Protein 9M55 (pdb70)

InterPro domains:
  IPR000367 G-protein alpha subunit, group S [PR00443] (72-86)
  IPR000367 G-protein alpha subunit, group S [PR00443] (87-102)
  IPR000367 G-protein alpha subunit, group S [PR00443] (103-117)
  IPR000367 G-protein alpha subunit, group S [PR00443] (256-271)
  IPR000367 G-protein alpha subunit, group S [PR00443] (320-334)
  IPR000367 G-protein alpha subunit, group S [PR00443] (335-348)
  IPR001019 Guanine nucleotide binding protein, alpha subunit [PF00503] (22-369)
  IPR001019 Guanine nucleotide binding protein, alpha subunit [PR00318] (43-58)
  IPR001019 Guanine nucleotide binding protein, alpha subunit [PR00318] (176-198)
  IPR001019 Guanine nucleotide binding protein, alpha subunit [PR00318] (205-222)
  IPR001019 Guanine nucleotide binding protein, alpha subunit [PR00318] (227-255)
  IPR001019 Guanine nucleotide binding protein, alpha subunit [PR00318] (273-282)
  IPR001019 Guanine nucleotide binding protein, alpha subunit [PS51882] (40-380)
  IPR001019 Guanine nucleotide binding protein, alpha subunit [PTHR10218] (15-377)
  IPR001019 Guanine nucleotide binding protein, alpha subunit [SM00275] (21-379)
  IPR001019 Guanine nucleotide binding protein, alpha subunit [cd00066] (42-374)
  IPR011025 G protein alpha subunit, helical insertion [G3DSA:1.10.400.10] (75-189)
  IPR011025 G protein alpha subunit, helical insertion [SSF47895] (69-190)
  IPR027417 P-loop containing nucleoside triphosphate hydrolase [G3DSA:3.40.50.300] (43-368)
  IPR027417 P-loop containing nucleoside triphosphate hydrolase [SSF52540] (39-378)

Radius of gyration: 36.37 Å; Cα contacts (8 Å, |Δi|>4): 2095; chains: 5; bounding box: 76×105×104 Å

Secondary structure (DSSP, 8-state):
-HHHHHHHHHHHHHHHHHHHHHHHHHTEEEEEE---HHHHHHHHH---SEEEEEEETTEEEEEEE---HHHHHHT-TT-SEEEEEEES---HHHHHHHHHHHHHS-SS-TT-EEEEEEE-HHHHHHH--GGGS-TT---HHHHHHHHHHHHHHHH-----B--EE--HHHHHHHHHHHHHHHHHHHHTT--/-HHHHHHHHHHHHH--S-SHHHHTTSPP-------EEEEEE---S-EEEEEE-TTSSEEEEEESSSEEEEEETTT--EEEEEE-SSS---EEEE-TTSSEEEEESTT-SEEEEESS-SSSS--EEEEE---SS-EEE--B-SSSEEEEEESSS-EEEEETTT-SEEEEE---SS-EEEEEE-TTSSEEEEEESSS-EEEEETTT-----EE---SS---EEEE-TTSSEEEEE-TTS--EEEESSS----B----TT--S---EE---SSS--EEEE-SSS---EE-TTT-SB-------SS-EEEEEE-SSSS-EEEEESSSEEEEE-/-HHHHHHHTTS----HHHHHHHHHHHHHHHTTTSSSSS---TTTSSS--/-HHHHHHHHHHHHHHHHHHHHHHHHHHHHH-GGG--HHHHHHHHHHHHHHHIIIIIIHHHHHHHHHSS--S-HHHHHHHHHHHHHHHHHHHHHHHHHHHHHHHHHHS-TTHHHHS-HHHHHHHHHHHHHHHHHHHHHHHHHTTTS-HHHHHHHHH--S-------HHHHHHHHIIIIIHHHHHHHHHHHHHHHHHHHHHHHH--HHHHHHHHHHHHHHHHHHHHHIIIIIT--HHHHHHHHHHHHHHHHHHHHHHSSHHHHHHHHHHHHH-/-EEEEE---B--SS--EEEEEEEESS-GGGSEEEEEEE-SSS-EEEEEEE-TTS--EEE-SS-STTEEEEEETTTTEEEEEE-S--TT---EEEEEEE--STT--TT--B---EE-B-----B-----B----TT--EEEEEEBSS----SSS---EEE-PBPSSS-B---EETTTEE-SSS-TTEEEEESSSEEEEEES---STT-SBB-EEE-SSS---B---BB---

Sequence (1070 aa):
SAEDKAAVERSKMIEKQIQKDKQIYRATHRLLLLGGKNTIVKQMRISGIFETKFQVDKVNFHMFDVDERRKWIQCFNDVTAIIFVTACSSNRLRASLKLFDSIWNNKWLRDTSVILFLNKQDLLAEKIRLEEYFPEFAEVIRAKYFIRDEFLRISTAKHYCYPHFTENIRRVFNDCRDIIQRMHLRQYELLEQLKNQIRDARKACADATLSQITNNIDPVGRIQMRTRRTLRGHLAKIYAMHWGTDSRLLVSASQDGKLIIWDSYTTNKVHAIPLRSSWVMTCAYAPSGNYVACGGLDNICSIYNLKTREGNVRVSRELAGHTGYLSCCRFLDDNQIVTSSGDTTCALWDIETGQQTTTFTGHTGDVMSLSLAPDTRLFVSGACDASAKLWDVREGMCRQTFTGHESDINAICFFPNGNAFATGSDDATCRLFDLRADQELMTYSHDNIICGITSVSFSKSGRLLLAGYDDFNCNVWDALKADRAGVLAGHDNRVSCLGVTDDGMAVATGSWDSFLKIWNLVEQLKMEANIDRIKVSKAAADLMAYCEAHAKEDPLLTPVPASENPFRELKLVLKTLALVTIISSAVFGNLLVVTSVIRHHKLRITTNYFIVSLALADTLVALFAMTFNASVTISGRWLFNQTVCDFWNSCDVLFSTASIMHLCCISVDRYYAIIKPLEYPTKITGRTVAIMLTCAWVSSGLISFIPIFLGWYTTNEHLVYKVEHPDECIFVVNKPYAIISSSVSFWIPCCIMLFTYWRIYVEATRQEKMLCKAAKTLGIIMGAFILCWLPFFLWYVSITMLVVDLLFWIGYLNSSLNPVIYAYFNREFRQAFKETLQAIVQLVESGGGLVQPGGSRKLSCSASGFAFSSFGMHWVRQAPEKGLEWVAYISSGSGTIYYADTVKGRFTISRDDPKNTLFLQMTSLRSEDTAMYYCVRSIYYYGSSPFDFWGQGTTLTVSDIVMTQATSSVPVTPGESVSISCRSSKSLLHSNGNTYLYWFLQRPGQSPQLLIYRMSNLASGVPDRFSGSGSGTAFTLTISRLEAEDVGVYYCMQHLEYPLTFGAGTKLEL

B-factor: mean 124.71, std 42.45, range [46.49, 257.15]

Nearest PDB structures (foldseek):
  8g59-assembly1_B  TM=9.919E-01  e=1.069E-57  Homo sapiens
  7vh0-assembly1_C  TM=9.937E-01  e=9.521E-57  Rattus norvegicus
  8kh4-assembly1_C  TM=9.869E-01  e=2.028E-57  Homo sapiens
  8iod-assembly1_B  TM=9.860E-01  e=4.018E-56  Homo sapiens
  8dzq-assembly1_C  TM=9.878E-01  e=2.598E-55  Homo sapiens

Organism: Ixodes scapularis (NCBI:txid6945)

Foldseek 3Di:
DVCVVVVVVVVVVVVVVVVVVVVVVVQEAEEEEEDVPVCVVVVQVLPQKDWDWDADPNGIYIYIYHVPCPVVLQVCQPHAEYEYEQEPLDVRNVVSLVVLLVSLDDPRNPLHAYEYEYDPLV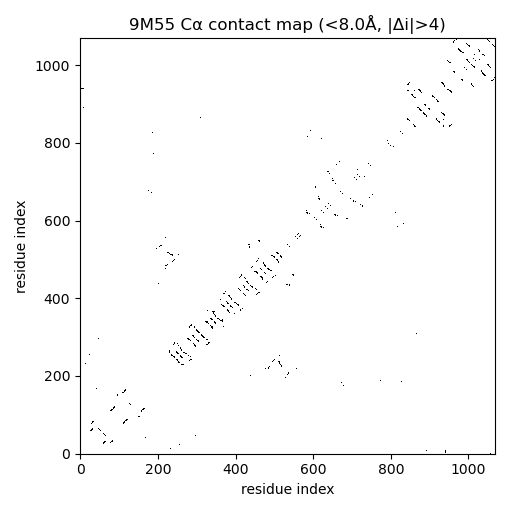NNVVVVDPCVVPVPLCVSVSVVVVVVVVVVVSNPPNYDYHYDYDVVVVVVVVVSVVSVVVVVCVVVPND/DCVVVVVVVVLVVVCPDACLVVLVPDDDPAADEFDFDDKQFDFDFAWQEKAAEQVLQKIWTDHQQAKIWIARNVVNDTPGIGGHPDRDWHYKEAANVRQWIWIWFPVQKIFIKGCDDPDNDIDGPAIAHDGPFTWADWYQLHPFWIKTFGQPQKIFIDGRVVRYTDAIANPGPGRWRDKEAAPVSAKIWIWGQQQKIWIAGPVPRDIDDMARPDHGTFQEWYAANVRQKIWTWFQQRWIWIAGNPSNDTHATADDDPQRGGWQYWEAANVRQWIWIFGQPQWTFIAGPRNNDTHYTRRDGPGGWHYKYAYNNRPWIWTGGGPSMITITD/DVVVVVVVVVVPDDDPVVVVVVVVVVVVVPLPPDPPNDDDDCVPDPDND/DVLVVVLVVLVVLLVLLLVLLVLLLVLCVVPPVNPDLLSVLLNQLSVLLNQLSVQQSVVVSVCVNVVWDPDFPVVVLVSQLSNQLSLLLNLLSVLVSLVLVLCCQVPVPCSPVVDDPVNSVVSSVVSNVVSNVLRVPCSVVPVFADDVLVVVCVVDGTHHDPAGAQVSLVVSLCSRDVVSVVSNVVSLVVNCVVCVVVVVVVVNSVVLSVVVNCLPCVLQPVQSCCSHVPNCVVNSVSVVSSSSSSSCVSVSVQCVDDVNVVSVVVSVVVD/DAKDKDWADAEAAQAKTKIKIADDDDQCLQWKKFKWWQAPPFGIATAWIAHSPRPDTDGAPVDDVQKDWADDRVVRMIMIMGGRHGQRRQTWMKMFIAHDDVPGDGRQDIHFTGGHGNVDKAKEFPAAEDEDDFQAKDKGKIFIPDFQADPVGFGAKWKFWADVPGGTHTADGSQQDGHDDDDPQWHWDDDGGMIMIIGRGDDPRNFTWMKMFGDPDPNGGIYTTYHYDD

Solvent-accessible surface area: 48077 Å² total; per-residue (Å²): 41,10,15,46,133,13,27,59,28,40,6,105,85,25,65,142,113,13,116,139,50,88,77,95,46,100,9,7,18,33,0,4,1,25,86,56,34,78,68,28,45,61,42,14,76,121,143,48,27,129,57,36,116,30,73,37,78,175,4,51,2,30,6,5,31,55,100,89,112,74,24,50,18,50,21,2,53,60,15,21,0,1,3,6,13,11,58,51,73,57,108,69,46,62,62,26,47,62,65,2,43,69,21,32,109,42,84,77,10,163,55,6,10,8,0,7,3,33,19,38,67,85,52,36,52,88,64,96,96,74,65,102,106,54,96,102,78,140,125,51,84,69,55,50,61,50,75,26,63,71,39,50,71,49,5,72,129,147,43,96,19,28,75,41,129,82,168,25,38,127,73,14,11,66,8,2,105,47,12,13,8,20,93,29,0,72,72,20,52,8,65,140,78,56,70,66,64,30,64,66,64,44,70,83,33,50,102,78,89,31,75,84,106,21,90,99,53,80,104,25,45,90,32,146,14,180,56,80,56,39,0,104,16,14,31,15,17,0,19,10,6,43,19,4,81,70,16,46,18,0,0,0,0,1,20,29,10,16,1,1,1,2,5,6,75,61,50,31,8,15,16,34,14,92,22,215,50,30,13,4,27,6,1,0,17,1,66,65,17,43,57,1,0,2,6,0,2,26,26,66,3,25,0,7,36,9,109,34,124,44,12,78,23,134,47,40,75,68,5,65,55,19,120,10,20,1,16,17,0,59,20,23,35,57,77,63,0,0,0,0,0,13,33,46,29,4,4,2,8,34,17,74,73,24,113,48,77,29,74,3,90,37,10,113,15,15,0,46,4,2,13,30,10,82,83,71,48,67,0,0,0,0,0,48,58,12,21,2,27,14,13,34,25,100,72,20,60,40,60,24,69,8,112,32,8,74,46,22,3,48,4,24,23,22,9,40,64,23,83,16,6,0,0,0,0,65,58,5,10,3,51,16,5,8,60,44,8,52,29,54,36,14,76,4,96,58,94,76,8,111,41,13,0,22,12,7,7,10,8,96,0,0,31,1,0,1,0,0,3,25,57,93,34,3,7,2,9,2,8,34,48,45,65,124,15,4,87,7,73,32,16,99,52,41,0,11,25,7,15,34,7,89,35,3,58,7,0,0,0,0,0,25,31,15,26,0,25,1,10,21,128,87,79,53,30,66,65,40,73,83,66,98,58,44,53,23,75,63,24,3,58,64,33,44,61,47,6,81,73,92,36,90,102,11,9,13,31,85,135,58,88,81,105,67,18,43,12,100,77,124,85,80,67,68,63,57,63,54,14,60,61,38,33,54,64,2,41,64,38,2,60,50,19,35,61,16,20,136,76,71,42,51,34,74,87,26,13,6,139,1,5,35,11,0,0,92,0,2,25,48,3,0,101,63,1,0,48,52,15,24,54,28,69,86,61,64,54,23,125,107,95,75,67,30,6,24,83,26,13,1,4,22,31,17,17,20,2,0,3,2,37,0,3,14,12,1,1,29,3,15,37,61,2,0,37,60,2,6,47,22,13,62,91,14,40,42,184,42,7,58,87,50,27,63,80,4,71,69,36,0,19,134,18,1,70,50,25,10,117,101,38,189,48,27,58,89,80,37,56,64,60,52,84,90,55,102,71,68,49,87,60,93,21,45,50,102,24,3,63,57,11,1,41,39,15,1,112,105,3,11,85,68,11,94,101,4,16,162,69,4,82,60,6,2,68,136,6,46,74,137,78,146,200,11,48,69,14,18,44,52,9,36,25,38,12,52,144,18,16,54,47,38,12,87,111,30,39,79,73,62,103,129,66,49,42,50,30,42,56,67,3,13,69,4,4,10,85,6,11,92,37,5,16,115,37,8,64,38,4,148,71,6,57,64,43,42,80,92,84,127,44,107,10,86,19,64,40,20,36,86,62,77,88,52,26,72,51,55,5,23,3,33,4,60,52,15,45,5,51,43,2,4,3,1,1,1,27,29,33,118,108,58,21,7,76,8,2,0,4,7,4,19,31,62,51,47,86,65,41,6,87,84,13,139,81,19,21,76,16,66,32,31,62,137,62,62,24,4,97,4,74,14,51,69,22,129,59,86,12,37,5,22,7,21,2,0,5,1,15,12,40,86,41,2,27,0,0,33,49,8,1,127,7,15,99,18,59,61,152,70,12,91,19,80,31,108,52,73,86,61,96,34,65,79,69,37,92,24,107,20,79,7,51,11,94,118,60,2,97,57,116,81,52,52,14,1,0,0,7,0,8,26,65,107,81,106,24,6,84,6,13,11,28,24,27,98,57,82,17,96,58,36,95,103,40,30,58,27,67,39,96,4,81,60,3,46,0,54,8,67,64,29,65,96,62,26,35,7,45,10,22,8,2,0,0,31,36,44,40,2,30,22,24,61,15,18,42,48,64,137

Structure (mmCIF, N/CA/C/O backbone):
data_9M55
#
_entry.id   9M55
#
_cell.length_a   1.00
_cell.length_b   1.00
_cell.length_c   1.00
_cell.angle_alpha   90.00
_cell.angle_beta   90.00
_cell.angle_gamma   90.00
#
_symmetry.space_group_name_H-M   'P 1'
#
loop_
_entity.id
_entity.type
_entity.pdbx_description
1 polymer 'G-protein subunit alpha'
2 polymer 'Guanine nucleotide-binding protein G(I)/G(S)/G(T) subunit beta-1'
3 polymer 'G-protein gamma subunit'
4 polymer 'octopamine b2 receptor'
5 polymer 'single chain Fv 16'
6 non-polymer "~{N}'-(2,4-dimethylphenyl)-~{N}-methyl-methanimidamide"
#
loop_
_atom_site.group_PDB
_atom_site.id
_atom_site.type_symbol
_atom_site.label_atom_id
_atom_site.label_alt_id
_atom_site.label_comp_id
_atom_site.label_asym_id
_atom_site.label_entity_id
_atom_site.label_seq_id
_atom_site.pdbx_PDB_ins_code
_atom_site.Cartn_x
_atom_site.Cartn_y
_atom_site.Cartn_z
_atom_site.occupancy
_atom_site.B_iso_or_equiv
_atom_site.auth_seq_id
_atom_site.auth_comp_id
_atom_site.auth_asym_id
_atom_site.auth_atom_id
_atom_site.pdbx_PDB_model_num
ATOM 1 N N . SER A 1 36 ? 94.295 131.550 123.747 1.00 79.01 13 SER A N 1
ATOM 2 C CA . SER A 1 36 ? 95.101 130.396 123.368 1.00 78.27 13 SER A CA 1
ATOM 3 C C . SER A 1 36 ? 96.465 130.829 122.842 1.00 79.32 13 SER A C 1
ATOM 4 O O . SER A 1 36 ? 97.007 130.216 121.923 1.00 80.09 13 SER A O 1
ATOM 7 N N . ALA A 1 37 ? 97.011 131.897 123.428 1.00 89.04 14 ALA A N 1
ATOM 8 C CA . ALA A 1 37 ? 98.319 132.383 123.002 1.00 88.92 14 ALA A CA 1
ATOM 9 C C . ALA A 1 37 ? 99.413 131.364 123.297 1.00 89.58 14 ALA A C 1
ATOM 10 O O . ALA A 1 37 ? 100.296 131.132 122.463 1.00 89.72 14 ALA A O 1
ATOM 12 N N . GLU A 1 38 ? 99.373 130.744 124.477 1.00 91.10 15 GLU A N 1
ATOM 13 C CA . GLU A 1 38 ? 100.368 129.737 124.821 1.00 90.78 15 GLU A CA 1
ATOM 14 C C . GLU A 1 38 ? 100.109 128.401 124.139 1.00 91.22 15 GLU A C 1
ATOM 15 O O . GLU A 1 38 ? 101.008 127.554 124.103 1.00 92.82 15 GLU A O 1
ATOM 21 N N . ASP A 1 39 ? 98.908 128.194 123.595 1.00 92.92 16 ASP A N 1
ATOM 22 C CA . ASP A 1 39 ? 98.650 126.982 122.825 1.00 93.72 16 ASP A CA 1
ATOM 23 C C . ASP A 1 39 ? 99.522 126.932 121.577 1.00 93.32 16 ASP A C 1
ATOM 24 O O . ASP A 1 39 ? 100.018 125.865 121.199 1.00 93.74 16 ASP A O 1
ATOM 29 N N . LYS A 1 40 ? 99.720 128.079 120.923 1.00 77.87 17 LYS A N 1
ATOM 30 C CA . LYS A 1 40 ? 100.605 128.127 119.764 1.00 78.39 17 LYS A CA 1
ATOM 31 C C . LYS A 1 40 ? 102.041 127.789 120.151 1.00 79.63 17 LYS A C 1
ATOM 32 O O . LYS A 1 40 ? 102.739 127.079 119.419 1.00 79.70 17 LYS A O 1
ATOM 38 N N . ALA A 1 41 ? 102.501 128.295 121.298 1.00 86.57 18 ALA A N 1
ATOM 39 C CA . ALA A 1 41 ? 103.844 127.965 121.764 1.00 86.28 18 ALA A CA 1
ATOM 40 C C . ALA A 1 41 ? 103.967 126.482 122.095 1.00 86.26 18 ALA A C 1
ATOM 41 O O . ALA A 1 41 ? 105.001 125.862 121.822 1.00 87.49 18 ALA A O 1
ATOM 43 N N . ALA A 1 42 ? 102.925 125.900 122.692 1.00 77.56 19 ALA A N 1
ATOM 44 C CA . ALA A 1 42 ? 102.931 124.464 122.958 1.00 77.95 19 ALA A CA 1
ATOM 45 C C . ALA A 1 42 ? 102.987 123.667 121.661 1.00 78.99 19 ALA A C 1
ATOM 46 O O . ALA A 1 42 ? 103.688 122.651 121.575 1.00 79.60 19 ALA A O 1
ATOM 48 N N . VAL A 1 43 ? 102.252 124.112 120.640 1.00 81.39 20 VAL A N 1
ATOM 49 C CA . VAL A 1 43 ? 102.293 123.445 119.341 1.00 81.24 20 VAL A CA 1
ATOM 50 C C . VAL A 1 43 ? 103.683 123.557 118.727 1.00 81.53 20 VAL A C 1
ATOM 51 O O . VAL A 1 43 ? 104.188 122.606 118.120 1.00 81.26 20 VAL A O 1
ATOM 55 N N . GLU A 1 44 ? 104.324 124.719 118.874 1.00 95.30 21 GLU A N 1
ATOM 56 C CA . GLU A 1 44 ? 105.687 124.884 118.372 1.00 95.41 21 GLU A CA 1
ATOM 57 C C . GLU A 1 44 ? 106.659 123.957 119.093 1.00 95.25 21 GLU A C 1
ATOM 58 O O . GLU A 1 44 ? 107.553 123.369 118.470 1.00 96.89 21 GLU A O 1
ATOM 64 N N . ARG A 1 45 ? 106.508 123.824 120.413 1.00 73.55 22 ARG A N 1
ATOM 65 C CA . ARG A 1 45 ? 107.353 122.904 121.168 1.00 73.63 22 ARG A CA 1
ATOM 66 C C . ARG A 1 45 ? 107.131 121.465 120.719 1.00 74.56 22 ARG A C 1
ATOM 67 O O . ARG A 1 45 ? 108.087 120.690 120.587 1.00 75.47 22 ARG A O 1
ATOM 75 N N . SER A 1 46 ? 105.873 121.093 120.476 1.00 82.24 23 SER A N 1
ATOM 76 C CA . SER A 1 46 ? 105.579 119.758 119.967 1.00 82.18 23 SER A CA 1
ATOM 77 C C . SER A 1 46 ? 106.193 119.547 118.588 1.00 83.96 23 SER A C 1
ATOM 78 O O . SER A 1 46 ? 106.669 118.452 118.275 1.00 84.76 23 SER A O 1
ATOM 81 N N . LYS A 1 47 ? 106.184 120.583 117.748 1.00 90.46 24 LYS A N 1
ATOM 82 C CA . LYS A 1 47 ? 106.804 120.481 116.429 1.00 89.84 24 LYS A CA 1
ATOM 83 C C . LYS A 1 47 ? 108.313 120.295 116.539 1.00 90.17 24 LYS A C 1
ATOM 84 O O . LYS A 1 47 ? 108.907 119.522 115.779 1.00 91.13 24 LYS A O 1
ATOM 90 N N . MET A 1 48 ? 108.952 121.008 117.469 1.00 92.78 25 MET A N 1
ATOM 91 C CA . MET A 1 48 ? 110.382 120.810 117.695 1.00 92.48 25 MET A CA 1
ATOM 92 C C . MET A 1 48 ? 110.668 119.394 118.182 1.00 93.34 25 MET A C 1
ATOM 93 O O . MET A 1 48 ? 111.644 118.761 117.754 1.00 94.43 25 MET A O 1
ATOM 98 N N . ILE A 1 49 ? 109.823 118.882 119.080 1.00 86.55 26 ILE A N 1
ATOM 99 C CA . ILE A 1 49 ? 109.974 117.508 119.550 1.00 86.00 26 ILE A CA 1
ATOM 100 C C . ILE A 1 49 ? 109.810 116.532 118.391 1.00 86.80 26 ILE A C 1
ATOM 101 O O . ILE A 1 49 ? 110.531 115.533 118.294 1.00 88.03 26 ILE A O 1
ATOM 106 N N . GLU A 1 50 ? 108.868 116.812 117.488 1.00 113.64 27 GLU A N 1
ATOM 107 C CA . GLU A 1 50 ? 108.669 115.961 116.318 1.00 114.75 27 GLU A CA 1
ATOM 108 C C . GLU A 1 50 ? 109.883 115.987 115.398 1.00 115.50 27 GLU A C 1
ATOM 109 O O . GLU A 1 50 ? 110.261 114.956 114.833 1.00 115.83 27 GLU A O 1
ATOM 115 N N . LYS A 1 51 ? 110.491 117.160 115.214 1.00 113.88 28 LYS A N 1
ATOM 116 C CA . LYS A 1 51 ? 111.699 117.246 114.396 1.00 113.75 28 LYS A CA 1
ATOM 117 C C . LYS A 1 51 ? 112.840 116.445 115.014 1.00 113.73 28 LYS A C 1
ATOM 118 O O . LYS A 1 51 ? 113.564 115.725 114.310 1.00 114.60 28 LYS A O 1
ATOM 124 N N . GLN A 1 52 ? 113.012 116.554 116.334 1.00 103.04 29 GLN A N 1
ATOM 125 C CA . GLN A 1 52 ? 114.032 115.756 117.009 1.00 102.32 29 GLN A CA 1
ATOM 126 C C . GLN A 1 52 ? 113.733 114.267 116.882 1.00 103.02 29 GLN A C 1
ATOM 127 O O . GLN A 1 52 ? 114.647 113.452 116.710 1.00 104.09 29 GLN A O 1
ATOM 133 N N . ILE A 1 53 ? 112.454 113.896 116.961 1.00 104.99 30 ILE A N 1
ATOM 134 C CA . ILE A 1 53 ? 112.059 112.498 116.815 1.00 104.72 30 ILE A CA 1
ATOM 135 C C . ILE A 1 53 ? 112.366 112.001 115.409 1.00 105.83 30 ILE A C 1
ATOM 136 O O . ILE A 1 53 ? 112.795 110.859 115.219 1.00 106.14 30 ILE A O 1
ATOM 141 N N . GLN A 1 54 ? 112.147 112.847 114.400 1.00 115.56 31 GLN A N 1
ATOM 142 C CA . GLN A 1 54 ? 112.471 112.467 113.028 1.00 115.35 31 GLN A CA 1
ATOM 143 C C . GLN A 1 54 ? 113.972 112.275 112.845 1.00 114.95 31 GLN A C 1
ATOM 144 O O . GLN A 1 54 ? 114.408 111.329 112.176 1.00 115.57 31 GLN A O 1
ATOM 150 N N . LYS A 1 55 ? 114.779 113.163 113.430 1.00 90.96 32 LYS A N 1
ATOM 151 C CA . LYS A 1 55 ? 116.228 112.978 113.370 1.00 89.50 32 LYS A CA 1
ATOM 152 C C . LYS A 1 55 ? 116.643 111.681 114.057 1.00 90.30 32 LYS A C 1
ATOM 153 O O . LYS A 1 55 ? 117.481 110.927 113.539 1.00 91.65 32 LYS A O 1
ATOM 159 N N . ASP A 1 56 ? 116.052 111.398 115.220 1.00 105.46 33 ASP A N 1
ATOM 160 C CA . ASP A 1 56 ? 116.354 110.159 115.926 1.00 105.50 33 ASP A CA 1
ATOM 161 C C . ASP A 1 56 ? 115.917 108.939 115.128 1.00 105.60 33 ASP A C 1
ATOM 162 O O . ASP A 1 56 ? 116.593 107.908 115.160 1.00 106.10 33 ASP A O 1
ATOM 167 N N . LYS A 1 57 ? 114.795 109.032 114.410 1.00 104.25 34 LYS A N 1
ATOM 168 C CA . LYS A 1 57 ? 114.340 107.907 113.600 1.00 104.21 34 LYS A CA 1
ATOM 169 C C . LYS A 1 57 ? 115.263 107.682 112.411 1.00 104.26 34 LYS A C 1
ATOM 170 O O . LYS A 1 57 ? 115.518 106.536 112.027 1.00 103.85 34 LYS A O 1
ATOM 176 N N . GLN A 1 58 ? 115.786 108.762 111.823 1.00 107.42 35 GLN A N 1
ATOM 177 C CA . GLN A 1 58 ? 116.774 108.604 110.761 1.00 106.99 35 GLN A CA 1
ATOM 178 C C . GLN A 1 58 ? 118.030 107.923 111.290 1.00 106.97 35 GLN A C 1
ATOM 179 O O . GLN A 1 58 ? 118.569 107.008 110.653 1.00 107.37 35 GLN A O 1
ATOM 185 N N . ILE A 1 59 ? 118.494 108.341 112.471 1.00 96.22 36 ILE A N 1
ATOM 186 C CA . ILE A 1 59 ? 119.671 107.713 113.070 1.00 95.54 36 ILE A CA 1
ATOM 187 C C . ILE A 1 59 ? 119.403 106.240 113.362 1.00 95.13 36 ILE A C 1
ATOM 188 O O . ILE A 1 59 ? 120.240 105.372 113.083 1.00 95.03 36 ILE A O 1
ATOM 193 N N . TYR A 1 60 ? 118.229 105.936 113.920 1.00 95.56 37 TYR A N 1
ATOM 194 C CA . TYR A 1 60 ? 117.885 104.563 114.277 1.00 95.54 37 TYR A CA 1
ATOM 195 C C . TYR A 1 60 ? 117.781 103.674 113.043 1.00 95.78 37 TYR A C 1
ATOM 196 O O . TYR A 1 60 ? 118.246 102.528 113.057 1.00 95.81 37 TYR A O 1
ATOM 205 N N . ARG A 1 61 ? 117.172 104.181 111.968 1.00 87.40 38 ARG A N 1
ATOM 206 C CA . ARG A 1 61 ? 117.082 103.407 110.736 1.00 85.81 38 ARG A CA 1
ATOM 207 C C . ARG A 1 61 ? 118.443 103.260 110.069 1.00 85.03 38 ARG A C 1
ATOM 208 O O . ARG A 1 61 ? 118.663 102.300 109.322 1.00 84.72 38 ARG A O 1
ATOM 216 N N . ALA A 1 62 ? 119.364 104.192 110.324 1.00 92.39 39 ALA A N 1
ATOM 217 C CA . ALA A 1 62 ? 120.713 104.067 109.787 1.00 92.25 39 ALA A CA 1
ATOM 218 C C . ALA A 1 62 ? 121.523 102.966 110.462 1.00 92.11 39 ALA A C 1
ATOM 219 O O . ALA A 1 62 ? 122.613 102.642 109.979 1.00 92.31 39 ALA A O 1
ATOM 221 N N . THR A 1 63 ? 121.026 102.389 111.554 1.00 88.60 40 THR A N 1
ATOM 222 C CA . THR A 1 63 ? 121.739 101.365 112.302 1.00 88.54 40 THR A CA 1
ATOM 223 C C . THR A 1 63 ? 120.978 100.047 112.246 1.00 88.38 40 THR A C 1
ATOM 224 O O . THR A 1 63 ? 119.754 100.025 112.081 1.00 89.34 40 THR A O 1
ATOM 228 N N . HIS A 1 64 ? 121.713 98.945 112.385 1.00 73.10 41 HIS A N 1
ATOM 229 C CA . HIS A 1 64 ? 121.127 97.611 112.427 1.00 72.35 41 HIS A CA 1
ATOM 230 C C . HIS A 1 64 ? 121.462 96.949 113.757 1.00 72.91 41 HIS A C 1
ATOM 231 O O . HIS A 1 64 ? 122.559 97.130 114.289 1.00 73.96 41 HIS A O 1
ATOM 238 N N . ARG A 1 65 ? 120.518 96.177 114.287 1.00 69.75 42 ARG A N 1
ATOM 239 C CA . ARG A 1 65 ? 120.607 95.637 115.637 1.00 69.14 42 ARG A CA 1
ATOM 240 C C . ARG A 1 65 ? 120.914 94.145 115.607 1.00 68.47 42 ARG A C 1
ATOM 241 O O . ARG A 1 65 ? 120.334 93.398 114.813 1.00 69.97 42 ARG A O 1
ATOM 249 N N . LEU A 1 66 ? 121.824 93.718 116.482 1.00 58.95 43 LEU A N 1
ATOM 250 C CA . LEU A 1 66 ? 122.209 92.321 116.612 1.00 58.95 43 LEU A CA 1
ATOM 251 C C . LEU A 1 66 ? 122.121 91.899 118.072 1.00 60.80 43 LEU A C 1
ATOM 252 O O . LEU A 1 66 ? 122.376 92.695 118.984 1.00 64.13 43 LEU A O 1
ATOM 257 N N . LEU A 1 67 ? 121.758 90.636 118.284 1.00 70.81 44 LEU A N 1
ATOM 258 C CA . LEU A 1 67 ? 121.643 90.057 119.618 1.00 71.37 44 LEU A CA 1
ATOM 259 C C . LEU A 1 67 ? 122.688 88.961 119.769 1.00 71.16 44 LEU A C 1
ATOM 260 O O . LEU A 1 67 ? 122.673 87.983 119.018 1.00 72.91 44 LEU A O 1
ATOM 265 N N . LEU A 1 68 ? 123.573 89.109 120.750 1.00 64.19 45 LEU A N 1
ATOM 266 C CA . LEU A 1 68 ? 124.645 88.152 120.989 1.00 63.68 45 LEU A CA 1
ATOM 267 C C . LEU A 1 68 ? 124.264 87.231 122.140 1.00 65.08 45 LEU A C 1
ATOM 268 O O . LEU A 1 68 ? 123.899 87.699 123.223 1.00 67.03 45 LEU A O 1
ATOM 273 N N . LEU A 1 69 ? 124.350 85.925 121.901 1.00 79.70 46 LEU A N 1
ATOM 274 C CA . LEU A 1 69 ? 124.032 84.920 122.900 1.00 80.18 46 LEU A CA 1
ATOM 275 C C . LEU A 1 69 ? 125.317 84.335 123.482 1.00 80.97 46 LEU A C 1
ATOM 276 O O . LEU A 1 69 ? 126.430 84.752 123.152 1.00 81.83 46 LEU A O 1
ATOM 281 N N . GLY A 1 70 ? 125.156 83.353 124.362 1.00 96.25 47 GLY A N 1
ATOM 282 C CA . GLY A 1 70 ? 126.289 82.702 124.992 1.00 96.53 47 GLY A CA 1
ATOM 283 C C . GLY A 1 70 ? 126.236 82.734 126.507 1.00 97.29 47 GLY A C 1
ATOM 284 O O . GLY A 1 70 ? 126.661 81.790 127.172 1.00 97.19 47 GLY A O 1
ATOM 285 N N . GLY A 1 75 ? 133.944 82.250 124.999 1.00 194.66 52 GLY A N 1
ATOM 286 C CA . GLY A 1 75 ? 134.541 83.055 123.950 1.00 194.75 52 GLY A CA 1
ATOM 287 C C . GLY A 1 75 ? 133.783 84.338 123.673 1.00 194.93 52 GLY A C 1
ATOM 288 O O . GLY A 1 75 ? 134.111 85.074 122.742 1.00 194.97 52 GLY A O 1
ATOM 289 N N . LYS A 1 76 ? 132.758 84.602 124.487 1.00 176.13 53 LYS A N 1
ATOM 290 C CA . LYS A 1 76 ? 131.967 85.817 124.313 1.00 175.67 53 LYS A CA 1
ATOM 291 C C . LYS A 1 76 ? 132.807 87.064 124.560 1.00 176.25 53 LYS A C 1
ATOM 292 O O . LYS A 1 76 ? 132.678 88.061 123.840 1.00 176.04 53 LYS A O 1
ATOM 294 N N . ASN A 1 77 ? 133.666 87.030 125.582 1.00 208.35 54 ASN A N 1
ATOM 295 C CA . ASN A 1 77 ? 134.529 88.175 125.861 1.00 208.53 54 ASN A CA 1
ATOM 296 C C . ASN A 1 77 ? 135.489 88.435 124.708 1.00 208.60 54 ASN A C 1
ATOM 297 O O . ASN A 1 77 ? 135.690 89.587 124.305 1.00 208.65 54 ASN A O 1
ATOM 299 N N . THR A 1 78 ? 136.087 87.377 124.157 1.00 208.32 55 THR A N 1
ATOM 300 C CA . THR A 1 78 ? 136.974 87.545 123.010 1.00 208.32 55 THR A CA 1
ATOM 301 C C . THR A 1 78 ? 136.215 88.082 121.803 1.00 208.32 55 THR A C 1
ATOM 302 O O . THR A 1 78 ? 136.723 88.940 121.071 1.00 208.48 55 THR A O 1
ATOM 304 N N . ILE A 1 79 ? 134.994 87.588 121.582 1.00 203.14 56 ILE A N 1
ATOM 305 C CA . ILE A 1 79 ? 134.198 88.043 120.445 1.00 203.10 56 ILE A CA 1
ATOM 306 C C . ILE A 1 79 ? 133.876 89.527 120.579 1.00 203.32 56 ILE A C 1
ATOM 307 O O . ILE A 1 79 ? 134.016 90.298 119.623 1.00 203.46 56 ILE A O 1
ATOM 312 N N . VAL A 1 80 ? 133.447 89.952 121.771 1.00 209.39 57 VAL A N 1
ATOM 313 C CA . VAL A 1 80 ? 133.098 91.358 121.954 1.00 209.42 57 VAL A CA 1
ATOM 314 C C . VAL A 1 80 ? 134.343 92.239 121.899 1.00 209.59 57 VAL A C 1
ATOM 315 O O . VAL A 1 80 ? 134.279 93.381 121.427 1.00 209.55 57 VAL A O 1
ATOM 319 N N . LYS A 1 81 ? 135.492 91.735 122.363 1.00 212.42 58 LYS A N 1
ATOM 320 C CA . LYS A 1 81 ? 136.731 92.495 122.238 1.00 212.43 58 LYS A CA 1
ATOM 321 C C . LYS A 1 81 ? 137.119 92.675 120.776 1.00 212.57 58 LYS A C 1
ATOM 322 O O . LYS A 1 81 ? 137.557 93.757 120.370 1.00 212.52 58 LYS A O 1
ATOM 324 N N . GLN A 1 82 ? 136.966 91.621 119.971 1.00 221.12 59 GLN A N 1
ATOM 325 C CA . GLN A 1 82 ? 137.246 91.734 118.543 1.00 221.17 59 GLN A CA 1
ATOM 326 C C . GLN A 1 82 ? 136.279 92.698 117.868 1.00 221.14 59 GLN A C 1
ATOM 327 O O . GLN A 1 82 ? 136.673 93.469 116.985 1.00 221.18 59 GLN A O 1
ATOM 329 N N . MET A 1 83 ? 135.004 92.663 118.265 1.00 220.07 60 MET A N 1
ATOM 330 C CA . MET A 1 83 ? 134.028 93.594 117.705 1.00 220.03 60 MET A CA 1
ATOM 331 C C . MET A 1 83 ? 134.375 95.035 118.058 1.00 220.07 60 MET A C 1
ATOM 332 O O . MET A 1 83 ? 134.216 95.940 117.231 1.00 219.83 60 MET A O 1
ATOM 334 N N . ARG A 1 84 ? 134.842 95.268 119.288 1.00 215.78 61 ARG A N 1
ATOM 335 C CA . ARG A 1 84 ? 135.227 96.617 119.691 1.00 215.75 61 ARG A CA 1
ATOM 336 C C . ARG A 1 84 ? 136.392 97.133 118.854 1.00 215.80 61 ARG A C 1
ATOM 337 O O . ARG A 1 84 ? 136.395 98.294 118.428 1.00 215.64 61 ARG A O 1
ATOM 339 N N . ILE A 1 85 ? 137.387 96.287 118.604 1.00 213.64 62 ILE A N 1
ATOM 340 C CA . ILE A 1 85 ? 138.543 96.683 117.810 1.00 213.47 62 ILE A CA 1
ATOM 341 C C . ILE A 1 85 ? 138.310 96.353 116.341 1.00 213.55 62 ILE A C 1
ATOM 342 O O . ILE A 1 85 ? 137.827 97.189 115.576 1.00 213.53 62 ILE A O 1
ATOM 344 N N . SER A 1 213 ? 125.535 96.683 133.982 1.00 147.10 205 SER A N 1
ATOM 345 C CA . SER A 1 213 ? 126.330 95.515 134.341 1.00 146.93 205 SER A CA 1
ATOM 346 C C . SER A 1 213 ? 125.631 94.226 133.923 1.00 146.79 205 SER A C 1
ATOM 347 O O . SER A 1 213 ? 126.279 93.261 133.515 1.00 147.00 205 SER A O 1
ATOM 350 N N . GLY A 1 214 ? 124.301 94.216 134.032 1.00 129.03 206 GLY A N 1
ATOM 351 C CA . GLY A 1 214 ? 123.546 93.035 133.646 1.00 128.63 206 GLY A CA 1
ATOM 352 C C . GLY A 1 214 ? 123.636 92.738 132.161 1.00 128.41 206 GLY A C 1
ATOM 353 O O . GLY A 1 214 ? 123.793 91.582 131.758 1.00 128.46 206 GLY A O 1
ATOM 354 N N . ILE A 1 215 ? 123.538 93.775 131.327 1.00 117.87 207 ILE A N 1
ATOM 355 C CA . ILE A 1 215 ? 123.612 93.631 129.880 1.00 117.91 207 ILE A CA 1
ATOM 356 C C . ILE A 1 215 ? 124.679 94.578 129.348 1.00 117.85 207 ILE A C 1
ATOM 357 O O . ILE A 1 215 ? 125.083 95.537 130.009 1.00 118.08 207 ILE A O 1
ATOM 362 N N . PHE A 1 216 ? 125.140 94.288 128.134 1.00 125.50 208 PHE A N 1
ATOM 363 C CA . PHE A 1 216 ? 126.154 95.088 127.459 1.00 125.35 208 PHE A CA 1
ATOM 364 C C . PHE A 1 216 ? 125.586 95.590 126.140 1.00 125.11 208 PHE A C 1
ATOM 365 O O . PHE A 1 216 ? 125.148 94.793 125.304 1.00 125.76 208 PHE A O 1
ATOM 373 N N . GLU A 1 217 ? 125.593 96.906 125.956 1.00 107.35 209 GLU A N 1
ATOM 374 C CA . GLU A 1 217 ? 125.161 97.534 124.716 1.00 106.78 209 GLU A CA 1
ATOM 375 C C . GLU A 1 217 ? 126.361 98.197 124.057 1.00 107.50 209 GLU A C 1
ATOM 376 O O . GLU A 1 217 ? 127.047 99.010 124.685 1.00 108.00 209 GLU A O 1
ATOM 382 N N . THR A 1 218 ? 126.613 97.850 122.796 1.00 110.96 210 THR A N 1
ATOM 383 C CA . THR A 1 218 ? 127.792 98.329 122.090 1.00 110.88 210 THR A CA 1
ATOM 384 C C . THR A 1 218 ? 127.402 98.932 120.749 1.00 111.03 210 THR A C 1
ATOM 385 O O . THR A 1 218 ? 126.503 98.431 120.069 1.00 111.34 210 THR A O 1
ATOM 389 N N . LYS A 1 219 ? 128.080 100.014 120.378 1.00 106.55 211 LYS A N 1
ATOM 390 C CA . LYS A 1 219 ? 127.954 100.626 119.063 1.00 105.94 211 LYS A CA 1
ATOM 391 C C . LYS A 1 219 ? 129.238 100.373 118.288 1.00 106.34 211 LYS A C 1
ATOM 392 O O . LYS A 1 219 ? 130.333 100.573 118.824 1.00 106.87 211 LYS A O 1
ATOM 398 N N . PHE A 1 220 ? 129.115 99.937 117.035 1.00 120.17 212 PHE A N 1
ATOM 399 C CA . PHE A 1 220 ? 130.305 99.837 116.197 1.00 120.64 212 PHE A CA 1
ATOM 400 C C . PHE A 1 220 ? 129.939 100.085 114.743 1.00 120.83 212 PHE A C 1
ATOM 401 O O . PHE A 1 220 ? 128.958 99.533 114.241 1.00 120.72 212 PHE A O 1
ATOM 409 N N . GLN A 1 221 ? 130.729 100.921 114.076 1.00 130.59 213 GLN A N 1
ATOM 410 C CA . GLN A 1 221 ? 130.494 101.296 112.690 1.00 130.74 213 GLN A CA 1
ATOM 411 C C . GLN A 1 221 ? 131.615 100.748 111.818 1.00 130.69 213 GLN A C 1
ATOM 412 O O . GLN A 1 221 ? 132.796 100.985 112.094 1.00 130.73 213 GLN A O 1
ATOM 414 N N . VAL A 1 222 ? 131.240 100.014 110.775 1.00 122.84 214 VAL A N 1
ATOM 415 C CA . VAL A 1 222 ? 132.192 99.478 109.809 1.00 123.18 214 VAL A CA 1
ATOM 416 C C . VAL A 1 222 ? 131.599 99.633 108.413 1.00 123.40 214 VAL A C 1
ATOM 417 O O . VAL A 1 222 ? 130.392 99.454 108.214 1.00 123.22 214 VAL A O 1
ATOM 421 N N . ASP A 1 223 ? 132.451 100.006 107.454 1.00 133.48 215 ASP A N 1
ATOM 422 C CA . ASP A 1 223 ? 132.030 100.302 106.081 1.00 133.04 215 ASP A CA 1
ATOM 423 C C . ASP A 1 223 ? 130.912 101.343 106.056 1.00 132.93 215 ASP A C 1
ATOM 424 O O . ASP A 1 223 ? 129.993 101.279 105.237 1.00 133.27 215 ASP A O 1
ATOM 429 N N . LYS A 1 224 ? 131.000 102.315 106.966 1.00 106.08 216 LYS A N 1
ATOM 430 C CA . LYS A 1 224 ? 130.011 103.388 107.099 1.00 105.67 216 LYS A CA 1
ATOM 431 C C . LYS A 1 224 ? 128.615 102.849 107.403 1.00 105.76 216 LYS A C 1
ATOM 432 O O . LYS A 1 224 ? 127.608 103.483 107.077 1.00 105.69 216 LYS A O 1
ATOM 438 N N . VAL A 1 225 ? 128.541 101.677 108.030 1.00 97.71 217 VAL A N 1
ATOM 439 C CA . VAL A 1 225 ? 127.288 101.097 108.500 1.00 97.08 217 VAL A CA 1
ATOM 440 C C . VAL A 1 225 ? 127.400 100.900 110.003 1.00 97.52 217 VAL A C 1
ATOM 441 O O . VAL A 1 225 ? 128.374 100.309 110.483 1.00 97.83 217 VAL A O 1
ATOM 445 N N . ASN A 1 226 ? 126.409 101.393 110.741 1.00 104.21 218 ASN A N 1
ATOM 446 C CA . ASN A 1 226 ? 126.428 101.372 112.197 1.00 104.90 218 ASN A CA 1
ATOM 447 C C . ASN A 1 226 ? 125.587 100.213 112.715 1.00 104.98 218 ASN A C 1
ATOM 448 O O . ASN A 1 226 ? 124.449 100.014 112.273 1.00 104.61 218 ASN A O 1
ATOM 453 N N . PHE A 1 227 ? 126.146 99.460 113.661 1.00 111.18 219 PHE A N 1
ATOM 454 C CA . PHE A 1 227 ? 125.487 98.300 114.238 1.00 111.06 219 PHE A CA 1
ATOM 455 C C . PHE A 1 227 ? 125.453 98.435 115.752 1.00 111.43 219 PHE A C 1
ATOM 456 O O . PHE A 1 227 ? 126.474 98.743 116.382 1.00 112.19 219 PHE A O 1
ATOM 464 N N . HIS A 1 228 ? 124.271 98.216 116.320 1.00 112.80 220 HIS A N 1
ATOM 465 C CA . HIS A 1 228 ? 124.096 98.049 117.753 1.00 112.76 220 HIS A CA 1
ATOM 466 C C . HIS A 1 228 ? 124.196 96.568 118.089 1.00 112.22 220 HIS A C 1
ATOM 467 O O . HIS A 1 228 ? 123.723 95.717 117.332 1.00 112.20 220 HIS A O 1
ATOM 474 N N . MET A 1 229 ? 124.818 96.264 119.224 1.00 105.32 221 MET A N 1
ATOM 475 C CA . MET A 1 229 ? 124.977 94.891 119.686 1.00 105.19 221 MET A CA 1
ATOM 476 C C . MET A 1 229 ? 124.499 94.807 121.126 1.00 105.82 221 MET A C 1
ATOM 477 O O . MET A 1 229 ? 124.971 95.565 121.982 1.00 107.76 221 MET A O 1
ATOM 482 N N . PHE A 1 230 ? 123.568 93.893 121.391 1.00 86.28 222 PHE A N 1
ATOM 483 C CA . PHE A 1 230 ? 123.044 93.665 122.733 1.00 86.20 222 PHE A CA 1
ATOM 484 C C . PHE A 1 230 ? 123.476 92.284 123.202 1.00 85.81 222 PHE A C 1
ATOM 485 O O . PHE A 1 230 ? 123.111 91.277 122.588 1.00 87.14 222 PHE A O 1
ATOM 493 N N . ASP A 1 231 ? 124.240 92.237 124.292 1.00 94.67 223 ASP A N 1
ATOM 494 C CA . ASP A 1 231 ? 124.701 90.986 124.881 1.00 94.94 223 ASP A CA 1
ATOM 495 C C . ASP A 1 231 ? 124.084 90.845 126.264 1.00 96.10 223 ASP A C 1
ATOM 496 O O . ASP A 1 231 ? 124.232 91.738 127.106 1.00 96.90 223 ASP A O 1
ATOM 501 N N . VAL A 1 232 ? 123.400 89.731 126.497 1.00 91.26 224 VAL A N 1
ATOM 502 C CA . VAL A 1 232 ? 122.763 89.486 127.785 1.00 91.11 224 VAL A CA 1
ATOM 503 C C . VAL A 1 232 ? 123.332 88.225 128.422 1.00 90.71 224 VAL A C 1
ATOM 504 O O . VAL A 1 232 ? 122.897 87.114 128.120 1.00 90.50 224 VAL A O 1
ATOM 508 N N . ASP A 1 237 ? 112.488 80.631 132.682 1.00 196.63 229 ASP A N 1
ATOM 509 C CA . ASP A 1 237 ? 113.545 80.995 133.617 1.00 196.76 229 ASP A CA 1
ATOM 510 C C . ASP A 1 237 ? 113.865 82.485 133.536 1.00 196.61 229 ASP A C 1
ATOM 511 O O . ASP A 1 237 ? 113.290 83.291 134.267 1.00 196.70 229 ASP A O 1
ATOM 513 N N . GLU A 1 238 ? 114.784 82.844 132.646 1.00 185.35 230 GLU A N 1
ATOM 514 C CA . GLU A 1 238 ? 115.216 84.228 132.491 1.00 185.38 230 GLU A CA 1
ATOM 515 C C . GLU A 1 238 ? 115.073 84.757 131.073 1.00 185.12 230 GLU A C 1
ATOM 516 O O . GLU A 1 238 ? 114.703 85.919 130.892 1.00 185.21 230 GLU A O 1
ATOM 522 N N . ARG A 1 239 ? 115.349 83.938 130.061 1.00 164.90 231 ARG A N 1
ATOM 523 C CA . ARG A 1 239 ? 115.369 84.399 128.679 1.00 164.42 231 ARG A CA 1
ATOM 524 C C . ARG A 1 239 ? 114.032 84.230 127.965 1.00 164.26 231 ARG A C 1
ATOM 525 O O . ARG A 1 239 ? 113.961 84.483 126.758 1.00 163.65 231 ARG A O 1
ATOM 533 N N . ARG A 1 240 ? 112.983 83.795 128.669 1.00 166.95 232 ARG A N 1
ATOM 534 C CA . ARG A 1 240 ? 111.656 83.734 128.060 1.00 166.73 232 ARG A CA 1
ATOM 535 C C . ARG A 1 240 ? 111.217 85.101 127.548 1.00 166.28 232 ARG A C 1
ATOM 536 O O . ARG A 1 240 ? 110.833 85.246 126.382 1.00 166.15 232 ARG A O 1
ATOM 538 N N . LYS A 1 241 ? 111.270 86.120 128.408 1.00 157.30 233 LYS A N 1
ATOM 539 C CA . LYS A 1 241 ? 110.851 87.457 128.001 1.00 157.28 233 LYS A CA 1
ATOM 540 C C . LYS A 1 241 ? 111.903 88.156 127.150 1.00 157.24 233 LYS A C 1
ATOM 541 O O . LYS A 1 241 ? 111.552 88.971 126.287 1.00 157.13 233 LYS A O 1
ATOM 543 N N . TRP A 1 242 ? 113.184 87.858 127.379 1.00 164.41 234 TRP A N 1
ATOM 544 C CA . TRP A 1 242 ? 114.246 88.482 126.597 1.00 164.50 234 TRP A CA 1
ATOM 545 C C . TRP A 1 242 ? 114.102 88.143 125.119 1.00 163.55 234 TRP A C 1
ATOM 546 O O . TRP A 1 242 ? 114.232 89.014 124.251 1.00 163.39 234 TRP A O 1
ATOM 557 N N . ILE A 1 243 ? 113.833 86.873 124.817 1.00 125.64 235 ILE A N 1
ATOM 558 C CA . ILE A 1 243 ? 113.568 86.469 123.441 1.00 124.88 235 ILE A CA 1
ATOM 559 C C . ILE A 1 243 ? 112.220 87.006 122.978 1.00 124.89 235 ILE A C 1
ATOM 560 O O . ILE A 1 243 ? 112.065 87.424 121.823 1.00 124.43 235 ILE A O 1
ATOM 565 N N . GLN A 1 244 ? 111.229 87.015 123.874 1.00 132.35 236 GLN A N 1
ATOM 566 C CA . GLN A 1 244 ? 109.878 87.425 123.502 1.00 132.37 236 GLN A CA 1
ATOM 567 C C . GLN A 1 244 ? 109.848 88.860 122.994 1.00 132.42 236 GLN A C 1
ATOM 568 O O . GLN A 1 244 ? 109.169 89.162 122.005 1.00 131.79 236 GLN A O 1
ATOM 574 N N . CYS A 1 245 ? 110.577 89.760 123.652 1.00 143.18 237 CYS A N 1
ATOM 575 C CA . CYS A 1 245 ? 110.564 91.172 123.298 1.00 142.78 237 CYS A CA 1
ATOM 576 C C . CYS A 1 245 ? 111.703 91.560 122.359 1.00 142.04 237 CYS A C 1
ATOM 577 O O . CYS A 1 245 ? 111.995 92.753 122.215 1.00 142.11 237 CYS A O 1
ATOM 580 N N . PHE A 1 246 ? 112.345 90.587 121.719 1.00 101.58 238 PHE A N 1
ATOM 581 C CA . PHE A 1 246 ? 113.413 90.826 120.755 1.00 99.99 238 PHE A CA 1
ATOM 582 C C . PHE A 1 246 ? 113.001 90.346 119.368 1.00 99.93 238 PHE A C 1
ATOM 583 O O . PHE A 1 246 ? 113.777 89.711 118.651 1.00 99.35 238 PHE A O 1
ATOM 591 N N . ASN A 1 247 ? 111.758 90.639 118.982 1.00 117.66 239 ASN A N 1
ATOM 592 C CA . ASN A 1 247 ? 111.228 90.137 117.719 1.00 117.77 239 ASN A CA 1
ATOM 593 C C . ASN A 1 247 ? 111.899 90.837 116.540 1.00 117.51 239 ASN A C 1
ATOM 594 O O . ASN A 1 247 ? 112.344 90.183 115.589 1.00 117.61 239 ASN A O 1
ATOM 599 N N . ASP A 1 248 ? 112.011 92.165 116.599 1.00 124.82 240 ASP A N 1
ATOM 600 C CA . ASP A 1 248 ? 112.414 92.969 115.451 1.00 125.29 240 ASP A CA 1
ATOM 601 C C . ASP A 1 248 ? 113.927 93.089 115.301 1.00 124.64 240 ASP A C 1
ATOM 602 O O . ASP A 1 248 ? 114.407 94.037 114.664 1.00 124.61 240 ASP A O 1
ATOM 604 N N . VAL A 1 249 ? 114.695 92.160 115.867 1.00 85.54 241 VAL A N 1
ATOM 605 C CA . VAL A 1 249 ? 116.136 92.157 115.646 1.00 84.11 241 VAL A CA 1
ATOM 606 C C . VAL A 1 249 ? 116.440 91.633 114.246 1.00 83.17 241 VAL A C 1
ATOM 607 O O . VAL A 1 249 ? 115.605 91.010 113.586 1.00 83.84 241 VAL A O 1
ATOM 611 N N . THR A 1 250 ? 117.662 91.899 113.785 1.00 68.46 242 THR A N 1
ATOM 612 C CA . THR A 1 250 ? 118.075 91.505 112.444 1.00 68.66 242 THR A CA 1
ATOM 613 C C . THR A 1 250 ? 118.928 90.245 112.417 1.00 68.47 242 THR A C 1
ATOM 614 O O . THR A 1 250 ? 118.898 89.516 111.421 1.00 68.99 242 THR A O 1
ATOM 618 N N . ALA A 1 251 ? 119.685 89.969 113.477 1.00 69.40 243 ALA A N 1
ATOM 619 C CA . ALA A 1 251 ? 120.537 88.790 113.503 1.00 69.04 243 ALA A CA 1
ATOM 620 C C . ALA A 1 251 ? 120.804 88.391 114.947 1.00 70.22 243 ALA A C 1
ATOM 621 O O . ALA A 1 251 ? 120.943 89.253 115.822 1.00 72.36 243 ALA A O 1
ATOM 623 N N . ILE A 1 252 ? 120.870 87.083 115.182 1.00 65.02 244 ILE A N 1
ATOM 624 C CA . ILE A 1 252 ? 121.177 86.527 116.495 1.00 64.43 244 ILE A CA 1
ATOM 625 C C . ILE A 1 252 ? 122.466 85.728 116.366 1.00 64.31 244 ILE A C 1
ATOM 626 O O . ILE A 1 252 ? 122.477 84.646 115.768 1.00 67.42 244 ILE A O 1
ATOM 631 N N . ILE A 1 253 ? 123.550 86.257 116.919 1.00 60.10 245 ILE A N 1
ATOM 632 C CA . ILE A 1 253 ? 124.832 85.563 116.911 1.00 62.03 245 ILE A CA 1
ATOM 633 C C . ILE A 1 253 ? 124.866 84.578 118.071 1.00 63.75 245 ILE A C 1
ATOM 634 O O . ILE A 1 253 ? 124.636 84.952 119.227 1.00 66.57 245 ILE A O 1
ATOM 639 N N . PHE A 1 254 ? 125.152 83.315 117.767 1.00 84.75 246 PHE A N 1
ATOM 640 C CA . PHE A 1 254 ? 125.216 82.257 118.764 1.00 85.61 246 PHE A CA 1
ATOM 641 C C . PHE A 1 254 ? 126.644 81.741 118.857 1.00 86.27 246 PHE A C 1
ATOM 642 O O . PHE A 1 254 ? 127.242 81.370 117.842 1.00 86.64 246 PHE A O 1
ATOM 650 N N . VAL A 1 255 ? 127.186 81.721 120.072 1.00 95.71 247 VAL A N 1
ATOM 651 C CA . VAL A 1 255 ? 128.542 81.255 120.332 1.00 96.58 247 VAL A CA 1
ATOM 652 C C . VAL A 1 255 ? 128.464 80.064 121.277 1.00 96.99 247 VAL A C 1
ATOM 653 O O . VAL A 1 255 ? 127.851 80.154 122.347 1.00 97.16 247 VAL A O 1
ATOM 657 N N . THR A 1 256 ? 129.081 78.954 120.880 1.00 114.76 248 THR A N 1
ATOM 658 C CA . THR A 1 256 ? 129.097 77.736 121.678 1.00 115.79 248 THR A CA 1
ATOM 659 C C . THR A 1 256 ? 130.534 77.259 121.824 1.00 116.60 248 THR A C 1
ATOM 660 O O . THR A 1 256 ? 131.243 77.101 120.825 1.00 116.86 248 THR A O 1
ATOM 662 N N . ALA A 1 257 ? 130.959 77.037 123.065 1.00 161.27 249 ALA A N 1
ATOM 663 C CA . ALA A 1 257 ? 132.309 76.553 123.319 1.00 162.17 249 ALA A CA 1
ATOM 664 C C . ALA A 1 257 ? 132.425 75.085 122.928 1.00 162.47 249 ALA A C 1
ATOM 665 O O . ALA A 1 257 ? 131.552 74.273 123.252 1.00 162.38 249 ALA A O 1
ATOM 667 N N . CYS A 1 258 ? 133.505 74.745 122.230 1.00 188.57 250 CYS A N 1
ATOM 668 C CA . CYS A 1 258 ? 133.759 73.376 121.804 1.00 189.03 250 CYS A CA 1
ATOM 669 C C . CYS A 1 258 ? 134.644 72.607 122.776 1.00 189.39 250 CYS A C 1
ATOM 670 O O . CYS A 1 258 ? 134.980 71.450 122.502 1.00 189.37 250 CYS A O 1
ATOM 672 N N . SER A 1 259 ? 135.028 73.216 123.896 1.00 213.31 251 SER A N 1
ATOM 673 C CA . SER A 1 259 ? 135.870 72.555 124.885 1.00 213.71 251 SER A CA 1
ATOM 674 C C . SER A 1 259 ? 135.078 71.697 125.863 1.00 213.94 251 SER A C 1
ATOM 675 O O . SER A 1 259 ? 135.687 71.011 126.691 1.00 214.08 251 SER A O 1
ATOM 677 N N . SER A 1 260 ? 133.752 71.717 125.791 1.00 206.99 252 SER A N 1
ATOM 678 C CA . SER A 1 260 ? 132.923 70.924 126.692 1.00 206.93 252 SER A CA 1
ATOM 679 C C . SER A 1 260 ? 132.826 69.479 126.216 1.00 206.82 252 SER A C 1
ATOM 680 O O . SER A 1 260 ? 131.768 69.030 125.775 1.00 206.56 252 SER A O 1
ATOM 682 N N . ASN A 1 272 ? 126.106 67.406 129.658 1.00 188.35 264 ASN A N 1
ATOM 683 C CA . ASN A 1 272 ? 127.221 68.343 129.752 1.00 188.45 264 ASN A CA 1
ATOM 684 C C . ASN A 1 272 ? 126.864 69.720 129.192 1.00 188.49 264 ASN A C 1
ATOM 685 O O . ASN A 1 272 ? 125.725 69.959 128.790 1.00 188.45 264 ASN A O 1
ATOM 687 N N . ARG A 1 273 ? 127.848 70.623 129.178 1.00 182.07 265 ARG A N 1
ATOM 688 C CA . ARG A 1 273 ? 127.610 71.974 128.680 1.00 181.79 265 ARG A CA 1
ATOM 689 C C . ARG A 1 273 ? 127.253 71.968 127.198 1.00 181.51 265 ARG A C 1
ATOM 690 O O . ARG A 1 273 ? 126.412 72.759 126.754 1.00 181.31 265 ARG A O 1
ATOM 692 N N . LEU A 1 274 ? 127.888 71.092 126.416 1.00 164.32 266 LEU A N 1
ATOM 693 C CA . LEU A 1 274 ? 127.580 71.012 124.991 1.00 163.64 266 LEU A CA 1
ATOM 694 C C . LEU A 1 274 ? 126.142 70.557 124.769 1.00 163.44 266 LEU A C 1
ATOM 695 O O . LEU A 1 274 ? 125.438 71.092 123.902 1.00 163.18 266 LEU A O 1
ATOM 697 N N . ARG A 1 275 ? 125.684 69.574 125.548 1.00 169.24 267 ARG A N 1
ATOM 698 C CA . ARG A 1 275 ? 124.299 69.128 125.442 1.00 169.32 267 ARG A CA 1
ATOM 699 C C . ARG A 1 275 ? 123.332 70.234 125.845 1.00 169.09 267 ARG A C 1
ATOM 700 O O . ARG A 1 275 ? 122.270 70.397 125.232 1.00 168.97 267 ARG A O 1
ATOM 702 N N . ALA A 1 276 ? 123.679 71.001 126.882 1.00 166.94 268 ALA A N 1
ATOM 703 C CA . ALA A 1 276 ? 122.839 72.124 127.284 1.00 166.92 268 ALA A CA 1
ATOM 704 C C . ALA A 1 276 ? 122.759 73.173 126.182 1.00 166.70 268 ALA A C 1
ATOM 705 O O . ALA A 1 276 ? 121.687 73.731 125.922 1.00 166.65 268 ALA A O 1
ATOM 707 N N . SER A 1 277 ? 123.886 73.455 125.524 1.00 154.26 269 SER A N 1
ATOM 708 C CA . SER A 1 277 ? 123.879 74.406 124.417 1.00 153.83 269 SER A CA 1
ATOM 709 C C . SER A 1 277 ? 123.033 73.895 123.257 1.00 153.53 269 SER A C 1
ATOM 710 O O . SER A 1 277 ? 122.301 74.666 122.626 1.00 152.82 269 SER A O 1
ATOM 713 N N . LEU A 1 278 ? 123.126 72.596 122.958 1.00 150.82 270 LEU A N 1
ATOM 714 C CA . LEU A 1 278 ? 122.299 72.023 121.900 1.00 150.53 270 LEU A CA 1
ATOM 715 C C . LEU A 1 278 ? 120.817 72.131 122.238 1.00 150.56 270 LEU A C 1
ATOM 716 O O . LEU A 1 278 ? 119.998 72.468 121.375 1.00 150.27 270 LEU A O 1
ATOM 718 N N . LYS A 1 279 ? 120.455 71.845 123.491 1.00 155.53 271 LYS A N 1
ATOM 719 C CA . LYS A 1 279 ? 119.062 71.967 123.908 1.00 155.55 271 LYS A CA 1
ATOM 720 C C . LYS A 1 279 ? 118.585 73.411 123.817 1.00 155.16 271 LYS A C 1
ATOM 721 O O . LYS A 1 279 ? 117.457 73.675 123.384 1.00 155.12 271 LYS A O 1
ATOM 723 N N . LEU A 1 280 ? 119.432 74.360 124.224 1.00 134.90 272 LEU A N 1
ATOM 724 C CA . LEU A 1 280 ? 119.068 75.769 124.129 1.00 134.38 272 LEU A CA 1
ATOM 725 C C . LEU A 1 280 ? 118.863 76.189 122.679 1.00 134.05 272 LEU A C 1
ATOM 726 O O . LEU A 1 280 ? 117.915 76.917 122.365 1.00 134.03 272 LEU A O 1
ATOM 731 N N . PHE A 1 281 ? 119.743 75.738 121.781 1.00 127.23 273 PHE A N 1
ATOM 732 C CA . PHE A 1 281 ? 119.586 76.068 120.368 1.00 126.98 273 PHE A CA 1
ATOM 733 C C . PHE A 1 281 ? 118.312 75.460 119.796 1.00 127.43 273 PHE A C 1
ATOM 734 O O . PHE A 1 281 ? 117.601 76.106 119.017 1.00 126.94 273 PHE A O 1
ATOM 742 N N . ASP A 1 282 ? 118.010 74.213 120.166 1.00 150.56 274 ASP A N 1
ATOM 743 C CA . ASP A 1 282 ? 116.784 73.581 119.691 1.00 151.02 274 ASP A CA 1
ATOM 744 C C . ASP A 1 282 ? 115.553 74.322 120.197 1.00 150.95 274 ASP A C 1
ATOM 745 O O . ASP A 1 282 ? 114.572 74.487 119.463 1.00 150.76 274 ASP A O 1
ATOM 747 N N . SER A 1 283 ? 115.586 74.772 121.453 1.00 150.97 275 SER A N 1
ATOM 748 C CA . SER A 1 283 ? 114.454 75.510 122.004 1.00 151.04 275 SER A CA 1
ATOM 749 C C . SER A 1 283 ? 114.297 76.872 121.340 1.00 150.61 275 SER A C 1
ATOM 750 O O . SER A 1 283 ? 113.172 77.316 121.082 1.00 150.74 275 SER A O 1
ATOM 752 N N . ILE A 1 284 ? 115.409 77.552 121.054 1.00 131.01 276 ILE A N 1
ATOM 753 C CA . ILE A 1 284 ? 115.312 78.908 120.524 1.00 130.92 276 ILE A CA 1
ATOM 754 C C . ILE A 1 284 ? 114.976 78.897 119.034 1.00 130.81 276 ILE A C 1
ATOM 755 O O . ILE A 1 284 ? 114.321 79.822 118.538 1.00 130.90 276 ILE A O 1
ATOM 760 N N . TRP A 1 285 ? 115.404 77.867 118.300 1.00 125.99 277 TRP A N 1
ATOM 761 C CA . TRP A 1 285 ? 115.126 77.816 116.868 1.00 125.58 277 TRP A CA 1
ATOM 762 C C . TRP A 1 285 ? 113.632 77.690 116.596 1.00 125.93 277 TRP A C 1
ATOM 763 O O . TRP A 1 285 ? 113.103 78.330 115.680 1.00 125.60 277 TRP A O 1
ATOM 774 N N . ASN A 1 286 ? 112.935 76.871 117.382 1.00 137.73 278 ASN A N 1
ATOM 775 C CA . ASN A 1 286 ? 111.502 76.640 117.208 1.00 137.75 278 ASN A CA 1
ATOM 776 C C . ASN A 1 286 ? 110.754 77.549 118.179 1.00 137.67 278 ASN A C 1
ATOM 777 O O . ASN A 1 286 ? 110.417 77.156 119.296 1.00 137.89 278 ASN A O 1
ATOM 782 N N . ASN A 1 287 ? 110.495 78.780 117.742 1.00 126.70 279 ASN A N 1
ATOM 783 C CA . ASN A 1 287 ? 109.749 79.752 118.526 1.00 126.56 279 ASN A CA 1
ATOM 784 C C . ASN A 1 287 ? 108.627 80.325 117.674 1.00 126.97 279 ASN A C 1
ATOM 785 O O . ASN A 1 287 ? 108.823 80.620 116.492 1.00 126.59 279 ASN A O 1
ATOM 790 N N . LYS A 1 288 ? 107.451 80.483 118.283 1.00 154.07 280 LYS A N 1
ATOM 791 C CA . LYS A 1 288 ? 106.290 80.982 117.558 1.00 154.49 280 LYS A CA 1
ATOM 792 C C . LYS A 1 288 ? 106.349 82.483 117.304 1.00 154.04 280 LYS A C 1
ATOM 793 O O . LYS A 1 288 ? 105.611 82.980 116.446 1.00 154.16 280 LYS A O 1
ATOM 795 N N . TRP A 1 289 ? 107.203 83.213 118.022 1.00 128.97 281 TRP A N 1
ATOM 796 C CA . TRP A 1 289 ? 107.299 84.656 117.873 1.00 128.47 281 TRP A CA 1
ATOM 797 C C . TRP A 1 289 ? 108.640 85.138 117.341 1.00 128.10 281 TRP A C 1
ATOM 798 O O . TRP A 1 289 ? 108.770 86.331 117.045 1.00 128.05 281 TRP A O 1
ATOM 809 N N . LEU A 1 290 ? 109.634 84.261 117.209 1.00 102.55 282 LEU A N 1
ATOM 810 C CA . LEU A 1 290 ? 110.947 84.643 116.709 1.00 101.14 282 LEU A CA 1
ATOM 811 C C . LEU A 1 290 ? 111.154 84.232 115.255 1.00 101.50 282 LEU A C 1
ATOM 812 O O . LEU A 1 290 ? 112.297 84.037 114.826 1.00 101.09 282 LEU A O 1
ATOM 817 N N . ARG A 1 291 ? 110.075 84.088 114.492 1.00 128.77 283 ARG A N 1
ATOM 818 C CA . ARG A 1 291 ? 110.200 83.788 113.077 1.00 129.01 283 ARG A CA 1
ATOM 819 C C . ARG A 1 291 ? 110.736 85.002 112.323 1.00 129.55 283 ARG A C 1
ATOM 820 O O . ARG A 1 291 ? 110.623 86.147 112.772 1.00 129.58 283 ARG A O 1
ATOM 828 N N . ASP A 1 292 ? 111.341 84.732 111.166 1.00 147.06 284 ASP A N 1
ATOM 829 C CA . ASP A 1 292 ? 111.946 85.722 110.278 1.00 147.51 284 ASP A CA 1
ATOM 830 C C . ASP A 1 292 ? 113.159 86.408 110.892 1.00 146.77 284 ASP A C 1
ATOM 831 O O . ASP A 1 292 ? 113.599 87.445 110.379 1.00 147.56 284 ASP A O 1
ATOM 833 N N . THR A 1 293 ? 113.715 85.866 111.974 1.00 97.35 285 THR A N 1
ATOM 834 C CA . THR A 1 293 ? 114.931 86.387 112.591 1.00 96.20 285 THR A CA 1
ATOM 835 C C . THR A 1 293 ? 116.034 85.353 112.400 1.00 95.17 285 THR A C 1
ATOM 836 O O . THR A 1 293 ? 115.975 84.260 112.973 1.00 96.03 285 THR A O 1
ATOM 840 N N . SER A 1 294 ? 117.038 85.702 111.602 1.00 73.06 286 SER A N 1
ATOM 841 C CA . SER A 1 294 ? 118.096 84.765 111.267 1.00 72.93 286 SER A CA 1
ATOM 842 C C . SER A 1 294 ? 119.138 84.690 112.380 1.00 72.25 286 SER A C 1
ATOM 843 O O . SER A 1 294 ? 119.323 85.623 113.168 1.00 74.15 286 SER A O 1
ATOM 846 N N . VAL A 1 295 ? 119.828 83.555 112.430 1.00 64.73 287 VAL A N 1
ATOM 847 C CA . VAL A 1 295 ? 120.877 83.317 113.411 1.00 64.91 287 VAL A CA 1
ATOM 848 C C . VAL A 1 295 ? 122.179 83.030 112.678 1.00 65.68 287 VAL A C 1
ATOM 849 O O . VAL A 1 295 ? 122.188 82.559 111.536 1.00 68.81 287 VAL A O 1
ATOM 853 N N . ILE A 1 296 ? 123.286 83.336 113.347 1.00 57.35 288 ILE A N 1
ATOM 854 C CA . ILE A 1 296 ? 124.630 83.117 112.824 1.00 57.86 288 ILE A CA 1
ATOM 855 C C . ILE A 1 296 ? 125.375 82.276 113.850 1.00 59.82 288 ILE A C 1
ATOM 856 O O . ILE A 1 296 ? 125.628 82.737 114.969 1.00 61.27 288 ILE A O 1
ATOM 861 N N . LEU A 1 297 ? 125.736 81.054 113.471 1.00 93.95 289 LEU A N 1
ATOM 862 C CA . LEU A 1 297 ? 126.387 80.124 114.382 1.00 94.73 289 LEU A CA 1
ATOM 863 C C . LEU A 1 297 ? 127.898 80.307 114.346 1.00 95.37 289 LEU A C 1
ATOM 864 O O . LEU A 1 297 ? 128.494 80.454 113.275 1.00 96.26 289 LEU A O 1
ATOM 869 N N . PHE A 1 298 ? 128.512 80.297 115.527 1.00 103.13 290 PHE A N 1
ATOM 870 C CA . PHE A 1 298 ? 129.952 80.448 115.669 1.00 104.04 290 PHE A CA 1
ATOM 871 C C . PHE A 1 298 ? 130.508 79.289 116.483 1.00 105.59 290 PHE A C 1
ATOM 872 O O . PHE A 1 298 ? 129.937 78.911 117.511 1.00 105.38 290 PHE A O 1
ATOM 880 N N . LEU A 1 299 ? 131.622 78.730 116.019 1.00 151.14 291 LEU A N 1
ATOM 881 C CA . LEU A 1 299 ? 132.337 77.678 116.729 1.00 151.93 291 LEU A CA 1
ATOM 882 C C . LEU A 1 299 ? 133.701 78.212 117.138 1.00 152.31 291 LEU A C 1
ATOM 883 O O . LEU A 1 299 ? 134.458 78.703 116.294 1.00 152.16 291 LEU A O 1
ATOM 888 N N . ASN A 1 300 ? 134.012 78.116 118.428 1.00 173.35 292 ASN A N 1
ATOM 889 C CA . ASN A 1 300 ? 135.229 78.688 118.986 1.00 173.74 292 ASN A CA 1
ATOM 890 C C . ASN A 1 300 ? 135.971 77.627 119.790 1.00 174.37 292 ASN A C 1
ATOM 891 O O . ASN A 1 300 ? 135.505 76.494 119.949 1.00 174.38 292 ASN A O 1
ATOM 896 N N . LYS A 1 301 ? 137.142 78.014 120.304 1.00 201.28 293 LYS A N 1
ATOM 897 C CA . LYS A 1 301 ? 138.022 77.119 121.060 1.00 201.89 293 LYS A CA 1
ATOM 898 C C . LYS A 1 301 ? 138.385 75.877 120.249 1.00 202.23 293 LYS A C 1
ATOM 899 O O . LYS A 1 301 ? 138.397 74.757 120.764 1.00 202.07 293 LYS A O 1
ATOM 901 N N . GLN A 1 302 ? 138.679 76.078 118.962 1.00 218.21 294 GLN A N 1
ATOM 902 C CA . GLN A 1 302 ? 139.110 74.968 118.118 1.00 218.33 294 GLN A CA 1
ATOM 903 C C . GLN A 1 302 ? 140.456 74.416 118.573 1.00 218.40 294 GLN A C 1
ATOM 904 O O . GLN A 1 302 ? 140.675 73.199 118.547 1.00 218.36 294 GLN A O 1
ATOM 906 N N . ASP A 1 303 ? 141.372 75.298 118.983 1.00 223.29 295 ASP A N 1
ATOM 907 C CA . ASP A 1 303 ? 142.690 74.850 119.425 1.00 223.32 295 ASP A CA 1
ATOM 908 C C . ASP A 1 303 ? 142.593 73.975 120.669 1.00 223.40 295 ASP A C 1
ATOM 909 O O . ASP A 1 303 ? 143.275 72.949 120.769 1.00 223.52 295 ASP A O 1
ATOM 911 N N . LEU A 1 304 ? 141.754 74.367 121.631 1.00 220.83 296 LEU A N 1
ATOM 912 C CA . LEU A 1 304 ? 141.586 73.560 122.836 1.00 220.78 296 LEU A CA 1
ATOM 913 C C . LEU A 1 304 ? 140.975 72.202 122.511 1.00 220.76 296 LEU A C 1
ATOM 914 O O . LEU A 1 304 ? 141.384 71.179 123.073 1.00 220.80 296 LEU A O 1
ATOM 916 N N . LEU A 1 305 ? 139.991 72.175 121.609 1.00 218.69 297 LEU A N 1
ATOM 917 C CA . LEU A 1 305 ? 139.391 70.907 121.206 1.00 218.69 297 LEU A CA 1
ATOM 918 C C . LEU A 1 305 ? 140.413 70.007 120.523 1.00 218.85 297 LEU A C 1
ATOM 919 O O . LEU A 1 305 ? 140.443 68.794 120.763 1.00 218.68 297 LEU A O 1
ATOM 921 N N . ALA A 1 306 ? 141.257 70.583 119.664 1.00 226.88 298 ALA A N 1
ATOM 922 C CA . ALA A 1 306 ? 142.305 69.800 119.017 1.00 226.87 298 ALA A CA 1
ATOM 923 C C . ALA A 1 306 ? 143.305 69.272 120.037 1.00 226.94 298 ALA A C 1
ATOM 924 O O . ALA A 1 306 ? 143.774 68.132 119.927 1.00 226.92 298 ALA A O 1
ATOM 926 N N . GLU A 1 307 ? 143.648 70.089 121.035 1.00 226.15 299 GLU A N 1
ATOM 927 C CA . GLU A 1 307 ? 144.567 69.645 122.078 1.00 226.07 299 GLU A CA 1
ATOM 928 C C . GLU A 1 307 ? 143.967 68.509 122.896 1.00 225.95 299 GLU A C 1
ATOM 929 O O . GLU A 1 307 ? 144.679 67.582 123.301 1.00 225.98 299 GLU A O 1
ATOM 931 N N . LYS A 1 308 ? 142.658 68.568 123.158 1.00 213.99 300 LYS A N 1
ATOM 932 C CA . LYS A 1 308 ? 142.005 67.499 123.907 1.00 213.82 300 LYS A CA 1
ATOM 933 C C . LYS A 1 308 ? 142.073 66.175 123.156 1.00 213.74 300 LYS A C 1
ATOM 934 O O . LYS A 1 308 ? 142.314 65.122 123.758 1.00 213.64 300 LYS A O 1
ATOM 936 N N . ILE A 1 309 ? 141.862 66.206 121.844 1.00 209.73 301 ILE A N 1
ATOM 937 C CA . ILE A 1 309 ? 141.905 64.997 121.032 1.00 209.65 301 ILE A CA 1
ATOM 938 C C . ILE A 1 309 ? 143.340 64.506 120.890 1.00 209.59 301 ILE A C 1
ATOM 939 O O . ILE A 1 309 ? 143.709 63.468 121.439 1.00 209.49 301 ILE A O 1
ATOM 941 N N . ARG A 1 315 ? 138.663 64.827 123.876 1.00 216.04 307 ARG A N 1
ATOM 942 C CA . ARG A 1 315 ? 138.164 63.496 123.552 1.00 216.06 307 ARG A CA 1
ATOM 943 C C . ARG A 1 315 ? 136.698 63.349 123.943 1.00 216.02 307 ARG A C 1
ATOM 944 O O . ARG A 1 315 ? 136.370 62.679 124.922 1.00 216.05 307 ARG A O 1
ATOM 946 N N . LEU A 1 316 ? 135.818 63.980 123.169 1.00 204.93 308 LEU A N 1
ATOM 947 C CA . LEU A 1 316 ? 134.384 63.929 123.418 1.00 204.78 308 LEU A CA 1
ATOM 948 C C . LEU A 1 316 ? 133.705 62.740 122.750 1.00 204.93 308 LEU A C 1
ATOM 949 O O . LEU A 1 316 ? 132.497 62.556 122.929 1.00 204.80 308 LEU A O 1
ATOM 951 N N . GLU A 1 317 ? 134.445 61.934 121.986 1.00 217.67 309 GLU A N 1
ATOM 952 C CA . GLU A 1 317 ? 133.856 60.783 121.312 1.00 217.63 309 GLU A CA 1
ATOM 953 C C . GLU A 1 317 ? 133.484 59.661 122.271 1.00 217.72 309 GLU A C 1
ATOM 954 O O . GLU A 1 317 ? 132.741 58.756 121.874 1.00 217.65 309 GLU A O 1
ATOM 956 N N . GLU A 1 318 ? 133.982 59.692 123.509 1.00 219.75 310 GLU A N 1
ATOM 957 C CA . GLU A 1 318 ? 133.637 58.652 124.473 1.00 219.72 310 GLU A CA 1
ATOM 958 C C . GLU A 1 318 ? 132.146 58.662 124.787 1.00 219.73 310 GLU A C 1
ATOM 959 O O . GLU A 1 318 ? 131.512 57.603 124.864 1.00 219.73 310 GLU A O 1
ATOM 961 N N . TYR A 1 319 ? 131.569 59.847 124.969 1.00 217.33 311 TYR A N 1
ATOM 962 C CA . TYR A 1 319 ? 130.144 59.988 125.236 1.00 217.20 311 TYR A CA 1
ATOM 963 C C . TYR A 1 319 ? 129.324 60.208 123.972 1.00 217.09 311 TYR A C 1
ATOM 964 O O . TYR A 1 319 ? 128.098 60.331 124.060 1.00 217.12 311 TYR A O 1
ATOM 966 N N . PHE A 1 320 ? 129.965 60.261 122.805 1.00 204.90 312 PHE A N 1
ATOM 967 C CA . PHE A 1 320 ? 129.284 60.480 121.530 1.00 204.90 312 PHE A CA 1
ATOM 968 C C . PHE A 1 320 ? 129.708 59.385 120.561 1.00 204.96 312 PHE A C 1
ATOM 969 O O . PHE A 1 320 ? 130.669 59.551 119.797 1.00 204.59 312 PHE A O 1
ATOM 971 N N . PRO A 1 321 ? 129.011 58.247 120.563 1.00 221.67 313 PRO A N 1
ATOM 972 C CA . PRO A 1 321 ? 129.391 57.128 119.695 1.00 221.79 313 PRO A CA 1
ATOM 973 C C . PRO A 1 321 ? 128.883 57.223 118.265 1.00 221.86 313 PRO A C 1
ATOM 974 O O . PRO A 1 321 ? 128.935 56.220 117.547 1.00 222.04 313 PRO A O 1
ATOM 976 N N . GLU A 1 322 ? 128.396 58.381 117.823 1.00 205.83 314 GLU A N 1
ATOM 977 C CA . GLU A 1 322 ? 127.930 58.543 116.452 1.00 205.46 314 GLU A CA 1
ATOM 978 C C . GLU A 1 322 ? 129.052 58.901 115.486 1.00 205.29 314 GLU A C 1
ATOM 979 O O . GLU A 1 322 ? 128.784 59.101 114.297 1.00 205.08 314 GLU A O 1
ATOM 981 N N . PHE A 1 323 ? 130.294 58.998 115.968 1.00 199.83 315 PHE A N 1
ATOM 982 C CA . PHE A 1 323 ? 131.413 59.297 115.081 1.00 199.76 315 PHE A CA 1
ATOM 983 C C . PHE A 1 323 ? 131.598 58.199 114.041 1.00 199.87 315 PHE A C 1
ATOM 984 O O . PHE A 1 323 ? 131.825 58.483 112.859 1.00 199.68 315 PHE A O 1
ATOM 986 N N . ALA A 1 324 ? 131.501 56.941 114.458 1.00 212.02 316 ALA A N 1
ATOM 987 C CA . ALA A 1 324 ? 131.661 55.816 113.545 1.00 212.05 316 ALA A CA 1
ATOM 988 C C . ALA A 1 324 ? 130.329 55.441 112.903 1.00 212.08 316 ALA A C 1
ATOM 989 O O . ALA A 1 324 ? 130.258 55.188 111.700 1.00 212.04 316 ALA A O 1
ATOM 991 N N . GLU A 1 341 ? 142.484 64.113 111.637 1.00 206.05 333 GLU A N 1
ATOM 992 C CA . GLU A 1 341 ? 141.563 63.586 112.637 1.00 206.26 333 GLU A CA 1
ATOM 993 C C . GLU A 1 341 ? 140.755 64.706 113.282 1.00 206.30 333 GLU A C 1
ATOM 994 O O . GLU A 1 341 ? 139.565 64.549 113.554 1.00 206.24 333 GLU A O 1
ATOM 996 N N . VAL A 1 342 ? 141.415 65.839 113.530 1.00 207.15 334 VAL A N 1
ATOM 997 C CA . VAL A 1 342 ? 140.731 66.982 114.127 1.00 207.20 334 VAL A CA 1
ATOM 998 C C . VAL A 1 342 ? 139.702 67.555 113.161 1.00 207.12 334 VAL A C 1
ATOM 999 O O . VAL A 1 342 ? 138.619 67.991 113.572 1.00 206.88 334 VAL A O 1
ATOM 1001 N N . ILE A 1 343 ? 140.023 67.572 111.865 1.00 208.77 335 ILE A N 1
ATOM 1002 C CA . ILE A 1 343 ? 139.071 68.053 110.867 1.00 208.67 335 ILE A CA 1
ATOM 1003 C C . ILE A 1 343 ? 137.838 67.161 110.838 1.00 208.57 335 ILE A C 1
ATOM 1004 O O . ILE A 1 343 ? 136.701 67.648 110.795 1.00 208.50 335 ILE A O 1
ATOM 1006 N N . ARG A 1 344 ? 138.039 65.842 110.862 1.00 206.73 336 ARG A N 1
ATOM 1007 C CA . ARG A 1 344 ? 136.905 64.926 110.900 1.00 206.64 336 ARG A CA 1
ATOM 1008 C C . ARG A 1 344 ? 136.097 65.107 112.178 1.00 206.38 336 ARG A C 1
ATOM 1009 O O . ARG A 1 344 ? 134.861 65.052 112.154 1.00 206.36 336 ARG A O 1
ATOM 1011 N N . ALA A 1 345 ? 136.777 65.330 113.305 1.00 187.55 337 ALA A N 1
ATOM 1012 C CA . ALA A 1 345 ? 136.076 65.527 114.570 1.00 187.20 337 ALA A CA 1
ATOM 1013 C C . ALA A 1 345 ? 135.202 66.775 114.530 1.00 187.01 337 ALA A C 1
ATOM 1014 O O . ALA A 1 345 ? 134.033 66.741 114.931 1.00 186.70 337 ALA A O 1
ATOM 1016 N N . LYS A 1 346 ? 135.750 67.891 114.039 1.00 184.96 338 LYS A N 1
ATOM 1017 C CA . LYS A 1 346 ? 134.957 69.114 113.979 1.00 184.84 338 LYS A CA 1
ATOM 1018 C C . LYS A 1 346 ? 133.832 68.999 112.957 1.00 184.91 338 LYS A C 1
ATOM 1019 O O . LYS A 1 346 ? 132.738 69.532 113.183 1.00 184.65 338 LYS A O 1
ATOM 1021 N N . TYR A 1 347 ? 134.065 68.293 111.847 1.00 196.11 339 TYR A N 1
ATOM 1022 C CA . TYR A 1 347 ? 132.991 68.055 110.889 1.00 196.08 339 TYR A CA 1
ATOM 1023 C C . TYR A 1 347 ? 131.863 67.257 111.531 1.00 196.02 339 TYR A C 1
ATOM 1024 O O . TYR A 1 347 ? 130.679 67.573 111.349 1.00 195.96 339 TYR A O 1
ATOM 1026 N N . PHE A 1 348 ? 132.216 66.226 112.302 1.00 193.99 340 PHE A N 1
ATOM 1027 C CA . PHE A 1 348 ? 131.206 65.434 112.994 1.00 193.98 340 PHE A CA 1
ATOM 1028 C C . PHE A 1 348 ? 130.442 66.274 114.008 1.00 193.36 340 PHE A C 1
ATOM 1029 O O . PHE A 1 348 ? 129.219 66.147 114.130 1.00 193.29 340 PHE A O 1
ATOM 1031 N N . ILE A 1 349 ? 131.142 67.140 114.746 1.00 169.74 341 ILE A N 1
ATOM 1032 C CA . ILE A 1 349 ? 130.454 67.930 115.763 1.00 169.50 341 ILE A CA 1
ATOM 1033 C C . ILE A 1 349 ? 129.641 69.073 115.167 1.00 169.29 341 ILE A C 1
ATOM 1034 O O . ILE A 1 349 ? 128.773 69.621 115.858 1.00 169.11 341 ILE A O 1
ATOM 1036 N N . ARG A 1 350 ? 129.889 69.468 113.914 1.00 162.19 342 ARG A N 1
ATOM 1037 C CA . ARG A 1 350 ? 128.960 70.409 113.295 1.00 161.83 342 ARG A CA 1
ATOM 1038 C C . ARG A 1 350 ? 127.839 69.713 112.538 1.00 162.29 342 ARG A C 1
ATOM 1039 O O . ARG A 1 350 ? 126.823 70.353 112.244 1.00 161.40 342 ARG A O 1
ATOM 1041 N N . ASP A 1 351 ? 128.001 68.429 112.204 1.00 196.56 343 ASP A N 1
ATOM 1042 C CA . ASP A 1 351 ? 126.967 67.729 111.447 1.00 197.09 343 ASP A CA 1
ATOM 1043 C C . ASP A 1 351 ? 125.649 67.680 112.213 1.00 196.78 343 ASP A C 1
ATOM 1044 O O . ASP A 1 351 ? 124.598 68.075 111.692 1.00 196.71 343 ASP A O 1
ATOM 1046 N N . GLU A 1 352 ? 125.682 67.210 113.464 1.00 178.11 344 GLU A N 1
ATOM 1047 C CA . GLU A 1 352 ? 124.448 67.148 114.240 1.00 177.77 344 GLU A CA 1
ATOM 1048 C C . GLU A 1 352 ? 123.965 68.540 114.629 1.00 177.23 344 GLU A C 1
ATOM 1049 O O . GLU A 1 352 ? 122.760 68.750 114.799 1.00 177.08 344 GLU A O 1
ATOM 1051 N N . PHE A 1 353 ? 124.882 69.502 114.754 1.00 149.29 345 PHE A N 1
ATOM 1052 C CA . PHE A 1 353 ? 124.478 70.880 115.015 1.00 148.76 345 PHE A CA 1
ATOM 1053 C C . PHE A 1 353 ? 123.633 71.417 113.866 1.00 148.60 345 PHE A C 1
ATOM 1054 O O . PHE A 1 353 ? 122.581 72.031 114.081 1.00 148.10 345 PHE A O 1
ATOM 1062 N N . LEU A 1 354 ? 124.075 71.172 112.630 1.00 145.66 346 LEU A N 1
ATOM 1063 C CA . LEU A 1 354 ? 123.293 71.568 111.464 1.00 145.41 346 LEU A CA 1
ATOM 1064 C C . LEU A 1 354 ? 121.999 70.768 111.369 1.00 145.73 346 LEU A C 1
ATOM 1065 O O . LEU A 1 354 ? 120.962 71.302 110.958 1.00 145.60 346 LEU A O 1
ATOM 1067 N N . ARG A 1 355 ? 122.044 69.484 111.736 1.00 163.96 347 ARG A N 1
ATOM 1068 C CA . ARG A 1 355 ? 120.839 68.660 111.701 1.00 164.00 347 ARG A CA 1
ATOM 1069 C C . ARG A 1 355 ? 119.767 69.209 112.636 1.00 163.62 347 ARG A C 1
ATOM 1070 O O . ARG A 1 355 ? 118.587 69.271 112.273 1.00 163.90 347 ARG A O 1
ATOM 1072 N N . ILE A 1 356 ? 120.158 69.603 113.849 1.00 143.83 348 ILE A N 1
ATOM 1073 C CA . ILE A 1 356 ? 119.215 70.247 114.758 1.00 143.53 348 ILE A CA 1
ATOM 1074 C C . ILE A 1 356 ? 118.802 71.611 114.218 1.00 143.43 348 ILE A C 1
ATOM 1075 O O . ILE A 1 356 ? 117.652 72.037 114.383 1.00 142.91 348 ILE A O 1
ATOM 1077 N N . SER A 1 357 ? 119.730 72.318 113.566 1.00 153.74 349 SER A N 1
ATOM 1078 C CA . SER A 1 357 ? 119.415 73.636 113.023 1.00 154.04 349 SER A CA 1
ATOM 1079 C C . SER A 1 357 ? 118.329 73.551 111.956 1.00 153.82 349 SER A C 1
ATOM 1080 O O . SER A 1 357 ? 117.375 74.338 111.960 1.00 153.37 349 SER A O 1
ATOM 1082 N N . THR A 1 358 ? 118.454 72.601 111.034 1.00 152.81 350 THR A N 1
ATOM 1083 C CA . THR A 1 358 ? 117.468 72.461 109.975 1.00 152.61 350 THR A CA 1
ATOM 1084 C C . THR A 1 358 ? 116.209 71.774 110.498 1.00 152.50 350 THR A C 1
ATOM 1085 O O . THR A 1 358 ? 116.233 71.033 111.485 1.00 152.74 350 THR A O 1
ATOM 1087 N N . ALA A 1 359 ? 115.095 72.038 109.822 1.00 138.19 351 ALA A N 1
ATOM 1088 C CA . ALA A 1 359 ? 113.812 71.458 110.200 1.00 138.02 351 ALA A CA 1
ATOM 1089 C C . ALA A 1 359 ? 112.896 71.325 108.989 1.00 137.81 351 ALA A C 1
ATOM 1090 O O . ALA A 1 359 ? 112.150 72.248 108.659 1.00 137.44 351 ALA A O 1
ATOM 1092 N N . LYS A 1 364 ? 111.832 80.449 107.029 1.00 114.05 356 LYS A N 1
ATOM 1093 C CA . LYS A 1 364 ? 112.202 81.843 106.817 1.00 113.59 356 LYS A CA 1
ATOM 1094 C C . LYS A 1 364 ? 113.611 82.119 107.332 1.00 113.94 356 LYS A C 1
ATOM 1095 O O . LYS A 1 364 ? 114.492 82.519 106.572 1.00 114.04 356 LYS A O 1
ATOM 1101 N N . HIS A 1 365 ? 113.812 81.904 108.629 1.00 128.16 357 HIS A N 1
ATOM 1102 C CA . HIS A 1 365 ? 115.119 82.128 109.231 1.00 128.04 357 HIS A CA 1
ATOM 1103 C C . HIS A 1 365 ? 116.124 81.096 108.734 1.00 127.94 357 HIS A C 1
ATOM 1104 O O . HIS A 1 365 ? 115.793 79.923 108.540 1.00 128.42 357 HIS A O 1
ATOM 1111 N N . TYR A 1 366 ? 117.360 81.543 108.526 1.00 118.63 358 TYR A N 1
ATOM 1112 C CA . TYR A 1 366 ? 118.434 80.693 108.034 1.00 118.46 358 TYR A CA 1
ATOM 1113 C C . TYR A 1 366 ? 119.661 80.865 108.916 1.00 118.30 358 TYR A C 1
ATOM 1114 O O . TYR A 1 366 ? 120.014 81.987 109.291 1.00 118.68 358 TYR A O 1
ATOM 1123 N N . CYS A 1 367 ? 120.307 79.750 109.245 1.00 100.19 359 CYS A N 1
ATOM 1124 C CA . CYS A 1 367 ? 121.518 79.768 110.050 1.00 99.10 359 CYS A CA 1
ATOM 1125 C C . CYS A 1 367 ? 122.747 79.905 109.159 1.00 99.89 359 CYS A C 1
ATOM 1126 O O . CYS A 1 367 ? 122.755 79.469 108.005 1.00 100.93 359 CYS A O 1
ATOM 1129 N N . TYR A 1 368 ? 123.789 80.528 109.708 1.00 93.72 360 TYR A N 1
ATOM 1130 C CA . TYR A 1 368 ? 125.031 80.799 108.984 1.00 94.11 360 TYR A CA 1
ATOM 1131 C C . TYR A 1 368 ? 126.207 80.298 109.811 1.00 94.13 360 TYR A C 1
ATOM 1132 O O . TYR A 1 368 ? 126.840 81.070 110.544 1.00 94.90 360 TYR A O 1
ATOM 1141 N N . PRO A 1 369 ? 126.524 79.008 109.726 1.00 97.40 361 PRO A N 1
ATOM 1142 C CA . PRO A 1 369 ? 127.671 78.481 110.472 1.00 97.72 361 PRO A CA 1
ATOM 1143 C C . PRO A 1 369 ? 128.980 79.077 109.979 1.00 98.70 361 PRO A C 1
ATOM 1144 O O . PRO A 1 369 ? 129.138 79.408 108.801 1.00 99.05 361 PRO A O 1
ATOM 1148 N N . HIS A 1 370 ? 129.928 79.211 110.904 1.00 108.99 362 HIS A N 1
ATOM 1149 C CA . HIS A 1 370 ? 131.234 79.767 110.586 1.00 109.24 362 HIS A CA 1
ATOM 1150 C C . HIS A 1 370 ? 132.285 79.108 111.467 1.00 110.40 362 HIS A C 1
ATOM 1151 O O . HIS A 1 370 ? 131.978 78.553 112.525 1.00 110.67 362 HIS A O 1
ATOM 1158 N N . PHE A 1 371 ? 133.533 79.177 111.014 1.00 148.87 363 PHE A N 1
ATOM 1159 C CA . PHE A 1 371 ? 134.668 78.607 111.727 1.00 149.51 363 PHE A CA 1
ATOM 1160 C C . PHE A 1 371 ? 135.610 79.722 112.156 1.00 149.87 363 PHE A C 1
ATOM 1161 O O . PHE A 1 371 ? 135.984 80.573 111.341 1.00 150.23 363 PHE A O 1
ATOM 1169 N N . THR A 1 372 ? 135.991 79.715 113.430 1.00 150.99 364 THR A N 1
ATOM 1170 C CA . THR A 1 372 ? 136.912 80.714 113.960 1.00 151.19 364 THR A CA 1
ATOM 1171 C C . THR A 1 372 ? 138.206 80.064 114.437 1.00 151.35 364 THR A C 1
ATOM 1172 O O . THR A 1 372 ? 139.019 80.697 115.110 1.00 151.42 364 THR A O 1
ATOM 1176 N N . GLU A 1 378 ? 138.446 89.904 110.791 1.00 144.28 370 GLU A N 1
ATOM 1177 C CA . GLU A 1 378 ? 138.175 88.472 110.735 1.00 144.44 370 GLU A CA 1
ATOM 1178 C C . GLU A 1 378 ? 136.677 88.197 110.811 1.00 144.06 370 GLU A C 1
ATOM 1179 O O . GLU A 1 378 ? 135.993 88.152 109.789 1.00 144.06 370 GLU A O 1
ATOM 1185 N N . ASN A 1 379 ? 136.172 88.013 112.033 1.00 131.25 371 ASN A N 1
ATOM 1186 C CA . ASN A 1 379 ? 134.750 87.752 112.224 1.00 130.94 371 ASN A CA 1
ATOM 1187 C C . ASN A 1 379 ? 133.889 88.964 111.895 1.00 130.66 371 ASN A C 1
ATOM 1188 O O . ASN A 1 379 ? 132.694 88.803 111.620 1.00 130.26 371 ASN A O 1
ATOM 1193 N N . ILE A 1 380 ? 134.466 90.167 111.920 1.00 140.34 372 ILE A N 1
ATOM 1194 C CA . ILE A 1 380 ? 133.699 91.372 111.609 1.00 140.54 372 ILE A CA 1
ATOM 1195 C C . ILE A 1 380 ? 133.200 91.320 110.170 1.00 140.48 372 ILE A C 1
ATOM 1196 O O . ILE A 1 380 ? 132.035 91.620 109.884 1.00 140.30 372 ILE A O 1
ATOM 1201 N N . ARG A 1 381 ? 134.078 90.931 109.243 1.00 143.39 373 ARG A N 1
ATOM 1202 C CA . ARG A 1 381 ? 133.679 90.820 107.844 1.00 143.39 373 ARG A CA 1
ATOM 1203 C C . ARG A 1 381 ? 132.636 89.726 107.651 1.00 142.92 373 ARG A C 1
ATOM 1204 O O . ARG A 1 381 ? 131.719 89.873 106.835 1.00 142.69 373 ARG A O 1
ATOM 1212 N N . ARG A 1 382 ? 132.764 88.619 108.387 1.00 117.87 374 ARG A N 1
ATOM 1213 C CA . ARG A 1 382 ? 131.767 87.556 108.299 1.00 117.17 374 ARG A CA 1
ATOM 1214 C C . ARG A 1 382 ? 130.400 88.043 108.762 1.00 116.38 374 ARG A C 1
ATOM 1215 O O . ARG A 1 382 ? 129.382 87.765 108.116 1.00 116.00 374 ARG A O 1
ATOM 1223 N N . VAL A 1 383 ? 130.358 88.777 109.877 1.00 99.66 375 VAL A N 1
ATOM 1224 C CA . VAL A 1 383 ? 129.093 89.324 110.363 1.00 98.64 375 VAL A CA 1
ATOM 1225 C C . VAL A 1 383 ? 128.526 90.323 109.363 1.00 98.74 375 VAL A C 1
ATOM 1226 O O . VAL A 1 383 ? 127.315 90.353 109.110 1.00 98.59 375 VAL A O 1
ATOM 1230 N N . PHE A 1 384 ? 129.391 91.157 108.782 1.00 108.24 376 PHE A N 1
ATOM 1231 C CA . PHE A 1 384 ? 128.952 92.122 107.778 1.00 108.00 376 PHE A CA 1
ATOM 1232 C C . PHE A 1 384 ? 128.310 91.421 106.586 1.00 108.11 376 PHE A C 1
ATOM 1233 O O . PHE A 1 384 ? 127.218 91.795 106.142 1.00 108.59 376 PHE A O 1
ATOM 1241 N N . ASN A 1 385 ? 128.976 90.389 106.063 1.00 95.86 377 ASN A N 1
ATOM 1242 C CA . ASN A 1 385 ? 128.444 89.661 104.915 1.00 95.19 377 ASN A CA 1
ATOM 1243 C C . ASN A 1 385 ? 127.143 88.950 105.263 1.00 95.55 377 ASN A C 1
ATOM 1244 O O . ASN A 1 385 ? 126.203 88.933 104.459 1.00 95.62 377 ASN A O 1
ATOM 1249 N N . ASP A 1 386 ? 127.071 88.348 106.454 1.00 100.49 378 ASP A N 1
ATOM 1250 C CA . ASP A 1 386 ? 125.850 87.658 106.857 1.00 100.38 378 ASP A CA 1
ATOM 1251 C C . ASP A 1 386 ? 124.681 88.627 106.974 1.00 100.12 378 ASP A C 1
ATOM 1252 O O . ASP A 1 386 ? 123.573 88.333 106.508 1.00 100.44 378 ASP A O 1
ATOM 1257 N N . CYS A 1 387 ? 124.907 89.791 107.589 1.00 97.21 379 CYS A N 1
ATOM 1258 C CA . CYS A 1 387 ? 123.845 90.784 107.704 1.00 97.10 379 CYS A CA 1
ATOM 1259 C C . CYS A 1 387 ? 123.422 91.296 106.334 1.00 97.62 379 CYS A C 1
ATOM 1260 O O . CYS A 1 387 ? 122.225 91.484 106.075 1.00 97.71 379 CYS A O 1
ATOM 1263 N N . ARG A 1 388 ? 124.390 91.530 105.443 1.00 97.87 380 ARG A N 1
ATOM 1264 C CA . ARG A 1 388 ? 124.056 91.977 104.095 1.00 97.55 380 ARG A CA 1
ATOM 1265 C C . ARG A 1 388 ? 123.201 90.946 103.372 1.00 96.81 380 ARG A C 1
ATOM 1266 O O . ARG A 1 388 ? 122.200 91.295 102.737 1.00 96.74 380 ARG A O 1
ATOM 1274 N N . ASP A 1 389 ? 123.572 89.667 103.472 1.00 101.83 381 ASP A N 1
ATOM 1275 C CA . ASP A 1 389 ? 122.794 88.616 102.824 1.00 102.13 381 ASP A CA 1
ATOM 1276 C C . ASP A 1 389 ? 121.395 88.516 103.419 1.00 101.43 381 ASP A C 1
ATOM 1277 O O . ASP A 1 389 ? 120.414 88.334 102.687 1.00 102.08 381 ASP A O 1
ATOM 1282 N N . ILE A 1 390 ? 121.282 88.632 104.744 1.00 82.92 382 ILE A N 1
ATOM 1283 C CA . ILE A 1 390 ? 119.976 88.536 105.393 1.00 82.35 382 ILE A CA 1
ATOM 1284 C C . ILE A 1 390 ? 119.068 89.668 104.931 1.00 82.20 382 ILE A C 1
ATOM 1285 O O . ILE A 1 390 ? 117.900 89.450 104.580 1.00 82.59 382 ILE A O 1
ATOM 1290 N N . ILE A 1 391 ? 119.593 90.896 104.914 1.00 77.88 383 ILE A N 1
ATOM 1291 C CA . ILE A 1 391 ? 118.776 92.036 104.508 1.00 77.34 383 ILE A CA 1
ATOM 1292 C C . ILE A 1 391 ? 118.427 91.945 103.027 1.00 78.26 383 ILE A C 1
ATOM 1293 O O . ILE A 1 391 ? 117.310 92.289 102.618 1.00 78.52 383 ILE A O 1
ATOM 1298 N N . GLN A 1 392 ? 119.365 91.474 102.200 1.00 75.33 384 GLN A N 1
ATOM 1299 C CA . GLN A 1 392 ? 119.081 91.308 100.779 1.00 74.19 384 GLN A CA 1
ATOM 1300 C C . GLN A 1 392 ? 117.974 90.288 100.554 1.00 74.25 384 GLN A C 1
ATOM 1301 O O . GLN A 1 392 ? 117.074 90.510 99.737 1.00 74.77 384 GLN A O 1
ATOM 1307 N N . ARG A 1 393 ? 118.019 89.165 101.275 1.00 90.32 385 ARG A N 1
ATOM 1308 C CA . ARG A 1 393 ? 116.974 88.157 101.135 1.00 91.00 385 ARG A CA 1
ATOM 1309 C C . ARG A 1 393 ? 115.631 88.679 101.633 1.00 90.60 385 ARG A C 1
ATOM 1310 O O . ARG A 1 393 ? 114.589 88.395 101.031 1.00 91.45 385 ARG A O 1
ATOM 1325 N N . MET A 1 394 ? 115.634 89.439 102.731 1.00 101.19 386 MET A N 1
ATOM 1326 C CA . MET A 1 394 ? 114.387 90.011 103.229 1.00 102.21 386 MET A CA 1
ATOM 1327 C C . MET A 1 394 ? 113.784 90.980 102.218 1.00 102.10 386 MET A C 1
ATOM 1328 O O . MET A 1 394 ? 112.573 90.952 101.963 1.00 103.05 386 MET A O 1
ATOM 1333 N N . HIS A 1 395 ? 114.617 91.834 101.618 1.00 78.81 387 HIS A N 1
ATOM 1334 C CA . HIS A 1 395 ? 114.119 92.770 100.614 1.00 77.79 387 HIS A CA 1
ATOM 1335 C C . HIS A 1 395 ? 113.635 92.038 99.368 1.00 77.91 387 HIS A C 1
ATOM 1336 O O . HIS A 1 395 ? 112.639 92.439 98.754 1.00 78.64 387 HIS A O 1
ATOM 1343 N N . LEU A 1 396 ? 114.331 90.969 98.976 1.00 68.87 388 LEU A N 1
ATOM 1344 C CA . LEU A 1 396 ? 113.902 90.181 97.826 1.00 67.32 388 LEU A CA 1
ATOM 1345 C C . LEU A 1 396 ? 112.548 89.533 98.076 1.00 69.50 388 LEU A C 1
ATOM 1346 O O . LEU A 1 396 ? 111.677 89.536 97.199 1.00 70.36 388 LEU A O 1
ATOM 1351 N N . ARG A 1 397 ? 112.351 88.971 99.271 1.00 110.52 389 ARG A N 1
ATOM 1352 C CA . ARG A 1 397 ? 111.066 88.371 99.608 1.00 111.36 389 ARG A CA 1
ATOM 1353 C C . ARG A 1 397 ? 109.979 89.417 99.807 1.00 111.43 389 ARG A C 1
ATOM 1354 O O . ARG A 1 397 ? 108.793 89.084 99.713 1.00 112.73 389 ARG A O 1
ATOM 1362 N N . GLN A 1 398 ? 110.354 90.668 100.086 1.00 98.83 390 GLN A N 1
ATOM 1363 C CA . GLN A 1 398 ? 109.359 91.730 100.192 1.00 98.98 390 GLN A CA 1
ATOM 1364 C C . GLN A 1 398 ? 108.656 91.961 98.860 1.00 99.58 390 GLN A C 1
ATOM 1365 O O . GLN A 1 398 ? 107.441 92.190 98.821 1.00 100.93 390 GLN A O 1
ATOM 1371 N N . TYR A 1 399 ? 109.401 91.900 97.758 1.00 88.53 391 TYR A N 1
ATOM 1372 C CA . TYR A 1 399 ? 108.854 92.113 96.425 1.00 88.76 391 TYR A CA 1
ATOM 1373 C C . TYR A 1 399 ? 108.493 90.812 95.717 1.00 89.26 391 TYR A C 1
ATOM 1374 O O . TYR A 1 399 ? 108.198 90.838 94.518 1.00 89.07 391 TYR A O 1
ATOM 1383 N N . GLU A 1 400 ? 108.499 89.684 96.434 1.00 119.28 392 GLU A N 1
ATOM 1384 C CA . GLU A 1 400 ? 108.221 88.363 95.861 1.00 119.81 392 GLU A CA 1
ATOM 1385 C C . GLU A 1 400 ? 109.200 88.025 94.736 1.00 119.14 392 GLU A C 1
ATOM 1386 O O . GLU A 1 400 ? 108.808 87.682 93.619 1.00 119.62 392 GLU A O 1
ATOM 1388 N N . LEU A 1 401 ? 110.492 88.128 95.044 1.00 95.02 393 LEU A N 1
ATOM 1389 C CA . LEU A 1 401 ? 111.548 87.708 94.131 1.00 95.05 393 LEU A CA 1
ATOM 1390 C C . LEU A 1 401 ? 112.357 86.539 94.679 1.00 95.66 393 LEU A C 1
ATOM 1391 O O . LEU A 1 401 ? 113.390 86.186 94.098 1.00 94.50 393 LEU A O 1
ATOM 1396 N N . LEU A 1 402 ? 111.919 85.931 95.777 1.00 128.09 394 LEU A N 1
ATOM 1397 C CA . LEU A 1 402 ? 112.631 84.806 96.369 1.00 128.75 394 LEU A CA 1
ATOM 1398 C C . LEU A 1 402 ? 111.681 83.930 97.180 1.00 128.95 394 LEU A C 1
ATOM 1399 O O . LEU A 1 402 ? 110.654 84.398 97.672 1.00 128.55 394 LEU A O 1
ATOM 1405 N N . GLU B 2 30 ? 101.209 66.972 154.502 1.00 240.10 12 GLU B N 1
ATOM 1406 C CA . GLU B 2 30 ? 100.647 67.713 153.380 1.00 240.17 12 GLU B CA 1
ATOM 1407 C C . GLU B 2 30 ? 99.136 67.860 153.523 1.00 240.01 12 GLU B C 1
ATOM 1408 O O . GLU B 2 30 ? 98.457 68.320 152.605 1.00 239.93 12 GLU B O 1
ATOM 1410 N N . GLN B 2 31 ? 98.612 67.466 154.685 1.00 229.70 13 GLN B N 1
ATOM 1411 C CA . GLN B 2 31 ? 97.181 67.566 154.944 1.00 229.55 13 GLN B CA 1
ATOM 1412 C C . GLN B 2 31 ? 96.714 69.002 155.140 1.00 229.33 13 GLN B C 1
ATOM 1413 O O . GLN B 2 31 ? 95.502 69.248 155.109 1.00 229.28 13 GLN B O 1
ATOM 1415 N N . LEU B 2 32 ? 97.636 69.946 155.348 1.00 211.70 14 LEU B N 1
ATOM 1416 C CA . LEU B 2 32 ? 97.243 71.337 155.547 1.00 211.44 14 LEU B CA 1
ATOM 1417 C C . LEU B 2 32 ? 96.554 71.896 154.307 1.00 211.44 14 LEU B C 1
ATOM 1418 O O . LEU B 2 32 ? 95.503 72.539 154.404 1.00 211.34 14 LEU B O 1
ATOM 1420 N N . LYS B 2 33 ? 97.124 71.645 153.127 1.00 210.04 15 LYS B N 1
ATOM 1421 C CA . LYS B 2 33 ? 96.482 72.106 151.901 1.00 209.93 15 LYS B CA 1
ATOM 1422 C C . LYS B 2 33 ? 95.166 71.379 151.654 1.00 210.03 15 LYS B C 1
ATOM 1423 O O . LYS B 2 33 ? 94.218 71.978 151.131 1.00 209.88 15 LYS B O 1
ATOM 1425 N N . ASN B 2 34 ? 95.080 70.104 152.040 1.00 223.50 16 ASN B N 1
ATOM 1426 C CA . ASN B 2 34 ? 93.836 69.359 151.872 1.00 223.54 16 ASN B CA 1
ATOM 1427 C C . ASN B 2 34 ? 92.720 69.959 152.718 1.00 223.33 16 ASN B C 1
ATOM 1428 O O . ASN B 2 34 ? 91.605 70.179 152.231 1.00 223.39 16 ASN B O 1
ATOM 1430 N N . GLN B 2 35 ? 93.004 70.248 153.991 1.00 201.48 17 GLN B N 1
ATOM 1431 C CA . GLN B 2 35 ? 91.977 70.851 154.833 1.00 201.13 17 GLN B CA 1
ATOM 1432 C C . GLN B 2 35 ? 91.679 72.285 154.411 1.00 201.04 17 GLN B C 1
ATOM 1433 O O . GLN B 2 35 ? 90.532 72.733 154.525 1.00 200.76 17 GLN B O 1
ATOM 1435 N N . ILE B 2 36 ? 92.678 73.009 153.897 1.00 204.62 18 ILE B N 1
ATOM 1436 C CA . ILE B 2 36 ? 92.437 74.364 153.407 1.00 204.53 18 ILE B CA 1
ATOM 1437 C C . ILE B 2 36 ? 91.472 74.338 152.226 1.00 204.52 18 ILE B C 1
ATOM 1438 O O . ILE B 2 36 ? 90.510 75.114 152.171 1.00 204.42 18 ILE B O 1
ATOM 1440 N N . ARG B 2 37 ? 91.706 73.436 151.269 1.00 207.09 19 ARG B N 1
ATOM 1441 C CA . ARG B 2 37 ? 90.818 73.360 150.114 1.00 207.11 19 ARG B CA 1
ATOM 1442 C C . ARG B 2 37 ? 89.448 72.811 150.496 1.00 207.14 19 ARG B C 1
ATOM 1443 O O . ARG B 2 37 ? 88.438 73.216 149.909 1.00 207.07 19 ARG B O 1
ATOM 1445 N N . ASP B 2 38 ? 89.385 71.909 151.481 1.00 210.41 20 ASP B N 1
ATOM 1446 C CA . ASP B 2 38 ? 88.089 71.441 151.964 1.00 210.39 20 ASP B CA 1
ATOM 1447 C C . ASP B 2 38 ? 87.293 72.580 152.589 1.00 210.31 20 ASP B C 1
ATOM 1448 O O . ASP B 2 38 ? 86.087 72.711 152.347 1.00 210.36 20 ASP B O 1
ATOM 1450 N N . ALA B 2 39 ? 87.952 73.418 153.394 1.00 203.15 21 ALA B N 1
ATOM 1451 C CA . ALA B 2 39 ? 87.275 74.571 153.978 1.00 203.11 21 ALA B CA 1
ATOM 1452 C C . ALA B 2 39 ? 86.847 75.561 152.902 1.00 203.04 21 ALA B C 1
ATOM 1453 O O . ALA B 2 39 ? 85.763 76.151 152.986 1.00 203.20 21 ALA B O 1
ATOM 1455 N N . ARG B 2 40 ? 87.691 75.764 151.886 1.00 185.65 22 ARG B N 1
ATOM 1456 C CA . ARG B 2 40 ? 87.334 76.666 150.796 1.00 185.32 22 ARG B CA 1
ATOM 1457 C C . ARG B 2 40 ? 86.111 76.164 150.039 1.00 185.56 22 ARG B C 1
ATOM 1458 O O . ARG B 2 40 ? 85.214 76.946 149.704 1.00 185.13 22 ARG B O 1
ATOM 1460 N N . LYS B 2 41 ? 86.057 74.859 149.760 1.00 211.35 23 LYS B N 1
ATOM 1461 C CA . LYS B 2 41 ? 84.910 74.294 149.060 1.00 211.55 23 LYS B CA 1
ATOM 1462 C C . LYS B 2 41 ? 83.673 74.213 149.945 1.00 211.75 23 LYS B C 1
ATOM 1463 O O . LYS B 2 41 ? 82.556 74.148 149.420 1.00 211.75 23 LYS B O 1
ATOM 1465 N N . ALA B 2 42 ? 83.846 74.209 151.270 1.00 224.00 24 ALA B N 1
ATOM 1466 C CA . ALA B 2 42 ? 82.695 74.173 152.166 1.00 224.22 24 ALA B CA 1
ATOM 1467 C C . ALA B 2 42 ? 81.854 75.438 152.041 1.00 224.29 24 ALA B C 1
ATOM 1468 O O . ALA B 2 42 ? 80.619 75.371 152.042 1.00 224.31 24 ALA B O 1
ATOM 1470 N N . CYS B 2 43 ? 82.501 76.598 151.932 1.00 220.00 25 CYS B N 1
ATOM 1471 C CA . CYS B 2 43 ? 81.786 77.862 151.817 1.00 219.88 25 CYS B CA 1
ATOM 1472 C C . CYS B 2 43 ? 81.280 78.135 150.407 1.00 219.65 25 CYS B C 1
ATOM 1473 O O . CYS B 2 43 ? 80.452 79.035 150.229 1.00 219.52 25 CYS B O 1
ATOM 1475 N N . ALA B 2 44 ? 81.751 77.389 149.408 1.00 204.18 26 ALA B N 1
ATOM 1476 C CA . ALA B 2 44 ? 81.303 77.570 148.027 1.00 204.04 26 ALA B CA 1
ATOM 1477 C C . ALA B 2 44 ? 80.104 76.659 147.759 1.00 204.33 26 ALA B C 1
ATOM 1478 O O . ALA B 2 44 ? 80.182 75.645 147.064 1.00 204.25 26 ALA B O 1
ATOM 1480 N N . ASP B 2 45 ? 78.969 77.048 148.346 1.00 215.80 27 ASP B N 1
ATOM 1481 C CA . ASP B 2 45 ? 77.746 76.268 148.183 1.00 215.84 27 ASP B CA 1
ATOM 1482 C C . ASP B 2 45 ? 77.279 76.264 146.733 1.00 215.74 27 ASP B C 1
ATOM 1483 O O . ASP B 2 45 ? 76.881 75.219 146.204 1.00 215.78 27 ASP B O 1
ATOM 1485 N N . ALA B 2 46 ? 77.321 77.419 146.074 1.00 196.05 28 ALA B N 1
ATOM 1486 C CA . ALA B 2 46 ? 76.892 77.522 144.686 1.00 195.66 28 ALA B CA 1
ATOM 1487 C C . ALA B 2 46 ? 77.561 78.732 144.053 1.00 195.45 28 ALA B C 1
ATOM 1488 O O . ALA B 2 46 ? 78.038 79.635 144.745 1.00 195.37 28 ALA B O 1
ATOM 1490 N N . THR B 2 47 ? 77.587 78.735 142.723 1.00 192.14 29 THR B N 1
ATOM 1491 C CA . THR B 2 47 ? 78.167 79.840 141.979 1.00 192.10 29 THR B CA 1
ATOM 1492 C C . THR B 2 47 ? 77.155 80.974 141.828 1.00 192.03 29 THR B C 1
ATOM 1493 O O . THR B 2 47 ? 75.973 80.843 142.159 1.00 192.26 29 THR B O 1
ATOM 1497 N N . LEU B 2 48 ? 77.638 82.105 141.320 1.00 171.24 30 LEU B N 1
ATOM 1498 C CA . LEU B 2 48 ? 76.815 83.291 141.129 1.00 170.91 30 LEU B CA 1
ATOM 1499 C C . LEU B 2 48 ? 76.207 83.377 139.735 1.00 171.18 30 LEU B C 1
ATOM 1500 O O . LEU B 2 48 ? 75.558 84.379 139.419 1.00 171.07 30 LEU B O 1
ATOM 1505 N N . SER B 2 49 ? 76.397 82.354 138.898 1.00 192.76 31 SER B N 1
ATOM 1506 C CA . SER B 2 49 ? 75.872 82.399 137.537 1.00 193.00 31 SER B CA 1
ATOM 1507 C C . SER B 2 49 ? 74.349 82.464 137.528 1.00 193.33 31 SER B C 1
ATOM 1508 O O . SER B 2 49 ? 73.756 83.165 136.699 1.00 193.30 31 SER B O 1
ATOM 1511 N N . GLN B 2 50 ? 73.698 81.732 138.436 1.00 200.30 32 GLN B N 1
ATOM 1512 C CA . GLN B 2 50 ? 72.239 81.711 138.463 1.00 200.35 32 GLN B CA 1
ATOM 1513 C C . GLN B 2 50 ? 71.665 83.085 138.789 1.00 199.99 32 GLN B C 1
ATOM 1514 O O . GLN B 2 50 ? 70.688 83.520 138.169 1.00 200.11 32 GLN B O 1
ATOM 1516 N N . ILE B 2 51 ? 72.257 83.785 139.760 1.00 185.23 33 ILE B N 1
ATOM 1517 C CA . ILE B 2 51 ? 71.736 85.091 140.149 1.00 185.20 33 ILE B CA 1
ATOM 1518 C C . ILE B 2 51 ? 72.199 86.202 139.217 1.00 185.18 33 ILE B C 1
ATOM 1519 O O . ILE B 2 51 ? 71.609 87.290 139.223 1.00 185.17 33 ILE B O 1
ATOM 1524 N N . THR B 2 52 ? 73.239 85.964 138.413 1.00 185.77 34 THR B N 1
ATOM 1525 C CA . THR B 2 52 ? 73.712 86.986 137.486 1.00 185.76 34 THR B CA 1
ATOM 1526 C C . THR B 2 52 ? 72.789 87.148 136.285 1.00 185.86 34 THR B C 1
ATOM 1527 O O . THR B 2 52 ? 72.810 88.202 135.639 1.00 185.58 34 THR B O 1
ATOM 1531 N N . ASN B 2 53 ? 71.971 86.139 135.979 1.00 201.21 35 ASN B N 1
ATOM 1532 C CA . ASN B 2 53 ? 71.080 86.207 134.827 1.00 201.34 35 ASN B CA 1
ATOM 1533 C C . ASN B 2 53 ? 69.952 87.214 135.005 1.00 201.67 35 ASN B C 1
ATOM 1534 O O . ASN B 2 53 ? 69.265 87.525 134.026 1.00 201.75 35 ASN B O 1
ATOM 1536 N N . ASN B 2 54 ? 69.743 87.728 136.216 1.00 207.84 36 ASN B N 1
ATOM 1537 C CA . ASN B 2 54 ? 68.680 88.691 136.471 1.00 207.90 36 ASN B CA 1
ATOM 1538 C C . ASN B 2 54 ? 69.088 90.126 136.165 1.00 207.67 36 ASN B C 1
ATOM 1539 O O . ASN B 2 54 ? 68.253 91.029 136.292 1.00 207.64 36 ASN B O 1
ATOM 1541 N N . ILE B 2 55 ? 70.335 90.361 135.770 1.00 193.71 37 ILE B N 1
ATOM 1542 C CA . ILE B 2 55 ? 70.803 91.706 135.472 1.00 193.56 37 ILE B CA 1
ATOM 1543 C C . ILE B 2 55 ? 70.666 91.967 133.976 1.00 193.23 37 ILE B C 1
ATOM 1544 O O . ILE B 2 55 ? 70.640 91.047 133.154 1.00 192.87 37 ILE B O 1
ATOM 1546 N N . ASP B 2 56 ? 70.562 93.242 133.622 1.00 186.73 38 ASP B N 1
ATOM 1547 C CA . ASP B 2 56 ? 70.418 93.628 132.223 1.00 186.68 38 ASP B CA 1
ATOM 1548 C C . ASP B 2 56 ? 71.773 93.575 131.525 1.00 186.19 38 ASP B C 1
ATOM 1549 O O . ASP B 2 56 ? 72.734 94.185 132.004 1.00 186.07 38 ASP B O 1
ATOM 1551 N N . PRO B 2 57 ? 71.891 92.855 130.410 1.00 166.70 39 PRO B N 1
ATOM 1552 C CA . PRO B 2 57 ? 73.167 92.825 129.685 1.00 165.97 39 PRO B CA 1
ATOM 1553 C C . PRO B 2 57 ? 73.542 94.204 129.164 1.00 165.68 39 PRO B C 1
ATOM 1554 O O . PRO B 2 57 ? 72.684 95.023 128.830 1.00 166.17 39 PRO B O 1
ATOM 1558 N N . VAL B 2 58 ? 74.853 94.454 129.098 1.00 141.28 40 VAL B N 1
ATOM 1559 C CA . VAL B 2 58 ? 75.345 95.742 128.625 1.00 141.13 40 VAL B CA 1
ATOM 1560 C C . VAL B 2 58 ? 75.106 95.927 127.131 1.00 141.18 40 VAL B C 1
ATOM 1561 O O . VAL B 2 58 ? 75.175 97.057 126.633 1.00 141.11 40 VAL B O 1
ATOM 1565 N N . GLY B 2 59 ? 74.821 94.852 126.402 1.00 145.49 41 GLY B N 1
ATOM 1566 C CA . GLY B 2 59 ? 74.601 94.957 124.976 1.00 145.66 41 GLY B CA 1
ATOM 1567 C C . GLY B 2 59 ? 75.896 95.151 124.206 1.00 145.60 41 GLY B C 1
ATOM 1568 O O . GLY B 2 59 ? 76.996 94.847 124.678 1.00 145.37 41 GLY B O 1
ATOM 1569 N N . ARG B 2 60 ? 75.750 95.671 122.991 1.00 155.11 42 ARG B N 1
ATOM 1570 C CA . ARG B 2 60 ? 76.875 95.906 122.096 1.00 155.16 42 ARG B CA 1
ATOM 1571 C C . ARG B 2 60 ? 77.313 97.362 122.193 1.00 155.29 42 ARG B C 1
ATOM 1572 O O . ARG B 2 60 ? 76.483 98.273 122.107 1.00 155.31 42 ARG B O 1
ATOM 1574 N N . ILE B 2 61 ? 78.615 97.574 122.370 1.00 147.31 43 ILE B N 1
ATOM 1575 C CA . ILE B 2 61 ? 79.202 98.905 122.456 1.00 147.02 43 ILE B CA 1
ATOM 1576 C C . ILE B 2 61 ? 80.268 99.027 121.377 1.00 146.96 43 ILE B C 1
ATOM 1577 O O . ILE B 2 61 ? 81.135 98.155 121.251 1.00 147.00 43 ILE B O 1
ATOM 1582 N N . GLN B 2 62 ? 80.197 100.105 120.595 1.00 145.61 44 GLN B N 1
ATOM 1583 C CA . GLN B 2 62 ? 81.148 100.296 119.505 1.00 145.54 44 GLN B CA 1
ATOM 1584 C C . GLN B 2 62 ? 82.513 100.717 120.036 1.00 145.18 44 GLN B C 1
ATOM 1585 O O . GLN B 2 62 ? 83.518 100.031 119.814 1.00 145.62 44 GLN B O 1
ATOM 1591 N N . MET B 2 63 ? 82.563 101.847 120.745 1.00 117.46 45 MET B N 1
ATOM 1592 C CA . MET B 2 63 ? 83.803 102.380 121.314 1.00 116.45 45 MET B CA 1
ATOM 1593 C C . MET B 2 63 ? 84.871 102.569 120.235 1.00 115.91 45 MET B C 1
ATOM 1594 O O . MET B 2 63 ? 85.998 102.083 120.349 1.00 115.76 45 MET B O 1
ATOM 1599 N N . ARG B 2 64 ? 84.501 103.283 119.175 1.00 109.43 46 ARG B N 1
ATOM 1600 C CA . ARG B 2 64 ? 85.430 103.551 118.090 1.00 109.21 46 ARG B CA 1
ATOM 1601 C C . ARG B 2 64 ? 86.504 104.541 118.534 1.00 108.13 46 ARG B C 1
ATOM 1602 O O . ARG B 2 64 ? 86.326 105.312 119.481 1.00 108.75 46 ARG B O 1
ATOM 1610 N N . THR B 2 65 ? 87.635 104.505 117.835 1.00 68.53 47 THR B N 1
ATOM 1611 C CA . THR B 2 65 ? 88.746 105.385 118.170 1.00 67.49 47 THR B CA 1
ATOM 1612 C C . THR B 2 65 ? 88.398 106.837 117.863 1.00 68.95 47 THR B C 1
ATOM 1613 O O . THR B 2 65 ? 87.733 107.141 116.869 1.00 70.31 47 THR B O 1
ATOM 1617 N N . ARG B 2 66 ? 88.836 107.737 118.745 1.00 86.49 48 ARG B N 1
ATOM 1618 C CA . ARG B 2 66 ? 88.625 109.164 118.566 1.00 87.23 48 ARG B CA 1
ATOM 1619 C C . ARG B 2 66 ? 89.917 109.959 118.462 1.00 86.84 48 ARG B C 1
ATOM 1620 O O . ARG B 2 66 ? 89.875 111.116 118.028 1.00 88.64 48 ARG B O 1
ATOM 1628 N N . ARG B 2 67 ? 91.054 109.383 118.844 1.00 62.62 49 ARG B N 1
ATOM 1629 C CA . ARG B 2 67 ? 92.333 110.069 118.757 1.00 62.20 49 ARG B CA 1
ATOM 1630 C C . ARG B 2 67 ? 93.426 109.041 118.515 1.00 61.38 49 ARG B C 1
ATOM 1631 O O . ARG B 2 67 ? 93.284 107.867 118.867 1.00 63.28 49 ARG B O 1
ATOM 1639 N N . THR B 2 68 ? 94.521 109.493 117.908 1.00 69.07 50 THR B N 1
ATOM 1640 C CA . THR B 2 68 ? 95.657 108.628 117.611 1.00 70.90 50 THR B CA 1
ATOM 1641 C C . THR B 2 68 ? 96.937 109.371 117.956 1.00 72.04 50 THR B C 1
ATOM 1642 O O . THR B 2 68 ? 97.193 110.451 117.416 1.00 72.32 50 THR B O 1
ATOM 1646 N N . LEU B 2 69 ? 97.733 108.795 118.853 1.00 70.42 51 LEU B N 1
ATOM 1647 C CA . LEU B 2 69 ? 99.015 109.363 119.251 1.00 70.02 51 LEU B CA 1
ATOM 1648 C C . LEU B 2 69 ? 100.107 108.678 118.438 1.00 70.64 51 LEU B C 1
ATOM 1649 O O . LEU B 2 69 ? 100.405 107.499 118.654 1.00 71.34 51 LEU B O 1
ATOM 1654 N N . ARG B 2 70 ? 100.701 109.418 117.508 1.00 98.65 52 ARG B N 1
ATOM 1655 C CA . ARG B 2 70 ? 101.679 108.881 116.575 1.00 98.98 52 ARG B CA 1
ATOM 1656 C C . ARG B 2 70 ? 102.970 109.681 116.667 1.00 99.85 52 ARG B C 1
ATOM 1657 O O . ARG B 2 70 ? 102.944 110.908 116.800 1.00 100.09 52 ARG B O 1
ATOM 1665 N N . GLY B 2 71 ? 104.098 108.979 116.588 1.00 94.84 53 GLY B N 1
ATOM 1666 C CA . GLY B 2 71 ? 105.394 109.609 116.733 1.00 94.57 53 GLY B CA 1
ATOM 1667 C C . GLY B 2 71 ? 106.404 108.718 117.425 1.00 93.05 53 GLY B C 1
ATOM 1668 O O . GLY B 2 71 ? 107.592 109.048 117.489 1.00 93.70 53 GLY B O 1
ATOM 1669 N N . HIS B 2 72 ? 105.944 107.586 117.949 1.00 73.40 54 HIS B N 1
ATOM 1670 C CA . HIS B 2 72 ? 106.858 106.615 118.528 1.00 73.41 54 HIS B CA 1
ATOM 1671 C C . HIS B 2 72 ? 107.667 105.934 117.427 1.00 74.64 54 HIS B C 1
ATOM 1672 O O . HIS B 2 72 ? 107.298 105.941 116.250 1.00 75.39 54 HIS B O 1
ATOM 1679 N N . LEU B 2 73 ? 108.791 105.341 117.826 1.00 84.66 55 LEU B N 1
ATOM 1680 C CA . LEU B 2 73 ? 109.759 104.833 116.864 1.00 84.48 55 LEU B CA 1
ATOM 1681 C C . LEU B 2 73 ? 109.724 103.321 116.698 1.00 84.56 55 LEU B C 1
ATOM 1682 O O . LEU B 2 73 ? 110.088 102.821 115.629 1.00 85.32 55 LEU B O 1
ATOM 1687 N N . ALA B 2 74 ? 109.301 102.584 117.717 1.00 86.61 56 ALA B N 1
ATOM 1688 C CA . ALA B 2 74 ? 109.295 101.128 117.656 1.00 86.50 56 ALA B CA 1
ATOM 1689 C C . ALA B 2 74 ? 108.118 100.623 118.484 1.00 87.65 56 ALA B C 1
ATOM 1690 O O . ALA B 2 74 ? 107.205 101.387 118.817 1.00 88.06 56 ALA B O 1
ATOM 1692 N N . LYS B 2 75 ? 108.131 99.332 118.809 1.00 108.21 57 LYS B N 1
ATOM 1693 C CA . LYS B 2 75 ? 107.032 98.733 119.553 1.00 108.44 57 LYS B CA 1
ATOM 1694 C C . LYS B 2 75 ? 106.916 99.350 120.941 1.00 108.25 57 LYS B C 1
ATOM 1695 O O . LYS B 2 75 ? 107.920 99.642 121.597 1.00 108.86 57 LYS B O 1
ATOM 1697 N N . ILE B 2 76 ? 105.679 99.547 121.387 1.00 71.79 58 ILE B N 1
ATOM 1698 C CA . ILE B 2 76 ? 105.402 100.105 122.704 1.00 70.22 58 ILE B CA 1
ATOM 1699 C C . ILE B 2 76 ? 105.287 98.963 123.703 1.00 70.81 58 ILE B C 1
ATOM 1700 O O . ILE B 2 76 ? 104.518 98.017 123.494 1.00 71.30 58 ILE B O 1
ATOM 1705 N N . TYR B 2 77 ? 106.051 99.048 124.791 1.00 92.09 59 TYR B N 1
ATOM 1706 C CA . TYR B 2 77 ? 106.038 98.005 125.807 1.00 92.49 59 TYR B CA 1
ATOM 1707 C C . TYR B 2 77 ? 104.968 98.237 126.867 1.00 92.44 59 TYR B C 1
ATOM 1708 O O . TYR B 2 77 ? 104.269 97.295 127.254 1.00 93.24 59 TYR B O 1
ATOM 1717 N N . ALA B 2 78 ? 104.825 99.470 127.345 1.00 87.72 60 ALA B N 1
ATOM 1718 C CA . ALA B 2 78 ? 103.848 99.769 128.382 1.00 88.31 60 ALA B CA 1
ATOM 1719 C C . ALA B 2 78 ? 103.498 101.247 128.330 1.00 89.05 60 ALA B C 1
ATOM 1720 O O . ALA B 2 78 ? 104.195 102.050 127.704 1.00 89.24 60 ALA B O 1
ATOM 1722 N N . MET B 2 79 ? 102.399 101.592 128.997 1.00 81.23 61 MET B N 1
ATOM 1723 C CA . MET B 2 79 ? 101.954 102.973 129.098 1.00 80.31 61 MET B CA 1
ATOM 1724 C C . MET B 2 79 ? 101.193 103.150 130.403 1.00 80.34 61 MET B C 1
ATOM 1725 O O . MET B 2 79 ? 100.701 102.184 130.993 1.00 80.92 61 MET B O 1
ATOM 1730 N N . HIS B 2 80 ? 101.103 104.400 130.851 1.00 62.72 62 HIS B N 1
ATOM 1731 C CA . HIS B 2 80 ? 100.414 104.718 132.093 1.00 61.00 62 HIS B CA 1
ATOM 1732 C C . HIS B 2 80 ? 99.714 106.063 131.966 1.00 61.21 62 HIS B C 1
ATOM 1733 O O . HIS B 2 80 ? 100.083 106.909 131.147 1.00 63.26 62 HIS B O 1
ATOM 1740 N N . TRP B 2 81 ? 98.694 106.247 132.800 1.00 57.38 63 TRP B N 1
ATOM 1741 C CA . TRP B 2 81 ? 97.894 107.460 132.838 1.00 57.50 63 TRP B CA 1
ATOM 1742 C C . TRP B 2 81 ? 98.150 108.215 134.136 1.00 59.75 63 TRP B C 1
ATOM 1743 O O . TRP B 2 81 ? 98.354 107.613 135.195 1.00 61.89 63 TRP B O 1
ATOM 1754 N N . GLY B 2 82 ? 98.136 109.543 134.046 1.00 75.75 64 GLY B N 1
ATOM 1755 C CA . GLY B 2 82 ? 98.288 110.368 135.224 1.00 76.52 64 GLY B CA 1
ATOM 1756 C C . GLY B 2 82 ? 97.018 110.435 136.052 1.00 77.78 64 GLY B C 1
ATOM 1757 O O . GLY B 2 82 ? 95.944 109.998 135.640 1.00 78.65 64 GLY B O 1
ATOM 1758 N N . THR B 2 83 ? 97.155 111.000 137.253 1.00 83.80 65 THR B N 1
ATOM 1759 C CA . THR B 2 83 ? 96.007 111.136 138.141 1.00 84.00 65 THR B CA 1
ATOM 1760 C C . THR B 2 83 ? 95.013 112.180 137.647 1.00 84.25 65 THR B C 1
ATOM 1761 O O . THR B 2 83 ? 93.875 112.210 138.127 1.00 85.11 65 THR B O 1
ATOM 1765 N N . ASP B 2 84 ? 95.413 113.029 136.704 1.00 84.02 66 ASP B N 1
ATOM 1766 C CA . ASP B 2 84 ? 94.534 114.038 136.130 1.00 84.46 66 ASP B CA 1
ATOM 1767 C C . ASP B 2 84 ? 93.786 113.544 134.899 1.00 83.80 66 ASP B C 1
ATOM 1768 O O . ASP B 2 84 ? 92.978 114.294 134.342 1.00 84.27 66 ASP B O 1
ATOM 1773 N N . SER B 2 85 ? 94.031 112.301 134.473 1.00 72.64 67 SER B N 1
ATOM 1774 C CA . SER B 2 85 ? 93.347 111.675 133.333 1.00 72.40 67 SER B CA 1
ATOM 1775 C C . SER B 2 85 ? 93.420 112.534 132.072 1.00 72.09 67 SER B C 1
ATOM 1776 O O . SER B 2 85 ? 92.550 112.457 131.201 1.00 72.12 67 SER B O 1
ATOM 1779 N N . ARG B 2 86 ? 94.459 113.358 131.961 1.00 73.22 68 ARG B N 1
ATOM 1780 C CA . ARG B 2 86 ? 94.694 114.156 130.763 1.00 72.84 68 ARG B CA 1
ATOM 1781 C C . ARG B 2 86 ? 96.033 113.844 130.117 1.00 72.47 68 ARG B C 1
ATOM 1782 O O . ARG B 2 86 ? 96.103 113.679 128.893 1.00 73.88 68 ARG B O 1
ATOM 1790 N N . LEU B 2 87 ? 97.099 113.753 130.904 1.00 55.02 69 LEU B N 1
ATOM 1791 C CA . LEU B 2 87 ? 98.411 113.393 130.393 1.00 53.34 69 LEU B CA 1
ATOM 1792 C C . LEU B 2 87 ? 98.646 111.895 130.543 1.00 53.60 69 LEU B C 1
ATOM 1793 O O . LEU B 2 87 ? 98.039 111.224 131.381 1.00 54.94 69 LEU B O 1
ATOM 1798 N N . LEU B 2 88 ? 99.544 111.372 129.712 1.00 48.61 70 LEU B N 1
ATOM 1799 C CA . LEU B 2 88 ? 99.907 109.964 129.788 1.00 48.79 70 LEU B CA 1
ATOM 1800 C C . LEU B 2 88 ? 101.375 109.816 129.421 1.00 49.04 70 LEU B C 1
ATOM 1801 O O . LEU B 2 88 ? 101.957 110.677 128.762 1.00 49.30 70 LEU B O 1
ATOM 1806 N N . VAL B 2 89 ? 101.973 108.712 129.860 1.00 61.42 71 VAL B N 1
ATOM 1807 C CA . VAL B 2 89 ? 103.384 108.434 129.625 1.00 61.13 71 VAL B CA 1
ATOM 1808 C C . VAL B 2 89 ? 103.509 107.093 128.916 1.00 63.06 71 VAL B C 1
ATOM 1809 O O . VAL B 2 89 ? 102.854 106.115 129.294 1.00 64.75 71 VAL B O 1
ATOM 1813 N N . SER B 2 90 ? 104.334 107.052 127.870 1.00 77.56 72 SER B N 1
ATOM 1814 C CA . SER B 2 90 ? 104.510 105.831 127.098 1.00 77.77 72 SER B CA 1
ATOM 1815 C C . SER B 2 90 ? 105.962 105.705 126.666 1.00 79.43 72 SER B C 1
ATOM 1816 O O . SER B 2 90 ? 106.576 106.685 126.236 1.00 80.58 72 SER B O 1
ATOM 1819 N N . ALA B 2 91 ? 106.498 104.492 126.770 1.00 83.50 73 ALA B N 1
ATOM 1820 C CA . ALA B 2 91 ? 107.863 104.195 126.365 1.00 83.96 73 ALA B CA 1
ATOM 1821 C C . ALA B 2 91 ? 107.862 103.118 125.290 1.00 84.64 73 ALA B C 1
ATOM 1822 O O . ALA B 2 91 ? 107.042 102.195 125.314 1.00 84.20 73 ALA B O 1
ATOM 1824 N N . SER B 2 92 ? 108.790 103.242 124.350 1.00 93.81 74 SER B N 1
ATOM 1825 C CA . SER B 2 92 ? 108.896 102.337 123.215 1.00 93.43 74 SER B CA 1
ATOM 1826 C C . SER B 2 92 ? 110.237 101.608 123.251 1.00 94.27 74 SER B C 1
ATOM 1827 O O . SER B 2 92 ? 111.043 101.778 124.169 1.00 94.33 74 SER B O 1
ATOM 1830 N N . GLN B 2 93 ? 110.464 100.786 122.226 1.00 121.92 75 GLN B N 1
ATOM 1831 C CA . GLN B 2 93 ? 111.693 100.010 122.121 1.00 122.43 75 GLN B CA 1
ATOM 1832 C C . GLN B 2 93 ? 112.885 100.853 121.686 1.00 122.32 75 GLN B C 1
ATOM 1833 O O . GLN B 2 93 ? 114.029 100.410 121.837 1.00 122.66 75 GLN B O 1
ATOM 1839 N N . ASP B 2 94 ? 112.645 102.059 121.163 1.00 115.24 76 ASP B N 1
ATOM 1840 C CA . ASP B 2 94 ? 113.743 102.888 120.673 1.00 115.69 76 ASP B CA 1
ATOM 1841 C C . ASP B 2 94 ? 114.705 103.261 121.794 1.00 115.81 76 ASP B C 1
ATOM 1842 O O . ASP B 2 94 ? 115.927 103.228 121.610 1.00 116.65 76 ASP B O 1
ATOM 1847 N N . GLY B 2 95 ? 114.175 103.619 122.960 1.00 102.79 77 GLY B N 1
ATOM 1848 C CA . GLY B 2 95 ? 115.015 104.002 124.077 1.00 103.02 77 GLY B CA 1
ATOM 1849 C C . GLY B 2 95 ? 114.664 105.362 124.643 1.00 102.33 77 GLY B C 1
ATOM 1850 O O . GLY B 2 95 ? 115.456 105.960 125.378 1.00 102.62 77 GLY B O 1
ATOM 1851 N N . LYS B 2 96 ? 113.480 105.863 124.302 1.00 85.02 78 LYS B N 1
ATOM 1852 C CA . LYS B 2 96 ? 112.992 107.128 124.828 1.00 84.77 78 LYS B CA 1
ATOM 1853 C C . LYS B 2 96 ? 111.545 106.960 125.266 1.00 84.30 78 LYS B C 1
ATOM 1854 O O . LYS B 2 96 ? 110.766 106.246 124.630 1.00 84.34 78 LYS B O 1
ATOM 1860 N N . LEU B 2 97 ? 111.195 107.617 126.369 1.00 79.21 79 LEU B N 1
ATOM 1861 C CA . LEU B 2 97 ? 109.829 107.626 126.873 1.00 77.62 79 LEU B CA 1
ATOM 1862 C C . LEU B 2 97 ? 109.286 109.043 126.772 1.00 77.27 79 LEU B C 1
ATOM 1863 O O . LEU B 2 97 ? 109.974 110.006 127.128 1.00 78.58 79 LEU B O 1
ATOM 1868 N N . ILE B 2 98 ? 108.067 109.173 126.260 1.00 61.35 80 ILE B N 1
ATOM 1869 C CA . ILE B 2 98 ? 107.484 110.481 126.010 1.00 61.47 80 ILE B CA 1
ATOM 1870 C C . ILE B 2 98 ? 106.132 110.582 126.702 1.00 61.45 80 ILE B C 1
ATOM 1871 O O . ILE B 2 98 ? 105.419 109.589 126.887 1.00 63.12 80 ILE B O 1
ATOM 1876 N N . ILE B 2 99 ? 105.795 111.805 127.096 1.00 59.17 81 ILE B N 1
ATOM 1877 C CA . ILE B 2 99 ? 104.568 112.121 127.812 1.00 59.34 81 ILE B CA 1
ATOM 1878 C C . ILE B 2 99 ? 103.682 112.929 126.878 1.00 59.74 81 ILE B C 1
ATOM 1879 O O . ILE B 2 99 ? 104.036 114.052 126.492 1.00 60.91 81 ILE B O 1
ATOM 1884 N N . TRP B 2 100 ? 102.537 112.352 126.524 1.00 67.10 82 TRP B N 1
ATOM 1885 C CA . TRP B 2 100 ? 101.540 112.983 125.676 1.00 67.51 82 TRP B CA 1
ATOM 1886 C C . TRP B 2 100 ? 100.518 113.739 126.513 1.00 67.63 82 TRP B C 1
ATOM 1887 O O . TRP B 2 100 ? 100.203 113.358 127.645 1.00 68.13 82 TRP B O 1
ATOM 1898 N N . ASP B 2 101 ? 99.988 114.810 125.928 1.00 75.75 83 ASP B N 1
ATOM 1899 C CA . ASP B 2 101 ? 98.779 115.469 126.413 1.00 76.34 83 ASP B CA 1
ATOM 1900 C C . ASP B 2 101 ? 97.636 114.961 125.540 1.00 76.68 83 ASP B C 1
ATOM 1901 O O . ASP B 2 101 ? 97.476 115.390 124.394 1.00 77.35 83 ASP B O 1
ATOM 1906 N N . SER B 2 102 ? 96.847 114.031 126.083 1.00 72.91 84 SER B N 1
ATOM 1907 C CA . SER B 2 102 ? 95.850 113.328 125.283 1.00 72.63 84 SER B CA 1
ATOM 1908 C C . SER B 2 102 ? 94.740 114.240 124.777 1.00 73.43 84 SER B C 1
ATOM 1909 O O . SER B 2 102 ? 94.119 113.925 123.757 1.00 74.67 84 SER B O 1
ATOM 1912 N N . TYR B 2 103 ? 94.472 115.353 125.461 1.00 73.96 85 TYR B N 1
ATOM 1913 C CA . TYR B 2 103 ? 93.373 116.222 125.051 1.00 73.49 85 TYR B CA 1
ATOM 1914 C C . TYR B 2 103 ? 93.669 116.904 123.720 1.00 73.45 85 TYR B C 1
ATOM 1915 O O . TYR B 2 103 ? 92.809 116.957 122.833 1.00 73.13 85 TYR B O 1
ATOM 1924 N N . THR B 2 104 ? 94.883 117.432 123.559 1.00 79.58 86 THR B N 1
ATOM 1925 C CA . THR B 2 104 ? 95.251 118.190 122.368 1.00 79.79 86 THR B CA 1
ATOM 1926 C C . THR B 2 104 ? 96.364 117.534 121.559 1.00 80.40 86 THR B C 1
ATOM 1927 O O . THR B 2 104 ? 96.908 118.172 120.648 1.00 81.04 86 THR B O 1
ATOM 1931 N N . THR B 2 105 ? 96.746 116.299 121.897 1.00 80.83 87 THR B N 1
ATOM 1932 C CA . THR B 2 105 ? 97.553 115.421 121.051 1.00 80.87 87 THR B CA 1
ATOM 1933 C C . THR B 2 105 ? 99.021 115.851 120.987 1.00 81.28 87 THR B C 1
ATOM 1934 O O . THR B 2 105 ? 99.886 115.067 120.580 1.00 81.08 87 THR B O 1
ATOM 1938 N N . ASN B 2 106 ? 99.345 117.040 121.490 1.00 85.47 88 ASN B N 1
ATOM 1939 C CA . ASN B 2 106 ? 100.737 117.469 121.486 1.00 85.65 88 ASN B CA 1
ATOM 1940 C C . ASN B 2 106 ? 101.526 116.739 122.566 1.00 85.87 88 ASN B C 1
ATOM 1941 O O . ASN B 2 106 ? 101.043 116.536 123.683 1.00 86.06 88 ASN B O 1
ATOM 1946 N N . LYS B 2 107 ? 102.749 116.345 122.222 1.00 68.58 89 LYS B N 1
ATOM 1947 C CA . LYS B 2 107 ? 103.621 115.627 123.145 1.00 66.68 89 LYS B CA 1
ATOM 1948 C C . LYS B 2 107 ? 104.231 116.622 124.123 1.00 68.17 89 LYS B C 1
ATOM 1949 O O . LYS B 2 107 ? 105.055 117.458 123.739 1.00 69.85 89 LYS B O 1
ATOM 1955 N N . VAL B 2 108 ? 103.821 116.535 125.390 1.00 66.62 90 VAL B N 1
ATOM 1956 C CA . VAL B 2 108 ? 104.307 117.472 126.397 1.00 65.57 90 VAL B CA 1
ATOM 1957 C C . VAL B 2 108 ? 105.795 117.267 126.652 1.00 65.97 90 VAL B C 1
ATOM 1958 O O . VAL B 2 108 ? 106.566 118.232 126.713 1.00 66.06 90 VAL B O 1
ATOM 1962 N N . HIS B 2 109 ? 106.229 116.015 126.792 1.00 69.82 91 HIS B N 1
ATOM 1963 C CA . HIS B 2 109 ? 107.609 115.734 127.162 1.00 69.45 91 HIS B CA 1
ATOM 1964 C C . HIS B 2 109 ? 108.152 114.587 126.324 1.00 70.31 91 HIS B C 1
ATOM 1965 O O . HIS B 2 109 ? 107.399 113.773 125.791 1.00 71.96 91 HIS B O 1
ATOM 1972 N N . ALA B 2 110 ? 109.479 114.522 126.234 1.00 64.65 92 ALA B N 1
ATOM 1973 C CA . ALA B 2 110 ? 110.160 113.420 125.560 1.00 65.30 92 ALA B CA 1
ATOM 1974 C C . ALA B 2 110 ? 111.561 113.308 126.136 1.00 67.55 92 ALA B C 1
ATOM 1975 O O . ALA B 2 110 ? 112.369 114.226 125.969 1.00 68.59 92 ALA B O 1
ATOM 1977 N N . ILE B 2 111 ? 111.852 112.199 126.808 1.00 86.69 93 ILE B N 1
ATOM 1978 C CA . ILE B 2 111 ? 113.108 112.011 127.520 1.00 87.11 93 ILE B CA 1
ATOM 1979 C C . ILE B 2 111 ? 113.772 110.742 126.998 1.00 87.99 93 ILE B C 1
ATOM 1980 O O . ILE B 2 111 ? 113.154 109.674 127.006 1.00 88.63 93 ILE B O 1
ATOM 1985 N N . PRO B 2 112 ? 115.021 110.801 126.536 1.00 90.06 94 PRO B N 1
ATOM 1986 C CA . PRO B 2 112 ? 115.725 109.571 126.148 1.00 90.23 94 PRO B CA 1
ATOM 1987 C C . PRO B 2 112 ? 116.296 108.870 127.374 1.00 90.81 94 PRO B C 1
ATOM 1988 O O . PRO B 2 112 ? 116.959 109.491 128.208 1.00 90.32 94 PRO B O 1
ATOM 1992 N N . LEU B 2 113 ? 116.030 107.571 127.482 1.00 96.69 95 LEU B N 1
ATOM 1993 C CA . LEU B 2 113 ? 116.559 106.791 128.591 1.00 96.64 95 LEU B CA 1
ATOM 1994 C C . LEU B 2 113 ? 118.075 106.673 128.494 1.00 97.37 95 LEU B C 1
ATOM 1995 O O . LEU B 2 113 ? 118.658 106.721 127.407 1.00 96.71 95 LEU B O 1
ATOM 2000 N N . ARG B 2 114 ? 118.716 106.523 129.656 1.00 123.11 96 ARG B N 1
ATOM 2001 C CA . ARG B 2 114 ? 120.159 106.313 129.680 1.00 123.46 96 ARG B CA 1
ATOM 2002 C C . ARG B 2 114 ? 120.533 105.019 128.969 1.00 123.15 96 ARG B C 1
ATOM 2003 O O . ARG B 2 114 ? 121.517 104.972 128.222 1.00 123.85 96 ARG B O 1
ATOM 2011 N N . SER B 2 115 ? 119.760 103.960 129.189 1.00 99.26 97 SER B N 1
ATOM 2012 C CA . SER B 2 115 ? 119.936 102.709 128.471 1.00 99.36 97 SER B CA 1
ATOM 2013 C C . SER B 2 115 ? 119.032 102.704 127.239 1.00 99.78 97 SER B C 1
ATOM 2014 O O . SER B 2 115 ? 118.440 103.723 126.872 1.00 99.96 97 SER B O 1
ATOM 2017 N N . SER B 2 116 ? 118.915 101.549 126.585 1.00 115.01 98 SER B N 1
ATOM 2018 C CA . SER B 2 116 ? 118.108 101.422 125.378 1.00 115.34 98 SER B CA 1
ATOM 2019 C C . SER B 2 116 ? 117.001 100.385 125.514 1.00 115.23 98 SER B C 1
ATOM 2020 O O . SER B 2 116 ? 116.335 100.073 124.520 1.00 115.64 98 SER B O 1
ATOM 2023 N N . TRP B 2 117 ? 116.783 99.843 126.710 1.00 114.40 99 TRP B N 1
ATOM 2024 C CA . TRP B 2 117 ? 115.786 98.803 126.922 1.00 114.78 99 TRP B CA 1
ATOM 2025 C C . TRP B 2 117 ? 114.909 99.172 128.108 1.00 114.47 99 TRP B C 1
ATOM 2026 O O . TRP B 2 117 ? 115.418 99.485 129.189 1.00 114.19 99 TRP B O 1
ATOM 2037 N N . VAL B 2 118 ? 113.591 99.133 127.901 1.00 92.49 100 VAL B N 1
ATOM 2038 C CA . VAL B 2 118 ? 112.614 99.420 128.943 1.00 91.49 100 VAL B CA 1
ATOM 2039 C C . VAL B 2 118 ? 111.524 98.358 128.882 1.00 91.76 100 VAL B C 1
ATOM 2040 O O . VAL B 2 118 ? 111.347 97.674 127.871 1.00 91.74 100 VAL B O 1
ATOM 2044 N N . MET B 2 119 ? 110.793 98.217 129.987 1.00 103.44 101 MET B N 1
ATOM 2045 C CA . MET B 2 119 ? 109.755 97.197 130.059 1.00 103.74 101 MET B CA 1
ATOM 2046 C C . MET B 2 119 ? 108.436 97.760 130.575 1.00 103.18 101 MET B C 1
ATOM 2047 O O . MET B 2 119 ? 107.366 97.237 130.249 1.00 103.50 101 MET B O 1
ATOM 2052 N N . THR B 2 120 ? 108.498 98.820 131.377 1.00 82.79 102 THR B N 1
ATOM 2053 C CA . THR B 2 120 ? 107.299 99.351 132.006 1.00 81.73 102 THR B CA 1
ATOM 2054 C C . THR B 2 120 ? 107.472 100.837 132.279 1.00 82.16 102 THR B C 1
ATOM 2055 O O . THR B 2 120 ? 108.588 101.363 132.301 1.00 83.63 102 THR B O 1
ATOM 2059 N N . CYS B 2 121 ? 106.341 101.508 132.488 1.00 79.01 103 CYS B N 1
ATOM 2060 C CA . CYS B 2 121 ? 106.303 102.932 132.780 1.00 78.19 103 CYS B CA 1
ATOM 2061 C C . CYS B 2 121 ? 105.390 103.174 133.974 1.00 78.73 103 CYS B C 1
ATOM 2062 O O . CYS B 2 121 ? 104.513 102.365 134.286 1.00 79.82 103 CYS B O 1
ATOM 2065 N N . ALA B 2 122 ? 105.606 104.304 134.643 1.00 69.95 104 ALA B N 1
ATOM 2066 C CA . ALA B 2 122 ? 104.800 104.663 135.799 1.00 70.39 104 ALA B CA 1
ATOM 2067 C C . ALA B 2 122 ? 104.719 106.177 135.913 1.00 70.45 104 ALA B C 1
ATOM 2068 O O . ALA B 2 122 ? 105.699 106.880 135.654 1.00 71.95 104 ALA B O 1
ATOM 2070 N N . TYR B 2 123 ? 103.545 106.666 136.301 1.00 65.94 105 TYR B N 1
ATOM 2071 C CA . TYR B 2 123 ? 103.313 108.083 136.551 1.00 64.81 105 TYR B CA 1
ATOM 2072 C C . TYR B 2 123 ? 102.952 108.254 138.019 1.00 64.83 105 TYR B C 1
ATOM 2073 O O . TYR B 2 123 ? 102.015 107.614 138.508 1.00 66.71 105 TYR B O 1
ATOM 2082 N N . ALA B 2 124 ? 103.693 109.110 138.716 1.00 63.78 106 ALA B N 1
ATOM 2083 C CA . ALA B 2 124 ? 103.445 109.322 140.130 1.00 65.51 106 ALA B CA 1
ATOM 2084 C C . ALA B 2 124 ? 102.096 110.009 140.339 1.00 66.69 106 ALA B C 1
ATOM 2085 O O . ALA B 2 124 ? 101.676 110.830 139.519 1.00 66.89 106 ALA B O 1
ATOM 2087 N N . PRO B 2 125 ? 101.391 109.677 141.424 1.00 84.59 107 PRO B N 1
ATOM 2088 C CA . PRO B 2 125 ? 100.120 110.366 141.703 1.00 85.02 107 PRO B CA 1
ATOM 2089 C C . PRO B 2 125 ? 100.278 111.865 141.873 1.00 85.23 107 PRO B C 1
ATOM 2090 O O . PRO B 2 125 ? 99.369 112.621 141.508 1.00 85.92 107 PRO B O 1
ATOM 2094 N N . SER B 2 126 ? 101.406 112.321 142.421 1.00 78.79 108 SER B N 1
ATOM 2095 C CA . SER B 2 126 ? 101.653 113.755 142.513 1.00 78.60 108 SER B CA 1
ATOM 2096 C C . SER B 2 126 ? 101.906 114.368 141.142 1.00 78.65 108 SER B C 1
ATOM 2097 O O . SER B 2 126 ? 101.666 115.564 140.946 1.00 79.38 108 SER B O 1
ATOM 2100 N N . GLY B 2 127 ? 102.379 113.571 140.187 1.00 67.79 109 GLY B N 1
ATOM 2101 C CA . GLY B 2 127 ? 102.643 114.051 138.848 1.00 67.27 109 GLY B CA 1
ATOM 2102 C C . GLY B 2 127 ? 104.016 114.641 138.621 1.00 68.00 109 GLY B C 1
ATOM 2103 O O . GLY B 2 127 ? 104.258 115.201 137.545 1.00 67.97 109 GLY B O 1
ATOM 2104 N N . ASN B 2 128 ? 104.923 114.539 139.593 1.00 74.08 110 ASN B N 1
ATOM 2105 C CA . ASN B 2 128 ? 106.264 115.090 139.457 1.00 73.62 110 ASN B CA 1
ATOM 2106 C C . ASN B 2 128 ? 107.331 114.036 139.190 1.00 73.58 110 ASN B C 1
ATOM 2107 O O . ASN B 2 128 ? 108.486 114.400 138.948 1.00 73.87 110 ASN B O 1
ATOM 2112 N N . TYR B 2 129 ? 106.983 112.751 139.226 1.00 71.90 111 TYR B N 1
ATOM 2113 C CA . TYR B 2 129 ? 107.958 111.684 139.069 1.00 71.19 111 TYR B CA 1
ATOM 2114 C C . TYR B 2 129 ? 107.468 110.664 138.051 1.00 71.28 111 TYR B C 1
ATOM 2115 O O . TYR B 2 129 ? 106.267 110.409 137.928 1.00 72.59 111 TYR B O 1
ATOM 2124 N N . VAL B 2 130 ? 108.418 110.085 137.319 1.00 69.05 112 VAL B N 1
ATOM 2125 C CA . VAL B 2 130 ? 108.149 109.052 136.326 1.00 69.41 112 VAL B CA 1
ATOM 2126 C C . VAL B 2 130 ? 109.143 107.919 136.540 1.00 72.26 112 VAL B C 1
ATOM 2127 O O . VAL B 2 130 ? 110.347 108.163 136.674 1.00 74.84 112 VAL B O 1
ATOM 2131 N N . ALA B 2 131 ? 108.643 106.686 136.573 1.00 84.43 113 ALA B N 1
ATOM 2132 C CA . ALA B 2 131 ? 109.466 105.511 136.815 1.00 84.99 113 ALA B CA 1
ATOM 2133 C C . ALA B 2 131 ? 109.490 104.612 135.586 1.00 84.96 113 ALA B C 1
ATOM 2134 O O . ALA B 2 131 ? 108.524 104.550 134.819 1.00 84.42 113 ALA B O 1
ATOM 2136 N N . CYS B 2 132 ? 110.608 103.912 135.409 1.00 100.27 114 CYS B N 1
ATOM 2137 C CA . CYS B 2 132 ? 110.781 103.008 134.281 1.00 100.32 114 CYS B CA 1
ATOM 2138 C C . CYS B 2 132 ? 111.828 101.964 134.643 1.00 100.69 114 CYS B C 1
ATOM 2139 O O . CYS B 2 132 ? 112.616 102.145 135.575 1.00 101.37 114 CYS B O 1
ATOM 2142 N N . GLY B 2 133 ? 111.825 100.871 133.890 1.00 83.38 115 GLY B N 1
ATOM 2143 C CA . GLY B 2 133 ? 112.776 99.799 134.122 1.00 83.47 115 GLY B CA 1
ATOM 2144 C C . GLY B 2 133 ? 112.639 98.740 133.050 1.00 83.91 115 GLY B C 1
ATOM 2145 O O . GLY B 2 133 ? 111.743 98.792 132.200 1.00 84.18 115 GLY B O 1
ATOM 2146 N N . GLY B 2 134 ? 113.547 97.768 133.106 1.00 109.65 116 GLY B N 1
ATOM 2147 C CA . GLY B 2 134 ? 113.551 96.694 132.133 1.00 110.11 116 GLY B CA 1
ATOM 2148 C C . GLY B 2 134 ? 114.813 95.856 132.143 1.00 110.91 116 GLY B C 1
ATOM 2149 O O . GLY B 2 134 ? 115.258 95.400 133.201 1.00 110.63 116 GLY B O 1
ATOM 2150 N N . LEU B 2 135 ? 115.397 95.642 130.960 1.00 111.03 117 LEU B N 1
ATOM 2151 C CA . LEU B 2 135 ? 116.607 94.835 130.851 1.00 110.34 117 LEU B CA 1
ATOM 2152 C C . LEU B 2 135 ? 117.796 95.474 131.553 1.00 110.67 117 LEU B C 1
ATOM 2153 O O . LEU B 2 135 ? 118.773 94.778 131.850 1.00 110.84 117 LEU B O 1
ATOM 2158 N N . ASP B 2 136 ? 117.739 96.782 131.818 1.00 122.74 118 ASP B N 1
ATOM 2159 C CA . ASP B 2 136 ? 118.844 97.454 132.492 1.00 123.03 118 ASP B CA 1
ATOM 2160 C C . ASP B 2 136 ? 119.046 96.894 133.895 1.00 122.36 118 ASP B C 1
ATOM 2161 O O . ASP B 2 136 ? 120.181 96.840 134.384 1.00 123.07 118 ASP B O 1
ATOM 2163 N N . ASN B 2 137 ? 117.965 96.447 134.538 1.00 105.92 119 ASN B N 1
ATOM 2164 C CA . ASN B 2 137 ? 117.913 95.909 135.896 1.00 106.42 119 ASN B CA 1
ATOM 2165 C C . ASN B 2 137 ? 118.111 96.983 136.956 1.00 107.12 119 ASN B C 1
ATOM 2166 O O . ASN B 2 137 ? 118.150 96.654 138.148 1.00 106.85 119 ASN B O 1
ATOM 2171 N N . ILE B 2 138 ? 118.231 98.251 136.571 1.00 113.47 120 ILE B N 1
ATOM 2172 C CA . ILE B 2 138 ? 118.386 99.358 137.506 1.00 113.14 120 ILE B CA 1
ATOM 2173 C C . ILE B 2 138 ? 117.227 100.317 137.284 1.00 113.22 120 ILE B C 1
ATOM 2174 O O . ILE B 2 138 ? 116.988 100.755 136.152 1.00 113.23 120 ILE B O 1
ATOM 2179 N N . CYS B 2 139 ? 116.508 100.639 138.354 1.00 116.97 121 CYS B N 1
ATOM 2180 C CA . CYS B 2 139 ? 115.348 101.508 138.233 1.00 116.71 121 CYS B CA 1
ATOM 2181 C C . CYS B 2 139 ? 115.776 102.967 138.121 1.00 116.81 121 CYS B C 1
ATOM 2182 O O . CYS B 2 139 ? 116.758 103.398 138.729 1.00 117.05 121 CYS B O 1
ATOM 2185 N N . SER B 2 140 ? 115.023 103.727 137.332 1.00 97.99 122 SER B N 1
ATOM 2186 C CA . SER B 2 140 ? 115.274 105.148 137.136 1.00 97.46 122 SER B CA 1
ATOM 2187 C C . SER B 2 140 ? 114.046 105.936 137.567 1.00 97.02 122 SER B C 1
ATOM 2188 O O . SER B 2 140 ? 112.923 105.605 137.173 1.00 96.79 122 SER B O 1
ATOM 2191 N N . ILE B 2 141 ? 114.261 106.974 138.371 1.00 85.36 123 ILE B N 1
ATOM 2192 C CA . ILE B 2 141 ? 113.195 107.856 138.829 1.00 84.23 123 ILE B CA 1
ATOM 2193 C C . ILE B 2 141 ? 113.527 109.260 138.351 1.00 84.69 123 ILE B C 1
ATOM 2194 O O . ILE B 2 141 ? 114.561 109.822 138.733 1.00 85.74 123 ILE B O 1
ATOM 2199 N N . TYR B 2 142 ? 112.652 109.823 137.525 1.00 87.52 124 TYR B N 1
ATOM 2200 C CA . TYR B 2 142 ? 112.831 111.151 136.960 1.00 87.54 124 TYR B CA 1
ATOM 2201 C C . TYR B 2 142 ? 112.037 112.177 137.758 1.00 88.42 124 TYR B C 1
ATOM 2202 O O . TYR B 2 142 ? 111.103 111.843 138.490 1.00 89.24 124 TYR B O 1
ATOM 2211 N N . ASN B 2 143 ? 112.423 113.442 137.610 1.00 77.56 125 ASN B N 1
ATOM 2212 C CA . ASN B 2 143 ? 111.775 114.551 138.303 1.00 76.94 125 ASN B CA 1
ATOM 2213 C C . ASN B 2 143 ? 111.322 115.518 137.217 1.00 76.86 125 ASN B C 1
ATOM 2214 O O . ASN B 2 143 ? 112.148 116.203 136.604 1.00 77.46 125 ASN B O 1
ATOM 2219 N N . LEU B 2 144 ? 110.010 115.569 136.976 1.00 69.55 126 LEU B N 1
ATOM 2220 C CA . LEU B 2 144 ? 109.484 116.402 135.899 1.00 68.97 126 LEU B CA 1
ATOM 2221 C C . LEU B 2 144 ? 109.558 117.884 136.247 1.00 69.51 126 LEU B C 1
ATOM 2222 O O . LEU B 2 144 ? 109.962 118.703 135.413 1.00 68.92 126 LEU B O 1
ATOM 2227 N N . LYS B 2 145 ? 109.172 118.250 137.468 1.00 89.48 127 LYS B N 1
ATOM 2228 C CA . LYS B 2 145 ? 109.097 119.651 137.879 1.00 90.08 127 LYS B CA 1
ATOM 2229 C C . LYS B 2 145 ? 110.431 120.061 138.488 1.00 90.96 127 LYS B C 1
ATOM 2230 O O . LYS B 2 145 ? 110.672 119.861 139.681 1.00 91.73 127 LYS B O 1
ATOM 2236 N N . THR B 2 146 ? 111.296 120.652 137.669 1.00 103.90 128 THR B N 1
ATOM 2237 C CA . THR B 2 146 ? 112.608 121.109 138.097 1.00 104.25 128 THR B CA 1
ATOM 2238 C C . THR B 2 146 ? 112.715 122.615 137.907 1.00 104.50 128 THR B C 1
ATOM 2239 O O . THR B 2 146 ? 111.916 123.231 137.197 1.00 104.98 128 THR B O 1
ATOM 2243 N N . ARG B 2 147 ? 113.716 123.207 138.563 1.00 93.09 129 ARG B N 1
ATOM 2244 C CA . ARG B 2 147 ? 114.006 124.618 138.330 1.00 92.30 129 ARG B CA 1
ATOM 2245 C C . ARG B 2 147 ? 114.411 124.854 136.882 1.00 92.90 129 ARG B C 1
ATOM 2246 O O . ARG B 2 147 ? 113.979 125.830 136.258 1.00 93.67 129 ARG B O 1
ATOM 2254 N N . GLU B 2 148 ? 115.238 123.971 136.331 1.00 100.47 130 GLU B N 1
ATOM 2255 C CA . GLU B 2 148 ? 115.569 124.014 134.918 1.00 100.45 130 GLU B CA 1
ATOM 2256 C C . GLU B 2 148 ? 114.464 123.353 134.098 1.00 100.93 130 GLU B C 1
ATOM 2257 O O . GLU B 2 148 ? 113.717 122.501 134.585 1.00 101.50 130 GLU B O 1
ATOM 2263 N N . GLY B 2 149 ? 114.365 123.766 132.834 1.00 113.29 131 GLY B N 1
ATOM 2264 C CA . GLY B 2 149 ? 113.331 123.219 131.969 1.00 114.23 131 GLY B CA 1
ATOM 2265 C C . GLY B 2 149 ? 113.516 121.741 131.687 1.00 113.76 131 GLY B C 1
ATOM 2266 O O . GLY B 2 149 ? 112.547 120.977 131.678 1.00 113.79 131 GLY B O 1
ATOM 2267 N N . ASN B 2 150 ? 114.754 121.319 131.450 1.00 104.34 132 ASN B N 1
ATOM 2268 C CA . ASN B 2 150 ? 115.020 119.915 131.182 1.00 103.75 132 ASN B CA 1
ATOM 2269 C C . ASN B 2 150 ? 114.856 119.076 132.448 1.00 103.33 132 ASN B C 1
ATOM 2270 O O . ASN B 2 150 ? 114.821 119.589 133.570 1.00 103.60 132 ASN B O 1
ATOM 2275 N N . VAL B 2 151 ? 114.732 117.768 132.250 1.00 84.71 133 VAL B N 1
ATOM 2276 C CA . VAL B 2 151 ? 114.615 116.820 133.349 1.00 84.85 133 VAL B CA 1
ATOM 2277 C C . VAL B 2 151 ? 115.773 115.838 133.266 1.00 84.94 133 VAL B C 1
ATOM 2278 O O . VAL B 2 151 ? 116.364 115.628 132.201 1.00 85.76 133 VAL B O 1
ATOM 2282 N N . ARG B 2 152 ? 116.104 115.243 134.408 1.00 92.15 134 ARG B N 1
ATOM 2283 C CA . ARG B 2 152 ? 117.209 114.306 134.517 1.00 92.61 134 ARG B CA 1
ATOM 2284 C C . ARG B 2 152 ? 116.806 113.158 135.431 1.00 92.90 134 ARG B C 1
ATOM 2285 O O . ARG B 2 152 ? 115.739 113.171 136.051 1.00 92.64 134 ARG B O 1
ATOM 2293 N N . VAL B 2 153 ? 117.676 112.152 135.509 1.00 87.20 135 VAL B N 1
ATOM 2294 C CA . VAL B 2 153 ? 117.442 111.018 136.394 1.00 86.60 135 VAL B CA 1
ATOM 2295 C C . VAL B 2 153 ? 117.626 111.503 137.825 1.00 87.16 135 VAL B C 1
ATOM 2296 O O . VAL B 2 153 ? 118.750 111.765 138.268 1.00 87.52 135 VAL B O 1
ATOM 2300 N N . SER B 2 154 ? 116.515 111.659 138.548 1.00 95.64 136 SER B N 1
ATOM 2301 C CA . SER B 2 154 ? 116.595 112.149 139.919 1.00 95.89 136 SER B CA 1
ATOM 2302 C C . SER B 2 154 ? 117.149 111.084 140.855 1.00 96.19 136 SER B C 1
ATOM 2303 O O . SER B 2 154 ? 117.932 111.391 141.761 1.00 96.01 136 SER B O 1
ATOM 2306 N N . ARG B 2 155 ? 116.757 109.828 140.653 1.00 96.23 137 ARG B N 1
ATOM 2307 C CA . ARG B 2 155 ? 117.186 108.746 141.526 1.00 95.75 137 ARG B CA 1
ATOM 2308 C C . ARG B 2 155 ? 117.525 107.510 140.707 1.00 96.52 137 ARG B C 1
ATOM 2309 O O . ARG B 2 155 ? 116.797 107.146 139.779 1.00 96.97 137 ARG B O 1
ATOM 2317 N N . GLU B 2 156 ? 118.636 106.869 141.062 1.00 123.79 138 GLU B N 1
ATOM 2318 C CA . GLU B 2 156 ? 119.057 105.605 140.470 1.00 124.26 138 GLU B CA 1
ATOM 2319 C C . GLU B 2 156 ? 118.918 104.530 141.541 1.00 124.50 138 GLU B C 1
ATOM 2320 O O . GLU B 2 156 ? 119.618 104.566 142.559 1.00 125.17 138 GLU B O 1
ATOM 2322 N N . LEU B 2 157 ? 118.018 103.579 141.312 1.00 105.85 139 LEU B N 1
ATOM 2323 C CA . LEU B 2 157 ? 117.673 102.562 142.293 1.00 105.75 139 LEU B CA 1
ATOM 2324 C C . LEU B 2 157 ? 118.304 101.232 141.902 1.00 106.47 139 LEU B C 1
ATOM 2325 O O . LEU B 2 157 ? 118.149 100.777 140.763 1.00 106.86 139 LEU B O 1
ATOM 2330 N N . ALA B 2 158 ? 118.995 100.609 142.855 1.00 125.64 140 ALA B N 1
ATOM 2331 C CA . ALA B 2 158 ? 119.691 99.352 142.634 1.00 125.28 140 ALA B CA 1
ATOM 2332 C C . ALA B 2 158 ? 119.263 98.334 143.682 1.00 125.33 140 ALA B C 1
ATOM 2333 O O . ALA B 2 158 ? 118.765 98.685 144.755 1.00 126.02 140 ALA B O 1
ATOM 2335 N N . GLY B 2 159 ? 119.464 97.060 143.355 1.00 102.31 141 GLY B N 1
ATOM 2336 C CA . GLY B 2 159 ? 119.146 95.987 144.277 1.00 102.05 141 GLY B CA 1
ATOM 2337 C C . GLY B 2 159 ? 118.264 94.901 143.697 1.00 101.87 141 GLY B C 1
ATOM 2338 O O . GLY B 2 159 ? 117.665 94.121 144.443 1.00 101.68 141 GLY B O 1
ATOM 2339 N N . HIS B 2 160 ? 118.174 94.833 142.371 1.00 106.24 142 HIS B N 1
ATOM 2340 C CA . HIS B 2 160 ? 117.397 93.808 141.688 1.00 106.26 142 HIS B CA 1
ATOM 2341 C C . HIS B 2 160 ? 118.316 93.007 140.777 1.00 106.40 142 HIS B C 1
ATOM 2342 O O . HIS B 2 160 ? 119.072 93.585 139.989 1.00 106.57 142 HIS B O 1
ATOM 2349 N N . THR B 2 161 ? 118.252 91.682 140.890 1.00 102.50 143 THR B N 1
ATOM 2350 C CA . THR B 2 161 ? 119.035 90.788 140.049 1.00 102.21 143 THR B CA 1
ATOM 2351 C C . THR B 2 161 ? 118.253 90.265 138.852 1.00 102.20 143 THR B C 1
ATOM 2352 O O . THR B 2 161 ? 118.785 89.453 138.088 1.00 102.17 143 THR B O 1
ATOM 2356 N N . GLY B 2 162 ? 117.006 90.709 138.669 1.00 112.84 144 GLY B N 1
ATOM 2357 C CA . GLY B 2 162 ? 116.199 90.279 137.551 1.00 113.09 144 GLY B CA 1
ATOM 2358 C C . GLY B 2 162 ? 115.595 91.469 136.826 1.00 113.46 144 GLY B C 1
ATOM 2359 O O . GLY B 2 162 ? 115.609 92.599 137.321 1.00 113.80 144 GLY B O 1
ATOM 2360 N N . TYR B 2 163 ? 115.066 91.193 135.637 1.00 114.02 145 TYR B N 1
ATOM 2361 C CA . TYR B 2 163 ? 114.467 92.242 134.825 1.00 113.74 145 TYR B CA 1
ATOM 2362 C C . TYR B 2 163 ? 113.205 92.788 135.485 1.00 113.80 145 TYR B C 1
ATOM 2363 O O . TYR B 2 163 ? 112.405 92.041 136.054 1.00 114.25 145 TYR B O 1
ATOM 2372 N N . LEU B 2 164 ? 113.040 94.106 135.419 1.00 89.25 146 LEU B N 1
ATOM 2373 C CA . LEU B 2 164 ? 111.886 94.747 136.033 1.00 88.35 146 LEU B CA 1
ATOM 2374 C C . LEU B 2 164 ? 110.622 94.467 135.230 1.00 88.45 146 LEU B C 1
ATOM 2375 O O . LEU B 2 164 ? 110.650 94.393 133.999 1.00 88.44 146 LEU B O 1
ATOM 2380 N N . SER B 2 165 ? 109.507 94.309 135.939 1.00 93.81 147 SER B N 1
ATOM 2381 C CA . SER B 2 165 ? 108.214 94.054 135.316 1.00 93.52 147 SER B CA 1
ATOM 2382 C C . SER B 2 165 ? 107.217 95.174 135.561 1.00 94.28 147 SER B C 1
ATOM 2383 O O . SER B 2 165 ? 106.613 95.679 134.608 1.00 95.02 147 SER B O 1
ATOM 2386 N N . CYS B 2 166 ? 107.017 95.572 136.816 1.00 100.28 148 CYS B N 1
ATOM 2387 C CA . CYS B 2 166 ? 106.123 96.667 137.158 1.00 100.66 148 CYS B CA 1
ATOM 2388 C C . CYS B 2 166 ? 106.790 97.566 138.189 1.00 101.46 148 CYS B C 1
ATOM 2389 O O . CYS B 2 166 ? 107.556 97.103 139.038 1.00 101.73 148 CYS B O 1
ATOM 2392 N N . CYS B 2 167 ? 106.493 98.860 138.105 1.00 126.04 149 CYS B N 1
ATOM 2393 C CA . CYS B 2 167 ? 107.052 99.856 139.015 1.00 125.82 149 CYS B CA 1
ATOM 2394 C C . CYS B 2 167 ? 105.951 100.794 139.497 1.00 125.97 149 CYS B C 1
ATOM 2395 O O . CYS B 2 167 ? 106.089 102.017 139.472 1.00 127.04 149 CYS B O 1
ATOM 2398 N N . ARG B 2 168 ? 104.834 100.217 139.936 1.00 94.55 150 ARG B N 1
ATOM 2399 C CA . ARG B 2 168 ? 103.697 101.019 140.372 1.00 94.32 150 ARG B CA 1
ATOM 2400 C C . ARG B 2 168 ? 104.079 101.909 141.548 1.00 94.46 150 ARG B C 1
ATOM 2401 O O . ARG B 2 168 ? 104.755 101.477 142.485 1.00 94.06 150 ARG B O 1
ATOM 2409 N N . PHE B 2 169 ? 103.639 103.163 141.490 1.00 92.37 151 PHE B N 1
ATOM 2410 C CA . PHE B 2 169 ? 103.957 104.133 142.528 1.00 91.54 151 PHE B CA 1
ATOM 2411 C C . PHE B 2 169 ? 103.010 103.987 143.711 1.00 91.50 151 PHE B C 1
ATOM 2412 O O . PHE B 2 169 ? 101.799 103.821 143.542 1.00 92.97 151 PHE B O 1
ATOM 2420 N N . LEU B 2 170 ? 103.572 104.053 144.916 1.00 80.19 152 LEU B N 1
ATOM 2421 C CA . LEU B 2 170 ? 102.791 104.035 146.146 1.00 80.35 152 LEU B CA 1
ATOM 2422 C C . LEU B 2 170 ? 102.590 105.427 146.730 1.00 81.82 152 LEU B C 1
ATOM 2423 O O . LEU B 2 170 ? 101.481 105.761 147.158 1.00 81.58 152 LEU B O 1
ATOM 2428 N N . ASP B 2 171 ? 103.637 106.244 146.751 1.00 124.17 153 ASP B N 1
ATOM 2429 C CA . ASP B 2 171 ? 103.561 107.609 147.257 1.00 124.35 153 ASP B CA 1
ATOM 2430 C C . ASP B 2 171 ? 104.667 108.419 146.589 1.00 124.30 153 ASP B C 1
ATOM 2431 O O . ASP B 2 171 ? 105.298 107.965 145.629 1.00 124.84 153 ASP B O 1
ATOM 2433 N N . ASP B 2 172 ? 104.903 109.629 147.100 1.00 120.42 154 ASP B N 1
ATOM 2434 C CA . ASP B 2 172 ? 105.946 110.480 146.538 1.00 120.52 154 ASP B CA 1
ATOM 2435 C C . ASP B 2 172 ? 107.345 109.999 146.898 1.00 120.36 154 ASP B C 1
ATOM 2436 O O . ASP B 2 172 ? 108.309 110.382 146.226 1.00 119.88 154 ASP B O 1
ATOM 2438 N N . ASN B 2 173 ? 107.481 109.171 147.936 1.00 117.16 155 ASN B N 1
ATOM 2439 C CA . ASN B 2 173 ? 108.784 108.687 148.366 1.00 116.80 155 ASN B CA 1
ATOM 2440 C C . ASN B 2 173 ? 108.896 107.171 148.435 1.00 117.37 155 ASN B C 1
ATOM 2441 O O . ASN B 2 173 ? 110.019 106.664 148.533 1.00 118.00 155 ASN B O 1
ATOM 2446 N N . GLN B 2 174 ? 107.789 106.435 148.386 1.00 121.39 156 GLN B N 1
ATOM 2447 C CA . GLN B 2 174 ? 107.802 104.980 148.451 1.00 121.23 156 GLN B CA 1
ATOM 2448 C C . GLN B 2 174 ? 107.305 104.411 147.130 1.00 120.86 156 GLN B C 1
ATOM 2449 O O . GLN B 2 174 ? 106.259 104.831 146.624 1.00 120.87 156 GLN B O 1
ATOM 2455 N N . ILE B 2 175 ? 108.054 103.461 146.574 1.00 97.04 157 ILE B N 1
ATOM 2456 C CA . ILE B 2 175 ? 107.705 102.845 145.298 1.00 95.38 157 ILE B CA 1
ATOM 2457 C C . ILE B 2 175 ? 107.910 101.340 145.403 1.00 95.77 157 ILE B C 1
ATOM 2458 O O . ILE B 2 175 ? 108.945 100.881 145.897 1.00 96.30 157 ILE B O 1
ATOM 2463 N N . VAL B 2 176 ? 106.926 100.571 144.943 1.00 87.53 158 VAL B N 1
ATOM 2464 C CA . VAL B 2 176 ? 107.004 99.115 144.929 1.00 86.97 158 VAL B CA 1
ATOM 2465 C C . VAL B 2 176 ? 107.358 98.660 143.520 1.00 87.43 158 VAL B C 1
ATOM 2466 O O . VAL B 2 176 ? 106.892 99.239 142.530 1.00 87.84 158 VAL B O 1
ATOM 2470 N N . THR B 2 177 ? 108.206 97.637 143.425 1.00 98.13 159 THR B N 1
ATOM 2471 C CA . THR B 2 177 ? 108.673 97.135 142.143 1.00 98.54 159 THR B CA 1
ATOM 2472 C C . THR B 2 177 ? 108.693 95.614 142.168 1.00 99.17 159 THR B C 1
ATOM 2473 O O . THR B 2 177 ? 108.897 94.991 143.215 1.00 98.88 159 THR B O 1
ATOM 2477 N N . SER B 2 178 ? 108.482 95.027 140.992 1.00 108.20 160 SER B N 1
ATOM 2478 C CA . SER B 2 178 ? 108.489 93.584 140.801 1.00 108.56 160 SER B CA 1
ATOM 2479 C C . SER B 2 178 ? 109.496 93.242 139.716 1.00 109.52 160 SER B C 1
ATOM 2480 O O . SER B 2 178 ? 109.486 93.853 138.642 1.00 109.40 160 SER B O 1
ATOM 2483 N N . SER B 2 179 ? 110.360 92.272 139.993 1.00 127.23 161 SER B N 1
ATOM 2484 C CA . SER B 2 179 ? 111.421 91.879 139.077 1.00 127.39 161 SER B CA 1
ATOM 2485 C C . SER B 2 179 ? 111.346 90.380 138.803 1.00 127.75 161 SER B C 1
ATOM 2486 O O . SER B 2 179 ? 110.467 89.673 139.302 1.00 128.18 161 SER B O 1
ATOM 2489 N N . GLY B 2 180 ? 112.293 89.899 138.003 1.00 129.61 162 GLY B N 1
ATOM 2490 C CA . GLY B 2 180 ? 112.368 88.513 137.599 1.00 129.69 162 GLY B CA 1
ATOM 2491 C C . GLY B 2 180 ? 113.162 87.606 138.512 1.00 130.23 162 GLY B C 1
ATOM 2492 O O . GLY B 2 180 ? 113.379 86.440 138.165 1.00 130.62 162 GLY B O 1
ATOM 2493 N N . ASP B 2 181 ? 113.609 88.098 139.670 1.00 135.22 163 ASP B N 1
ATOM 2494 C CA . ASP B 2 181 ? 114.348 87.285 140.629 1.00 135.37 163 ASP B CA 1
ATOM 2495 C C . ASP B 2 181 ? 113.434 86.579 141.622 1.00 135.40 163 ASP B C 1
ATOM 2496 O O . ASP B 2 181 ? 113.867 86.260 142.738 1.00 135.47 163 ASP B O 1
ATOM 2501 N N . THR B 2 182 ? 112.178 86.339 141.244 1.00 143.39 164 THR B N 1
ATOM 2502 C CA . THR B 2 182 ? 111.159 85.674 142.055 1.00 143.89 164 THR B CA 1
ATOM 2503 C C . THR B 2 182 ? 110.808 86.445 143.323 1.00 143.94 164 THR B C 1
ATOM 2504 O O . THR B 2 182 ? 110.087 85.920 144.179 1.00 143.80 164 THR B O 1
ATOM 2508 N N . THR B 2 183 ? 111.296 87.676 143.469 1.00 141.83 165 THR B N 1
ATOM 2509 C CA . THR B 2 183 ? 110.986 88.512 144.620 1.00 141.76 165 THR B CA 1
ATOM 2510 C C . THR B 2 183 ? 110.597 89.907 144.149 1.00 141.09 165 THR B C 1
ATOM 2511 O O . THR B 2 183 ? 110.968 90.346 143.057 1.00 140.58 165 THR B O 1
ATOM 2515 N N . CYS B 2 184 ? 109.839 90.600 144.995 1.00 117.42 166 CYS B N 1
ATOM 2516 C CA . CYS B 2 184 ? 109.467 91.988 144.768 1.00 116.41 166 CYS B CA 1
ATOM 2517 C C . CYS B 2 184 ? 109.887 92.812 145.977 1.00 116.50 166 CYS B C 1
ATOM 2518 O O . CYS B 2 184 ? 110.074 92.285 147.076 1.00 116.75 166 CYS B O 1
ATOM 2521 N N . ALA B 2 185 ? 110.063 94.115 145.767 1.00 101.86 167 ALA B N 1
ATOM 2522 C CA . ALA B 2 185 ? 110.603 94.956 146.826 1.00 102.06 167 ALA B CA 1
ATOM 2523 C C . ALA B 2 185 ? 109.976 96.340 146.802 1.00 101.97 167 ALA B C 1
ATOM 2524 O O . ALA B 2 185 ? 109.758 96.917 145.735 1.00 102.07 167 ALA B O 1
ATOM 2526 N N . LEU B 2 186 ? 109.701 96.869 147.990 1.00 97.28 168 LEU B N 1
ATOM 2527 C CA . LEU B 2 186 ? 109.233 98.237 148.166 1.00 96.67 168 LEU B CA 1
ATOM 2528 C C . LEU B 2 186 ? 110.389 99.059 148.720 1.00 97.70 168 LEU B C 1
ATOM 2529 O O . LEU B 2 186 ? 110.949 98.721 149.771 1.00 98.34 168 LEU B O 1
ATOM 2534 N N . TRP B 2 187 ? 110.741 100.127 148.010 1.00 112.10 169 TRP B N 1
ATOM 2535 C CA . TRP B 2 187 ? 111.873 100.983 148.322 1.00 112.91 169 TRP B CA 1
ATOM 2536 C C . TRP B 2 187 ? 111.394 102.374 148.716 1.00 113.17 169 TRP B C 1
ATOM 2537 O O . TRP B 2 187 ? 110.296 102.809 148.351 1.00 113.37 169 TRP B O 1
ATOM 2548 N N . ASP B 2 188 ? 112.245 103.071 149.462 1.00 138.79 170 ASP B N 1
ATOM 2549 C CA . ASP B 2 188 ? 112.032 104.469 149.809 1.00 139.26 170 ASP B CA 1
ATOM 2550 C C . ASP B 2 188 ? 112.968 105.293 148.932 1.00 138.88 170 ASP B C 1
ATOM 2551 O O . ASP B 2 188 ? 114.179 105.050 148.910 1.00 139.22 170 ASP B O 1
ATOM 2556 N N . ILE B 2 189 ? 112.399 106.259 148.210 1.00 109.12 171 ILE B N 1
ATOM 2557 C CA . ILE B 2 189 ? 113.186 107.052 147.270 1.00 108.13 171 ILE B CA 1
ATOM 2558 C C . ILE B 2 189 ? 114.221 107.896 148.005 1.00 109.36 171 ILE B C 1
ATOM 2559 O O . ILE B 2 189 ? 115.370 108.016 147.563 1.00 109.23 171 ILE B O 1
ATOM 2564 N N . GLU B 2 190 ? 113.835 108.488 149.138 1.00 156.97 172 GLU B N 1
ATOM 2565 C CA . GLU B 2 190 ? 114.706 109.446 149.814 1.00 157.85 172 GLU B CA 1
ATOM 2566 C C . GLU B 2 190 ? 116.002 108.794 150.284 1.00 157.91 172 GLU B C 1
ATOM 2567 O O . GLU B 2 190 ? 117.098 109.285 149.989 1.00 158.10 172 GLU B O 1
ATOM 2569 N N . THR B 2 191 ? 115.900 107.684 151.019 1.00 143.58 173 THR B N 1
ATOM 2570 C CA . THR B 2 191 ? 117.101 107.079 151.585 1.00 143.38 173 THR B CA 1
ATOM 2571 C C . THR B 2 191 ? 117.905 106.317 150.534 1.00 143.12 173 THR B C 1
ATOM 2572 O O . THR B 2 191 ? 119.140 106.349 150.556 1.00 143.08 173 THR B O 1
ATOM 2576 N N . GLY B 2 192 ? 117.232 105.641 149.604 1.00 140.80 174 GLY B N 1
ATOM 2577 C CA . GLY B 2 192 ? 117.921 104.957 148.527 1.00 140.76 174 GLY B CA 1
ATOM 2578 C C . GLY B 2 192 ? 117.861 103.442 148.570 1.00 141.20 174 GLY B C 1
ATOM 2579 O O . GLY B 2 192 ? 117.666 102.804 147.531 1.00 140.96 174 GLY B O 1
ATOM 2580 N N . GLN B 2 193 ? 118.023 102.850 149.751 1.00 148.12 175 GLN B N 1
ATOM 2581 C CA . GLN B 2 193 ? 118.045 101.400 149.867 1.00 147.90 175 GLN B CA 1
ATOM 2582 C C . GLN B 2 193 ? 116.627 100.854 150.026 1.00 147.56 175 GLN B C 1
ATOM 2583 O O . GLN B 2 193 ? 115.641 101.594 150.047 1.00 147.61 175 GLN B O 1
ATOM 2589 N N . GLN B 2 194 ? 116.528 99.532 150.142 1.00 132.09 176 GLN B N 1
ATOM 2590 C CA . GLN B 2 194 ? 115.236 98.873 150.232 1.00 131.50 176 GLN B CA 1
ATOM 2591 C C . GLN B 2 194 ? 114.595 99.106 151.596 1.00 131.61 176 GLN B C 1
ATOM 2592 O O . GLN B 2 194 ? 115.264 99.403 152.591 1.00 131.98 176 GLN B O 1
ATOM 2594 N N . THR B 2 195 ? 113.276 98.968 151.628 1.00 114.64 177 THR B N 1
ATOM 2595 C CA . THR B 2 195 ? 112.502 99.062 152.859 1.00 114.47 177 THR B CA 1
ATOM 2596 C C . THR B 2 195 ? 111.779 97.771 153.204 1.00 114.61 177 THR B C 1
ATOM 2597 O O . THR B 2 195 ? 111.791 97.357 154.366 1.00 114.73 177 THR B O 1
ATOM 2601 N N . THR B 2 196 ? 111.156 97.116 152.226 1.00 121.10 178 THR B N 1
ATOM 2602 C CA . THR B 2 196 ? 110.456 95.863 152.469 1.00 121.23 178 THR B CA 1
ATOM 2603 C C . THR B 2 196 ? 110.698 94.920 151.299 1.00 120.99 178 THR B C 1
ATOM 2604 O O . THR B 2 196 ? 110.832 95.355 150.154 1.00 121.00 178 THR B O 1
ATOM 2608 N N . THR B 2 197 ? 110.751 93.621 151.594 1.00 109.10 179 THR B N 1
ATOM 2609 C CA . THR B 2 197 ? 110.987 92.601 150.583 1.00 108.84 179 THR B CA 1
ATOM 2610 C C . THR B 2 197 ? 109.957 91.488 150.717 1.00 109.68 179 THR B C 1
ATOM 2611 O O . THR B 2 197 ? 109.527 91.147 151.823 1.00 109.94 179 THR B O 1
ATOM 2615 N N . PHE B 2 198 ? 109.565 90.922 149.576 1.00 126.10 180 PHE B N 1
ATOM 2616 C CA . PHE B 2 198 ? 108.620 89.814 149.519 1.00 126.78 180 PHE B CA 1
ATOM 2617 C C . PHE B 2 198 ? 109.180 88.754 148.584 1.00 127.25 180 PHE B C 1
ATOM 2618 O O . PHE B 2 198 ? 109.354 89.009 147.387 1.00 127.19 180 PHE B O 1
ATOM 2626 N N . THR B 2 199 ? 109.463 87.569 149.129 1.00 155.06 181 THR B N 1
ATOM 2627 C CA . THR B 2 199 ? 110.021 86.459 148.364 1.00 155.58 181 THR B CA 1
ATOM 2628 C C . THR B 2 199 ? 109.108 85.237 148.405 1.00 155.28 181 THR B C 1
ATOM 2629 O O . THR B 2 199 ? 109.573 84.101 148.293 1.00 155.71 181 THR B O 1
ATOM 2633 N N . GLY B 2 200 ? 107.803 85.459 148.570 1.00 125.44 182 GLY B N 1
ATOM 2634 C CA . GLY B 2 200 ? 106.876 84.342 148.641 1.00 124.83 182 GLY B CA 1
ATOM 2635 C C . GLY B 2 200 ? 106.755 83.583 147.333 1.00 124.43 182 GLY B C 1
ATOM 2636 O O . GLY B 2 200 ? 106.612 82.357 147.328 1.00 124.43 182 GLY B O 1
ATOM 2637 N N . HIS B 2 201 ? 106.807 84.295 146.210 1.00 118.85 183 HIS B N 1
ATOM 2638 C CA . HIS B 2 201 ? 106.620 83.663 144.911 1.00 118.57 183 HIS B CA 1
ATOM 2639 C C . HIS B 2 201 ? 107.810 82.776 144.571 1.00 119.25 183 HIS B C 1
ATOM 2640 O O . HIS B 2 201 ? 108.965 83.206 144.654 1.00 119.58 183 HIS B O 1
ATOM 2647 N N . THR B 2 202 ? 107.526 81.528 144.189 1.00 140.07 184 THR B N 1
ATOM 2648 C CA . THR B 2 202 ? 108.596 80.622 143.784 1.00 140.46 184 THR B CA 1
ATOM 2649 C C . THR B 2 202 ? 109.120 80.972 142.397 1.00 140.55 184 THR B C 1
ATOM 2650 O O . THR B 2 202 ? 110.332 80.928 142.157 1.00 140.27 184 THR B O 1
ATOM 2654 N N . GLY B 2 203 ? 108.224 81.317 141.470 1.00 153.42 185 GLY B N 1
ATOM 2655 C CA . GLY B 2 203 ? 108.618 81.700 140.132 1.00 153.57 185 GLY B CA 1
ATOM 2656 C C . GLY B 2 203 ? 108.845 83.196 139.998 1.00 153.67 185 GLY B C 1
ATOM 2657 O O . GLY B 2 203 ? 108.602 83.982 140.913 1.00 153.58 185 GLY B O 1
ATOM 2658 N N . ASP B 2 204 ? 109.321 83.586 138.818 1.00 146.46 186 ASP B N 1
ATOM 2659 C CA . ASP B 2 204 ? 109.614 84.988 138.548 1.00 146.11 186 ASP B CA 1
ATOM 2660 C C . ASP B 2 204 ? 108.317 85.772 138.390 1.00 145.43 186 ASP B C 1
ATOM 2661 O O . ASP B 2 204 ? 107.549 85.539 137.450 1.00 145.02 186 ASP B O 1
ATOM 2666 N N . VAL B 2 205 ? 108.082 86.707 139.305 1.00 113.25 187 VAL B N 1
ATOM 2667 C CA . VAL B 2 205 ? 106.863 87.507 139.294 1.00 111.85 187 VAL B CA 1
ATOM 2668 C C . VAL B 2 205 ? 106.965 88.575 138.212 1.00 111.45 187 VAL B C 1
ATOM 2669 O O . VAL B 2 205 ? 107.960 89.307 138.129 1.00 112.67 187 VAL B O 1
ATOM 2673 N N . MET B 2 206 ? 105.944 88.646 137.355 1.00 99.42 188 MET B N 1
ATOM 2674 C CA . MET B 2 206 ? 105.911 89.622 136.276 1.00 99.17 188 MET B CA 1
ATOM 2675 C C . MET B 2 206 ? 104.691 90.531 136.300 1.00 99.64 188 MET B C 1
ATOM 2676 O O . MET B 2 206 ? 104.643 91.487 135.517 1.00 99.31 188 MET B O 1
ATOM 2681 N N . SER B 2 207 ? 103.713 90.285 137.166 1.00 111.65 189 SER B N 1
ATOM 2682 C CA . SER B 2 207 ? 102.525 91.125 137.206 1.00 111.00 189 SER B CA 1
ATOM 2683 C C . SER B 2 207 ? 102.348 91.677 138.610 1.00 111.10 189 SER B C 1
ATOM 2684 O O . SER B 2 207 ? 102.519 90.953 139.592 1.00 111.83 189 SER B O 1
ATOM 2687 N N . LEU B 2 208 ? 102.005 92.960 138.702 1.00 89.39 190 LEU B N 1
ATOM 2688 C CA . LEU B 2 208 ? 101.823 93.602 139.996 1.00 89.25 190 LEU B CA 1
ATOM 2689 C C . LEU B 2 208 ? 100.757 94.677 139.862 1.00 89.40 190 LEU B C 1
ATOM 2690 O O . LEU B 2 208 ? 100.857 95.546 138.990 1.00 89.57 190 LEU B O 1
ATOM 2695 N N . SER B 2 209 ? 99.748 94.617 140.726 1.00 84.65 191 SER B N 1
ATOM 2696 C CA . SER B 2 209 ? 98.658 95.582 140.719 1.00 83.69 191 SER B CA 1
ATOM 2697 C C . SER B 2 209 ? 98.458 96.130 142.122 1.00 84.09 191 SER B C 1
ATOM 2698 O O . SER B 2 209 ? 98.533 95.388 143.105 1.00 84.63 191 SER B O 1
ATOM 2701 N N . LEU B 2 210 ? 98.193 97.430 142.206 1.00 86.44 192 LEU B N 1
ATOM 2702 C CA . LEU B 2 210 ? 98.040 98.129 143.474 1.00 86.22 192 LEU B CA 1
ATOM 2703 C C . LEU B 2 210 ? 96.571 98.451 143.705 1.00 87.65 192 LEU B C 1
ATOM 2704 O O . LEU B 2 210 ? 95.890 98.950 142.802 1.00 88.94 192 LEU B O 1
ATOM 2709 N N . ALA B 2 211 ? 96.090 98.168 144.912 1.00 104.44 193 ALA B N 1
ATOM 2710 C CA . ALA B 2 211 ? 94.705 98.445 145.248 1.00 105.35 193 ALA B CA 1
ATOM 2711 C C . ALA B 2 211 ? 94.472 99.952 145.344 1.00 106.24 193 ALA B C 1
ATOM 2712 O O . ALA B 2 211 ? 95.404 100.716 145.610 1.00 106.22 193 ALA B O 1
ATOM 2714 N N . PRO B 2 212 ? 93.237 100.407 145.115 1.00 118.33 194 PRO B N 1
ATOM 2715 C CA . PRO B 2 212 ? 92.951 101.844 145.268 1.00 118.73 194 PRO B CA 1
ATOM 2716 C C . PRO B 2 212 ? 93.238 102.369 146.662 1.00 119.12 194 PRO B C 1
ATOM 2717 O O . PRO B 2 212 ? 93.621 103.537 146.808 1.00 118.88 194 PRO B O 1
ATOM 2721 N N . ASP B 2 213 ? 93.063 101.543 147.695 1.00 142.58 195 ASP B N 1
ATOM 2722 C CA . ASP B 2 213 ? 93.355 101.961 149.061 1.00 142.96 195 ASP B CA 1
ATOM 2723 C C . ASP B 2 213 ? 94.844 102.150 149.317 1.00 143.02 195 ASP B C 1
ATOM 2724 O O . ASP B 2 213 ? 95.205 102.737 150.343 1.00 143.24 195 ASP B O 1
ATOM 2726 N N . THR B 2 214 ? 95.706 101.675 148.413 1.00 127.60 196 THR B N 1
ATOM 2727 C CA . THR B 2 214 ? 97.160 101.800 148.542 1.00 127.20 196 THR B CA 1
ATOM 2728 C C . THR B 2 214 ? 97.664 101.188 149.849 1.00 127.82 196 THR B C 1
ATOM 2729 O O . THR B 2 214 ? 98.545 101.736 150.514 1.00 127.85 196 THR B O 1
ATOM 2733 N N . ARG B 2 215 ? 97.099 100.043 150.218 1.00 135.77 197 ARG B N 1
ATOM 2734 C CA . ARG B 2 215 ? 97.542 99.286 151.382 1.00 135.37 197 ARG B CA 1
ATOM 2735 C C . ARG B 2 215 ? 98.068 97.905 151.029 1.00 135.03 197 ARG B C 1
ATOM 2736 O O . ARG B 2 215 ? 99.084 97.478 151.583 1.00 135.39 197 ARG B O 1
ATOM 2738 N N . LEU B 2 216 ? 97.402 97.193 150.122 1.00 105.20 198 LEU B N 1
ATOM 2739 C CA . LEU B 2 216 ? 97.814 95.861 149.706 1.00 104.67 198 LEU B CA 1
ATOM 2740 C C . LEU B 2 216 ? 97.915 95.809 148.188 1.00 103.86 198 LEU B C 1
ATOM 2741 O O . LEU B 2 216 ? 97.197 96.518 147.478 1.00 103.38 198 LEU B O 1
ATOM 2746 N N . PHE B 2 217 ? 98.818 94.963 147.696 1.00 100.22 199 PHE B N 1
ATOM 2747 C CA . PHE B 2 217 ? 99.020 94.793 146.263 1.00 100.03 199 PHE B CA 1
ATOM 2748 C C . PHE B 2 217 ? 99.132 93.313 145.923 1.00 100.93 199 PHE B C 1
ATOM 2749 O O . PHE B 2 217 ? 99.582 92.504 146.735 1.00 101.73 199 PHE B O 1
ATOM 2757 N N . VAL B 2 218 ? 98.726 92.969 144.703 1.00 101.38 200 VAL B N 1
ATOM 2758 C CA . VAL B 2 218 ? 98.617 91.581 144.261 1.00 101.00 200 VAL B CA 1
ATOM 2759 C C . VAL B 2 218 ? 99.665 91.327 143.184 1.00 101.35 200 VAL B C 1
ATOM 2760 O O . VAL B 2 218 ? 99.814 92.129 142.252 1.00 101.01 200 VAL B O 1
ATOM 2764 N N . SER B 2 219 ? 100.395 90.217 143.317 1.00 108.18 201 SER B N 1
ATOM 2765 C CA . SER B 2 219 ? 101.484 89.869 142.415 1.00 107.76 201 SER B CA 1
ATOM 2766 C C . SER B 2 219 ? 101.244 88.511 141.763 1.00 108.69 201 SER B C 1
ATOM 2767 O O . SER B 2 219 ? 100.591 87.633 142.335 1.00 109.58 201 SER B O 1
ATOM 2770 N N . GLY B 2 220 ? 101.801 88.348 140.561 1.00 100.32 202 GLY B N 1
ATOM 2771 C CA . GLY B 2 220 ? 101.643 87.137 139.775 1.00 100.10 202 GLY B CA 1
ATOM 2772 C C . GLY B 2 220 ? 102.871 86.739 138.975 1.00 100.49 202 GLY B C 1
ATOM 2773 O O . GLY B 2 220 ? 103.545 87.592 138.382 1.00 100.13 202 GLY B O 1
ATOM 2774 N N . ALA B 2 221 ? 103.143 85.431 138.929 1.00 126.43 203 ALA B N 1
ATOM 2775 C CA . ALA B 2 221 ? 104.375 84.885 138.367 1.00 127.27 203 ALA B CA 1
ATOM 2776 C C . ALA B 2 221 ? 104.120 83.798 137.327 1.00 127.48 203 ALA B C 1
ATOM 2777 O O . ALA B 2 221 ? 103.002 83.654 136.824 1.00 127.20 203 ALA B O 1
ATOM 2779 N N . CYS B 2 222 ? 105.170 83.043 136.986 1.00 127.71 204 CYS B N 1
ATOM 2780 C CA . CYS B 2 222 ? 105.022 81.943 136.037 1.00 127.50 204 CYS B CA 1
ATOM 2781 C C . CYS B 2 222 ? 104.155 80.825 136.599 1.00 127.62 204 CYS B C 1
ATOM 2782 O O . CYS B 2 222 ? 103.358 80.227 135.869 1.00 127.46 204 CYS B O 1
ATOM 2785 N N . ASP B 2 223 ? 104.298 80.521 137.888 1.00 131.98 205 ASP B N 1
ATOM 2786 C CA . ASP B 2 223 ? 103.694 79.314 138.439 1.00 132.22 205 ASP B CA 1
ATOM 2787 C C . ASP B 2 223 ? 102.227 79.506 138.801 1.00 131.93 205 ASP B C 1
ATOM 2788 O O . ASP B 2 223 ? 101.811 79.143 139.905 1.00 131.89 205 ASP B O 1
ATOM 2793 N N . ALA B 2 224 ? 101.441 80.047 137.863 1.00 119.67 206 ALA B N 1
ATOM 2794 C CA . ALA B 2 224 ? 99.993 80.193 137.988 1.00 119.49 206 ALA B CA 1
ATOM 2795 C C . ALA B 2 224 ? 99.555 80.631 139.380 1.00 119.32 206 ALA B C 1
ATOM 2796 O O . ALA B 2 224 ? 98.549 80.140 139.901 1.00 119.53 206 ALA B O 1
ATOM 2798 N N . SER B 2 225 ? 100.298 81.549 139.991 1.00 118.88 207 SER B N 1
ATOM 2799 C CA . SER B 2 225 ? 100.067 81.944 141.372 1.00 119.11 207 SER B CA 1
ATOM 2800 C C . SER B 2 225 ? 99.825 83.443 141.447 1.00 118.91 207 SER B C 1
ATOM 2801 O O . SER B 2 225 ? 100.628 84.234 140.941 1.00 118.52 207 SER B O 1
ATOM 2804 N N . ALA B 2 226 ? 98.719 83.825 142.078 1.00 119.82 208 ALA B N 1
ATOM 2805 C CA . ALA B 2 226 ? 98.428 85.213 142.408 1.00 119.28 208 ALA B CA 1
ATOM 2806 C C . ALA B 2 226 ? 98.389 85.328 143.923 1.00 119.67 208 ALA B C 1
ATOM 2807 O O . ALA B 2 226 ? 97.637 84.604 144.583 1.00 120.33 208 ALA B O 1
ATOM 2809 N N . LYS B 2 227 ? 99.201 86.226 144.472 1.00 116.12 209 LYS B N 1
ATOM 2810 C CA . LYS B 2 227 ? 99.351 86.342 145.915 1.00 116.36 209 LYS B CA 1
ATOM 2811 C C . LYS B 2 227 ? 99.205 87.791 146.354 1.00 116.19 209 LYS B C 1
ATOM 2812 O O . LYS B 2 227 ? 99.733 88.705 145.713 1.00 116.09 209 LYS B O 1
ATOM 2818 N N . LEU B 2 228 ? 98.479 87.987 147.452 1.00 109.82 210 LEU B N 1
ATOM 2819 C CA . LEU B 2 228 ? 98.354 89.288 148.083 1.00 109.23 210 LEU B CA 1
ATOM 2820 C C . LEU B 2 228 ? 99.614 89.611 148.882 1.00 110.10 210 LEU B C 1
ATOM 2821 O O . LEU B 2 228 ? 100.368 88.723 149.288 1.00 111.04 210 LEU B O 1
ATOM 2826 N N . TRP B 2 229 ? 99.838 90.904 149.104 1.00 116.70 211 TRP B N 1
ATOM 2827 C CA . TRP B 2 229 ? 100.985 91.358 149.875 1.00 117.28 211 TRP B CA 1
ATOM 2828 C C . TRP B 2 229 ? 100.613 92.657 150.571 1.00 117.71 211 TRP B C 1
ATOM 2829 O O . TRP B 2 229 ? 100.075 93.569 149.935 1.00 117.47 211 TRP B O 1
ATOM 2840 N N . ASP B 2 230 ? 100.906 92.740 151.866 1.00 148.10 212 ASP B N 1
ATOM 2841 C CA . ASP B 2 230 ? 100.591 93.913 152.668 1.00 148.27 212 ASP B CA 1
ATOM 2842 C C . ASP B 2 230 ? 101.847 94.772 152.738 1.00 148.72 212 ASP B C 1
ATOM 2843 O O . ASP B 2 230 ? 102.932 94.271 153.050 1.00 149.12 212 ASP B O 1
ATOM 2848 N N . VAL B 2 231 ? 101.693 96.064 152.444 1.00 137.68 213 VAL B N 1
ATOM 2849 C CA . VAL B 2 231 ? 102.834 96.974 152.445 1.00 137.45 213 VAL B CA 1
ATOM 2850 C C . VAL B 2 231 ? 103.400 97.127 153.852 1.00 137.90 213 VAL B C 1
ATOM 2851 O O . VAL B 2 231 ? 104.618 97.066 154.059 1.00 137.50 213 VAL B O 1
ATOM 2855 N N . ARG B 2 232 ? 102.525 97.319 154.842 1.00 161.37 214 ARG B N 1
ATOM 2856 C CA . ARG B 2 232 ? 102.989 97.620 156.194 1.00 161.74 214 ARG B CA 1
ATOM 2857 C C . ARG B 2 232 ? 103.693 96.427 156.830 1.00 161.63 214 ARG B C 1
ATOM 2858 O O . ARG B 2 232 ? 104.756 96.582 157.441 1.00 161.84 214 ARG B O 1
ATOM 2860 N N . GLU B 2 233 ? 103.119 95.231 156.701 1.00 159.61 215 GLU B N 1
ATOM 2861 C CA . GLU B 2 233 ? 103.662 94.059 157.378 1.00 160.06 215 GLU B CA 1
ATOM 2862 C C . GLU B 2 233 ? 104.632 93.265 156.516 1.00 160.05 215 GLU B C 1
ATOM 2863 O O . GLU B 2 233 ? 105.501 92.570 157.057 1.00 160.43 215 GLU B O 1
ATOM 2865 N N . GLY B 2 234 ? 104.510 93.349 155.195 1.00 153.07 216 GLY B N 1
ATOM 2866 C CA . GLY B 2 234 ? 105.359 92.555 154.321 1.00 152.93 216 GLY B CA 1
ATOM 2867 C C . GLY B 2 234 ? 105.154 91.064 154.476 1.00 153.41 216 GLY B C 1
ATOM 2868 O O . GLY B 2 234 ? 106.125 90.298 154.437 1.00 153.42 216 GLY B O 1
ATOM 2869 N N . MET B 2 235 ? 103.907 90.634 154.654 1.00 173.91 217 MET B N 1
ATOM 2870 C CA . MET B 2 235 ? 103.588 89.228 154.872 1.00 174.20 217 MET B CA 1
ATOM 2871 C C . MET B 2 235 ? 102.346 88.932 154.044 1.00 174.02 217 MET B C 1
ATOM 2872 O O . MET B 2 235 ? 101.313 89.580 154.234 1.00 173.85 217 MET B O 1
ATOM 2874 N N . CYS B 2 236 ? 102.447 87.970 153.128 1.00 154.91 218 CYS B N 1
ATOM 2875 C CA . CYS B 2 236 ? 101.351 87.691 152.209 1.00 154.36 218 CYS B CA 1
ATOM 2876 C C . CYS B 2 236 ? 100.094 87.282 152.968 1.00 154.95 218 CYS B C 1
ATOM 2877 O O . CYS B 2 236 ? 100.158 86.609 154.000 1.00 155.20 218 CYS B O 1
ATOM 2880 N N . ARG B 2 237 ? 98.942 87.715 152.457 1.00 147.50 219 ARG B N 1
ATOM 2881 C CA . ARG B 2 237 ? 97.655 87.467 153.096 1.00 147.40 219 ARG B CA 1
ATOM 2882 C C . ARG B 2 237 ? 96.883 86.328 152.441 1.00 147.45 219 ARG B C 1
ATOM 2883 O O . ARG B 2 237 ? 96.349 85.462 153.140 1.00 147.52 219 ARG B O 1
ATOM 2885 N N . GLN B 2 238 ? 96.810 86.313 151.112 1.00 151.68 220 GLN B N 1
ATOM 2886 C CA . GLN B 2 238 ? 96.058 85.298 150.389 1.00 151.98 220 GLN B CA 1
ATOM 2887 C C . GLN B 2 238 ? 96.871 84.810 149.200 1.00 151.31 220 GLN B C 1
ATOM 2888 O O . GLN B 2 238 ? 97.726 85.527 148.675 1.00 150.75 220 GLN B O 1
ATOM 2890 N N . THR B 2 239 ? 96.594 83.576 148.783 1.00 137.14 221 THR B N 1
ATOM 2891 C CA . THR B 2 239 ? 97.235 82.971 147.625 1.00 136.84 221 THR B CA 1
ATOM 2892 C C . THR B 2 239 ? 96.176 82.336 146.736 1.00 137.29 221 THR B C 1
ATOM 2893 O O . THR B 2 239 ? 95.155 81.838 147.218 1.00 137.71 221 THR B O 1
ATOM 2897 N N . PHE B 2 240 ? 96.428 82.359 145.429 1.00 140.21 222 PHE B N 1
ATOM 2898 C CA . PHE B 2 240 ? 95.474 81.858 144.450 1.00 140.45 222 PHE B CA 1
ATOM 2899 C C . PHE B 2 240 ? 96.191 80.991 143.427 1.00 140.61 222 PHE B C 1
ATOM 2900 O O . PHE B 2 240 ? 97.363 81.214 143.110 1.00 140.61 222 PHE B O 1
ATOM 2908 N N . THR B 2 241 ? 95.468 79.993 142.911 1.00 144.45 223 THR B N 1
ATOM 2909 C CA . THR B 2 241 ? 95.998 79.089 141.896 1.00 144.37 223 THR B CA 1
ATOM 2910 C C . THR B 2 241 ? 94.952 78.770 140.834 1.00 144.38 223 THR B C 1
ATOM 2911 O O . THR B 2 241 ? 94.940 77.664 140.282 1.00 144.37 223 THR B O 1
ATOM 2915 N N . GLY B 2 242 ? 94.064 79.722 140.541 1.00 137.25 224 GLY B N 1
ATOM 2916 C CA . GLY B 2 242 ? 93.002 79.462 139.583 1.00 136.73 224 GLY B CA 1
ATOM 2917 C C . GLY B 2 242 ? 93.513 79.212 138.176 1.00 136.67 224 GLY B C 1
ATOM 2918 O O . GLY B 2 242 ? 93.009 78.334 137.470 1.00 136.64 224 GLY B O 1
ATOM 2919 N N . HIS B 2 243 ? 94.514 79.976 137.748 1.00 128.11 225 HIS B N 1
ATOM 2920 C CA . HIS B 2 243 ? 95.032 79.842 136.396 1.00 127.94 225 HIS B CA 1
ATOM 2921 C C . HIS B 2 243 ? 95.961 78.635 136.292 1.00 127.82 225 HIS B C 1
ATOM 2922 O O . HIS B 2 243 ? 96.276 77.965 137.279 1.00 127.55 225 HIS B O 1
ATOM 2929 N N . GLU B 2 244 ? 96.390 78.351 135.064 1.00 139.28 226 GLU B N 1
ATOM 2930 C CA . GLU B 2 244 ? 97.201 77.175 134.777 1.00 139.55 226 GLU B CA 1
ATOM 2931 C C . GLU B 2 244 ? 98.576 77.553 134.250 1.00 139.40 226 GLU B C 1
ATOM 2932 O O . GLU B 2 244 ? 99.590 77.121 134.813 1.00 139.48 226 GLU B O 1
ATOM 2934 N N . SER B 2 245 ? 98.646 78.377 133.202 1.00 124.14 227 SER B N 1
ATOM 2935 C CA . SER B 2 245 ? 99.917 78.607 132.523 1.00 123.83 227 SER B CA 1
ATOM 2936 C C . SER B 2 245 ? 100.797 79.594 133.284 1.00 123.53 227 SER B C 1
ATOM 2937 O O . SER B 2 245 ? 101.882 79.235 133.754 1.00 123.70 227 SER B O 1
ATOM 2940 N N . ASP B 2 246 ? 100.343 80.836 133.422 1.00 118.21 228 ASP B N 1
ATOM 2941 C CA . ASP B 2 246 ? 101.123 81.888 134.070 1.00 118.14 228 ASP B CA 1
ATOM 2942 C C . ASP B 2 246 ? 100.215 83.096 134.266 1.00 117.87 228 ASP B C 1
ATOM 2943 O O . ASP B 2 246 ? 99.064 83.113 133.820 1.00 118.10 228 ASP B O 1
ATOM 2948 N N . ILE B 2 247 ? 100.746 84.112 134.937 1.00 91.12 229 ILE B N 1
ATOM 2949 C CA . ILE B 2 247 ? 100.022 85.355 135.203 1.00 88.92 229 ILE B CA 1
ATOM 2950 C C . ILE B 2 247 ? 100.812 86.474 134.534 1.00 88.74 229 ILE B C 1
ATOM 2951 O O . ILE B 2 247 ? 101.740 87.040 135.118 1.00 90.26 229 ILE B O 1
ATOM 2956 N N . ASN B 2 248 ? 100.443 86.807 133.299 1.00 82.96 230 ASN B N 1
ATOM 2957 C CA . ASN B 2 248 ? 101.087 87.881 132.557 1.00 82.92 230 ASN B CA 1
ATOM 2958 C C . ASN B 2 248 ? 100.238 89.144 132.484 1.00 83.57 230 ASN B C 1
ATOM 2959 O O . ASN B 2 248 ? 100.680 90.139 131.901 1.00 83.73 230 ASN B O 1
ATOM 2964 N N . ALA B 2 249 ? 99.038 89.129 133.058 1.00 97.91 231 ALA B N 1
ATOM 2965 C CA . ALA B 2 249 ? 98.181 90.303 133.123 1.00 97.97 231 ALA B CA 1
ATOM 2966 C C . ALA B 2 249 ? 97.586 90.393 134.519 1.00 97.71 231 ALA B C 1
ATOM 2967 O O . ALA B 2 249 ? 97.416 89.380 135.201 1.00 98.68 231 ALA B O 1
ATOM 2969 N N . ILE B 2 250 ? 97.266 91.617 134.940 1.00 84.92 232 ILE B N 1
ATOM 2970 C CA . ILE B 2 250 ? 96.807 91.848 136.304 1.00 84.83 232 ILE B CA 1
ATOM 2971 C C . ILE B 2 250 ? 96.091 93.189 136.357 1.00 86.60 232 ILE B C 1
ATOM 2972 O O . ILE B 2 250 ? 96.371 94.092 135.564 1.00 86.42 232 ILE B O 1
ATOM 2977 N N . CYS B 2 251 ? 95.148 93.307 137.289 1.00 94.41 233 CYS B N 1
ATOM 2978 C CA . CYS B 2 251 ? 94.402 94.538 137.520 1.00 93.55 233 CYS B CA 1
ATOM 2979 C C . CYS B 2 251 ? 93.675 94.402 138.850 1.00 93.34 233 CYS B C 1
ATOM 2980 O O . CYS B 2 251 ? 93.609 93.317 139.434 1.00 93.80 233 CYS B O 1
ATOM 2983 N N . PHE B 2 252 ? 93.131 95.519 139.324 1.00 81.04 234 PHE B N 1
ATOM 2984 C CA . PHE B 2 252 ? 92.392 95.567 140.578 1.00 80.95 234 PHE B CA 1
ATOM 2985 C C . PHE B 2 252 ? 90.992 96.114 140.345 1.00 81.89 234 PHE B C 1
ATOM 2986 O O . PHE B 2 252 ? 90.803 97.065 139.579 1.00 82.76 234 PHE B O 1
ATOM 2994 N N . PHE B 2 253 ? 90.015 95.506 141.009 1.00 103.80 235 PHE B N 1
ATOM 2995 C CA . PHE B 2 253 ? 88.655 96.019 140.968 1.00 104.21 235 PHE B CA 1
ATOM 2996 C C . PHE B 2 253 ? 88.581 97.349 141.715 1.00 105.07 235 PHE B C 1
ATOM 2997 O O . PHE B 2 253 ? 89.287 97.542 142.711 1.00 105.92 235 PHE B O 1
ATOM 3005 N N . PRO B 2 254 ? 87.751 98.289 141.257 1.00 90.70 236 PRO B N 1
ATOM 3006 C CA . PRO B 2 254 ? 87.626 99.566 141.982 1.00 90.68 236 PRO B CA 1
ATOM 3007 C C . PRO B 2 254 ? 87.141 99.402 143.411 1.00 91.40 236 PRO B C 1
ATOM 3008 O O . PRO B 2 254 ? 87.474 100.230 144.267 1.00 91.81 236 PRO B O 1
ATOM 3012 N N . ASN B 2 255 ? 86.354 98.361 143.693 1.00 113.83 237 ASN B N 1
ATOM 3013 C CA . ASN B 2 255 ? 85.879 98.139 145.055 1.00 114.43 237 ASN B CA 1
ATOM 3014 C C . ASN B 2 255 ? 87.037 97.847 146.001 1.00 114.45 237 ASN B C 1
ATOM 3015 O O . ASN B 2 255 ? 87.043 98.307 147.149 1.00 115.16 237 ASN B O 1
ATOM 3020 N N . GLY B 2 256 ? 88.028 97.086 145.538 1.00 112.58 238 GLY B N 1
ATOM 3021 C CA . GLY B 2 256 ? 89.215 96.798 146.313 1.00 113.10 238 GLY B CA 1
ATOM 3022 C C . GLY B 2 256 ? 89.261 95.420 146.936 1.00 113.65 238 GLY B C 1
ATOM 3023 O O . GLY B 2 256 ? 90.331 95.004 147.396 1.00 113.61 238 GLY B O 1
ATOM 3024 N N . ASN B 2 257 ? 88.139 94.699 146.968 1.00 135.88 239 ASN B N 1
ATOM 3025 C CA . ASN B 2 257 ? 88.085 93.359 147.533 1.00 136.41 239 ASN B CA 1
ATOM 3026 C C . ASN B 2 257 ? 88.079 92.275 146.461 1.00 136.44 239 ASN B C 1
ATOM 3027 O O . ASN B 2 257 ? 87.771 91.116 146.761 1.00 136.77 239 ASN B O 1
ATOM 3032 N N . ALA B 2 258 ? 88.410 92.626 145.220 1.00 123.65 240 ALA B N 1
ATOM 3033 C CA . ALA B 2 258 ? 88.424 91.664 144.129 1.00 123.32 240 ALA B CA 1
ATOM 3034 C C . ALA B 2 258 ? 89.463 92.091 143.104 1.00 122.79 240 ALA B C 1
ATOM 3035 O O . ALA B 2 258 ? 89.889 93.248 143.067 1.00 123.10 240 ALA B O 1
ATOM 3037 N N . PHE B 2 259 ? 89.875 91.135 142.274 1.00 103.06 241 PHE B N 1
ATOM 3038 C CA . PHE B 2 259 ? 90.831 91.411 141.212 1.00 102.30 241 PHE B CA 1
ATOM 3039 C C . PHE B 2 259 ? 90.742 90.310 140.166 1.00 102.54 241 PHE B C 1
ATOM 3040 O O . PHE B 2 259 ? 90.318 89.189 140.459 1.00 103.43 241 PHE B O 1
ATOM 3048 N N . ALA B 2 260 ? 91.146 90.646 138.943 1.00 100.43 242 ALA B N 1
ATOM 3049 C CA . ALA B 2 260 ? 91.149 89.716 137.824 1.00 100.94 242 ALA B CA 1
ATOM 3050 C C . ALA B 2 260 ? 92.540 89.661 137.210 1.00 101.42 242 ALA B C 1
ATOM 3051 O O . ALA B 2 260 ? 93.193 90.695 137.036 1.00 101.14 242 ALA B O 1
ATOM 3053 N N . THR B 2 261 ? 92.989 88.452 136.883 1.00 107.17 243 THR B N 1
ATOM 3054 C CA . THR B 2 261 ? 94.317 88.227 136.330 1.00 106.79 243 THR B CA 1
ATOM 3055 C C . THR B 2 261 ? 94.213 87.475 135.012 1.00 106.98 243 THR B C 1
ATOM 3056 O O . THR B 2 261 ? 93.424 86.534 134.882 1.00 107.30 243 THR B O 1
ATOM 3060 N N . GLY B 2 262 ? 95.018 87.895 134.035 1.00 111.34 244 GLY B N 1
ATOM 3061 C CA . GLY B 2 262 ? 95.064 87.214 132.761 1.00 111.95 244 GLY B CA 1
ATOM 3062 C C . GLY B 2 262 ? 96.015 86.032 132.766 1.00 112.84 244 GLY B C 1
ATOM 3063 O O . GLY B 2 262 ? 96.774 85.805 133.708 1.00 113.19 244 GLY B O 1
ATOM 3064 N N . SER B 2 263 ? 95.966 85.266 131.679 1.00 134.82 245 SER B N 1
ATOM 3065 C CA . SER B 2 263 ? 96.805 84.084 131.543 1.00 135.48 245 SER B CA 1
ATOM 3066 C C . SER B 2 263 ? 96.936 83.739 130.068 1.00 134.90 245 SER B C 1
ATOM 3067 O O . SER B 2 263 ? 96.174 84.223 129.228 1.00 134.97 245 SER B O 1
ATOM 3070 N N . ASP B 2 264 ? 97.919 82.889 129.765 1.00 118.22 246 ASP B N 1
ATOM 3071 C CA . ASP B 2 264 ? 98.098 82.412 128.400 1.00 118.12 246 ASP B CA 1
ATOM 3072 C C . ASP B 2 264 ? 97.040 81.397 127.990 1.00 118.21 246 ASP B C 1
ATOM 3073 O O . ASP B 2 264 ? 96.969 81.047 126.807 1.00 118.40 246 ASP B O 1
ATOM 3078 N N . ASP B 2 265 ? 96.222 80.921 128.929 1.00 123.41 247 ASP B N 1
ATOM 3079 C CA . ASP B 2 265 ? 95.168 79.959 128.645 1.00 123.65 247 ASP B CA 1
ATOM 3080 C C . ASP B 2 265 ? 93.869 80.623 128.204 1.00 123.81 247 ASP B C 1
ATOM 3081 O O . ASP B 2 265 ? 92.809 79.989 128.271 1.00 123.98 247 ASP B O 1
ATOM 3086 N N . ALA B 2 266 ? 93.931 81.880 127.758 1.00 127.04 248 ALA B N 1
ATOM 3087 C CA . ALA B 2 266 ? 92.758 82.618 127.284 1.00 127.64 248 ALA B CA 1
ATOM 3088 C C . ALA B 2 266 ? 91.662 82.675 128.346 1.00 127.87 248 ALA B C 1
ATOM 3089 O O . ALA B 2 266 ? 90.477 82.510 128.052 1.00 128.12 248 ALA B O 1
ATOM 3091 N N . THR B 2 267 ? 92.061 82.908 129.595 1.00 122.18 249 THR B N 1
ATOM 3092 C CA . THR B 2 267 ? 91.121 82.984 130.702 1.00 122.27 249 THR B CA 1
ATOM 3093 C C . THR B 2 267 ? 91.479 84.161 131.596 1.00 122.30 249 THR B C 1
ATOM 3094 O O . THR B 2 267 ? 92.659 84.427 131.843 1.00 122.32 249 THR B O 1
ATOM 3098 N N . CYS B 2 268 ? 90.455 84.862 132.075 1.00 110.31 250 CYS B N 1
ATOM 3099 C CA . CYS B 2 268 ? 90.607 85.966 133.021 1.00 109.26 250 CYS B CA 1
ATOM 3100 C C . CYS B 2 268 ? 89.749 85.639 134.239 1.00 109.11 250 CYS B C 1
ATOM 3101 O O . CYS B 2 268 ? 88.595 86.061 134.333 1.00 109.76 250 CYS B O 1
ATOM 3104 N N . ARG B 2 269 ? 90.318 84.887 135.176 1.00 113.13 251 ARG B N 1
ATOM 3105 C CA . ARG B 2 269 ? 89.589 84.493 136.372 1.00 113.61 251 ARG B CA 1
ATOM 3106 C C . ARG B 2 269 ? 89.552 85.647 137.365 1.00 113.27 251 ARG B C 1
ATOM 3107 O O . ARG B 2 269 ? 90.577 86.279 137.637 1.00 113.41 251 ARG B O 1
ATOM 3115 N N . LEU B 2 270 ? 88.367 85.921 137.903 1.00 109.42 252 LEU B N 1
ATOM 3116 C CA . LEU B 2 270 ? 88.165 86.990 138.872 1.00 109.28 252 LEU B CA 1
ATOM 3117 C C . LEU B 2 270 ? 87.964 86.367 140.246 1.00 110.05 252 LEU B C 1
ATOM 3118 O O . LEU B 2 270 ? 87.038 85.573 140.442 1.00 110.63 252 LEU B O 1
ATOM 3123 N N . PHE B 2 271 ? 88.829 86.726 141.187 1.00 112.25 253 PHE B N 1
ATOM 3124 C CA . PHE B 2 271 ? 88.772 86.233 142.554 1.00 112.79 253 PHE B CA 1
ATOM 3125 C C . PHE B 2 271 ? 88.288 87.343 143.482 1.00 112.64 253 PHE B C 1
ATOM 3126 O O . PHE B 2 271 ? 87.924 88.439 143.047 1.00 112.45 253 PHE B O 1
ATOM 3134 N N . ASP B 2 272 ? 88.283 87.045 144.779 1.00 135.59 254 ASP B N 1
ATOM 3135 C CA . ASP B 2 272 ? 87.850 87.995 145.791 1.00 135.73 254 ASP B CA 1
ATOM 3136 C C . ASP B 2 272 ? 88.793 87.926 146.986 1.00 136.23 254 ASP B C 1
ATOM 3137 O O . ASP B 2 272 ? 89.600 87.002 147.119 1.00 136.72 254 ASP B O 1
ATOM 3142 N N . LEU B 2 273 ? 88.687 88.926 147.856 1.00 139.01 255 LEU B N 1
ATOM 3143 C CA . LEU B 2 273 ? 89.521 89.018 149.046 1.00 139.16 255 LEU B CA 1
ATOM 3144 C C . LEU B 2 273 ? 88.883 88.375 150.271 1.00 139.58 255 LEU B C 1
ATOM 3145 O O . LEU B 2 273 ? 89.481 88.410 151.351 1.00 139.64 255 LEU B O 1
ATOM 3147 N N . ARG B 2 274 ? 87.694 87.792 150.132 1.00 157.31 256 ARG B N 1
ATOM 3148 C CA . ARG B 2 274 ? 86.976 87.198 151.253 1.00 157.77 256 ARG B CA 1
ATOM 3149 C C . ARG B 2 274 ? 86.850 85.686 151.144 1.00 158.21 256 ARG B C 1
ATOM 3150 O O . ARG B 2 274 ? 87.248 84.965 152.064 1.00 158.64 256 ARG B O 1
ATOM 3152 N N . ALA B 2 275 ? 86.305 85.182 150.037 1.00 164.45 257 ALA B N 1
ATOM 3153 C CA . ALA B 2 275 ? 86.097 83.750 149.871 1.00 164.74 257 ALA B CA 1
ATOM 3154 C C . ALA B 2 275 ? 87.274 83.041 149.218 1.00 164.64 257 ALA B C 1
ATOM 3155 O O . ALA B 2 275 ? 87.372 81.813 149.326 1.00 164.92 257 ALA B O 1
ATOM 3157 N N . ASP B 2 276 ? 88.158 83.780 148.545 1.00 161.17 258 ASP B N 1
ATOM 3158 C CA . ASP B 2 276 ? 89.335 83.217 147.877 1.00 161.42 258 ASP B CA 1
ATOM 3159 C C . ASP B 2 276 ? 88.952 82.202 146.803 1.00 161.38 258 ASP B C 1
ATOM 3160 O O . ASP B 2 276 ? 89.735 81.307 146.473 1.00 161.52 258 ASP B O 1
ATOM 3162 N N . GLN B 2 277 ? 87.753 82.335 146.243 1.00 160.47 259 GLN B N 1
ATOM 3163 C CA . GLN B 2 277 ? 87.258 81.446 145.204 1.00 160.50 259 GLN B CA 1
ATOM 3164 C C . GLN B 2 277 ? 87.194 82.179 143.871 1.00 159.93 259 GLN B C 1
ATOM 3165 O O . GLN B 2 277 ? 86.947 83.387 143.819 1.00 159.75 259 GLN B O 1
ATOM 3167 N N . GLU B 2 278 ? 87.428 81.437 142.793 1.00 147.33 260 GLU B N 1
ATOM 3168 C CA . GLU B 2 278 ? 87.288 81.995 141.455 1.00 146.89 260 GLU B CA 1
ATOM 3169 C C . GLU B 2 278 ? 85.812 82.160 141.112 1.00 147.17 260 GLU B C 1
ATOM 3170 O O . GLU B 2 278 ? 85.016 81.234 141.293 1.00 147.76 260 GLU B O 1
ATOM 3172 N N . LEU B 2 279 ? 85.446 83.342 140.616 1.00 120.85 261 LEU B N 1
ATOM 3173 C CA . LEU B 2 279 ? 84.056 83.654 140.296 1.00 120.46 261 LEU B CA 1
ATOM 3174 C C . LEU B 2 279 ? 83.753 83.477 138.812 1.00 120.45 261 LEU B C 1
ATOM 3175 O O . LEU B 2 279 ? 82.839 82.733 138.444 1.00 120.24 261 LEU B O 1
ATOM 3180 N N . MET B 2 280 ? 84.507 84.151 137.949 1.00 136.99 262 MET B N 1
ATOM 3181 C CA . MET B 2 280 ? 84.240 84.167 136.520 1.00 137.34 262 MET B CA 1
ATOM 3182 C C . MET B 2 280 ? 85.263 83.324 135.771 1.00 137.34 262 MET B C 1
ATOM 3183 O O . MET B 2 280 ? 86.412 83.180 136.199 1.00 137.32 262 MET B O 1
ATOM 3185 N N . THR B 2 281 ? 84.826 82.767 134.643 1.00 139.56 263 THR B N 1
ATOM 3186 C CA . THR B 2 281 ? 85.678 81.949 133.777 1.00 139.70 263 THR B CA 1
ATOM 3187 C C . THR B 2 281 ? 85.286 82.257 132.336 1.00 139.69 263 THR B C 1
ATOM 3188 O O . THR B 2 281 ? 84.224 81.832 131.870 1.00 140.17 263 THR B O 1
ATOM 3192 N N . TYR B 2 282 ? 86.143 82.993 131.636 1.00 122.20 264 TYR B N 1
ATOM 3193 C CA . TYR B 2 282 ? 85.886 83.406 130.263 1.00 122.21 264 TYR B CA 1
ATOM 3194 C C . TYR B 2 282 ? 86.631 82.481 129.309 1.00 122.68 264 TYR B C 1
ATOM 3195 O O . TYR B 2 282 ? 87.852 82.325 129.415 1.00 122.62 264 TYR B O 1
ATOM 3204 N N . SER B 2 283 ? 85.894 81.870 128.384 1.00 131.01 265 SER B N 1
ATOM 3205 C CA . SER B 2 283 ? 86.460 80.960 127.400 1.00 130.92 265 SER B CA 1
ATOM 3206 C C . SER B 2 283 ? 85.966 81.337 126.012 1.00 131.11 265 SER B C 1
ATOM 3207 O O . SER B 2 283 ? 84.799 81.700 125.837 1.00 130.81 265 SER B O 1
ATOM 3210 N N . HIS B 2 284 ? 86.859 81.252 125.028 1.00 148.45 266 HIS B N 1
ATOM 3211 C CA . HIS B 2 284 ? 86.501 81.538 123.645 1.00 148.75 266 HIS B CA 1
ATOM 3212 C C . HIS B 2 284 ? 87.508 80.819 122.759 1.00 149.50 266 HIS B C 1
ATOM 3213 O O . HIS B 2 284 ? 88.719 80.968 122.949 1.00 148.89 266 HIS B O 1
ATOM 3220 N N . ASP B 2 285 ? 87.005 80.044 121.796 1.00 187.82 267 ASP B N 1
ATOM 3221 C CA . ASP B 2 285 ? 87.835 79.094 121.064 1.00 188.48 267 ASP B CA 1
ATOM 3222 C C . ASP B 2 285 ? 88.750 79.740 120.030 1.00 188.47 267 ASP B C 1
ATOM 3223 O O . ASP B 2 285 ? 89.634 79.053 119.507 1.00 188.63 267 ASP B O 1
ATOM 3225 N N . ASN B 2 286 ? 88.573 81.021 119.716 1.00 193.21 268 ASN B N 1
ATOM 3226 C CA . ASN B 2 286 ? 89.369 81.669 118.681 1.00 193.62 268 ASN B CA 1
ATOM 3227 C C . ASN B 2 286 ? 90.440 82.601 119.234 1.00 193.13 268 ASN B C 1
ATOM 3228 O O . ASN B 2 286 ? 91.209 83.167 118.452 1.00 193.57 268 ASN B O 1
ATOM 3230 N N . ILE B 2 287 ? 90.513 82.775 120.552 1.00 138.35 269 ILE B N 1
ATOM 3231 C CA . ILE B 2 287 ? 91.509 83.654 121.155 1.00 136.87 269 ILE B CA 1
ATOM 3232 C C . ILE B 2 287 ? 92.362 82.863 122.137 1.00 136.35 269 ILE B C 1
ATOM 3233 O O . ILE B 2 287 ? 92.788 83.392 123.170 1.00 135.88 269 ILE B O 1
ATOM 3238 N N . ILE B 2 288 ? 92.617 81.592 121.817 1.00 136.90 270 ILE B N 1
ATOM 3239 C CA . ILE B 2 288 ? 93.374 80.675 122.666 1.00 136.91 270 ILE B CA 1
ATOM 3240 C C . ILE B 2 288 ? 94.739 81.260 123.015 1.00 137.00 270 ILE B C 1
ATOM 3241 O O . ILE B 2 288 ? 95.353 80.876 124.018 1.00 136.99 270 ILE B O 1
ATOM 3246 N N . CYS B 2 289 ? 95.217 82.199 122.201 1.00 133.82 271 CYS B N 1
ATOM 3247 C CA . CYS B 2 289 ? 96.481 82.867 122.464 1.00 133.70 271 CYS B CA 1
ATOM 3248 C C . CYS B 2 289 ? 96.445 83.579 123.818 1.00 133.62 271 CYS B C 1
ATOM 3249 O O . CYS B 2 289 ? 95.396 83.738 124.448 1.00 133.21 271 CYS B O 1
ATOM 3252 N N . GLY B 2 290 ? 97.620 84.022 124.257 1.00 131.41 272 GLY B N 1
ATOM 3253 C CA . GLY B 2 290 ? 97.736 84.624 125.567 1.00 130.95 272 GLY B CA 1
ATOM 3254 C C . GLY B 2 290 ? 97.048 85.972 125.662 1.00 130.50 272 GLY B C 1
ATOM 3255 O O . GLY B 2 290 ? 96.736 86.627 124.666 1.00 130.13 272 GLY B O 1
ATOM 3256 N N . ILE B 2 291 ? 96.808 86.386 126.903 1.00 89.35 273 ILE B N 1
ATOM 3257 C CA . ILE B 2 291 ? 96.198 87.673 127.217 1.00 87.44 273 ILE B CA 1
ATOM 3258 C C . ILE B 2 291 ? 97.280 88.557 127.816 1.00 86.26 273 ILE B C 1
ATOM 3259 O O . ILE B 2 291 ? 97.915 88.184 128.810 1.00 87.10 273 ILE B O 1
ATOM 3264 N N . THR B 2 292 ? 97.490 89.728 127.219 1.00 89.30 274 THR B N 1
ATOM 3265 C CA . THR B 2 292 ? 98.624 90.560 127.606 1.00 90.11 274 THR B CA 1
ATOM 3266 C C . THR B 2 292 ? 98.304 91.509 128.756 1.00 91.45 274 THR B C 1
ATOM 3267 O O . THR B 2 292 ? 99.120 91.661 129.671 1.00 92.10 274 THR B O 1
ATOM 3271 N N . SER B 2 293 ? 97.140 92.156 128.735 1.00 81.67 275 SER B N 1
ATOM 3272 C CA . SER B 2 293 ? 96.799 93.124 129.767 1.00 79.87 275 SER B CA 1
ATOM 3273 C C . SER B 2 293 ? 95.296 93.119 129.991 1.00 79.31 275 SER B C 1
ATOM 3274 O O . SER B 2 293 ? 94.517 92.725 129.119 1.00 80.69 275 SER B O 1
ATOM 3277 N N . VAL B 2 294 ? 94.896 93.567 131.182 1.00 65.83 276 VAL B N 1
ATOM 3278 C CA . VAL B 2 294 ? 93.495 93.687 131.555 1.00 66.28 276 VAL B CA 1
ATOM 3279 C C . VAL B 2 294 ? 93.284 95.035 132.231 1.00 67.41 276 VAL B C 1
ATOM 3280 O O . VAL B 2 294 ? 94.224 95.672 132.709 1.00 69.01 276 VAL B O 1
ATOM 3284 N N . SER B 2 295 ? 92.026 95.465 132.264 1.00 78.69 277 SER B N 1
ATOM 3285 C CA . SER B 2 295 ? 91.662 96.740 132.868 1.00 79.23 277 SER B CA 1
ATOM 3286 C C . SER B 2 295 ? 90.236 96.636 133.397 1.00 79.72 277 SER B C 1
ATOM 3287 O O . SER B 2 295 ? 89.643 95.553 133.426 1.00 80.35 277 SER B O 1
ATOM 3290 N N . PHE B 2 296 ? 89.683 97.770 133.817 1.00 79.33 278 PHE B N 1
ATOM 3291 C CA . PHE B 2 296 ? 88.344 97.817 134.388 1.00 79.81 278 PHE B CA 1
ATOM 3292 C C . PHE B 2 296 ? 87.763 99.206 134.144 1.00 80.70 278 PHE B C 1
ATOM 3293 O O . PHE B 2 296 ? 88.306 99.998 133.368 1.00 79.70 278 PHE B O 1
ATOM 3301 N N . SER B 2 297 ? 86.649 99.500 134.813 1.00 89.30 279 SER B N 1
ATOM 3302 C CA . SER B 2 297 ? 86.002 100.802 134.742 1.00 88.90 279 SER B CA 1
ATOM 3303 C C . SER B 2 297 ? 85.515 101.171 136.137 1.00 89.70 279 SER B C 1
ATOM 3304 O O . SER B 2 297 ? 85.663 100.400 137.090 1.00 90.42 279 SER B O 1
ATOM 3307 N N . LYS B 2 298 ? 84.931 102.365 136.260 1.00 108.47 280 LYS B N 1
ATOM 3308 C CA . LYS B 2 298 ? 84.433 102.813 137.559 1.00 109.52 280 LYS B CA 1
ATOM 3309 C C . LYS B 2 298 ? 83.321 101.905 138.068 1.00 110.26 280 LYS B C 1
ATOM 3310 O O . LYS B 2 298 ? 83.308 101.518 139.242 1.00 110.53 280 LYS B O 1
ATOM 3316 N N . SER B 2 299 ? 82.373 101.557 137.196 1.00 122.58 281 SER B N 1
ATOM 3317 C CA . SER B 2 299 ? 81.265 100.704 137.613 1.00 123.10 281 SER B CA 1
ATOM 3318 C C . SER B 2 299 ? 81.724 99.279 137.891 1.00 122.87 281 SER B C 1
ATOM 3319 O O . SER B 2 299 ? 81.141 98.596 138.740 1.00 123.23 281 SER B O 1
ATOM 3322 N N . GLY B 2 300 ? 82.757 98.817 137.192 1.00 117.41 282 GLY B N 1
ATOM 3323 C CA . GLY B 2 300 ? 83.221 97.455 137.324 1.00 117.48 282 GLY B CA 1
ATOM 3324 C C . GLY B 2 300 ? 82.535 96.459 136.418 1.00 117.47 282 GLY B C 1
ATOM 3325 O O . GLY B 2 300 ? 82.944 95.291 136.389 1.00 118.51 282 GLY B O 1
ATOM 3326 N N . ARG B 2 301 ? 81.511 96.876 135.679 1.00 103.86 283 ARG B N 1
ATOM 3327 C CA . ARG B 2 301 ? 80.839 96.003 134.718 1.00 103.67 283 ARG B CA 1
ATOM 3328 C C . ARG B 2 301 ? 81.474 96.114 133.336 1.00 102.89 283 ARG B C 1
ATOM 3329 O O . ARG B 2 301 ? 80.795 96.290 132.326 1.00 103.49 283 ARG B O 1
ATOM 3337 N N . LEU B 2 302 ? 82.801 95.991 133.295 1.00 79.88 284 LEU B N 1
ATOM 3338 C CA . LEU B 2 302 ? 83.557 96.083 132.053 1.00 79.55 284 LEU B CA 1
ATOM 3339 C C . LEU B 2 302 ? 84.984 95.604 132.280 1.00 80.03 284 LEU B C 1
ATOM 3340 O O . LEU B 2 302 ? 85.652 96.060 133.213 1.00 80.74 284 LEU B O 1
ATOM 3345 N N . LEU B 2 303 ? 85.464 94.692 131.437 1.00 77.45 285 LEU B N 1
ATOM 3346 C CA . LEU B 2 303 ? 86.818 94.151 131.552 1.00 76.65 285 LEU B CA 1
ATOM 3347 C C . LEU B 2 303 ? 87.438 94.184 130.158 1.00 76.29 285 LEU B C 1
ATOM 3348 O O . LEU B 2 303 ? 87.035 93.422 129.274 1.00 79.62 285 LEU B O 1
ATOM 3353 N N . LEU B 2 304 ? 88.417 95.064 129.967 1.00 62.56 286 LEU B N 1
ATOM 3354 C CA . LEU B 2 304 ? 89.081 95.226 128.678 1.00 64.03 286 LEU B CA 1
ATOM 3355 C C . LEU B 2 304 ? 90.364 94.404 128.690 1.00 64.83 286 LEU B C 1
ATOM 3356 O O . LEU B 2 304 ? 91.306 94.723 129.423 1.00 66.64 286 LEU B O 1
ATOM 3361 N N . ALA B 2 305 ? 90.407 93.350 127.878 1.00 87.90 287 ALA B N 1
ATOM 3362 C CA . ALA B 2 305 ? 91.549 92.448 127.824 1.00 88.14 287 ALA B CA 1
ATOM 3363 C C . ALA B 2 305 ? 92.094 92.403 126.405 1.00 89.53 287 ALA B C 1
ATOM 3364 O O . ALA B 2 305 ? 91.328 92.255 125.448 1.00 91.19 287 ALA B O 1
ATOM 3366 N N . GLY B 2 306 ? 93.412 92.522 126.275 1.00 90.28 288 GLY B N 1
ATOM 3367 C CA . GLY B 2 306 ? 94.072 92.492 124.980 1.00 90.62 288 GLY B CA 1
ATOM 3368 C C . GLY B 2 306 ? 94.656 91.120 124.689 1.00 91.62 288 GLY B C 1
ATOM 3369 O O . GLY B 2 306 ? 95.195 90.461 125.579 1.00 92.12 288 GLY B O 1
ATOM 3370 N N . TYR B 2 307 ? 94.550 90.706 123.432 1.00 97.67 289 TYR B N 1
ATOM 3371 C CA . TYR B 2 307 ? 94.991 89.392 122.985 1.00 97.06 289 TYR B CA 1
ATOM 3372 C C . TYR B 2 307 ? 96.054 89.547 121.895 1.00 97.69 289 TYR B C 1
ATOM 3373 O O . TYR B 2 307 ? 96.504 90.654 121.587 1.00 98.10 289 TYR B O 1
ATOM 3382 N N . ASP B 2 308 ? 96.454 88.419 121.312 1.00 92.96 290 ASP B N 1
ATOM 3383 C CA . ASP B 2 308 ? 97.492 88.392 120.290 1.00 92.56 290 ASP B CA 1
ATOM 3384 C C . ASP B 2 308 ? 96.941 88.431 118.869 1.00 93.51 290 ASP B C 1
ATOM 3385 O O . ASP B 2 308 ? 97.724 88.364 117.917 1.00 93.37 290 ASP B O 1
ATOM 3390 N N . ASP B 2 309 ? 95.621 88.540 118.701 1.00 120.18 291 ASP B N 1
ATOM 3391 C CA . ASP B 2 309 ? 95.003 88.644 117.383 1.00 120.41 291 ASP B CA 1
ATOM 3392 C C . ASP B 2 309 ? 94.796 90.087 116.945 1.00 120.63 291 ASP B C 1
ATOM 3393 O O . ASP B 2 309 ? 93.838 90.377 116.216 1.00 121.37 291 ASP B O 1
ATOM 3398 N N . PHE B 2 310 ? 95.665 90.998 117.385 1.00 117.87 292 PHE B N 1
ATOM 3399 C CA . PHE B 2 310 ? 95.621 92.407 116.993 1.00 118.47 292 PHE B CA 1
ATOM 3400 C C . PHE B 2 310 ? 94.311 93.069 117.411 1.00 118.56 292 PHE B C 1
ATOM 3401 O O . PHE B 2 310 ? 93.823 93.984 116.743 1.00 118.02 292 PHE B O 1
ATOM 3409 N N . ASN B 2 311 ? 93.732 92.612 118.519 1.00 114.59 293 ASN B N 1
ATOM 3410 C CA . ASN B 2 311 ? 92.479 93.162 119.013 1.00 114.37 293 ASN B CA 1
ATOM 3411 C C . ASN B 2 311 ? 92.433 93.012 120.526 1.00 113.55 293 ASN B C 1
ATOM 3412 O O . ASN B 2 311 ? 93.156 92.204 121.113 1.00 113.32 293 ASN B O 1
ATOM 3417 N N . CYS B 2 312 ? 91.569 93.807 121.151 1.00 104.46 294 CYS B N 1
ATOM 3418 C CA . CYS B 2 312 ? 91.373 93.796 122.599 1.00 103.86 294 CYS B CA 1
ATOM 3419 C C . CYS B 2 312 ? 89.900 93.499 122.862 1.00 103.51 294 CYS B C 1
ATOM 3420 O O . CYS B 2 312 ? 89.081 94.414 122.964 1.00 104.40 294 CYS B O 1
ATOM 3423 N N . ASN B 2 313 ? 89.569 92.213 122.973 1.00 90.93 295 ASN B N 1
ATOM 3424 C CA . ASN B 2 313 ? 88.189 91.795 123.181 1.00 91.22 295 ASN B CA 1
ATOM 3425 C C . ASN B 2 313 ? 87.631 92.369 124.478 1.00 90.99 295 ASN B C 1
ATOM 3426 O O . ASN B 2 313 ? 88.121 92.055 125.567 1.00 91.26 295 ASN B O 1
ATOM 3431 N N . VAL B 2 314 ? 86.616 93.219 124.366 1.00 92.73 296 VAL B N 1
ATOM 3432 C CA . VAL B 2 314 ? 85.958 93.804 125.529 1.00 92.53 296 VAL B CA 1
ATOM 3433 C C . VAL B 2 314 ? 85.010 92.758 126.105 1.00 93.27 296 VAL B C 1
ATOM 3434 O O . VAL B 2 314 ? 83.990 92.433 125.493 1.00 95.31 296 VAL B O 1
ATOM 3438 N N . TRP B 2 315 ? 85.338 92.241 127.285 1.00 101.67 297 TRP B N 1
ATOM 3439 C CA . TRP B 2 315 ? 84.553 91.197 127.926 1.00 103.14 297 TRP B CA 1
ATOM 3440 C C . TRP B 2 315 ? 83.680 91.791 129.022 1.00 102.88 297 TRP B C 1
ATOM 3441 O O . TRP B 2 315 ? 84.087 92.724 129.719 1.00 103.26 297 TRP B O 1
ATOM 3452 N N . ASP B 2 316 ? 82.474 91.249 129.163 1.00 118.79 298 ASP B N 1
ATOM 3453 C CA . ASP B 2 316 ? 81.591 91.637 130.253 1.00 119.12 298 ASP B CA 1
ATOM 3454 C C . ASP B 2 316 ? 82.040 90.953 131.538 1.00 119.21 298 ASP B C 1
ATOM 3455 O O . ASP B 2 316 ? 82.332 89.752 131.544 1.00 120.31 298 ASP B O 1
ATOM 3460 N N . ALA B 2 317 ? 82.100 91.720 132.627 1.00 92.48 299 ALA B N 1
ATOM 3461 C CA . ALA B 2 317 ? 82.620 91.196 133.884 1.00 91.95 299 ALA B CA 1
ATOM 3462 C C . ALA B 2 317 ? 81.598 90.377 134.661 1.00 91.94 299 ALA B C 1
ATOM 3463 O O . ALA B 2 317 ? 81.983 89.652 135.584 1.00 92.34 299 ALA B O 1
ATOM 3465 N N . LEU B 2 318 ? 80.314 90.470 134.318 1.00 105.09 300 LEU B N 1
ATOM 3466 C CA . LEU B 2 318 ? 79.265 89.737 135.017 1.00 105.79 300 LEU B CA 1
ATOM 3467 C C . LEU B 2 318 ? 78.626 88.655 134.159 1.00 106.88 300 LEU B C 1
ATOM 3468 O O . LEU B 2 318 ? 78.548 87.498 134.582 1.00 107.44 300 LEU B O 1
ATOM 3473 N N . LYS B 2 319 ? 78.162 89.001 132.957 1.00 128.33 301 LYS B N 1
ATOM 3474 C CA . LYS B 2 319 ? 77.506 88.019 132.103 1.00 129.11 301 LYS B CA 1
ATOM 3475 C C . LYS B 2 319 ? 78.478 87.009 131.508 1.00 128.97 301 LYS B C 1
ATOM 3476 O O . LYS B 2 319 ? 78.026 86.007 130.941 1.00 129.02 301 LYS B O 1
ATOM 3478 N N . ALA B 2 320 ? 79.787 87.246 131.625 1.00 127.09 302 ALA B N 1
ATOM 3479 C CA . ALA B 2 320 ? 80.814 86.323 131.139 1.00 127.41 302 ALA B CA 1
ATOM 3480 C C . ALA B 2 320 ? 80.641 86.020 129.652 1.00 127.33 302 ALA B C 1
ATOM 3481 O O . ALA B 2 320 ? 80.795 84.880 129.209 1.00 127.62 302 ALA B O 1
ATOM 3483 N N . ASP B 2 321 ? 80.317 87.050 128.874 1.00 120.29 303 ASP B N 1
ATOM 3484 C CA . ASP B 2 321 ? 80.155 86.924 127.435 1.00 120.49 303 ASP B CA 1
ATOM 3485 C C . ASP B 2 321 ? 80.849 88.086 126.737 1.00 119.86 303 ASP B C 1
ATOM 3486 O O . ASP B 2 321 ? 81.147 89.116 127.347 1.00 119.66 303 ASP B O 1
ATOM 3491 N N . ARG B 2 322 ? 81.116 87.900 125.447 1.00 118.42 304 ARG B N 1
ATOM 3492 C CA . ARG B 2 322 ? 81.742 88.950 124.657 1.00 118.04 304 ARG B CA 1
ATOM 3493 C C . ARG B 2 322 ? 80.823 90.161 124.565 1.00 118.27 304 ARG B C 1
ATOM 3494 O O . ARG B 2 322 ? 79.604 90.029 124.424 1.00 118.73 304 ARG B O 1
ATOM 3502 N N . ALA B 2 323 ? 81.414 91.351 124.654 1.00 99.76 305 ALA B N 1
ATOM 3503 C CA . ALA B 2 323 ? 80.633 92.581 124.645 1.00 99.34 305 ALA B CA 1
ATOM 3504 C C . ALA B 2 323 ? 81.118 93.543 123.569 1.00 99.49 305 ALA B C 1
ATOM 3505 O O . ALA B 2 323 ? 80.314 94.259 122.963 1.00 100.10 305 ALA B O 1
ATOM 3507 N N . GLY B 2 324 ? 82.428 93.569 123.321 1.00 98.81 306 GLY B N 1
ATOM 3508 C CA . GLY B 2 324 ? 83.011 94.496 122.374 1.00 98.02 306 GLY B CA 1
ATOM 3509 C C . GLY B 2 324 ? 83.979 93.805 121.430 1.00 97.69 306 GLY B C 1
ATOM 3510 O O . GLY B 2 324 ? 84.222 92.600 121.524 1.00 98.32 306 GLY B O 1
ATOM 3511 N N . VAL B 2 325 ? 84.524 94.605 120.515 1.00 85.09 307 VAL B N 1
ATOM 3512 C CA . VAL B 2 325 ? 85.449 94.111 119.501 1.00 85.51 307 VAL B CA 1
ATOM 3513 C C . VAL B 2 325 ? 86.798 94.799 119.663 1.00 85.31 307 VAL B C 1
ATOM 3514 O O . VAL B 2 325 ? 87.822 94.139 119.876 1.00 85.57 307 VAL B O 1
ATOM 3518 N N . LEU B 2 326 ? 86.802 96.131 119.564 1.00 75.46 308 LEU B N 1
ATOM 3519 C CA . LEU B 2 326 ? 88.016 96.942 119.699 1.00 74.50 308 LEU B CA 1
ATOM 3520 C C . LEU B 2 326 ? 89.093 96.520 118.702 1.00 76.28 308 LEU B C 1
ATOM 3521 O O . LEU B 2 326 ? 90.261 96.350 119.058 1.00 76.14 308 LEU B O 1
ATOM 3526 N N . ALA B 2 327 ? 88.703 96.349 117.441 1.00 101.64 309 ALA B N 1
ATOM 3527 C CA . ALA B 2 327 ? 89.630 95.967 116.377 1.00 102.10 309 ALA B CA 1
ATOM 3528 C C . ALA B 2 327 ? 90.057 97.231 115.639 1.00 102.15 309 ALA B C 1
ATOM 3529 O O . ALA B 2 327 ? 89.368 97.692 114.725 1.00 102.47 309 ALA B O 1
ATOM 3531 N N . GLY B 2 328 ? 91.196 97.792 116.038 1.00 93.30 310 GLY B N 1
ATOM 3532 C CA . GLY B 2 328 ? 91.708 98.990 115.402 1.00 93.04 310 GLY B CA 1
ATOM 3533 C C . GLY B 2 328 ? 93.217 99.013 115.273 1.00 93.04 310 GLY B C 1
ATOM 3534 O O . GLY B 2 328 ? 93.798 100.034 114.893 1.00 93.47 310 GLY B O 1
ATOM 3535 N N . HIS B 2 329 ? 93.865 97.893 115.585 1.00 91.28 311 HIS B N 1
ATOM 3536 C CA . HIS B 2 329 ? 95.315 97.777 115.533 1.00 91.46 311 HIS B CA 1
ATOM 3537 C C . HIS B 2 329 ? 95.709 96.658 114.580 1.00 92.61 311 HIS B C 1
ATOM 3538 O O . HIS B 2 329 ? 95.111 95.578 114.596 1.00 93.01 311 HIS B O 1
ATOM 3545 N N . ASP B 2 330 ? 96.714 96.923 113.747 1.00 119.17 312 ASP B N 1
ATOM 3546 C CA . ASP B 2 330 ? 97.236 95.915 112.835 1.00 119.97 312 ASP B CA 1
ATOM 3547 C C . ASP B 2 330 ? 98.351 95.076 113.445 1.00 119.32 312 ASP B C 1
ATOM 3548 O O . ASP B 2 330 ? 98.774 94.092 112.828 1.00 120.08 312 ASP B O 1
ATOM 3553 N N . ASN B 2 331 ? 98.832 95.434 114.630 1.00 89.26 313 ASN B N 1
ATOM 3554 C CA . ASN B 2 331 ? 99.881 94.703 115.325 1.00 88.65 313 ASN B CA 1
ATOM 3555 C C . ASN B 2 331 ? 99.392 94.314 116.718 1.00 89.47 313 ASN B C 1
ATOM 3556 O O . ASN B 2 331 ? 98.290 94.673 117.139 1.00 89.71 313 ASN B O 1
ATOM 3561 N N . ARG B 2 332 ? 100.228 93.566 117.432 1.00 106.75 314 ARG B N 1
ATOM 3562 C CA . ARG B 2 332 ? 99.845 93.054 118.740 1.00 106.71 314 ARG B CA 1
ATOM 3563 C C . ARG B 2 332 ? 99.836 94.174 119.774 1.00 106.25 314 ARG B C 1
ATOM 3564 O O . ARG B 2 332 ? 100.792 94.948 119.878 1.00 106.50 314 ARG B O 1
ATOM 3572 N N . VAL B 2 333 ? 98.750 94.258 120.536 1.00 80.57 315 VAL B N 1
ATOM 3573 C CA . VAL B 2 333 ? 98.654 95.209 121.637 1.00 79.49 315 VAL B CA 1
ATOM 3574 C C . VAL B 2 333 ? 99.419 94.653 122.830 1.00 79.76 315 VAL B C 1
ATOM 3575 O O . VAL B 2 333 ? 99.281 93.474 123.178 1.00 79.54 315 VAL B O 1
ATOM 3579 N N . SER B 2 334 ? 100.249 95.493 123.449 1.00 90.52 316 SER B N 1
ATOM 3580 C CA . SER B 2 334 ? 101.078 95.077 124.576 1.00 90.47 316 SER B CA 1
ATOM 3581 C C . SER B 2 334 ? 100.460 95.466 125.915 1.00 90.61 316 SER B C 1
ATOM 3582 O O . SER B 2 334 ? 100.239 94.608 126.773 1.00 91.49 316 SER B O 1
ATOM 3585 N N . CYS B 2 335 ? 100.177 96.752 126.111 1.00 75.14 317 CYS B N 1
ATOM 3586 C CA . CYS B 2 335 ? 99.615 97.242 127.361 1.00 74.34 317 CYS B CA 1
ATOM 3587 C C . CYS B 2 335 ? 98.465 98.195 127.074 1.00 73.76 317 CYS B C 1
ATOM 3588 O O . CYS B 2 335 ? 98.544 99.023 126.162 1.00 73.97 317 CYS B O 1
ATOM 3591 N N . LEU B 2 336 ? 97.398 98.070 127.860 1.00 63.44 318 LEU B N 1
ATOM 3592 C CA . LEU B 2 336 ? 96.241 98.944 127.752 1.00 62.79 318 LEU B CA 1
ATOM 3593 C C . LEU B 2 336 ? 95.784 99.325 129.152 1.00 62.92 318 LEU B C 1
ATOM 3594 O O . LEU B 2 336 ? 95.995 98.582 130.114 1.00 63.70 318 LEU B O 1
ATOM 3599 N N . GLY B 2 337 ? 95.153 100.491 129.256 1.00 68.30 319 GLY B N 1
ATOM 3600 C CA . GLY B 2 337 ? 94.669 100.968 130.536 1.00 68.73 319 GLY B CA 1
ATOM 3601 C C . GLY B 2 337 ? 93.760 102.173 130.426 1.00 67.86 319 GLY B C 1
ATOM 3602 O O . GLY B 2 337 ? 94.054 103.116 129.686 1.00 69.07 319 GLY B O 1
ATOM 3603 N N . VAL B 2 338 ? 92.650 102.153 131.160 1.00 63.95 320 VAL B N 1
ATOM 3604 C CA . VAL B 2 338 ? 91.703 103.261 131.157 1.00 65.39 320 VAL B CA 1
ATOM 3605 C C . VAL B 2 338 ? 92.251 104.391 132.018 1.00 66.66 320 VAL B C 1
ATOM 3606 O O . VAL B 2 338 ? 93.191 104.194 132.795 1.00 67.98 320 VAL B O 1
ATOM 3610 N N . THR B 2 339 ? 91.668 105.578 131.884 1.00 70.33 321 THR B N 1
ATOM 3611 C CA . THR B 2 339 ? 92.094 106.722 132.671 1.00 70.70 321 THR B CA 1
ATOM 3612 C C . THR B 2 339 ? 91.519 106.643 134.084 1.00 71.46 321 THR B C 1
ATOM 3613 O O . THR B 2 339 ? 90.729 105.757 134.418 1.00 71.99 321 THR B O 1
ATOM 3617 N N . ASP B 2 340 ? 91.939 107.591 134.926 1.00 91.66 322 ASP B N 1
ATOM 3618 C CA . ASP B 2 340 ? 91.449 107.628 136.300 1.00 92.39 322 ASP B CA 1
ATOM 3619 C C . ASP B 2 340 ? 89.947 107.880 136.345 1.00 91.96 322 ASP B C 1
ATOM 3620 O O . ASP B 2 340 ? 89.227 107.244 137.124 1.00 92.57 322 ASP B O 1
ATOM 3625 N N . ASP B 2 341 ? 89.455 108.804 135.519 1.00 90.68 323 ASP B N 1
ATOM 3626 C CA . ASP B 2 341 ? 88.030 109.102 135.483 1.00 91.75 323 ASP B CA 1
ATOM 3627 C C . ASP B 2 341 ? 87.243 108.143 134.598 1.00 92.33 323 ASP B C 1
ATOM 3628 O O . ASP B 2 341 ? 86.008 108.185 134.615 1.00 92.85 323 ASP B O 1
ATOM 3633 N N . GLY B 2 342 ? 87.919 107.290 133.833 1.00 90.47 324 GLY B N 1
ATOM 3634 C CA . GLY B 2 342 ? 87.227 106.351 132.974 1.00 90.05 324 GLY B CA 1
ATOM 3635 C C . GLY B 2 342 ? 86.603 106.959 131.741 1.00 89.57 324 GLY B C 1
ATOM 3636 O O . GLY B 2 342 ? 85.752 106.325 131.113 1.00 90.16 324 GLY B O 1
ATOM 3637 N N . MET B 2 343 ? 87.000 108.177 131.373 1.00 95.66 325 MET B N 1
ATOM 3638 C CA . MET B 2 343 ? 86.427 108.847 130.214 1.00 96.11 325 MET B CA 1
ATOM 3639 C C . MET B 2 343 ? 87.065 108.417 128.900 1.00 95.72 325 MET B C 1
ATOM 3640 O O . MET B 2 343 ? 86.507 108.709 127.836 1.00 96.52 325 MET B O 1
ATOM 3645 N N . ALA B 2 344 ? 88.205 107.731 128.940 1.00 69.83 326 ALA B N 1
ATOM 3646 C CA . ALA B 2 344 ? 88.884 107.316 127.722 1.00 69.33 326 ALA B CA 1
ATOM 3647 C C . ALA B 2 344 ? 89.674 106.045 127.994 1.00 69.10 326 ALA B C 1
ATOM 3648 O O . ALA B 2 344 ? 89.986 105.715 129.141 1.00 70.73 326 ALA B O 1
ATOM 3650 N N . VAL B 2 345 ? 89.988 105.329 126.917 1.00 71.07 327 VAL B N 1
ATOM 3651 C CA . VAL B 2 345 ? 90.786 104.111 126.974 1.00 70.63 327 VAL B CA 1
ATOM 3652 C C . VAL B 2 345 ? 91.935 104.250 125.988 1.00 71.52 327 VAL B C 1
ATOM 3653 O O . VAL B 2 345 ? 91.719 104.610 124.826 1.00 74.64 327 VAL B O 1
ATOM 3657 N N . ALA B 2 346 ? 93.150 103.968 126.447 1.00 58.82 328 ALA B N 1
ATOM 3658 C CA . ALA B 2 346 ? 94.341 104.025 125.612 1.00 58.77 328 ALA B CA 1
ATOM 3659 C C . ALA B 2 346 ? 94.905 102.622 125.439 1.00 60.51 328 ALA B C 1
ATOM 3660 O O . ALA B 2 346 ? 95.109 101.905 126.424 1.00 63.64 328 ALA B O 1
ATOM 3662 N N . THR B 2 347 ? 95.154 102.237 124.190 1.00 79.18 329 THR B N 1
ATOM 3663 C CA . THR B 2 347 ? 95.690 100.923 123.859 1.00 79.74 329 THR B CA 1
ATOM 3664 C C . THR B 2 347 ? 97.031 101.101 123.163 1.00 80.60 329 THR B C 1
ATOM 3665 O O . THR B 2 347 ? 97.093 101.663 122.065 1.00 81.82 329 THR B O 1
ATOM 3669 N N . GLY B 2 348 ? 98.098 100.624 123.801 1.00 88.65 330 GLY B N 1
ATOM 3670 C CA . GLY B 2 348 ? 99.420 100.670 123.208 1.00 89.01 330 GLY B CA 1
ATOM 3671 C C . GLY B 2 348 ? 99.723 99.375 122.483 1.00 89.81 330 GLY B C 1
ATOM 3672 O O . GLY B 2 348 ? 99.637 98.292 123.066 1.00 90.54 330 GLY B O 1
ATOM 3673 N N . SER B 2 349 ? 100.075 99.491 121.209 1.00 93.38 331 SER B N 1
ATOM 3674 C CA . SER B 2 349 ? 100.361 98.343 120.363 1.00 93.55 331 SER B CA 1
ATOM 3675 C C . SER B 2 349 ? 101.828 98.356 119.945 1.00 93.79 331 SER B C 1
ATOM 3676 O O . SER B 2 349 ? 102.617 99.205 120.368 1.00 94.03 331 SER B O 1
ATOM 3679 N N . TRP B 2 350 ? 102.191 97.396 119.098 1.00 96.29 332 TRP B N 1
ATOM 3680 C CA . TRP B 2 350 ? 103.572 97.205 118.678 1.00 96.24 332 TRP B CA 1
ATOM 3681 C C . TRP B 2 350 ? 103.919 97.944 117.392 1.00 96.58 332 TRP B C 1
ATOM 3682 O O . TRP B 2 350 ? 105.043 97.801 116.900 1.00 97.18 332 TRP B O 1
ATOM 3693 N N . ASP B 2 351 ? 102.993 98.727 116.836 1.00 102.99 333 ASP B N 1
ATOM 3694 C CA . ASP B 2 351 ? 103.225 99.459 115.597 1.00 103.47 333 ASP B CA 1
ATOM 3695 C C . ASP B 2 351 ? 103.515 100.936 115.844 1.00 103.60 333 ASP B C 1
ATOM 3696 O O . ASP B 2 351 ? 103.267 101.770 114.966 1.00 104.40 333 ASP B O 1
ATOM 3701 N N . SER B 2 352 ? 104.024 101.274 117.032 1.00 95.00 334 SER B N 1
ATOM 3702 C CA . SER B 2 352 ? 104.313 102.657 117.417 1.00 95.11 334 SER B CA 1
ATOM 3703 C C . SER B 2 352 ? 103.062 103.529 117.384 1.00 95.04 334 SER B C 1
ATOM 3704 O O . SER B 2 352 ? 103.146 104.749 117.227 1.00 95.25 334 SER B O 1
ATOM 3707 N N . PHE B 2 353 ? 101.892 102.914 117.533 1.00 85.70 335 PHE B N 1
ATOM 3708 C CA . PHE B 2 353 ? 100.617 103.613 117.460 1.00 84.66 335 PHE B CA 1
ATOM 3709 C C . PHE B 2 353 ? 99.911 103.523 118.803 1.00 84.02 335 PHE B C 1
ATOM 3710 O O . PHE B 2 353 ? 99.739 102.427 119.347 1.00 85.32 335 PHE B O 1
ATOM 3718 N N . LEU B 2 354 ? 99.507 104.673 119.332 1.00 64.37 336 LEU B N 1
ATOM 3719 C CA . LEU B 2 354 ? 98.703 104.752 120.544 1.00 64.31 336 LEU B CA 1
ATOM 3720 C C . LEU B 2 3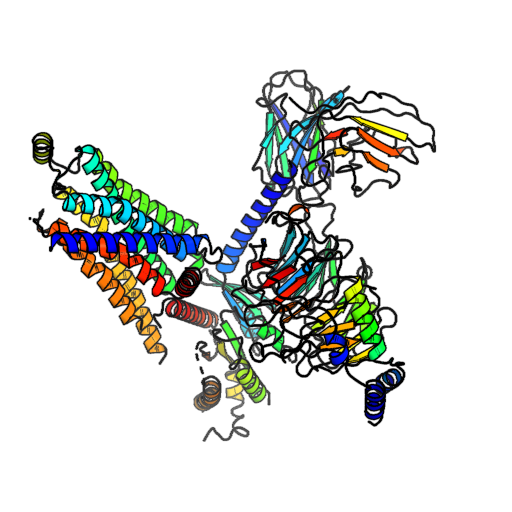54 ? 97.331 105.294 120.169 1.00 63.34 336 LEU B C 1
ATOM 3721 O O . LEU B 2 354 ? 97.230 106.372 119.573 1.00 64.50 336 LEU B O 1
ATOM 3726 N N . LYS B 2 355 ? 96.285 104.552 120.515 1.00 60.51 337 LYS B N 1
ATOM 3727 C CA . LYS B 2 355 ? 94.922 104.893 120.138 1.00 60.61 337 LYS B CA 1
ATOM 3728 C C . LYS B 2 355 ? 94.100 105.210 121.378 1.00 60.87 337 LYS B C 1
ATOM 3729 O O . LYS B 2 355 ? 94.183 104.504 122.388 1.00 64.06 337 LYS B O 1
ATOM 3735 N N . ILE B 2 356 ? 93.308 106.275 121.293 1.00 64.27 338 ILE B N 1
ATOM 3736 C CA . ILE B 2 356 ? 92.391 106.676 122.353 1.00 63.98 338 ILE B CA 1
ATOM 3737 C C . ILE B 2 356 ? 90.981 106.305 121.920 1.00 65.32 338 ILE B C 1
ATOM 3738 O O . ILE B 2 356 ? 90.567 106.621 120.797 1.00 69.67 338 ILE B O 1
ATOM 3743 N N . TRP B 2 357 ? 90.251 105.630 122.802 1.00 69.64 339 TRP B N 1
ATOM 3744 C CA . TRP B 2 357 ? 88.919 105.133 122.500 1.00 72.36 339 TRP B CA 1
ATOM 3745 C C . TRP B 2 357 ? 87.909 105.723 123.473 1.00 72.97 339 TRP B C 1
ATOM 3746 O O . TRP B 2 357 ? 88.244 106.069 124.610 1.00 74.69 339 TRP B O 1
ATOM 3757 N N . ASN B 2 358 ? 86.667 105.837 123.014 1.00 105.74 340 ASN B N 1
ATOM 3758 C CA . ASN B 2 358 ? 85.593 106.380 123.836 1.00 106.88 340 ASN B CA 1
ATOM 3759 C C . ASN B 2 358 ? 84.262 105.811 123.353 1.00 107.38 340 ASN B C 1
ATOM 3760 O O . ASN B 2 358 ? 83.956 105.843 122.161 1.00 107.57 340 ASN B O 1
ATOM 3766 N N . LEU C 3 43 ? 107.059 77.671 154.734 1.00 180.80 15 LEU G N 1
ATOM 3767 C CA . LEU C 3 43 ? 105.946 77.084 153.998 1.00 180.79 15 LEU G CA 1
ATOM 3768 C C . LEU C 3 43 ? 104.841 76.634 154.947 1.00 181.21 15 LEU G C 1
ATOM 3769 O O . LEU C 3 43 ? 103.656 76.780 154.647 1.00 181.35 15 LEU G O 1
ATOM 3771 N N . VAL C 3 44 ? 105.241 76.079 156.093 1.00 205.15 16 VAL G N 1
ATOM 3772 C CA . VAL C 3 44 ? 104.266 75.631 157.085 1.00 205.55 16 VAL G CA 1
ATOM 3773 C C . VAL C 3 44 ? 103.486 76.815 157.639 1.00 205.84 16 VAL G C 1
ATOM 3774 O O . VAL C 3 44 ? 102.262 76.748 157.810 1.00 206.04 16 VAL G O 1
ATOM 3776 N N . GLU C 3 45 ? 104.181 77.918 157.931 1.00 215.08 17 GLU G N 1
ATOM 3777 C CA . GLU C 3 45 ? 103.511 79.097 158.469 1.00 215.15 17 GLU G CA 1
ATOM 3778 C C . GLU C 3 45 ? 102.513 79.670 157.472 1.00 215.12 17 GLU G C 1
ATOM 3779 O O . GLU C 3 45 ? 101.434 80.133 157.862 1.00 215.39 17 GLU G O 1
ATOM 3781 N N . GLN C 3 46 ? 102.861 79.658 156.182 1.00 196.34 18 GLN G N 1
ATOM 3782 C CA . GLN C 3 46 ? 101.959 80.180 155.159 1.00 196.16 18 GLN G CA 1
ATOM 3783 C C . GLN C 3 46 ? 100.651 79.400 155.130 1.00 196.38 18 GLN G C 1
ATOM 3784 O O . GLN C 3 46 ? 99.563 79.987 155.105 1.00 196.07 18 GLN G O 1
ATOM 3786 N N . LEU C 3 47 ? 100.738 78.068 155.145 1.00 213.35 19 LEU G N 1
ATOM 3787 C CA . LEU C 3 47 ? 99.529 77.252 155.185 1.00 213.48 19 LEU G CA 1
ATOM 3788 C C . LEU C 3 47 ? 98.775 77.451 156.494 1.00 213.65 19 LEU G C 1
ATOM 3789 O O . LEU C 3 47 ? 97.539 77.423 156.516 1.00 213.64 19 LEU G O 1
ATOM 3791 N N . LYS C 3 48 ? 99.505 77.654 157.594 1.00 224.38 20 LYS G N 1
ATOM 3792 C CA . LYS C 3 48 ? 98.853 77.871 158.881 1.00 224.47 20 LYS G CA 1
ATOM 3793 C C . LYS C 3 48 ? 98.011 79.141 158.871 1.00 224.33 20 LYS G C 1
ATOM 3794 O O . LYS C 3 48 ? 96.884 79.150 159.380 1.00 224.39 20 LYS G O 1
ATOM 3796 N N . MET C 3 49 ? 98.537 80.227 158.297 1.00 211.88 21 MET G N 1
ATOM 3797 C CA . MET C 3 49 ? 97.735 81.447 158.222 1.00 211.67 21 MET G CA 1
ATOM 3798 C C . MET C 3 49 ? 96.658 81.349 157.150 1.00 211.46 21 MET G C 1
ATOM 3799 O O . MET C 3 49 ? 95.611 81.993 157.271 1.00 211.55 21 MET G O 1
ATOM 3801 N N . GLU C 3 50 ? 96.895 80.561 156.096 1.00 196.41 22 GLU G N 1
ATOM 3802 C CA . GLU C 3 50 ? 95.864 80.351 155.086 1.00 196.34 22 GLU G CA 1
ATOM 3803 C C . GLU C 3 50 ? 94.659 79.632 155.675 1.00 196.62 22 GLU G C 1
ATOM 3804 O O . GLU C 3 50 ? 93.511 79.949 155.340 1.00 196.45 22 GLU G O 1
ATOM 3806 N N . ALA C 3 51 ? 94.900 78.656 156.554 1.00 220.64 23 ALA G N 1
ATOM 3807 C CA . ALA C 3 51 ? 93.804 77.941 157.197 1.00 220.79 23 ALA G CA 1
ATOM 3808 C C . ALA C 3 51 ? 93.011 78.824 158.151 1.00 220.95 23 ALA G C 1
ATOM 3809 O O . ALA C 3 51 ? 91.898 78.453 158.538 1.00 221.01 23 ALA G O 1
ATOM 3811 N N . ASN C 3 52 ? 93.552 79.977 158.538 1.00 226.26 24 ASN G N 1
ATOM 3812 C CA . ASN C 3 52 ? 92.895 80.906 159.448 1.00 226.32 24 ASN G CA 1
ATOM 3813 C C . ASN C 3 52 ? 92.604 82.232 158.755 1.00 226.03 24 ASN G C 1
ATOM 3814 O O . ASN C 3 52 ? 92.796 83.309 159.323 1.00 226.18 24 ASN G O 1
ATOM 3816 N N . ILE C 3 53 ? 92.135 82.165 157.505 1.00 198.20 25 ILE G N 1
ATOM 3817 C CA . ILE C 3 53 ? 91.846 83.372 156.735 1.00 197.83 25 ILE G CA 1
ATOM 3818 C C . ILE C 3 53 ? 90.444 83.911 156.984 1.00 197.98 25 ILE G C 1
ATOM 3819 O O . ILE C 3 53 ? 90.136 85.030 156.541 1.00 197.88 25 ILE G O 1
ATOM 3821 N N . ASP C 3 54 ? 89.590 83.162 157.685 1.00 213.73 26 ASP G N 1
ATOM 3822 C CA . ASP C 3 54 ? 88.214 83.568 157.976 1.00 213.80 26 ASP G CA 1
ATOM 3823 C C . ASP C 3 54 ? 87.444 83.848 156.683 1.00 213.60 26 ASP G C 1
ATOM 3824 O O . ASP C 3 54 ? 87.008 84.968 156.410 1.00 213.62 26 ASP G O 1
ATOM 3826 N N . ARG C 3 55 ? 87.290 82.796 155.883 1.00 205.56 27 ARG G N 1
ATOM 3827 C CA . ARG C 3 55 ? 86.605 82.913 154.605 1.00 205.26 27 ARG G CA 1
ATOM 3828 C C . ARG C 3 55 ? 85.124 83.219 154.804 1.00 205.38 27 ARG G C 1
ATOM 3829 O O . ARG C 3 55 ? 84.491 82.758 155.758 1.00 205.48 27 ARG G O 1
ATOM 3831 N N . ILE C 3 56 ? 84.575 84.010 153.887 1.00 201.00 28 ILE G N 1
ATOM 3832 C CA . ILE C 3 56 ? 83.169 84.384 153.912 1.00 201.10 28 ILE G CA 1
ATOM 3833 C C . ILE C 3 56 ? 82.457 83.674 152.767 1.00 201.00 28 ILE G C 1
ATOM 3834 O O . ILE C 3 56 ? 83.078 83.187 151.817 1.00 200.95 28 ILE G O 1
ATOM 3836 N N . LYS C 3 57 ? 81.131 83.610 152.871 1.00 190.22 29 LYS G N 1
ATOM 3837 C CA . LYS C 3 57 ? 80.331 82.929 151.862 1.00 190.05 29 LYS G CA 1
ATOM 3838 C C . LYS C 3 57 ? 80.430 83.642 150.518 1.00 189.91 29 LYS G C 1
ATOM 3839 O O . LYS C 3 57 ? 80.527 84.870 150.442 1.00 189.74 29 LYS G O 1
ATOM 3841 N N . VAL C 3 58 ? 80.409 82.847 149.444 1.00 183.63 30 VAL G N 1
ATOM 3842 C CA . VAL C 3 58 ? 80.503 83.404 148.098 1.00 183.40 30 VAL G CA 1
ATOM 3843 C C . VAL C 3 58 ? 79.264 84.222 147.756 1.00 183.38 30 VAL G C 1
ATOM 3844 O O . VAL C 3 58 ? 79.342 85.181 146.978 1.00 183.31 30 VAL G O 1
ATOM 3846 N N . SER C 3 59 ? 78.106 83.854 148.311 1.00 182.26 31 SER G N 1
ATOM 3847 C CA . SER C 3 59 ? 76.871 84.566 147.995 1.00 182.14 31 SER G CA 1
ATOM 3848 C C . SER C 3 59 ? 76.937 86.021 148.443 1.00 182.07 31 SER G C 1
ATOM 3849 O O . SER C 3 59 ? 76.508 86.921 147.712 1.00 181.75 31 SER G O 1
ATOM 3851 N N . LYS C 3 60 ? 77.468 86.271 149.642 1.00 182.77 32 LYS G N 1
ATOM 3852 C CA . LYS C 3 60 ? 77.580 87.642 150.130 1.00 182.64 32 LYS G CA 1
ATOM 3853 C C . LYS C 3 60 ? 78.522 88.464 149.259 1.00 182.54 32 LYS G C 1
ATOM 3854 O O . LYS C 3 60 ? 78.235 89.626 148.945 1.00 182.34 32 LYS G O 1
ATOM 3856 N N . ALA C 3 61 ? 79.655 87.878 148.864 1.00 176.61 33 ALA G N 1
ATOM 3857 C CA . ALA C 3 61 ? 80.593 88.588 148.000 1.00 176.36 33 ALA G CA 1
ATOM 3858 C C . ALA C 3 61 ? 79.968 88.901 146.646 1.00 176.02 33 ALA G C 1
ATOM 3859 O O . ALA C 3 61 ? 80.136 90.006 146.118 1.00 175.74 33 ALA G O 1
ATOM 3861 N N . ALA C 3 62 ? 79.244 87.939 146.069 1.00 170.32 34 ALA G N 1
ATOM 3862 C CA . ALA C 3 62 ? 78.582 88.177 144.791 1.00 169.96 34 ALA G CA 1
ATOM 3863 C C . ALA C 3 62 ? 77.520 89.262 144.913 1.00 169.95 34 ALA G C 1
ATOM 3864 O O . ALA C 3 62 ? 77.383 90.111 144.022 1.00 169.55 34 ALA G O 1
ATOM 3866 N N . ALA C 3 63 ? 76.752 89.246 146.006 1.00 173.17 35 ALA G N 1
ATOM 3867 C CA . ALA C 3 63 ? 75.741 90.276 146.217 1.00 173.05 35 ALA G CA 1
ATOM 3868 C C . ALA C 3 63 ? 76.378 91.652 146.352 1.00 172.91 35 ALA G C 1
ATOM 3869 O O . ALA C 3 63 ? 75.886 92.631 145.778 1.00 172.83 35 ALA G O 1
ATOM 3871 N N . ASP C 3 64 ? 77.479 91.747 147.101 1.00 170.18 36 ASP G N 1
ATOM 3872 C CA . ASP C 3 64 ? 78.174 93.023 147.229 1.00 170.05 36 ASP G CA 1
ATOM 3873 C C . ASP C 3 64 ? 78.709 93.494 145.882 1.00 169.51 36 ASP G C 1
ATOM 3874 O O . ASP C 3 64 ? 78.612 94.681 145.548 1.00 169.64 36 ASP G O 1
ATOM 3876 N N . LEU C 3 65 ? 79.268 92.574 145.092 1.00 129.49 37 LEU G N 1
ATOM 3877 C CA . LEU C 3 65 ? 79.812 92.940 143.788 1.00 128.28 37 LEU G CA 1
ATOM 3878 C C . LEU C 3 65 ? 78.719 93.457 142.860 1.00 128.82 37 LEU G C 1
ATOM 3879 O O . LEU C 3 65 ? 78.888 94.486 142.193 1.00 128.35 37 LEU G O 1
ATOM 3881 N N . MET C 3 66 ? 77.580 92.759 142.810 1.00 157.93 38 MET G N 1
ATOM 3882 C CA . MET C 3 66 ? 76.509 93.189 141.916 1.00 157.96 38 MET G CA 1
ATOM 3883 C C . MET C 3 66 ? 75.877 94.489 142.400 1.00 158.12 38 MET G C 1
ATOM 3884 O O . MET C 3 66 ? 75.493 95.335 141.585 1.00 158.21 38 MET G O 1
ATOM 3886 N N . ALA C 3 67 ? 75.773 94.677 143.720 1.00 154.77 39 ALA G N 1
ATOM 3887 C CA . ALA C 3 67 ? 75.267 95.942 144.243 1.00 154.69 39 ALA G CA 1
ATOM 3888 C C . ALA C 3 67 ? 76.193 97.095 143.880 1.00 154.64 39 ALA G C 1
ATOM 3889 O O . ALA C 3 67 ? 75.730 98.169 143.480 1.00 154.87 39 ALA G O 1
ATOM 3891 N N . TYR C 3 68 ? 77.507 96.889 144.009 1.00 142.82 40 TYR G N 1
ATOM 3892 C CA . TYR C 3 68 ? 78.466 97.919 143.625 1.00 142.58 40 TYR G CA 1
ATOM 3893 C C . TYR C 3 68 ? 78.356 98.238 142.139 1.00 142.95 40 TYR G C 1
ATOM 3894 O O . TYR C 3 68 ? 78.342 99.413 141.745 1.00 142.72 40 TYR G O 1
ATOM 3903 N N . CYS C 3 69 ? 78.264 97.203 141.299 1.00 161.63 41 CYS G N 1
ATOM 3904 C CA . CYS C 3 69 ? 78.164 97.423 139.860 1.00 161.80 41 CYS G CA 1
ATOM 3905 C C . CYS C 3 69 ? 76.891 98.179 139.501 1.00 162.14 41 CYS G C 1
ATOM 3906 O O . CYS C 3 69 ? 76.917 99.090 138.665 1.00 161.92 41 CYS G O 1
ATOM 3909 N N . GLU C 3 70 ? 75.766 97.816 140.121 1.00 171.77 42 GLU G N 1
ATOM 3910 C CA . GLU C 3 70 ? 74.509 98.502 139.839 1.00 171.65 42 GLU G CA 1
ATOM 3911 C C . GLU C 3 70 ? 74.542 99.947 140.323 1.00 171.39 42 GLU G C 1
ATOM 3912 O O . GLU C 3 70 ? 74.038 100.846 139.641 1.00 171.43 42 GLU G O 1
ATOM 3914 N N . ALA C 3 71 ? 75.129 100.190 141.497 1.00 150.61 43 ALA G N 1
ATOM 3915 C CA . ALA C 3 71 ? 75.113 101.533 142.066 1.00 150.13 43 ALA G CA 1
ATOM 3916 C C . ALA C 3 71 ? 76.045 102.475 141.313 1.00 149.89 43 ALA G C 1
ATOM 3917 O O . ALA C 3 71 ? 75.712 103.647 141.107 1.00 149.83 43 ALA G O 1
ATOM 3919 N N . HIS C 3 72 ? 77.212 101.989 140.895 1.00 145.08 44 HIS G N 1
ATOM 3920 C CA . HIS C 3 72 ? 78.210 102.860 140.287 1.00 144.97 44 HIS G CA 1
ATOM 3921 C C . HIS C 3 72 ? 78.111 102.935 138.767 1.00 144.93 44 HIS G C 1
ATOM 3922 O O . HIS C 3 72 ? 78.949 103.594 138.143 1.00 144.65 44 HIS G O 1
ATOM 3929 N N . ALA C 3 73 ? 77.124 102.286 138.157 1.00 144.76 45 ALA G N 1
ATOM 3930 C CA . ALA C 3 73 ? 76.933 102.372 136.709 1.00 144.75 45 ALA G CA 1
ATOM 3931 C C . ALA C 3 73 ? 75.965 103.491 136.336 1.00 144.83 45 ALA G C 1
ATOM 3932 O O . ALA C 3 73 ? 75.003 103.290 135.596 1.00 145.14 45 ALA G O 1
ATOM 3934 N N . LYS C 3 74 ? 76.220 104.691 136.853 1.00 142.46 46 LYS G N 1
ATOM 3935 C CA . LYS C 3 74 ? 75.379 105.850 136.581 1.00 142.73 46 LYS G CA 1
ATOM 3936 C C . LYS C 3 74 ? 76.144 106.997 135.941 1.00 142.71 46 LYS G C 1
ATOM 3937 O O . LYS C 3 74 ? 75.688 107.556 134.936 1.00 142.43 46 LYS G O 1
ATOM 3939 N N . GLU C 3 75 ? 77.301 107.363 136.490 1.00 156.95 47 GLU G N 1
ATOM 3940 C CA . GLU C 3 75 ? 78.036 108.539 136.040 1.00 157.16 47 GLU G CA 1
ATOM 3941 C C . GLU C 3 75 ? 79.168 108.222 135.076 1.00 156.50 47 GLU G C 1
ATOM 3942 O O . GLU C 3 75 ? 79.507 109.068 134.241 1.00 157.21 47 GLU G O 1
ATOM 3944 N N . ASP C 3 76 ? 79.766 107.039 135.176 1.00 108.95 48 ASP G N 1
ATOM 3945 C CA . ASP C 3 76 ? 80.914 106.713 134.352 1.00 108.14 48 ASP G CA 1
ATOM 3946 C C . ASP C 3 76 ? 80.513 106.511 132.891 1.00 108.00 48 ASP G C 1
ATOM 3947 O O . ASP C 3 76 ? 79.355 106.218 132.584 1.00 108.80 48 ASP G O 1
ATOM 3952 N N . PRO C 3 77 ? 81.451 106.720 131.966 1.00 93.64 49 PRO G N 1
ATOM 3953 C CA . PRO C 3 77 ? 81.170 106.457 130.549 1.00 93.53 49 PRO G CA 1
ATOM 3954 C C . PRO C 3 77 ? 81.368 104.993 130.192 1.00 93.84 49 PRO G C 1
ATOM 3955 O O . PRO C 3 77 ? 81.585 104.158 131.076 1.00 94.41 49 PRO G O 1
ATOM 3959 N N . LEU C 3 78 ? 81.276 104.676 128.900 1.00 89.38 50 LEU G N 1
ATOM 3960 C CA . LEU C 3 78 ? 81.428 103.342 128.320 1.00 89.00 50 LEU G CA 1
ATOM 3961 C C . LEU C 3 78 ? 80.273 102.413 128.670 1.00 89.42 50 LEU G C 1
ATOM 3962 O O . LEU C 3 78 ? 80.272 101.258 128.230 1.00 89.14 50 LEU G O 1
ATOM 3967 N N . LEU C 3 79 ? 79.292 102.871 129.446 1.00 130.00 51 LEU G N 1
ATOM 3968 C CA . LEU C 3 79 ? 78.094 102.097 129.747 1.00 130.89 51 LEU G CA 1
ATOM 3969 C C . LEU C 3 79 ? 76.887 102.578 128.952 1.00 132.06 51 LEU G C 1
ATOM 3970 O O . LEU C 3 79 ? 76.157 101.766 128.376 1.00 131.96 51 LEU G O 1
ATOM 3975 N N . THR C 3 80 ? 76.664 103.888 128.912 1.00 176.95 52 THR G N 1
ATOM 3976 C CA . THR C 3 80 ? 75.605 104.510 128.137 1.00 177.99 52 THR G CA 1
ATOM 3977 C C . THR C 3 80 ? 76.207 105.577 127.236 1.00 178.40 52 THR G C 1
ATOM 3978 O O . THR C 3 80 ? 77.243 106.161 127.570 1.00 177.89 52 THR G O 1
ATOM 3982 N N . PRO C 3 81 ? 75.585 105.849 126.083 1.00 202.43 53 PRO G N 1
ATOM 3983 C CA . PRO C 3 81 ? 76.134 106.871 125.179 1.00 202.73 53 PRO G CA 1
ATOM 3984 C C . PRO C 3 81 ? 76.120 108.261 125.795 1.00 202.60 53 PRO G C 1
ATOM 3985 O O . PRO C 3 81 ? 75.054 108.846 126.012 1.00 202.71 53 PRO G O 1
ATOM 3989 N N . VAL C 3 82 ? 77.304 108.793 126.080 1.00 182.81 54 VAL G N 1
ATOM 3990 C CA . VAL C 3 82 ? 77.450 110.126 126.659 1.00 182.50 54 VAL G CA 1
ATOM 3991 C C . VAL C 3 82 ? 77.144 111.155 125.575 1.00 182.83 54 VAL G C 1
ATOM 3992 O O . VAL C 3 82 ? 77.462 110.925 124.398 1.00 182.79 54 VAL G O 1
ATOM 3996 N N . PRO C 3 83 ? 76.494 112.271 125.903 1.00 204.30 55 PRO G N 1
ATOM 3997 C CA . PRO C 3 83 ? 76.300 113.323 124.900 1.00 204.42 55 PRO G CA 1
ATOM 3998 C C . PRO C 3 83 ? 77.624 113.935 124.470 1.00 204.44 55 PRO G C 1
ATOM 3999 O O . PRO C 3 83 ? 78.585 114.007 125.240 1.00 204.61 55 PRO G O 1
ATOM 4003 N N . ALA C 3 84 ? 77.662 114.378 123.211 1.00 196.09 56 ALA G N 1
ATOM 4004 C CA . ALA C 3 84 ? 78.888 114.946 122.660 1.00 195.91 56 ALA G CA 1
ATOM 4005 C C . ALA C 3 84 ? 79.257 116.263 123.331 1.00 195.95 56 ALA G C 1
ATOM 4006 O O . ALA C 3 84 ? 80.432 116.648 123.330 1.00 195.94 56 ALA G O 1
ATOM 4008 N N . SER C 3 85 ? 78.275 116.969 123.897 1.00 192.82 57 SER G N 1
ATOM 4009 C CA . SER C 3 85 ? 78.565 118.233 124.567 1.00 192.75 57 SER G CA 1
ATOM 4010 C C . SER C 3 85 ? 79.453 118.022 125.787 1.00 192.78 57 SER G C 1
ATOM 4011 O O . SER C 3 85 ? 80.380 118.803 126.033 1.00 192.70 57 SER G O 1
ATOM 4013 N N . GLU C 3 86 ? 79.186 116.972 126.564 1.00 199.90 58 GLU G N 1
ATOM 4014 C CA . GLU C 3 86 ? 79.977 116.680 127.752 1.00 199.89 58 GLU G CA 1
ATOM 4015 C C . GLU C 3 86 ? 81.247 115.898 127.446 1.00 199.71 58 GLU G C 1
ATOM 4016 O O . GLU C 3 86 ? 82.047 115.671 128.359 1.00 199.58 58 GLU G O 1
ATOM 4018 N N . ASN C 3 87 ? 81.446 115.480 126.200 1.00 184.28 59 ASN G N 1
ATOM 4019 C CA . ASN C 3 87 ? 82.643 114.732 125.849 1.00 183.63 59 ASN G CA 1
ATOM 4020 C C . ASN C 3 87 ? 83.877 115.625 125.970 1.00 183.18 59 ASN G C 1
ATOM 4021 O O . ASN C 3 87 ? 83.840 116.793 125.570 1.00 183.38 59 ASN G O 1
ATOM 4026 N N . PRO C 3 88 ? 84.976 115.111 126.527 1.00 147.82 60 PRO G N 1
ATOM 4027 C CA . PRO C 3 88 ? 86.196 115.930 126.628 1.00 147.01 60 PRO G CA 1
ATOM 4028 C C . PRO C 3 88 ? 86.736 116.374 125.282 1.00 147.02 60 PRO G C 1
ATOM 4029 O O . PRO C 3 88 ? 87.309 117.467 125.183 1.00 146.87 60 PRO G O 1
ATOM 4033 N N . PHE C 3 89 ? 86.574 115.562 124.242 1.00 146.35 61 PHE G N 1
ATOM 4034 C CA . PHE C 3 89 ? 87.037 115.887 122.901 1.00 146.29 61 PHE G CA 1
ATOM 4035 C C . PHE C 3 89 ? 85.878 115.802 121.917 1.00 146.62 61 PHE G C 1
ATOM 4036 O O . PHE C 3 89 ? 85.013 114.929 122.034 1.00 146.46 61 PHE G O 1
ATOM 4044 N N . ARG C 3 90 ? 85.856 116.733 120.961 1.00 164.27 62 ARG G N 1
ATOM 4045 C CA . ARG C 3 90 ? 84.780 116.758 119.974 1.00 164.46 62 ARG G CA 1
ATOM 4046 C C . ARG C 3 90 ? 84.809 115.518 119.090 1.00 164.67 62 ARG G C 1
ATOM 4047 O O . ARG C 3 90 ? 83.762 114.929 118.798 1.00 164.76 62 ARG G O 1
ATOM 4049 N N . GLU C 3 91 ? 85.996 115.106 118.655 1.00 153.42 63 GLU G N 1
ATOM 4050 C CA . GLU C 3 91 ? 86.133 113.939 117.790 1.00 152.83 63 GLU G CA 1
ATOM 4051 C C . GLU C 3 91 ? 87.532 113.341 117.895 1.00 152.20 63 GLU G C 1
ATOM 4052 O O . GLU C 3 91 ? 88.490 114.034 118.236 1.00 151.92 63 GLU G O 1
ATOM 4054 N N . LEU D 4 59 ? 78.137 100.611 65.780 1.00 185.08 28 LEU R N 1
ATOM 4055 C CA . LEU D 4 59 ? 78.655 99.249 65.828 1.00 185.23 28 LEU R CA 1
ATOM 4056 C C . LEU D 4 59 ? 80.060 99.218 66.421 1.00 185.36 28 LEU R C 1
ATOM 4057 O O . LEU D 4 59 ? 80.227 99.188 67.640 1.00 185.31 28 LEU R O 1
ATOM 4059 N N . LYS D 4 60 ? 81.067 99.224 65.544 1.00 194.21 29 LYS R N 1
ATOM 4060 C CA . LYS D 4 60 ? 82.452 99.210 66.006 1.00 194.31 29 LYS R CA 1
ATOM 4061 C C . LYS D 4 60 ? 82.784 100.471 66.794 1.00 194.44 29 LYS R C 1
ATOM 4062 O O . LYS D 4 60 ? 83.502 100.414 67.800 1.00 194.45 29 LYS R O 1
ATOM 4064 N N . LEU D 4 61 ? 82.274 101.621 66.348 1.00 197.41 30 LEU R N 1
ATOM 4065 C CA . LEU D 4 61 ? 82.535 102.871 67.055 1.00 197.36 30 LEU R CA 1
ATOM 4066 C C . LEU D 4 61 ? 81.947 102.846 68.460 1.00 197.26 30 LEU R C 1
ATOM 4067 O O . LEU D 4 61 ? 82.567 103.341 69.408 1.00 197.20 30 LEU R O 1
ATOM 4069 N N . VAL D 4 62 ? 80.752 102.272 68.614 1.00 189.82 31 VAL R N 1
ATOM 4070 C CA . VAL D 4 62 ? 80.100 102.245 69.922 1.00 189.70 31 VAL R CA 1
ATOM 4071 C C . VAL D 4 62 ? 80.911 101.411 70.907 1.00 189.83 31 VAL R C 1
ATOM 4072 O O . VAL D 4 62 ? 81.172 101.835 72.040 1.00 189.74 31 VAL R O 1
ATOM 4074 N N . LEU D 4 63 ? 81.329 100.213 70.489 1.00 191.33 32 LEU R N 1
ATOM 4075 C CA . LEU D 4 63 ? 82.106 99.361 71.384 1.00 191.18 32 LEU R CA 1
ATOM 4076 C C . LEU D 4 63 ? 83.484 99.954 71.649 1.00 191.13 32 LEU R C 1
ATOM 4077 O O . LEU D 4 63 ? 84.013 99.833 72.760 1.00 191.07 32 LEU R O 1
ATOM 4079 N N . LYS D 4 64 ? 84.078 100.607 70.648 1.00 179.90 33 LYS R N 1
ATOM 4080 C CA . LYS D 4 64 ? 85.357 101.276 70.865 1.00 179.56 33 LYS R CA 1
ATOM 4081 C C . LYS D 4 64 ? 85.227 102.374 71.915 1.00 179.50 33 LYS R C 1
ATOM 4082 O O . LYS D 4 64 ? 86.045 102.466 72.836 1.00 179.38 33 LYS R O 1
ATOM 4084 N N . THR D 4 65 ? 84.188 103.207 71.796 1.00 186.25 34 THR R N 1
ATOM 4085 C CA . THR D 4 65 ? 83.969 104.275 72.767 1.00 186.26 34 THR R CA 1
ATOM 4086 C C . THR D 4 65 ? 83.701 103.708 74.155 1.00 186.32 34 THR R C 1
ATOM 4087 O O . THR D 4 65 ? 84.180 104.249 75.161 1.00 186.09 34 THR R O 1
ATOM 4089 N N . LEU D 4 66 ? 82.937 102.615 74.230 1.00 192.04 35 LEU R N 1
ATOM 4090 C CA . LEU D 4 66 ? 82.716 101.957 75.513 1.00 191.96 35 LEU R CA 1
ATOM 4091 C C . LEU D 4 66 ? 84.031 101.477 76.112 1.00 191.73 35 LEU R C 1
ATOM 4092 O O . LEU D 4 66 ? 84.247 101.589 77.324 1.00 191.74 35 LEU R O 1
ATOM 4094 N N . ALA D 4 67 ? 84.923 100.938 75.278 1.00 180.23 36 ALA R N 1
ATOM 4095 C CA . ALA D 4 67 ? 86.229 100.507 75.766 1.00 180.02 36 ALA R CA 1
ATOM 4096 C C . ALA D 4 67 ? 87.040 101.682 76.299 1.00 179.70 36 ALA R C 1
ATOM 4097 O O . ALA D 4 67 ? 87.663 101.582 77.364 1.00 179.66 36 ALA R O 1
ATOM 4099 N N . LEU D 4 68 ? 87.049 102.804 75.571 1.00 164.09 37 LEU R N 1
ATOM 4100 C CA . LEU D 4 68 ? 87.778 103.977 76.053 1.00 163.65 37 LEU R CA 1
ATOM 4101 C C . LEU D 4 68 ? 87.224 104.450 77.390 1.00 163.87 37 LEU R C 1
ATOM 4102 O O . LEU D 4 68 ? 87.987 104.768 78.312 1.00 163.60 37 LEU R O 1
ATOM 4104 N N . VAL D 4 69 ? 85.895 104.491 77.514 1.00 173.97 38 VAL R N 1
ATOM 4105 C CA . VAL D 4 69 ? 85.274 104.910 78.767 1.00 174.05 38 VAL R CA 1
ATOM 4106 C C . VAL D 4 69 ? 85.653 103.956 79.892 1.00 174.32 38 VAL R C 1
ATOM 4107 O O . VAL D 4 69 ? 85.960 104.385 81.011 1.00 174.27 38 VAL R O 1
ATOM 4109 N N . THR D 4 70 ? 85.642 102.650 79.613 1.00 191.49 39 THR R N 1
ATOM 4110 C CA . THR D 4 70 ? 85.961 101.665 80.641 1.00 191.64 39 THR R CA 1
ATOM 4111 C C . THR D 4 70 ? 87.397 101.816 81.129 1.00 191.24 39 THR R C 1
ATOM 4112 O O . THR D 4 70 ? 87.654 101.809 82.339 1.00 191.51 39 THR R O 1
ATOM 4114 N N . ILE D 4 71 ? 88.350 101.959 80.203 1.00 154.11 40 ILE R N 1
ATOM 4115 C CA . ILE D 4 71 ? 89.743 102.088 80.628 1.00 153.47 40 ILE R CA 1
ATOM 4116 C C . ILE D 4 71 ? 89.968 103.410 81.355 1.00 153.48 40 ILE R C 1
ATOM 4117 O O . ILE D 4 71 ? 90.704 103.462 82.348 1.00 153.07 40 ILE R O 1
ATOM 4122 N N . ILE D 4 72 ? 89.315 104.488 80.907 1.00 158.71 41 ILE R N 1
ATOM 4123 C CA . ILE D 4 72 ? 89.461 105.772 81.589 1.00 158.49 41 ILE R CA 1
ATOM 4124 C C . ILE D 4 72 ? 88.940 105.670 83.017 1.00 158.97 41 ILE R C 1
ATOM 4125 O O . ILE D 4 72 ? 89.602 106.097 83.974 1.00 158.65 41 ILE R O 1
ATOM 4130 N N . SER D 4 73 ? 87.748 105.086 83.178 1.00 196.23 42 SER R N 1
ATOM 4131 C CA . SER D 4 73 ? 87.138 104.974 84.497 1.00 196.82 42 SER R CA 1
ATOM 4132 C C . SER D 4 73 ? 87.964 104.084 85.414 1.00 196.70 42 SER R C 1
ATOM 4133 O O . SER D 4 73 ? 88.169 104.415 86.587 1.00 196.78 42 SER R O 1
ATOM 4135 N N . SER D 4 74 ? 88.451 102.952 84.899 1.00 175.57 43 SER R N 1
ATOM 4136 C CA . SER D 4 74 ? 89.280 102.077 85.719 1.00 175.13 43 SER R CA 1
ATOM 4137 C C . SER D 4 74 ? 90.562 102.780 86.142 1.00 174.52 43 SER R C 1
ATOM 4138 O O . SER D 4 74 ? 90.985 102.667 87.299 1.00 174.64 43 SER R O 1
ATOM 4141 N N . ALA D 4 75 ? 91.182 103.528 85.226 1.00 148.35 44 ALA R N 1
ATOM 4142 C CA . ALA D 4 75 ? 92.403 104.250 85.564 1.00 147.95 44 ALA R CA 1
ATOM 4143 C C . ALA D 4 75 ? 92.159 105.252 86.684 1.00 148.81 44 ALA R C 1
ATOM 4144 O O . ALA D 4 75 ? 92.873 105.254 87.697 1.00 148.84 44 ALA R O 1
ATOM 4146 N N . VAL D 4 76 ? 91.147 106.113 86.525 1.00 164.85 45 VAL R N 1
ATOM 4147 C CA . VAL D 4 76 ? 90.932 107.148 87.535 1.00 164.87 45 VAL R CA 1
ATOM 4148 C C . VAL D 4 76 ? 90.530 106.517 88.861 1.00 165.08 45 VAL R C 1
ATOM 4149 O O . VAL D 4 76 ? 90.995 106.939 89.926 1.00 165.00 45 VAL R O 1
ATOM 4153 N N . PHE D 4 77 ? 89.670 105.494 88.822 1.00 178.55 46 PHE R N 1
ATOM 4154 C CA . PHE D 4 77 ? 89.223 104.854 90.053 1.00 178.73 46 PHE R CA 1
ATOM 4155 C C . PHE D 4 77 ? 90.388 104.217 90.796 1.00 178.62 46 PHE R C 1
ATOM 4156 O O . PHE D 4 77 ? 90.556 104.427 92.002 1.00 178.79 46 PHE R O 1
ATOM 4158 N N . GLY D 4 78 ? 91.219 103.445 90.088 1.00 167.66 47 GLY R N 1
ATOM 4159 C CA . GLY D 4 78 ? 92.348 102.805 90.741 1.00 167.58 47 GLY R CA 1
ATOM 4160 C C . GLY D 4 78 ? 93.347 103.801 91.296 1.00 167.44 47 GLY R C 1
ATOM 4161 O O . GLY D 4 78 ? 93.836 103.643 92.420 1.00 167.68 47 GLY R O 1
ATOM 4162 N N . ASN D 4 79 ? 93.663 104.843 90.521 1.00 153.02 48 ASN R N 1
ATOM 4163 C CA . ASN D 4 79 ? 94.631 105.833 90.982 1.00 152.84 48 ASN R CA 1
ATOM 4164 C C . ASN D 4 79 ? 94.111 106.587 92.202 1.00 153.64 48 ASN R C 1
ATOM 4165 O O . ASN D 4 79 ? 94.830 106.759 93.196 1.00 153.49 48 ASN R O 1
ATOM 4170 N N . LEU D 4 80 ? 92.856 107.040 92.148 1.00 175.22 49 LEU R N 1
ATOM 4171 C CA . LEU D 4 80 ? 92.277 107.717 93.301 1.00 175.47 49 LEU R CA 1
ATOM 4172 C C . LEU D 4 80 ? 92.243 106.793 94.508 1.00 175.63 49 LEU R C 1
ATOM 4173 O O . LEU D 4 80 ? 92.513 107.223 95.635 1.00 175.64 49 LEU R O 1
ATOM 4175 N N . LEU D 4 81 ? 91.939 105.511 94.288 1.00 186.30 50 LEU R N 1
ATOM 4176 C CA . LEU D 4 81 ? 91.882 104.559 95.390 1.00 186.55 50 LEU R CA 1
ATOM 4177 C C . LEU D 4 81 ? 93.242 104.404 96.057 1.00 186.44 50 LEU R C 1
ATOM 4178 O O . LEU D 4 81 ? 93.342 104.422 97.288 1.00 186.70 50 LEU R O 1
ATOM 4180 N N . VAL D 4 82 ? 94.308 104.262 95.263 1.00 177.52 51 VAL R N 1
ATOM 4181 C CA . VAL D 4 82 ? 95.617 104.034 95.873 1.00 177.63 51 VAL R CA 1
ATOM 4182 C C . VAL D 4 82 ? 96.101 105.293 96.589 1.00 177.49 51 VAL R C 1
ATOM 4183 O O . VAL D 4 82 ? 96.639 105.216 97.703 1.00 177.55 51 VAL R O 1
ATOM 4187 N N . VAL D 4 83 ? 95.907 106.471 95.983 1.00 167.57 52 VAL R N 1
ATOM 4188 C CA . VAL D 4 83 ? 96.328 107.700 96.658 1.00 167.31 52 VAL R CA 1
ATOM 4189 C C . VAL D 4 83 ? 95.543 107.908 97.949 1.00 167.71 52 VAL R C 1
ATOM 4190 O O . VAL D 4 83 ? 96.115 108.280 98.983 1.00 167.52 52 VAL R O 1
ATOM 4194 N N . THR D 4 84 ? 94.227 107.676 97.919 1.00 183.61 53 THR R N 1
ATOM 4195 C CA . THR D 4 84 ? 93.421 107.845 99.124 1.00 183.74 53 THR R CA 1
ATOM 4196 C C . THR D 4 84 ? 93.819 106.842 100.200 1.00 183.67 53 THR R C 1
ATOM 4197 O O . THR D 4 84 ? 93.870 107.184 101.387 1.00 183.52 53 THR R O 1
ATOM 4199 N N . SER D 4 85 ? 94.099 105.597 99.805 1.00 181.58 54 SER R N 1
ATOM 4200 C CA . SER D 4 85 ? 94.521 104.591 100.772 1.00 181.42 54 SER R CA 1
ATOM 4201 C C . SER D 4 85 ? 95.844 104.969 101.421 1.00 180.94 54 SER R C 1
ATOM 4202 O O . SER D 4 85 ? 96.014 104.814 102.635 1.00 181.10 54 SER R O 1
ATOM 4205 N N . VAL D 4 86 ? 96.796 105.465 100.628 1.00 161.93 55 VAL R N 1
ATOM 4206 C CA . VAL D 4 86 ? 98.082 105.860 101.195 1.00 161.82 55 VAL R CA 1
ATOM 4207 C C . VAL D 4 86 ? 97.914 107.059 102.122 1.00 161.77 55 VAL R C 1
ATOM 4208 O O . VAL D 4 86 ? 98.495 107.102 103.213 1.00 161.80 55 VAL R O 1
ATOM 4212 N N . ILE D 4 87 ? 97.116 108.047 101.708 1.00 157.70 56 ILE R N 1
ATOM 4213 C CA . ILE D 4 87 ? 96.926 109.242 102.527 1.00 157.40 56 ILE R CA 1
ATOM 4214 C C . ILE D 4 87 ? 96.260 108.885 103.850 1.00 157.66 56 ILE R C 1
ATOM 4215 O O . ILE D 4 87 ? 96.678 109.348 104.919 1.00 157.36 56 ILE R O 1
ATOM 4220 N N . ARG D 4 88 ? 95.218 108.051 103.803 1.00 174.09 57 ARG R N 1
ATOM 4221 C CA . ARG D 4 88 ? 94.542 107.639 105.029 1.00 174.13 57 ARG R CA 1
ATOM 4222 C C . ARG D 4 88 ? 95.460 106.807 105.916 1.00 174.21 57 ARG R C 1
ATOM 4223 O O . ARG D 4 88 ? 95.472 106.978 107.141 1.00 174.41 57 ARG R O 1
ATOM 4225 N N . HIS D 4 89 ? 96.242 105.911 105.319 1.00 167.95 58 HIS R N 1
ATOM 4226 C CA . HIS D 4 89 ? 97.119 105.018 106.073 1.00 167.63 58 HIS R CA 1
ATOM 4227 C C . HIS D 4 89 ? 98.412 105.759 106.389 1.00 167.44 58 HIS R C 1
ATOM 4228 O O . HIS D 4 89 ? 99.343 105.785 105.581 1.00 167.35 58 HIS R O 1
ATOM 4235 N N . HIS D 4 90 ? 98.476 106.364 107.577 1.00 163.70 59 HIS R N 1
ATOM 4236 C CA . HIS D 4 90 ? 99.678 107.076 107.992 1.00 163.46 59 HIS R CA 1
ATOM 4237 C C . HIS D 4 90 ? 100.827 106.139 108.340 1.00 163.38 59 HIS R C 1
ATOM 4238 O O . HIS D 4 90 ? 101.954 106.612 108.520 1.00 163.26 59 HIS R O 1
ATOM 4240 N N . LYS D 4 91 ? 100.572 104.835 108.444 1.00 160.86 60 LYS R N 1
ATOM 4241 C CA . LYS D 4 91 ? 101.625 103.865 108.709 1.00 160.56 60 LYS R CA 1
ATOM 4242 C C . LYS D 4 91 ? 102.424 103.506 107.464 1.00 160.77 60 LYS R C 1
ATOM 4243 O O . LYS D 4 91 ? 103.427 102.793 107.577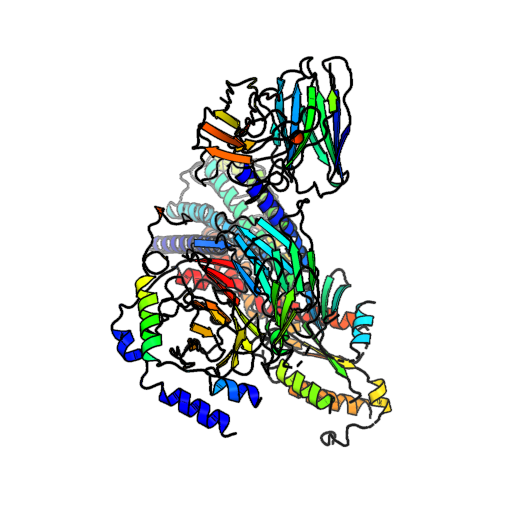 1.00 160.78 60 LYS R O 1
ATOM 4245 N N . LEU D 4 92 ? 102.010 103.977 106.291 1.00 149.92 61 LEU R N 1
ATOM 4246 C CA . LEU D 4 92 ? 102.664 103.663 105.025 1.00 149.35 61 LEU R CA 1
ATOM 4247 C C . LEU D 4 92 ? 103.379 104.881 104.447 1.00 149.37 61 LEU R C 1
ATOM 4248 O O . LEU D 4 92 ? 103.384 105.099 103.234 1.00 149.19 61 LEU R O 1
ATOM 4253 N N . ARG D 4 93 ? 103.989 105.690 105.312 1.00 153.86 62 ARG R N 1
ATOM 4254 C CA . ARG D 4 93 ? 104.742 106.866 104.872 1.00 153.72 62 ARG R CA 1
ATOM 4255 C C . ARG D 4 93 ? 106.191 106.462 104.592 1.00 153.86 62 ARG R C 1
ATOM 4256 O O . ARG D 4 93 ? 107.128 106.797 105.319 1.00 153.62 62 ARG R O 1
ATOM 4258 N N . ILE D 4 94 ? 106.356 105.721 103.501 1.00 155.44 63 ILE R N 1
ATOM 4259 C CA . ILE D 4 94 ? 107.650 105.201 103.088 1.00 155.20 63 ILE R CA 1
ATOM 4260 C C . ILE D 4 94 ? 108.057 105.898 101.794 1.00 155.01 63 ILE R C 1
ATOM 4261 O O . ILE D 4 94 ? 107.218 106.351 101.008 1.00 154.93 63 ILE R O 1
ATOM 4266 N N . THR D 4 95 ? 109.373 105.996 101.581 1.00 150.82 64 THR R N 1
ATOM 4267 C CA . THR D 4 95 ? 109.888 106.637 100.374 1.00 150.84 64 THR R CA 1
ATOM 4268 C C . THR D 4 95 ? 109.414 105.915 99.119 1.00 150.26 64 THR R C 1
ATOM 4269 O O . THR D 4 95 ? 109.060 106.555 98.120 1.00 150.07 64 THR R O 1
ATOM 4273 N N . THR D 4 96 ? 109.405 104.580 99.148 1.00 148.72 65 THR R N 1
ATOM 4274 C CA . THR D 4 96 ? 108.841 103.824 98.034 1.00 148.96 65 THR R CA 1
ATOM 4275 C C . THR D 4 96 ? 107.363 104.145 97.854 1.00 148.84 65 THR R C 1
ATOM 4276 O O . THR D 4 96 ? 106.880 104.283 96.724 1.00 148.53 65 THR R O 1
ATOM 4280 N N . ASN D 4 97 ? 106.629 104.274 98.961 1.00 151.03 66 ASN R N 1
ATOM 4281 C CA . ASN D 4 97 ? 105.235 104.690 98.877 1.00 151.03 66 ASN R CA 1
ATOM 4282 C C . ASN D 4 97 ? 105.105 106.112 98.347 1.00 150.41 66 ASN R C 1
ATOM 4283 O O . ASN D 4 97 ? 104.144 106.418 97.634 1.00 149.97 66 ASN R O 1
ATOM 4288 N N . TYR D 4 98 ? 106.053 106.992 98.680 1.00 131.10 67 TYR R N 1
ATOM 4289 C CA . TYR D 4 98 ? 106.045 108.337 98.110 1.00 130.27 67 TYR R CA 1
ATOM 4290 C C . TYR D 4 98 ? 106.212 108.290 96.596 1.00 129.19 67 TYR R C 1
ATOM 4291 O O . TYR D 4 98 ? 105.506 108.994 95.861 1.00 129.50 67 TYR R O 1
ATOM 4300 N N . PHE D 4 99 ? 107.142 107.463 96.112 1.00 89.29 68 PHE R N 1
ATOM 4301 C CA . PHE D 4 99 ? 107.320 107.305 94.672 1.00 87.95 68 PHE R CA 1
ATOM 4302 C C . PHE D 4 99 ? 106.065 106.734 94.024 1.00 88.16 68 PHE R C 1
ATOM 4303 O O . PHE D 4 99 ? 105.665 107.165 92.936 1.00 88.15 68 PHE R O 1
ATOM 4311 N N . ILE D 4 100 ? 105.434 105.758 94.681 1.00 104.68 69 ILE R N 1
ATOM 4312 C CA . ILE D 4 100 ? 104.213 105.161 94.148 1.00 104.81 69 ILE R CA 1
ATOM 4313 C C . ILE D 4 100 ? 103.104 106.202 94.058 1.00 105.56 69 ILE R C 1
ATOM 4314 O O . ILE D 4 100 ? 102.366 106.259 93.068 1.00 105.71 69 ILE R O 1
ATOM 4319 N N . VAL D 4 101 ? 102.968 107.039 95.088 1.00 118.04 70 VAL R N 1
ATOM 4320 C CA . VAL D 4 101 ? 101.943 108.080 95.081 1.00 118.51 70 VAL R CA 1
ATOM 4321 C C . VAL D 4 101 ? 102.212 109.096 93.978 1.00 118.49 70 VAL R C 1
ATOM 4322 O O . VAL D 4 101 ? 101.288 109.534 93.281 1.00 118.66 70 VAL R O 1
ATOM 4326 N N . SER D 4 102 ? 103.475 109.496 93.808 1.00 106.29 71 SER R N 1
ATOM 4327 C CA . SER D 4 102 ? 103.804 110.440 92.745 1.00 105.88 71 SER R CA 1
ATOM 4328 C C . SER D 4 102 ? 103.493 109.852 91.373 1.00 105.58 71 SER R C 1
ATOM 4329 O O . SER D 4 102 ? 102.935 110.536 90.506 1.00 106.04 71 SER R O 1
ATOM 4332 N N . LEU D 4 103 ? 103.835 108.578 91.164 1.00 92.55 72 LEU R N 1
ATOM 4333 C CA . LEU D 4 103 ? 103.521 107.924 89.898 1.00 91.92 72 LEU R CA 1
ATOM 4334 C C . LEU D 4 103 ? 102.015 107.828 89.684 1.00 93.04 72 LEU R C 1
ATOM 4335 O O . LEU D 4 103 ? 101.526 108.014 88.564 1.00 93.77 72 LEU R O 1
ATOM 4340 N N . ALA D 4 104 ? 101.265 107.522 90.746 1.00 110.12 73 ALA R N 1
ATOM 4341 C CA . ALA D 4 104 ? 99.814 107.435 90.632 1.00 110.45 73 ALA R CA 1
ATOM 4342 C C . ALA D 4 104 ? 99.208 108.782 90.264 1.00 110.58 73 ALA R C 1
ATOM 4343 O O . ALA D 4 104 ? 98.290 108.853 89.442 1.00 111.57 73 ALA R O 1
ATOM 4345 N N . LEU D 4 105 ? 99.708 109.864 90.866 1.00 105.86 74 LEU R N 1
ATOM 4346 C CA . LEU D 4 105 ? 99.233 111.196 90.502 1.00 106.23 74 LEU R CA 1
ATOM 4347 C C . LEU D 4 105 ? 99.584 111.527 89.056 1.00 106.71 74 LEU R C 1
ATOM 4348 O O . LEU D 4 105 ? 98.778 112.130 88.332 1.00 106.94 74 LEU R O 1
ATOM 4353 N N . ALA D 4 106 ? 100.784 111.139 88.618 1.00 103.03 75 ALA R N 1
ATOM 4354 C CA . ALA D 4 106 ? 101.179 111.372 87.233 1.00 102.62 75 ALA R CA 1
ATOM 4355 C C . ALA D 4 106 ? 100.249 110.645 86.269 1.00 103.45 75 ALA R C 1
ATOM 4356 O O . ALA D 4 106 ? 99.809 111.215 85.265 1.00 104.51 75 ALA R O 1
ATOM 4358 N N . ASP D 4 107 ? 99.929 109.382 86.565 1.00 124.49 76 ASP R N 1
ATOM 4359 C CA . ASP D 4 107 ? 99.005 108.639 85.712 1.00 125.14 76 ASP R CA 1
ATOM 4360 C C . ASP D 4 107 ? 97.592 109.205 85.781 1.00 126.03 76 ASP R C 1
ATOM 4361 O O . ASP D 4 107 ? 96.867 109.177 84.780 1.00 126.52 76 ASP R O 1
ATOM 4366 N N . THR D 4 108 ? 97.182 109.712 86.945 1.00 135.35 77 THR R N 1
ATOM 4367 C CA . THR D 4 108 ? 95.874 110.347 87.060 1.00 135.49 77 THR R CA 1
ATOM 4368 C C . THR D 4 108 ? 95.782 111.555 86.141 1.00 135.20 77 THR R C 1
ATOM 4369 O O . THR D 4 108 ? 94.781 111.747 85.441 1.00 135.74 77 THR R O 1
ATOM 4373 N N . LEU D 4 109 ? 96.824 112.387 86.138 1.00 121.93 78 LEU R N 1
ATOM 4374 C CA . LEU D 4 109 ? 96.849 113.533 85.235 1.00 122.14 78 LEU R CA 1
ATOM 4375 C C . LEU D 4 109 ? 96.895 113.082 83.778 1.00 122.21 78 LEU R C 1
ATOM 4376 O O . LEU D 4 109 ? 96.194 113.648 82.926 1.00 122.22 78 LEU R O 1
ATOM 4381 N N . VAL D 4 110 ? 97.703 112.055 83.484 1.00 127.29 79 VAL R N 1
ATOM 4382 C CA . VAL D 4 110 ? 97.763 111.489 82.136 1.00 127.23 79 VAL R CA 1
ATOM 4383 C C . VAL D 4 110 ? 96.364 111.153 81.649 1.00 127.47 79 VAL R C 1
ATOM 4384 O O . VAL D 4 110 ? 95.925 111.612 80.589 1.00 127.80 79 VAL R O 1
ATOM 4388 N N . ALA D 4 111 ? 95.637 110.359 82.433 1.00 127.06 80 ALA R N 1
ATOM 4389 C CA . ALA D 4 111 ? 94.274 109.992 82.082 1.00 127.02 80 ALA R CA 1
ATOM 4390 C C . ALA D 4 111 ? 93.434 111.247 81.902 1.00 127.41 80 ALA R C 1
ATOM 4391 O O . ALA D 4 111 ? 93.074 111.588 80.769 1.00 127.48 80 ALA R O 1
ATOM 4393 N N . LEU D 4 112 ? 93.239 111.991 82.996 1.00 145.50 81 LEU R N 1
ATOM 4394 C CA . LEU D 4 112 ? 92.243 113.054 83.048 1.00 145.83 81 LEU R CA 1
ATOM 4395 C C . LEU D 4 112 ? 92.469 114.140 82.007 1.00 145.81 81 LEU R C 1
ATOM 4396 O O . LEU D 4 112 ? 91.525 114.869 81.686 1.00 146.11 81 LEU R O 1
ATOM 4401 N N . PHE D 4 113 ? 93.685 114.290 81.480 1.00 145.53 82 PHE R N 1
ATOM 4402 C CA . PHE D 4 113 ? 93.883 115.236 80.387 1.00 145.60 82 PHE R CA 1
ATOM 4403 C C . PHE D 4 113 ? 93.949 114.543 79.029 1.00 145.76 82 PHE R C 1
ATOM 4404 O O . PHE D 4 113 ? 93.063 114.735 78.185 1.00 146.28 82 PHE R O 1
ATOM 4412 N N . ALA D 4 114 ? 94.954 113.687 78.824 1.00 144.32 83 ALA R N 1
ATOM 4413 C CA . ALA D 4 114 ? 95.217 113.176 77.486 1.00 144.22 83 ALA R CA 1
ATOM 4414 C C . ALA D 4 114 ? 94.160 112.172 77.052 1.00 144.43 83 ALA R C 1
ATOM 4415 O O . ALA D 4 114 ? 93.692 112.220 75.908 1.00 144.60 83 ALA R O 1
ATOM 4417 N N . MET D 4 115 ? 93.782 111.241 77.935 1.00 145.69 84 MET R N 1
ATOM 4418 C CA . MET D 4 115 ? 92.835 110.212 77.530 1.00 145.69 84 MET R CA 1
ATOM 4419 C C . MET D 4 115 ? 91.485 110.825 77.192 1.00 146.13 84 MET R C 1
ATOM 4420 O O . MET D 4 115 ? 90.877 110.480 76.173 1.00 146.41 84 MET R O 1
ATOM 4425 N N . THR D 4 116 ? 91.015 111.759 78.022 1.00 145.63 85 THR R N 1
ATOM 4426 C CA . THR D 4 116 ? 89.743 112.419 77.750 1.00 145.77 85 THR R CA 1
ATOM 4427 C C . THR D 4 116 ? 89.808 113.257 76.479 1.00 145.80 85 THR R C 1
ATOM 4428 O O . THR D 4 116 ? 88.876 113.223 75.664 1.00 146.08 85 THR R O 1
ATOM 4432 N N . PHE D 4 117 ? 90.897 114.010 76.279 1.00 146.82 86 PHE R N 1
ATOM 4433 C CA . PHE D 4 117 ? 90.995 114.827 75.074 1.00 147.05 86 PHE R CA 1
ATOM 4434 C C . PHE D 4 117 ? 91.007 113.964 73.818 1.00 147.25 86 PHE R C 1
ATOM 4435 O O . PHE D 4 117 ? 90.297 114.256 72.847 1.00 147.45 86 PHE R O 1
ATOM 4443 N N . ASN D 4 118 ? 91.785 112.879 73.825 1.00 152.55 87 ASN R N 1
ATOM 4444 C CA . ASN D 4 118 ? 91.873 112.035 72.639 1.00 152.70 87 ASN R CA 1
ATOM 4445 C C . ASN D 4 118 ? 90.576 111.268 72.410 1.00 152.77 87 ASN R C 1
ATOM 4446 O O . ASN D 4 118 ? 90.175 111.048 71.261 1.00 152.95 87 ASN R O 1
ATOM 4451 N N . ALA D 4 119 ? 89.901 110.857 73.490 1.00 155.41 88 ALA R N 1
ATOM 4452 C CA . ALA D 4 119 ? 88.605 110.203 73.348 1.00 155.75 88 ALA R CA 1
ATOM 4453 C C . ALA D 4 119 ? 87.579 111.146 72.736 1.00 156.10 88 ALA R C 1
ATOM 4454 O O . ALA D 4 119 ? 86.807 110.748 71.857 1.00 156.11 88 ALA R O 1
ATOM 4456 N N . SER D 4 120 ? 87.560 112.404 73.185 1.00 165.82 89 SER R N 1
ATOM 4457 C CA . SER D 4 120 ? 86.675 113.386 72.567 1.00 166.19 89 SER R CA 1
ATOM 4458 C C . SER D 4 120 ? 87.038 113.598 71.104 1.00 166.04 89 SER R C 1
ATOM 4459 O O . SER D 4 120 ? 86.154 113.756 70.252 1.00 166.18 89 SER R O 1
ATOM 4461 N N . VAL D 4 121 ? 88.337 113.596 70.794 1.00 158.22 90 VAL R N 1
ATOM 4462 C CA . VAL D 4 121 ? 88.779 113.793 69.416 1.00 158.20 90 VAL R CA 1
ATOM 4463 C C . VAL D 4 121 ? 88.258 112.672 68.522 1.00 157.97 90 VAL R C 1
ATOM 4464 O O . VAL D 4 121 ? 87.724 112.921 67.435 1.00 158.00 90 VAL R O 1
ATOM 4466 N N . THR D 4 122 ? 88.397 111.420 68.968 1.00 156.80 91 THR R N 1
ATOM 4467 C CA . THR D 4 122 ? 87.972 110.312 68.114 1.00 157.16 91 THR R CA 1
ATOM 4468 C C . THR D 4 122 ? 86.454 110.181 68.075 1.00 157.20 91 THR R C 1
ATOM 4469 O O . THR D 4 122 ? 85.903 109.724 67.067 1.00 157.07 91 THR R O 1
ATOM 4471 N N . ILE D 4 123 ? 85.762 110.565 69.150 1.00 170.96 92 ILE R N 1
ATOM 4472 C CA . ILE D 4 123 ? 84.303 110.520 69.142 1.00 171.47 92 ILE R CA 1
ATOM 4473 C C . ILE D 4 123 ? 83.745 111.564 68.183 1.00 171.84 92 ILE R C 1
ATOM 4474 O O . ILE D 4 123 ? 82.865 111.273 67.364 1.00 171.83 92 ILE R O 1
ATOM 4476 N N . SER D 4 124 ? 84.256 112.795 68.262 1.00 178.80 93 SER R N 1
ATOM 4477 C CA . SER D 4 124 ? 83.776 113.848 67.374 1.00 178.90 93 SER R CA 1
ATOM 4478 C C . SER D 4 124 ? 84.308 113.676 65.957 1.00 178.76 93 SER R C 1
ATOM 4479 O O . SER D 4 124 ? 83.609 114.002 64.991 1.00 178.79 93 SER R O 1
ATOM 4481 N N . GLY D 4 125 ? 85.532 113.173 65.812 1.00 177.07 94 GLY R N 1
ATOM 4482 C CA . GLY D 4 125 ? 86.154 113.044 64.513 1.00 177.25 94 GLY R CA 1
ATOM 4483 C C . GLY D 4 125 ? 86.781 114.312 63.979 1.00 177.61 94 GLY R C 1
ATOM 4484 O O . GLY D 4 125 ? 87.294 114.302 62.853 1.00 177.55 94 GLY R O 1
ATOM 4485 N N . ARG D 4 126 ? 86.759 115.398 64.747 1.00 183.07 95 ARG R N 1
ATOM 4486 C CA . ARG D 4 126 ? 87.327 116.668 64.317 1.00 183.09 95 ARG R CA 1
ATOM 4487 C C . ARG D 4 126 ? 87.623 117.502 65.555 1.00 183.22 95 ARG R C 1
ATOM 4488 O O . ARG D 4 126 ? 87.184 117.185 66.662 1.00 183.10 95 ARG R O 1
ATOM 4490 N N . TRP D 4 127 ? 88.381 118.575 65.351 1.00 194.60 96 TRP R N 1
ATOM 4491 C CA . TRP D 4 127 ? 88.764 119.483 66.424 1.00 194.71 96 TRP R CA 1
ATOM 4492 C C . TRP D 4 127 ? 87.802 120.665 66.437 1.00 194.98 96 TRP R C 1
ATOM 4493 O O . TRP D 4 127 ? 87.683 121.385 65.439 1.00 195.02 96 TRP R O 1
ATOM 4504 N N . LEU D 4 128 ? 87.118 120.862 67.564 1.00 202.54 97 LEU R N 1
ATOM 4505 C CA . LEU D 4 128 ? 86.149 121.940 67.722 1.00 202.73 97 LEU R CA 1
ATOM 4506 C C . LEU D 4 128 ? 86.703 123.078 68.574 1.00 202.83 97 LEU R C 1
ATOM 4507 O O . LEU D 4 128 ? 85.943 123.884 69.116 1.00 202.78 97 LEU R O 1
ATOM 4512 N N . PHE D 4 129 ? 88.027 123.154 68.700 1.00 209.89 98 PHE R N 1
ATOM 4513 C CA . PHE D 4 129 ? 88.656 124.198 69.498 1.00 209.89 98 PHE R CA 1
ATOM 4514 C C . PHE D 4 129 ? 89.695 124.950 68.677 1.00 209.82 98 PHE R C 1
ATOM 4515 O O . PHE D 4 129 ? 89.806 124.744 67.464 1.00 209.90 98 PHE R O 1
ATOM 4523 N N . ASN D 4 130 ? 90.456 125.824 69.328 1.00 200.18 99 ASN R N 1
ATOM 4524 C CA . ASN D 4 130 ? 91.466 126.631 68.664 1.00 200.10 99 ASN R CA 1
ATOM 4525 C C . ASN D 4 130 ? 92.838 125.963 68.765 1.00 200.39 99 ASN R C 1
ATOM 4526 O O . ASN D 4 130 ? 93.009 124.916 69.394 1.00 200.33 99 ASN R O 1
ATOM 4531 N N . GLN D 4 131 ? 93.830 126.587 68.125 1.00 212.51 100 GLN R N 1
ATOM 4532 C CA . GLN D 4 131 ? 95.176 126.020 68.094 1.00 212.50 100 GLN R CA 1
ATOM 4533 C C . GLN D 4 131 ? 95.805 125.992 69.481 1.00 212.24 100 GLN R C 1
ATOM 4534 O O . GLN D 4 131 ? 96.531 125.049 69.820 1.00 212.01 100 GLN R O 1
ATOM 4536 N N . THR D 4 132 ? 95.551 127.023 70.291 1.00 201.28 101 THR R N 1
ATOM 4537 C CA . THR D 4 132 ? 96.143 127.082 71.623 1.00 201.14 101 THR R CA 1
ATOM 4538 C C . THR D 4 132 ? 95.661 125.928 72.493 1.00 200.74 101 THR R C 1
ATOM 4539 O O . THR D 4 132 ? 96.430 125.382 73.290 1.00 200.62 101 THR R O 1
ATOM 4541 N N . VAL D 4 133 ? 94.390 125.543 72.355 1.00 190.62 102 VAL R N 1
ATOM 4542 C CA . VAL D 4 133 ? 93.865 124.421 73.130 1.00 190.51 102 VAL R CA 1
ATOM 4543 C C . VAL D 4 133 ? 94.580 123.128 72.753 1.00 190.49 102 VAL R C 1
ATOM 4544 O O . VAL D 4 133 ? 94.957 122.332 73.623 1.00 190.10 102 VAL R O 1
ATOM 4546 N N . CYS D 4 134 ? 94.771 122.894 71.451 1.00 193.50 103 CYS R N 1
ATOM 4547 C CA . CYS D 4 134 ? 95.475 121.694 71.008 1.00 193.41 103 CYS R CA 1
ATOM 4548 C C . CYS D 4 134 ? 96.921 121.694 71.488 1.00 192.74 103 CYS R C 1
ATOM 4549 O O . CYS D 4 134 ? 97.440 120.658 71.925 1.00 191.97 103 CYS R O 1
ATOM 4552 N N . ASP D 4 135 ? 97.589 122.848 71.414 1.00 184.17 104 ASP R N 1
ATOM 4553 C CA . ASP D 4 135 ? 98.965 122.939 71.894 1.00 184.05 104 ASP R CA 1
ATOM 4554 C C . ASP D 4 135 ? 99.044 122.671 73.391 1.00 183.45 104 ASP R C 1
ATOM 4555 O O . ASP D 4 135 ? 99.956 121.979 73.859 1.00 183.36 104 ASP R O 1
ATOM 4557 N N . PHE D 4 136 ? 98.095 123.211 74.159 1.00 164.09 105 PHE R N 1
ATOM 4558 C CA . PHE D 4 136 ? 98.062 122.967 75.596 1.00 163.61 105 PHE R CA 1
ATOM 4559 C C . PHE D 4 136 ? 97.843 121.490 75.897 1.00 163.27 105 PHE R C 1
ATOM 4560 O O . PHE D 4 136 ? 98.509 120.921 76.771 1.00 163.42 105 PHE R O 1
ATOM 4568 N N . TRP D 4 137 ? 96.916 120.851 75.178 1.00 134.88 106 TRP R N 1
ATOM 4569 C CA . TRP D 4 137 ? 96.674 119.426 75.383 1.00 134.32 106 TRP R CA 1
ATOM 4570 C C . TRP D 4 137 ? 97.924 118.611 75.080 1.00 133.57 106 TRP R C 1
ATOM 4571 O O . TRP D 4 137 ? 98.281 117.703 75.840 1.00 132.91 106 TRP R O 1
ATOM 4582 N N . ASN D 4 138 ? 98.609 118.932 73.980 1.00 138.19 107 ASN R N 1
ATOM 4583 C CA . ASN D 4 138 ? 99.844 118.227 73.651 1.00 138.35 107 ASN R CA 1
ATOM 4584 C C . ASN D 4 138 ? 100.901 118.443 74.726 1.00 138.40 107 ASN R C 1
ATOM 4585 O O . ASN D 4 138 ? 101.624 117.509 75.095 1.00 138.17 107 ASN R O 1
ATOM 4590 N N . SER D 4 139 ? 101.004 119.670 75.242 1.00 144.23 108 SER R N 1
ATOM 4591 C CA . SER D 4 139 ? 101.997 119.966 76.269 1.00 144.23 108 SER R CA 1
ATOM 4592 C C . SER D 4 139 ? 101.744 119.151 77.531 1.00 143.78 108 SER R C 1
ATOM 4593 O O . SER D 4 139 ? 102.668 118.540 78.082 1.00 143.59 108 SER R O 1
ATOM 4596 N N . CYS D 4 140 ? 100.494 119.127 78.005 1.00 139.73 109 CYS R N 1
ATOM 4597 C CA . CYS D 4 140 ? 100.187 118.326 79.189 1.00 139.40 109 CYS R CA 1
ATOM 4598 C C . CYS D 4 140 ? 100.401 116.841 78.929 1.00 138.57 109 CYS R C 1
ATOM 4599 O O . CYS D 4 140 ? 100.905 116.123 79.799 1.00 138.26 109 CYS R O 1
ATOM 4602 N N . ASP D 4 141 ? 100.023 116.359 77.742 1.00 109.32 110 ASP R N 1
ATOM 4603 C CA . ASP D 4 141 ? 100.222 114.948 77.425 1.00 108.68 110 ASP R CA 1
ATOM 4604 C C . ASP D 4 141 ? 101.700 114.591 77.527 1.00 107.86 110 ASP R C 1
ATOM 4605 O O . ASP D 4 141 ? 102.076 113.637 78.222 1.00 107.24 110 ASP R O 1
ATOM 4610 N N . VAL D 4 142 ? 102.558 115.372 76.864 1.00 93.42 111 VAL R N 1
ATOM 4611 C CA . VAL D 4 142 ? 103.991 115.087 76.873 1.00 92.21 111 VAL R CA 1
ATOM 4612 C C . VAL D 4 142 ? 104.543 115.175 78.290 1.00 92.56 111 VAL R C 1
ATOM 4613 O O . VAL D 4 142 ? 105.285 114.293 78.741 1.00 92.02 111 VAL R O 1
ATOM 4617 N N . LEU D 4 143 ? 104.181 116.237 79.017 1.00 105.15 112 LEU R N 1
ATOM 4618 C CA . LEU D 4 143 ? 104.723 116.442 80.356 1.00 104.76 112 LEU R CA 1
ATOM 4619 C C . LEU D 4 143 ? 104.344 115.298 81.286 1.00 104.65 112 LEU R C 1
ATOM 4620 O O . LEU D 4 143 ? 105.197 114.743 81.988 1.00 105.34 112 LEU R O 1
ATOM 4625 N N . PHE D 4 144 ? 103.067 114.912 81.286 1.00 97.26 113 PHE R N 1
ATOM 4626 C CA . PHE D 4 144 ? 102.609 113.893 82.220 1.00 97.21 113 PHE R CA 1
ATOM 4627 C C . PHE D 4 144 ? 103.137 112.515 81.840 1.00 96.59 113 PHE R C 1
ATOM 4628 O O . PHE D 4 144 ? 103.502 111.723 82.718 1.00 95.84 113 PHE R O 1
ATOM 4636 N N . SER D 4 145 ? 103.204 112.210 80.539 1.00 85.99 114 SER R N 1
ATOM 4637 C CA . SER D 4 145 ? 103.778 110.935 80.122 1.00 85.37 114 SER R CA 1
ATOM 4638 C C . SER D 4 145 ? 105.248 110.840 80.509 1.00 84.59 114 SER R C 1
ATOM 4639 O O . SER D 4 145 ? 105.693 109.816 81.047 1.00 84.15 114 SER R O 1
ATOM 4642 N N . THR D 4 146 ? 106.018 111.905 80.258 1.00 80.36 115 THR R N 1
ATOM 4643 C CA . THR D 4 146 ? 107.425 111.899 80.638 1.00 80.42 115 THR R CA 1
ATOM 4644 C C . THR D 4 146 ? 107.579 111.769 82.146 1.00 81.01 115 THR R C 1
ATOM 4645 O O . THR D 4 146 ? 108.467 111.054 82.625 1.00 81.62 115 THR R O 1
ATOM 4649 N N . ALA D 4 147 ? 106.724 112.453 82.910 1.00 79.02 116 ALA R N 1
ATOM 4650 C CA . ALA D 4 147 ? 106.769 112.325 84.361 1.00 78.43 116 ALA R CA 1
ATOM 4651 C C . ALA D 4 147 ? 106.515 110.888 84.792 1.00 78.54 116 ALA R C 1
ATOM 4652 O O . ALA D 4 147 ? 107.183 110.378 85.697 1.00 79.60 116 ALA R O 1
ATOM 4654 N N . SER D 4 148 ? 105.557 110.215 84.149 1.00 69.60 117 SER R N 1
ATOM 4655 C CA . SER D 4 148 ? 105.290 108.818 84.479 1.00 69.70 117 SER R CA 1
ATOM 4656 C C . SER D 4 148 ? 106.499 107.934 84.185 1.00 69.66 117 SER R C 1
ATOM 4657 O O . SER D 4 148 ? 106.855 107.064 84.993 1.00 70.06 117 SER R O 1
ATOM 4660 N N . ILE D 4 149 ? 107.146 108.140 83.033 1.00 63.74 118 ILE R N 1
ATOM 4661 C CA . ILE D 4 149 ? 108.304 107.310 82.695 1.00 62.60 118 ILE R CA 1
ATOM 4662 C C . ILE D 4 149 ? 109.452 107.546 83.673 1.00 64.29 118 ILE R C 1
ATOM 4663 O O . ILE D 4 149 ? 110.102 106.594 84.124 1.00 64.52 118 ILE R O 1
ATOM 4668 N N . MET D 4 150 ? 109.733 108.808 84.013 1.00 76.89 119 MET R N 1
ATOM 4669 C CA . MET D 4 150 ? 110.808 109.053 84.973 1.00 76.31 119 MET R CA 1
ATOM 4670 C C . MET D 4 150 ? 110.443 108.567 86.370 1.00 77.08 119 MET R C 1
ATOM 4671 O O . MET D 4 150 ? 111.333 108.188 87.135 1.00 78.46 119 MET R O 1
ATOM 4676 N N . HIS D 4 151 ? 109.155 108.555 86.723 1.00 80.94 120 HIS R N 1
ATOM 4677 C CA . HIS D 4 151 ? 108.755 107.961 87.995 1.00 81.57 120 HIS R CA 1
ATOM 4678 C C . HIS D 4 151 ? 109.013 106.460 88.004 1.00 80.96 120 HIS R C 1
ATOM 4679 O O . HIS D 4 151 ? 109.483 105.909 89.008 1.00 81.52 120 HIS R O 1
ATOM 4686 N N . LEU D 4 152 ? 108.713 105.783 86.893 1.00 63.83 121 LEU R N 1
ATOM 4687 C CA . LEU D 4 152 ? 109.039 104.364 86.784 1.00 62.98 121 LEU R CA 1
ATOM 4688 C C . LEU D 4 152 ? 110.542 104.137 86.904 1.00 64.26 121 LEU R C 1
ATOM 4689 O O . LEU D 4 152 ? 110.991 103.211 87.595 1.00 65.04 121 LEU R O 1
ATOM 4694 N N . CYS D 4 153 ? 111.334 104.981 86.238 1.00 70.11 122 CYS R N 1
ATOM 4695 C CA . CYS D 4 153 ? 112.786 104.853 86.312 1.00 69.22 122 CYS R CA 1
ATOM 4696 C C . CYS D 4 153 ? 113.291 105.077 87.734 1.00 69.27 122 CYS R C 1
ATOM 4697 O O . CYS D 4 153 ? 114.191 104.370 88.199 1.00 68.92 122 CYS R O 1
ATOM 4700 N N . CYS D 4 154 ? 112.726 106.061 88.436 1.00 74.42 123 CYS R N 1
ATOM 4701 C CA . CYS D 4 154 ? 113.124 106.321 89.816 1.00 74.30 123 CYS R CA 1
ATOM 4702 C C . CYS D 4 154 ? 112.756 105.158 90.729 1.00 74.37 123 CYS R C 1
ATOM 4703 O O . CYS D 4 154 ? 113.522 104.807 91.632 1.00 75.54 123 CYS R O 1
ATOM 4706 N N . ILE D 4 155 ? 111.584 104.554 90.515 1.00 59.18 124 ILE R N 1
ATOM 4707 C CA . ILE D 4 155 ? 111.199 103.388 91.306 1.00 57.41 124 ILE R CA 1
ATOM 4708 C C . ILE D 4 155 ? 112.172 102.240 91.067 1.00 58.84 124 ILE R C 1
ATOM 4709 O O . ILE D 4 155 ? 112.602 101.559 92.009 1.00 61.28 124 ILE R O 1
ATOM 4714 N N . SER D 4 156 ? 112.541 102.013 89.803 1.00 63.10 125 SER R N 1
ATOM 4715 C CA . SER D 4 156 ? 113.501 100.958 89.495 1.00 62.58 125 SER R CA 1
ATOM 4716 C C . SER D 4 156 ? 114.860 101.241 90.127 1.00 62.25 125 SER R C 1
ATOM 4717 O O . SER D 4 156 ? 115.521 100.324 90.626 1.00 61.74 125 SER R O 1
ATOM 4720 N N . VAL D 4 157 ? 115.297 102.502 90.104 1.00 65.76 126 VAL R N 1
ATOM 4721 C CA . VAL D 4 157 ? 116.574 102.866 90.715 1.00 65.49 126 VAL R CA 1
ATOM 4722 C C . VAL D 4 157 ? 116.528 102.641 92.221 1.00 66.21 126 VAL R C 1
ATOM 4723 O O . VAL D 4 157 ? 117.494 102.155 92.823 1.00 67.58 126 VAL R O 1
ATOM 4727 N N . ASP D 4 158 ? 115.408 103.000 92.854 1.00 68.19 127 ASP R N 1
ATOM 4728 C CA . ASP D 4 158 ? 115.255 102.783 94.289 1.00 67.44 127 ASP R CA 1
ATOM 4729 C C . ASP D 4 158 ? 115.335 101.295 94.610 1.00 68.16 127 ASP R C 1
ATOM 4730 O O . ASP D 4 158 ? 116.037 100.890 95.545 1.00 6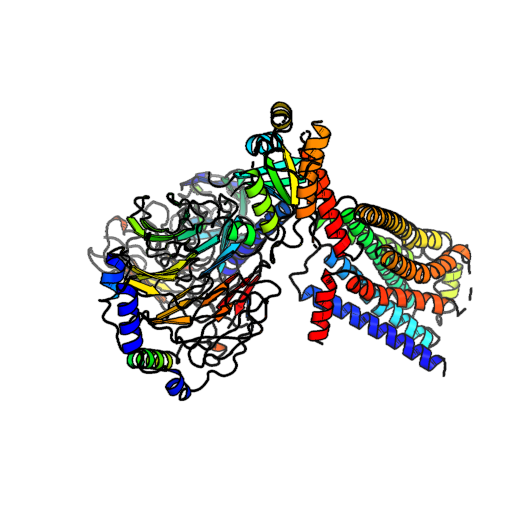9.39 127 ASP R O 1
ATOM 4735 N N . ARG D 4 159 ? 114.645 100.462 93.826 1.00 61.25 128 ARG R N 1
ATOM 4736 C CA . ARG D 4 159 ? 114.701 99.020 94.053 1.00 59.92 128 ARG R CA 1
ATOM 4737 C C . ARG D 4 159 ? 116.113 98.480 93.848 1.00 60.45 128 ARG R C 1
ATOM 4738 O O . ARG D 4 159 ? 116.582 97.635 94.621 1.00 62.60 128 ARG R O 1
ATOM 4746 N N . TYR D 4 160 ? 116.804 98.958 92.811 1.00 59.36 129 TYR R N 1
ATOM 4747 C CA . TYR D 4 160 ? 118.166 98.506 92.548 1.00 59.68 129 TYR R CA 1
ATOM 4748 C C . TYR D 4 160 ? 119.100 98.871 93.692 1.00 59.88 129 TYR R C 1
ATOM 4749 O O . TYR D 4 160 ? 119.941 98.063 94.098 1.00 61.91 129 TYR R O 1
ATOM 4758 N N . TYR D 4 161 ? 118.971 100.089 94.219 1.00 66.31 130 TYR R N 1
ATOM 4759 C CA . TYR D 4 161 ? 119.825 100.501 95.327 1.00 66.83 130 TYR R CA 1
ATOM 4760 C C . TYR D 4 161 ? 119.473 99.758 96.608 1.00 66.47 130 TYR R C 1
ATOM 4761 O O . TYR D 4 161 ? 120.353 99.506 97.438 1.00 67.37 130 TYR R O 1
ATOM 4770 N N . ALA D 4 162 ? 118.199 99.400 96.787 1.00 52.32 131 ALA R N 1
ATOM 4771 C CA . ALA D 4 162 ? 117.806 98.659 97.979 1.00 51.99 131 ALA R CA 1
ATOM 4772 C C . ALA D 4 162 ? 118.245 97.202 97.910 1.00 52.54 131 ALA R C 1
ATOM 4773 O O . ALA D 4 162 ? 118.458 96.573 98.952 1.00 52.36 131 ALA R O 1
ATOM 4775 N N . ILE D 4 163 ? 118.380 96.648 96.709 1.00 52.14 132 ILE R N 1
ATOM 4776 C CA . ILE D 4 163 ? 118.755 95.243 96.567 1.00 50.14 132 ILE R CA 1
ATOM 4777 C C . ILE D 4 163 ? 120.268 95.069 96.499 1.00 52.53 132 ILE R C 1
ATOM 4778 O O . ILE D 4 163 ? 120.843 94.265 97.237 1.00 55.79 132 ILE R O 1
ATOM 4783 N N . ILE D 4 164 ? 120.934 95.813 95.613 1.00 61.52 133 ILE R N 1
ATOM 4784 C CA . ILE D 4 164 ? 122.375 95.657 95.433 1.00 62.23 133 ILE R CA 1
ATOM 4785 C C . ILE D 4 164 ? 123.128 96.076 96.691 1.00 64.41 133 ILE R C 1
ATOM 4786 O O . ILE D 4 164 ? 124.063 95.393 97.128 1.00 65.10 133 ILE R O 1
ATOM 4791 N N . LYS D 4 165 ? 122.729 97.194 97.303 1.00 86.63 134 LYS R N 1
ATOM 4792 C CA . LYS D 4 165 ? 123.383 97.736 98.493 1.00 87.61 134 LYS R CA 1
ATOM 4793 C C . LYS D 4 165 ? 122.329 97.911 99.579 1.00 87.85 134 LYS R C 1
ATOM 4794 O O . LYS D 4 165 ? 121.873 99.034 99.844 1.00 88.40 134 LYS R O 1
ATOM 4800 N N . PRO D 4 166 ? 121.919 96.822 100.233 1.00 72.41 135 PRO R N 1
ATOM 4801 C CA . PRO D 4 166 ? 120.842 96.920 101.226 1.00 71.60 135 PRO R CA 1
ATOM 4802 C C . PRO D 4 166 ? 121.312 97.440 102.575 1.00 71.79 135 PRO R C 1
ATOM 4803 O O . PRO D 4 166 ? 120.538 98.069 103.304 1.00 72.98 135 PRO R O 1
ATOM 4807 N N . LEU D 4 167 ? 122.574 97.176 102.922 1.00 75.27 136 LEU R N 1
ATOM 4808 C CA . LEU D 4 167 ? 123.079 97.577 104.231 1.00 76.12 136 LEU R CA 1
ATOM 4809 C C . LEU D 4 167 ? 123.113 99.093 104.377 1.00 77.51 136 LEU R C 1
ATOM 4810 O O . LEU D 4 167 ? 122.752 99.628 105.432 1.00 78.43 136 LEU R O 1
ATOM 4815 N N . GLU D 4 168 ? 123.542 99.802 103.335 1.00 87.32 137 GLU R N 1
ATOM 4816 C CA . GLU D 4 168 ? 123.588 101.257 103.349 1.00 86.93 137 GLU R CA 1
ATOM 4817 C C . GLU D 4 168 ? 122.424 101.886 102.593 1.00 86.81 137 GLU R C 1
ATOM 4818 O O . GLU D 4 168 ? 122.463 103.086 102.305 1.00 87.53 137 GLU R O 1
ATOM 4824 N N . TYR D 4 169 ? 121.399 101.102 102.259 1.00 72.36 138 TYR R N 1
ATOM 4825 C CA . TYR D 4 169 ? 120.227 101.656 101.585 1.00 71.92 138 TYR R CA 1
ATOM 4826 C C . TYR D 4 169 ? 119.519 102.727 102.408 1.00 72.44 138 TYR R C 1
ATOM 4827 O O . TYR D 4 169 ? 119.209 103.793 101.847 1.00 74.04 138 TYR R O 1
ATOM 4836 N N . PRO D 4 170 ? 119.218 102.530 103.699 1.00 72.12 139 PRO R N 1
ATOM 4837 C CA . PRO D 4 170 ? 118.592 103.624 104.461 1.00 72.90 139 PRO R CA 1
ATOM 4838 C C . PRO D 4 170 ? 119.452 104.871 104.552 1.00 73.40 139 PRO R C 1
ATOM 4839 O O . PRO D 4 170 ? 118.913 105.984 104.586 1.00 74.06 139 PRO R O 1
ATOM 4843 N N . THR D 4 171 ? 120.777 104.720 104.602 1.00 84.58 140 THR R N 1
ATOM 4844 C CA . THR D 4 171 ? 121.649 105.888 104.679 1.00 85.12 140 THR R CA 1
ATOM 4845 C C . THR D 4 171 ? 121.728 106.610 103.339 1.00 85.16 140 THR R C 1
ATOM 4846 O O . THR D 4 171 ? 121.649 107.843 103.285 1.00 86.14 140 THR R O 1
ATOM 4850 N N . LYS D 4 172 ? 121.866 105.859 102.244 1.00 85.60 141 LYS R N 1
ATOM 4851 C CA . LYS D 4 172 ? 122.049 106.475 100.935 1.00 85.75 141 LYS R CA 1
ATOM 4852 C C . LYS D 4 172 ? 120.757 107.064 100.383 1.00 85.04 141 LYS R C 1
ATOM 4853 O O . LYS D 4 172 ? 120.799 108.075 99.673 1.00 85.93 141 LYS R O 1
ATOM 4859 N N . ILE D 4 173 ? 119.612 106.459 100.686 1.00 70.91 142 ILE R N 1
ATOM 4860 C CA . ILE D 4 173 ? 118.316 106.941 100.221 1.00 71.74 142 ILE R CA 1
ATOM 4861 C C . ILE D 4 173 ? 117.554 107.479 101.424 1.00 72.28 142 ILE R C 1
ATOM 4862 O O . ILE D 4 173 ? 117.327 106.755 102.401 1.00 72.39 142 ILE R O 1
ATOM 4867 N N . THR D 4 174 ? 117.159 108.749 101.351 1.00 104.52 143 THR R N 1
ATOM 4868 C CA . THR D 4 174 ? 116.440 109.415 102.426 1.00 105.46 143 THR R CA 1
ATOM 4869 C C . THR D 4 174 ? 115.349 110.276 101.799 1.00 106.14 143 THR R C 1
ATOM 4870 O O . THR D 4 174 ? 115.226 110.359 100.572 1.00 106.72 143 THR R O 1
ATOM 4874 N N . GLY D 4 175 ? 114.540 110.914 102.648 1.00 131.65 144 GLY R N 1
ATOM 4875 C CA . GLY D 4 175 ? 113.493 111.787 102.141 1.00 132.39 144 GLY R CA 1
ATOM 4876 C C . GLY D 4 175 ? 114.037 112.928 101.304 1.00 132.30 144 GLY R C 1
ATOM 4877 O O . GLY D 4 175 ? 113.438 113.313 100.297 1.00 132.56 144 GLY R O 1
ATOM 4878 N N . ARG D 4 176 ? 115.184 113.483 101.707 1.00 126.01 145 ARG R N 1
ATOM 4879 C CA . ARG D 4 176 ? 115.812 114.538 100.917 1.00 126.14 145 ARG R CA 1
ATOM 4880 C C . ARG D 4 176 ? 116.204 114.030 99.536 1.00 125.60 145 ARG R C 1
ATOM 4881 O O . ARG D 4 176 ? 115.972 114.706 98.528 1.00 125.68 145 ARG R O 1
ATOM 4889 N N . THR D 4 177 ? 116.789 112.831 99.470 1.00 116.13 146 THR R N 1
ATOM 4890 C CA . THR D 4 177 ? 117.173 112.267 98.180 1.00 116.04 146 THR R CA 1
ATOM 4891 C C . THR D 4 177 ? 115.953 112.008 97.305 1.00 115.40 146 THR R C 1
ATOM 4892 O O . THR D 4 177 ? 115.970 112.301 96.103 1.00 115.56 146 THR R O 1
ATOM 4896 N N . VAL D 4 178 ? 114.886 111.460 97.891 1.00 106.49 147 VAL R N 1
ATOM 4897 C CA . VAL D 4 178 ? 113.673 111.178 97.128 1.00 106.03 147 VAL R CA 1
ATOM 4898 C C . VAL D 4 178 ? 113.072 112.469 96.589 1.00 106.31 147 VAL R C 1
ATOM 4899 O O . VAL D 4 178 ? 112.646 112.539 95.428 1.00 106.48 147 VAL R O 1
ATOM 4903 N N . ALA D 4 179 ? 113.032 113.512 97.422 1.00 103.78 148 ALA R N 1
ATOM 4904 C CA . ALA D 4 179 ? 112.551 114.807 96.959 1.00 103.53 148 ALA R CA 1
ATOM 4905 C C . ALA D 4 179 ? 113.430 115.348 95.840 1.00 103.21 148 ALA R C 1
ATOM 4906 O O . ALA D 4 179 ? 112.929 115.958 94.889 1.00 102.88 148 ALA R O 1
ATOM 4908 N N . ILE D 4 180 ? 114.744 115.131 95.935 1.00 104.25 149 ILE R N 1
ATOM 4909 C CA . ILE D 4 180 ? 115.655 115.601 94.894 1.00 104.27 149 ILE R CA 1
ATOM 4910 C C . ILE D 4 180 ? 115.343 114.923 93.564 1.00 104.12 149 ILE R C 1
ATOM 4911 O O . ILE D 4 180 ? 115.234 115.584 92.524 1.00 104.44 149 ILE R O 1
ATOM 4916 N N . MET D 4 181 ? 115.189 113.595 93.578 1.00 97.21 150 MET R N 1
ATOM 4917 C CA . MET D 4 181 ? 114.875 112.892 92.332 1.00 96.96 150 MET R CA 1
ATOM 4918 C C . MET D 4 181 ? 113.517 113.311 91.781 1.00 96.65 150 MET R C 1
ATOM 4919 O O . MET D 4 181 ? 113.365 113.494 90.567 1.00 96.58 150 MET R O 1
ATOM 4924 N N . LEU D 4 182 ? 112.514 113.457 92.652 1.00 86.06 151 LEU R N 1
ATOM 4925 C CA . LEU D 4 182 ? 111.190 113.856 92.184 1.00 85.48 151 LEU R CA 1
ATOM 4926 C C . LEU D 4 182 ? 111.228 115.240 91.546 1.00 86.33 151 LEU R C 1
ATOM 4927 O O . LEU D 4 182 ? 110.665 115.457 90.464 1.00 86.05 151 LEU R O 1
ATOM 4932 N N . THR D 4 183 ? 111.901 116.189 92.202 1.00 106.99 152 THR R N 1
ATOM 4933 C CA . THR D 4 183 ? 112.008 117.538 91.660 1.00 107.48 152 THR R CA 1
ATOM 4934 C C . THR D 4 183 ? 112.766 117.540 90.340 1.00 107.28 152 THR R C 1
ATOM 4935 O O . THR D 4 183 ? 112.368 118.224 89.392 1.00 107.39 152 THR R O 1
ATOM 4937 N N . CYS D 4 184 ? 113.858 116.774 90.257 1.00 114.04 153 CYS R N 1
ATOM 4938 C CA . CYS D 4 184 ? 114.625 116.719 89.017 1.00 114.54 153 CYS R CA 1
ATOM 4939 C C . CYS D 4 184 ? 113.791 116.147 87.878 1.00 114.53 153 CYS R C 1
ATOM 4940 O O . CYS D 4 184 ? 113.804 116.681 86.763 1.00 115.34 153 CYS R O 1
ATOM 4943 N N . ALA D 4 185 ? 113.054 115.065 88.141 1.00 82.91 154 ALA R N 1
ATOM 4944 C CA . ALA D 4 185 ? 112.228 114.460 87.101 1.00 81.82 154 ALA R CA 1
ATOM 4945 C C . ALA D 4 185 ? 111.136 115.417 86.639 1.00 82.17 154 ALA R C 1
ATOM 4946 O O . ALA D 4 185 ? 110.906 115.581 85.434 1.00 81.98 154 ALA R O 1
ATOM 4948 N N . TRP D 4 186 ? 110.453 116.065 87.588 1.00 78.96 155 TRP R N 1
ATOM 4949 C CA . TRP D 4 186 ? 109.390 116.995 87.220 1.00 78.57 155 TRP R CA 1
ATOM 4950 C C . TRP D 4 186 ? 109.940 118.179 86.433 1.00 80.14 155 TRP R C 1
ATOM 4951 O O . TRP D 4 186 ? 109.343 118.600 85.433 1.00 79.54 155 TRP R O 1
ATOM 4962 N N . VAL D 4 187 ? 111.083 118.722 86.861 1.00 120.79 156 VAL R N 1
ATOM 4963 C CA . VAL D 4 187 ? 111.680 119.860 86.171 1.00 121.56 156 VAL R CA 1
ATOM 4964 C C . VAL D 4 187 ? 112.100 119.469 84.761 1.00 121.69 156 VAL R C 1
ATOM 4965 O O . VAL D 4 187 ? 111.870 120.215 83.802 1.00 121.87 156 VAL R O 1
ATOM 4967 N N . SER D 4 188 ? 112.719 118.294 84.609 1.00 124.51 157 SER R N 1
ATOM 4968 C CA . SER D 4 188 ? 113.137 117.849 83.284 1.00 124.86 157 SER R CA 1
ATOM 4969 C C . SER D 4 188 ? 111.940 117.648 82.365 1.00 124.56 157 SER R C 1
ATOM 4970 O O . SER D 4 188 ? 111.971 118.057 81.197 1.00 125.11 157 SER R O 1
ATOM 4973 N N . SER D 4 189 ? 110.873 117.023 82.876 1.00 99.88 158 SER R N 1
ATOM 4974 C CA . SER D 4 189 ? 109.683 116.809 82.057 1.00 99.48 158 SER R CA 1
ATOM 4975 C C . SER D 4 189 ? 109.056 118.134 81.640 1.00 100.62 158 SER R C 1
ATOM 4976 O O . SER D 4 189 ? 108.679 118.313 80.474 1.00 100.41 158 SER R O 1
ATOM 4979 N N . GLY D 4 190 ? 108.944 119.078 82.577 1.00 111.11 159 GLY R N 1
ATOM 4980 C CA . GLY D 4 190 ? 108.428 120.389 82.224 1.00 110.90 159 GLY R CA 1
ATOM 4981 C C . GLY D 4 190 ? 109.283 121.083 81.184 1.00 110.86 159 GLY R C 1
ATOM 4982 O O . GLY D 4 190 ? 108.763 121.667 80.230 1.00 111.33 159 GLY R O 1
ATOM 4983 N N . LEU D 4 191 ? 110.607 121.000 81.336 1.00 116.60 160 LEU R N 1
ATOM 4984 C CA . LEU D 4 191 ? 111.511 121.652 80.397 1.00 117.20 160 LEU R CA 1
ATOM 4985 C C . LEU D 4 191 ? 111.371 121.074 78.995 1.00 117.64 160 LEU R C 1
ATOM 4986 O O . LEU D 4 191 ? 111.357 121.822 78.010 1.00 118.63 160 LEU R O 1
ATOM 4991 N N . ILE D 4 192 ? 111.275 119.747 78.876 1.00 107.89 161 ILE R N 1
ATOM 4992 C CA . ILE D 4 192 ? 111.174 119.175 77.535 1.00 107.51 161 ILE R CA 1
ATOM 4993 C C . ILE D 4 192 ? 109.798 119.464 76.940 1.00 107.83 161 ILE R C 1
ATOM 4994 O O . ILE D 4 192 ? 109.679 119.721 75.735 1.00 108.45 161 ILE R O 1
ATOM 4999 N N . SER D 4 193 ? 108.746 119.469 77.760 1.00 119.75 162 SER R N 1
ATOM 5000 C CA . SER D 4 193 ? 107.390 119.538 77.221 1.00 120.14 162 SER R CA 1
ATOM 5001 C C . SER D 4 193 ? 106.899 120.970 77.004 1.00 121.23 162 SER R C 1
ATOM 5002 O O . SER D 4 193 ? 106.582 121.357 75.875 1.00 121.51 162 SER R O 1
ATOM 5005 N N . PHE D 4 194 ? 106.827 121.764 78.076 1.00 132.11 163 PHE R N 1
ATOM 5006 C CA . PHE D 4 194 ? 106.082 123.019 78.016 1.00 132.25 163 PHE R CA 1
ATOM 5007 C C . PHE D 4 194 ? 106.805 124.071 77.183 1.00 132.22 163 PHE R C 1
ATOM 5008 O O . PHE D 4 194 ? 106.189 124.745 76.349 1.00 132.18 163 PHE R O 1
ATOM 5016 N N . ILE D 4 195 ? 108.108 124.228 77.392 1.00 139.62 164 ILE R N 1
ATOM 5017 C CA . ILE D 4 195 ? 108.848 125.358 76.831 1.00 140.08 164 ILE R CA 1
ATOM 5018 C C . ILE D 4 195 ? 108.968 125.255 75.311 1.00 140.66 164 ILE R C 1
ATOM 5019 O O . ILE D 4 195 ? 108.524 126.178 74.609 1.00 140.88 164 ILE R O 1
ATOM 5021 N N . PRO D 4 196 ? 109.562 124.192 74.746 1.00 157.85 165 PRO R N 1
ATOM 5022 C CA . PRO D 4 196 ? 109.745 124.169 73.284 1.00 158.37 165 PRO R CA 1
ATOM 5023 C C . PRO D 4 196 ? 108.440 124.172 72.509 1.00 158.54 165 PRO R C 1
ATOM 5024 O O . PRO D 4 196 ? 108.375 124.767 71.426 1.00 159.07 165 PRO R O 1
ATOM 5028 N N . ILE D 4 197 ? 107.399 123.520 73.029 1.00 162.17 166 ILE R N 1
ATOM 5029 C CA . ILE D 4 197 ? 106.119 123.493 72.330 1.00 162.59 166 ILE R CA 1
ATOM 5030 C C . ILE D 4 197 ? 105.478 124.874 72.335 1.00 162.72 166 ILE R C 1
ATOM 5031 O O . ILE D 4 197 ? 104.971 125.343 71.309 1.00 162.74 166 ILE R O 1
ATOM 5033 N N . PHE D 4 198 ? 105.495 125.551 73.486 1.00 155.88 167 PHE R N 1
ATOM 5034 C CA . PHE D 4 198 ? 104.828 126.844 73.589 1.00 155.90 167 PHE R CA 1
ATOM 5035 C C . PHE D 4 198 ? 105.577 127.929 72.824 1.00 156.07 167 PHE R C 1
ATOM 5036 O O . PHE D 4 198 ? 104.954 128.750 72.141 1.00 155.87 167 PHE R O 1
ATOM 5044 N N . LEU D 4 199 ? 106.910 127.957 72.922 1.00 174.83 168 LEU R N 1
ATOM 5045 C CA . LEU D 4 199 ? 107.639 129.073 72.325 1.00 175.26 168 LEU R CA 1
ATOM 5046 C C . LEU D 4 199 ? 107.684 128.972 70.803 1.00 175.35 168 LEU R C 1
ATOM 5047 O O . LEU D 4 199 ? 107.587 129.995 70.116 1.00 175.37 168 LEU R O 1
ATOM 5052 N N . GLY D 4 200 ? 107.828 127.764 70.256 1.00 185.63 169 GLY R N 1
ATOM 5053 C CA . GLY D 4 200 ? 107.746 127.562 68.821 1.00 185.81 169 GLY R CA 1
ATOM 5054 C C . GLY D 4 200 ? 108.880 126.790 68.179 1.00 186.01 169 GLY R C 1
ATOM 5055 O O . GLY D 4 200 ? 108.827 126.558 66.966 1.00 186.07 169 GLY R O 1
ATOM 5056 N N . TRP D 4 201 ? 109.905 126.379 68.932 1.00 184.41 170 TRP R N 1
ATOM 5057 C CA . TRP D 4 201 ? 110.969 125.577 68.335 1.00 184.54 170 TRP R CA 1
ATOM 5058 C C . TRP D 4 201 ? 110.513 124.165 67.993 1.00 184.32 170 TRP R C 1
ATOM 5059 O O . TRP D 4 201 ? 111.200 123.474 67.232 1.00 184.44 170 TRP R O 1
ATOM 5070 N N . TYR D 4 202 ? 109.377 123.721 68.532 1.00 162.30 171 TYR R N 1
ATOM 5071 C CA . TYR D 4 202 ? 108.948 122.343 68.328 1.00 161.70 171 TYR R CA 1
ATOM 5072 C C . TYR D 4 202 ? 108.397 122.101 66.929 1.00 161.89 171 TYR R C 1
ATOM 5073 O O . TYR D 4 202 ? 108.266 120.941 66.523 1.00 161.33 171 TYR R O 1
ATOM 5082 N N . THR D 4 203 ? 108.077 123.154 66.188 1.00 196.92 172 THR R N 1
ATOM 5083 C CA . THR D 4 203 ? 107.474 123.042 64.867 1.00 197.52 172 THR R CA 1
ATOM 5084 C C . THR D 4 203 ? 108.376 123.695 63.824 1.00 198.06 172 THR R C 1
ATOM 5085 O O . THR D 4 203 ? 109.493 124.132 64.114 1.00 197.87 172 THR R O 1
ATOM 5087 N N . THR D 4 204 ? 107.874 123.754 62.593 1.00 218.24 173 THR R N 1
ATOM 5088 C CA . THR D 4 204 ? 108.566 124.378 61.476 1.00 218.41 173 THR R CA 1
ATOM 5089 C C . THR D 4 204 ? 107.653 125.429 60.852 1.00 218.53 173 THR R C 1
ATOM 5090 O O . THR D 4 204 ? 106.513 125.629 61.282 1.00 218.42 173 THR R O 1
ATOM 5092 N N . ASN D 4 205 ? 108.168 126.108 59.825 1.00 231.80 174 ASN R N 1
ATOM 5093 C CA . ASN D 4 205 ? 107.405 127.175 59.185 1.00 231.99 174 ASN R CA 1
ATOM 5094 C C . ASN D 4 205 ? 106.225 126.618 58.396 1.00 231.82 174 ASN R C 1
ATOM 5095 O O . ASN D 4 205 ? 105.110 127.149 58.471 1.00 231.73 174 ASN R O 1
ATOM 5097 N N . GLU D 4 206 ? 106.453 125.550 57.627 1.00 221.40 175 GLU R N 1
ATOM 5098 C CA . GLU D 4 206 ? 105.388 124.995 56.796 1.00 221.14 175 GLU R CA 1
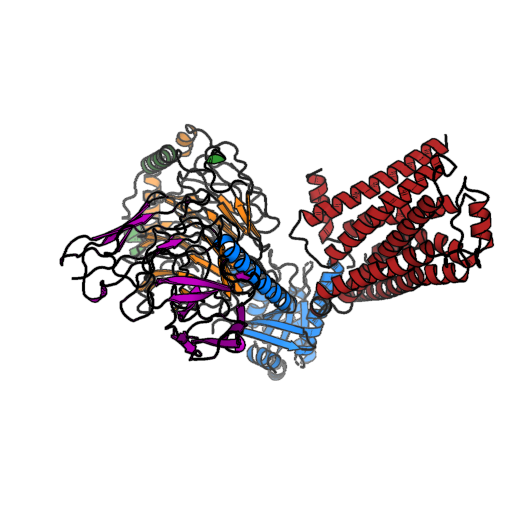ATOM 5099 C C . GLU D 4 206 ? 104.252 124.433 57.643 1.00 220.97 175 GLU R C 1
ATOM 5100 O O . GLU D 4 206 ? 103.076 124.606 57.304 1.00 220.83 175 GLU R O 1
ATOM 5102 N N . HIS D 4 207 ? 104.581 123.757 58.747 1.00 211.28 176 HIS R N 1
ATOM 5103 C CA . HIS D 4 207 ? 103.541 123.214 59.615 1.00 211.04 176 HIS R CA 1
ATOM 5104 C C . HIS D 4 207 ? 102.715 124.328 60.247 1.00 211.04 176 HIS R C 1
ATOM 5105 O O . HIS D 4 207 ? 101.486 124.223 60.340 1.00 210.86 176 HIS R O 1
ATOM 5107 N N . LEU D 4 208 ? 103.373 125.404 60.685 1.00 215.92 177 LEU R N 1
ATOM 5108 C CA . LEU D 4 208 ? 102.645 126.536 61.252 1.00 215.93 177 LEU R CA 1
ATOM 5109 C C . LEU D 4 208 ? 101.753 127.195 60.208 1.00 215.96 177 LEU R C 1
ATOM 5110 O O . LEU D 4 208 ? 100.616 127.582 60.507 1.00 215.92 177 LEU R O 1
ATOM 5112 N N . VAL D 4 209 ? 102.252 127.334 58.977 1.00 210.72 178 VAL R N 1
ATOM 5113 C CA . VAL D 4 209 ? 101.447 127.921 57.908 1.00 210.59 178 VAL R CA 1
ATOM 5114 C C . VAL D 4 209 ? 100.226 127.054 57.625 1.00 210.34 178 VAL R C 1
ATOM 5115 O O . VAL D 4 209 ? 99.111 127.563 57.454 1.00 210.18 178 VAL R O 1
ATOM 5117 N N . TYR D 4 210 ? 100.416 125.733 57.573 1.00 194.89 179 TYR R N 1
ATOM 5118 C CA . TYR D 4 210 ? 99.292 124.831 57.340 1.00 194.51 179 TYR R CA 1
ATOM 5119 C C . TYR D 4 210 ? 98.278 124.904 58.475 1.00 194.54 179 TYR R C 1
ATOM 5120 O O . TYR D 4 210 ? 97.065 124.892 58.235 1.00 194.57 179 TYR R O 1
ATOM 5122 N N . LYS D 4 211 ? 98.756 124.971 59.721 1.00 195.34 180 LYS R N 1
ATOM 5123 C CA . LYS D 4 211 ? 97.848 125.074 60.859 1.00 195.27 180 LYS R CA 1
ATOM 5124 C C . LYS D 4 211 ? 97.055 126.375 60.819 1.00 195.45 180 LYS R C 1
ATOM 5125 O O . LYS D 4 211 ? 95.856 126.389 61.120 1.00 195.45 180 LYS R O 1
ATOM 5127 N N . VAL D 4 212 ? 97.711 127.481 60.460 1.00 210.06 181 VAL R N 1
ATOM 5128 C CA . VAL D 4 212 ? 97.008 128.755 60.339 1.00 210.26 181 VAL R CA 1
ATOM 5129 C C . VAL D 4 212 ? 95.968 128.686 59.228 1.00 210.37 181 VAL R C 1
ATOM 5130 O O . VAL D 4 212 ? 94.831 129.147 59.389 1.00 210.39 181 VAL R O 1
ATOM 5132 N N . GLU D 4 213 ? 96.337 128.101 58.085 1.00 218.84 182 GLU R N 1
ATOM 5133 C CA . GLU D 4 213 ? 95.405 127.995 56.968 1.00 219.05 182 GLU R CA 1
ATOM 5134 C C . GLU D 4 213 ? 94.259 127.039 57.273 1.00 218.92 182 GLU R C 1
ATOM 5135 O O . GLU D 4 213 ? 93.126 127.274 56.837 1.00 218.97 182 GLU R O 1
ATOM 5137 N N . HIS D 4 214 ? 94.526 125.964 58.016 1.00 207.31 183 HIS R N 1
ATOM 5138 C CA . HIS D 4 214 ? 93.524 124.951 58.348 1.00 207.19 183 HIS R CA 1
ATOM 5139 C C . HIS D 4 214 ? 93.332 124.922 59.858 1.00 206.96 183 HIS R C 1
ATOM 5140 O O . HIS D 4 214 ? 94.057 124.211 60.573 1.00 206.92 183 HIS R O 1
ATOM 5142 N N . PRO D 4 215 ? 92.369 125.674 60.389 1.00 195.77 184 PRO R N 1
ATOM 5143 C CA . PRO D 4 215 ? 92.109 125.664 61.833 1.00 195.59 184 PRO R CA 1
ATOM 5144 C C . PRO D 4 215 ? 91.119 124.606 62.295 1.00 195.70 184 PRO R C 1
ATOM 5145 O O . PRO D 4 215 ? 90.912 124.472 63.507 1.00 195.59 184 PRO R O 1
ATOM 5149 N N . ASP D 4 216 ? 90.508 123.858 61.374 1.00 207.65 185 ASP R N 1
ATOM 5150 C CA . ASP D 4 216 ? 89.512 122.867 61.768 1.00 207.77 185 ASP R CA 1
ATOM 5151 C C . ASP D 4 216 ? 90.149 121.654 62.434 1.00 207.83 185 ASP R C 1
ATOM 5152 O O . ASP D 4 216 ? 89.519 121.018 63.286 1.00 207.78 185 ASP R O 1
ATOM 5154 N N . GLU D 4 217 ? 91.381 121.314 62.061 1.00 205.45 186 GLU R N 1
ATOM 5155 C CA . GLU D 4 217 ? 92.072 120.158 62.612 1.00 205.24 186 GLU R CA 1
ATOM 5156 C C . GLU D 4 217 ? 93.489 120.542 63.012 1.00 205.07 186 GLU R C 1
ATOM 5157 O O . GLU D 4 217 ? 94.104 121.426 62.409 1.00 205.26 186 GLU R O 1
ATOM 5159 N N . CYS D 4 218 ? 94.000 119.867 64.038 1.00 190.49 187 CYS R N 1
ATOM 5160 C CA . CYS D 4 218 ? 95.371 120.039 64.495 1.00 190.40 187 CYS R CA 1
ATOM 5161 C C . CYS D 4 218 ? 96.079 118.692 64.488 1.00 190.26 187 CYS R C 1
ATOM 5162 O O . CYS D 4 218 ? 95.512 117.678 64.910 1.00 190.29 187 CYS R O 1
ATOM 5165 N N . ILE D 4 219 ? 97.316 118.684 63.996 1.00 175.30 188 ILE R N 1
ATOM 5166 C CA . ILE D 4 219 ? 98.120 117.473 63.881 1.00 174.83 188 ILE R CA 1
ATOM 5167 C C . ILE D 4 219 ? 99.417 117.686 64.648 1.00 174.17 188 ILE R C 1
ATOM 5168 O O . ILE D 4 219 ? 100.091 118.707 64.466 1.00 174.73 188 ILE R O 1
ATOM 5170 N N . PHE D 4 220 ? 99.765 116.723 65.502 1.00 125.35 189 PHE R N 1
ATOM 5171 C CA . PHE D 4 220 ? 100.976 116.808 66.318 1.00 124.71 189 PHE R CA 1
ATOM 5172 C C . PHE D 4 220 ? 102.139 116.201 65.537 1.00 125.21 189 PHE R C 1
ATOM 5173 O O . PHE D 4 220 ? 102.536 115.051 65.733 1.00 125.04 189 PHE R O 1
ATOM 5181 N N . VAL D 4 221 ? 102.692 117.004 64.633 1.00 162.30 190 VAL R N 1
ATOM 5182 C CA . VAL D 4 221 ? 103.862 116.634 63.845 1.00 162.61 190 VAL R CA 1
ATOM 5183 C C . VAL D 4 221 ? 104.968 117.634 64.152 1.00 162.81 190 VAL R C 1
ATOM 5184 O O . VAL D 4 221 ? 104.741 118.849 64.120 1.00 163.24 190 VAL R O 1
ATOM 5188 N N . VAL D 4 222 ? 106.159 117.122 64.463 1.00 155.27 191 VAL R N 1
ATOM 5189 C CA . VAL D 4 222 ? 107.262 117.939 64.945 1.00 155.24 191 VAL R CA 1
ATOM 5190 C C . VAL D 4 222 ? 108.483 117.717 64.061 1.00 155.15 191 VAL R C 1
ATOM 5191 O O . VAL D 4 222 ? 108.541 116.787 63.256 1.00 155.30 191 VAL R O 1
ATOM 5195 N N . ASN D 4 223 ? 109.466 118.599 64.227 1.00 150.13 192 ASN R N 1
ATOM 5196 C CA . ASN D 4 223 ? 110.707 118.514 63.472 1.00 150.16 192 ASN R CA 1
ATOM 5197 C C . ASN D 4 223 ? 111.545 117.321 63.927 1.00 150.44 192 ASN R C 1
ATOM 5198 O O . ASN D 4 223 ? 111.432 116.848 65.061 1.00 150.44 192 ASN R O 1
ATOM 5203 N N . LYS D 4 224 ? 112.383 116.827 63.013 1.00 169.54 193 LYS R N 1
ATOM 5204 C CA . LYS D 4 224 ? 113.145 115.607 63.281 1.00 169.85 193 LYS R CA 1
ATOM 5205 C C . LYS D 4 224 ? 114.135 115.749 64.432 1.00 169.95 193 LYS R C 1
ATOM 5206 O O . LYS D 4 224 ? 114.166 114.854 65.295 1.00 170.03 193 LYS R O 1
ATOM 5208 N N . PRO D 4 225 ? 114.982 116.786 64.503 1.00 161.77 194 PRO R N 1
ATOM 5209 C CA . PRO D 4 225 ? 115.866 116.904 65.677 1.00 161.51 194 PRO R CA 1
ATOM 5210 C C . PRO D 4 225 ? 115.122 116.987 67.000 1.00 161.22 194 PRO R C 1
ATOM 5211 O O . PRO D 4 225 ? 115.544 116.349 67.976 1.00 160.96 194 PRO R O 1
ATOM 5215 N N . TYR D 4 226 ? 114.019 117.739 67.062 1.00 151.02 195 TYR R N 1
ATOM 5216 C CA . TYR D 4 226 ? 113.251 117.809 68.301 1.00 150.64 195 TYR R CA 1
ATOM 5217 C C . TYR D 4 226 ? 112.681 116.441 68.647 1.00 150.61 195 TYR R C 1
ATOM 5218 O O . TYR D 4 226 ? 112.712 116.021 69.807 1.00 150.36 195 TYR R O 1
ATOM 5227 N N . ALA D 4 227 ? 112.148 115.734 67.648 1.00 165.91 196 ALA R N 1
ATOM 5228 C CA . ALA D 4 227 ? 111.593 114.409 67.898 1.00 166.14 196 ALA R CA 1
ATOM 5229 C C . ALA D 4 227 ? 112.658 113.464 68.430 1.00 165.93 196 ALA R C 1
ATOM 5230 O O . ALA D 4 227 ? 112.421 112.725 69.391 1.00 165.79 196 ALA R O 1
ATOM 5232 N N . ILE D 4 228 ? 113.849 113.492 67.829 1.00 158.84 197 ILE R N 1
ATOM 5233 C CA . ILE D 4 228 ? 114.929 112.611 68.266 1.00 158.82 197 ILE R CA 1
ATOM 5234 C C . ILE D 4 228 ? 115.326 112.930 69.702 1.00 158.26 197 ILE R C 1
ATOM 5235 O O . ILE D 4 228 ? 115.443 112.033 70.545 1.00 158.24 197 ILE R O 1
ATOM 5237 N N . ILE D 4 229 ? 115.519 114.217 70.007 1.00 146.39 198 ILE R N 1
ATOM 5238 C CA . ILE D 4 229 ? 115.961 114.605 71.346 1.00 146.21 198 ILE R CA 1
ATOM 5239 C C . ILE D 4 229 ? 114.901 114.251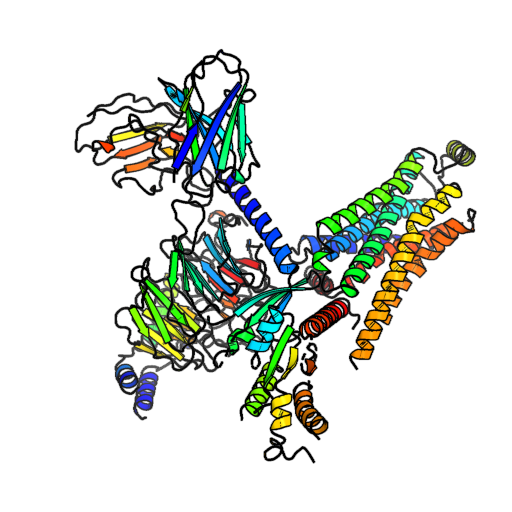 72.384 1.00 146.25 198 ILE R C 1
ATOM 5240 O O . ILE D 4 229 ? 115.209 113.713 73.458 1.00 146.39 198 ILE R O 1
ATOM 5242 N N . SER D 4 230 ? 113.637 114.555 72.079 1.00 144.04 199 SER R N 1
ATOM 5243 C CA . SER D 4 230 ? 112.550 114.299 73.017 1.00 143.73 199 SER R CA 1
ATOM 5244 C C . SER D 4 230 ? 112.376 112.808 73.262 1.00 144.21 199 SER R C 1
ATOM 5245 O O . SER D 4 230 ? 112.216 112.373 74.408 1.00 143.81 199 SER R O 1
ATOM 5248 N N . SER D 4 231 ? 112.400 112.005 72.194 1.00 153.87 200 SER R N 1
ATOM 5249 C CA . SER D 4 231 ? 112.313 110.560 72.362 1.00 153.74 200 SER R CA 1
ATOM 5250 C C . SER D 4 231 ? 113.482 110.043 73.184 1.00 153.13 200 SER R C 1
ATOM 5251 O O . SER D 4 231 ? 113.299 109.203 74.073 1.00 152.58 200 SER R O 1
ATOM 5253 N N . SER D 4 232 ? 114.688 110.551 72.915 1.00 144.31 201 SER R N 1
ATOM 5254 C CA . SER D 4 232 ? 115.856 110.181 73.704 1.00 143.94 201 SER R CA 1
ATOM 5255 C C . SER D 4 232 ? 115.596 110.393 75.188 1.00 143.13 201 SER R C 1
ATOM 5256 O O . SER D 4 232 ? 115.544 109.429 75.958 1.00 142.65 201 SER R O 1
ATOM 5259 N N . VAL D 4 233 ? 115.340 111.644 75.583 1.00 125.34 202 VAL R N 1
ATOM 5260 C CA . VAL D 4 233 ? 115.240 111.964 77.007 1.00 124.66 202 VAL R CA 1
ATOM 5261 C C . VAL D 4 233 ? 114.059 111.236 77.641 1.00 124.33 202 VAL R C 1
ATOM 5262 O O . VAL D 4 233 ? 114.141 110.774 78.786 1.00 124.29 202 VAL R O 1
ATOM 5266 N N . SER D 4 234 ? 112.950 111.104 76.908 1.00 120.78 203 SER R N 1
ATOM 5267 C CA . SER D 4 234 ? 111.751 110.517 77.494 1.00 120.36 203 SER R CA 1
ATOM 5268 C C . SER D 4 234 ? 111.894 109.013 77.693 1.00 120.45 203 SER R C 1
ATOM 5269 O O . SER D 4 234 ? 111.481 108.481 78.729 1.00 120.10 203 SER R O 1
ATOM 5272 N N . PHE D 4 235 ? 112.472 108.306 76.721 1.00 119.07 204 PHE R N 1
ATOM 5273 C CA . PHE D 4 235 ? 112.452 106.850 76.737 1.00 118.27 204 PHE R CA 1
ATOM 5274 C C . PHE D 4 235 ? 113.834 106.227 76.839 1.00 118.22 204 PHE R C 1
ATOM 5275 O O . PHE D 4 235 ? 114.061 105.387 77.716 1.00 117.90 204 PHE R O 1
ATOM 5283 N N . TRP D 4 236 ? 114.773 106.624 75.976 1.00 122.41 205 TRP R N 1
ATOM 5284 C CA . TRP D 4 236 ? 115.969 105.812 75.767 1.00 122.41 205 TRP R CA 1
ATOM 5285 C C . TRP D 4 236 ? 116.842 105.758 77.014 1.00 121.94 205 TRP R C 1
ATOM 5286 O O . TRP D 4 236 ? 117.400 104.703 77.339 1.00 122.09 205 TRP R O 1
ATOM 5297 N N . ILE D 4 237 ? 116.976 106.872 77.724 1.00 103.50 206 ILE R N 1
ATOM 5298 C CA . ILE D 4 237 ? 117.758 106.891 78.958 1.00 103.06 206 ILE R CA 1
ATOM 5299 C C . ILE D 4 237 ? 116.983 106.188 80.072 1.00 102.80 206 ILE R C 1
ATOM 5300 O O . ILE D 4 237 ? 117.541 105.285 80.717 1.00 103.91 206 ILE R O 1
ATOM 5305 N N . PRO D 4 238 ? 115.720 106.553 80.355 1.00 84.28 207 PRO R N 1
ATOM 5306 C CA . PRO D 4 238 ? 114.988 105.810 81.396 1.00 83.65 207 PRO R CA 1
ATOM 5307 C C . PRO D 4 238 ? 114.845 104.328 81.098 1.00 84.99 207 PRO R C 1
ATOM 5308 O O . PRO D 4 238 ? 114.969 103.509 82.016 1.00 84.79 207 PRO R O 1
ATOM 5312 N N . CYS D 4 239 ? 114.601 103.955 79.839 1.00 100.08 208 CYS R N 1
ATOM 5313 C CA . CYS D 4 239 ? 114.458 102.538 79.513 1.00 99.63 208 CYS R CA 1
ATOM 5314 C C . CYS D 4 239 ? 115.770 101.791 79.703 1.00 99.99 208 CYS R C 1
ATOM 5315 O O . CYS D 4 239 ? 115.780 100.673 80.229 1.00 100.16 208 CYS R O 1
ATOM 5318 N N . CYS D 4 240 ? 116.887 102.386 79.277 1.00 104.65 209 CYS R N 1
ATOM 5319 C CA . CYS D 4 240 ? 118.182 101.740 79.466 1.00 104.68 209 CYS R CA 1
ATOM 5320 C C . CYS D 4 240 ? 118.507 101.583 80.946 1.00 103.57 209 CYS R C 1
ATOM 5321 O O . CYS D 4 240 ? 118.985 100.525 81.376 1.00 104.01 209 CYS R O 1
ATOM 5324 N N . ILE D 4 241 ? 118.249 102.624 81.742 1.00 67.75 210 ILE R N 1
ATOM 5325 C CA . ILE D 4 241 ? 118.512 102.543 83.176 1.00 66.26 210 ILE R CA 1
ATOM 5326 C C . ILE D 4 241 ? 117.643 101.468 83.816 1.00 67.90 210 ILE R C 1
ATOM 5327 O O . ILE D 4 241 ? 118.120 100.665 84.632 1.00 70.10 210 ILE R O 1
ATOM 5332 N N . MET D 4 242 ? 116.357 101.431 83.455 1.00 84.83 211 MET R N 1
ATOM 5333 C CA . MET D 4 242 ? 115.457 100.426 84.005 1.00 85.24 211 MET R CA 1
ATOM 5334 C C . MET D 4 242 ? 115.905 99.022 83.629 1.00 85.16 211 MET R C 1
ATOM 5335 O O . MET D 4 242 ? 115.908 98.119 84.472 1.00 84.54 211 MET R O 1
ATOM 5340 N N . LEU D 4 243 ? 116.293 98.821 82.367 1.00 79.53 212 LEU R N 1
ATOM 5341 C CA . LEU D 4 243 ? 116.734 97.503 81.926 1.00 79.20 212 LEU R CA 1
ATOM 5342 C C . LEU D 4 243 ? 117.992 97.067 82.664 1.00 80.39 212 LEU R C 1
ATOM 5343 O O . LEU D 4 243 ? 118.089 95.919 83.111 1.00 81.78 212 LEU R O 1
ATOM 5348 N N . PHE D 4 244 ? 118.962 97.973 82.811 1.00 88.92 213 PHE R N 1
ATOM 5349 C CA . PHE D 4 244 ? 120.196 97.628 83.512 1.00 89.38 213 PHE R CA 1
ATOM 5350 C C . PHE D 4 244 ? 119.919 97.270 84.967 1.00 89.17 213 PHE R C 1
ATOM 5351 O O . PHE D 4 244 ? 120.378 96.231 85.465 1.00 90.52 213 PHE R O 1
ATOM 5359 N N . THR D 4 245 ? 119.154 98.115 85.664 1.00 71.55 214 THR R N 1
ATOM 5360 C CA . THR D 4 245 ? 118.863 97.857 87.070 1.00 70.16 214 THR R CA 1
ATOM 5361 C C . THR D 4 245 ? 118.081 96.563 87.244 1.00 71.25 214 THR R C 1
ATOM 5362 O O . THR D 4 245 ? 118.360 95.778 88.160 1.00 73.00 214 THR R O 1
ATOM 5366 N N . TYR D 4 246 ? 117.100 96.320 86.371 1.00 73.54 215 TYR R N 1
ATOM 5367 C CA . TYR D 4 246 ? 116.296 95.110 86.472 1.00 74.81 215 TYR R CA 1
ATOM 5368 C C . TYR D 4 246 ? 117.128 93.868 86.188 1.00 75.56 215 TYR R C 1
ATOM 5369 O O . TYR D 4 246 ? 116.953 92.839 86.848 1.00 76.39 215 TYR R O 1
ATOM 5378 N N . TRP D 4 247 ? 118.045 93.943 85.221 1.00 101.59 216 TRP R N 1
ATOM 5379 C CA . TRP D 4 247 ? 118.934 92.816 84.969 1.00 102.40 216 TRP R CA 1
ATOM 5380 C C . TRP D 4 247 ? 119.809 92.527 86.181 1.00 102.27 216 TRP R C 1
ATOM 5381 O O . TRP D 4 247 ? 119.996 91.362 86.558 1.00 103.21 216 TRP R O 1
ATOM 5392 N N . ARG D 4 248 ? 120.348 93.574 86.812 1.00 87.97 217 ARG R N 1
ATOM 5393 C CA . ARG D 4 248 ? 121.191 93.358 87.987 1.00 87.69 217 ARG R CA 1
ATOM 5394 C C . ARG D 4 248 ? 120.402 92.730 89.132 1.00 87.09 217 ARG R C 1
ATOM 5395 O O . ARG D 4 248 ? 120.867 91.777 89.770 1.00 88.52 217 ARG R O 1
ATOM 5403 N N . ILE D 4 249 ? 119.200 93.244 89.409 1.00 71.07 218 ILE R N 1
ATOM 5404 C CA . ILE D 4 249 ? 118.448 92.693 90.535 1.00 71.32 218 ILE R CA 1
ATOM 5405 C C . ILE D 4 249 ? 117.970 91.280 90.213 1.00 73.72 218 ILE R C 1
ATOM 5406 O O . ILE D 4 249 ? 117.908 90.421 91.101 1.00 75.45 218 ILE R O 1
ATOM 5411 N N . TYR D 4 250 ? 117.651 91.001 88.945 1.00 93.37 219 TYR R N 1
ATOM 5412 C CA . TYR D 4 250 ? 117.263 89.650 88.555 1.00 93.62 219 TYR R CA 1
ATOM 5413 C C . TYR D 4 250 ? 118.415 88.668 88.721 1.00 93.94 219 TYR R C 1
ATOM 5414 O O . TYR D 4 250 ? 118.213 87.545 89.198 1.00 94.57 219 TYR R O 1
ATOM 5423 N N . VAL D 4 251 ? 119.630 89.061 88.327 1.00 98.96 220 VAL R N 1
ATOM 5424 C CA . VAL D 4 251 ? 120.765 88.161 88.508 1.00 99.66 220 VAL R CA 1
ATOM 5425 C C . VAL D 4 251 ? 121.071 87.979 89.991 1.00 99.88 220 VAL R C 1
ATOM 5426 O O . VAL D 4 251 ? 121.462 86.885 90.422 1.00 100.09 220 VAL R O 1
ATOM 5430 N N . GLU D 4 252 ? 120.877 89.027 90.801 1.00 117.00 221 GLU R N 1
ATOM 5431 C CA . GLU D 4 252 ? 121.043 88.882 92.243 1.00 117.26 221 GLU R CA 1
ATOM 5432 C C . GLU D 4 252 ? 120.044 87.881 92.810 1.00 117.33 221 GLU R C 1
ATOM 5433 O O . GLU D 4 252 ? 120.405 87.020 93.622 1.00 118.61 221 GLU R O 1
ATOM 5439 N N . ALA D 4 253 ? 118.782 87.979 92.387 1.00 97.82 222 ALA R N 1
ATOM 5440 C CA . ALA D 4 253 ? 117.763 87.050 92.861 1.00 97.58 222 ALA R CA 1
ATOM 5441 C C . ALA D 4 253 ? 118.062 85.628 92.408 1.00 98.57 222 ALA R C 1
ATOM 5442 O O . ALA D 4 253 ? 117.851 84.672 93.163 1.00 98.96 222 ALA R O 1
ATOM 5444 N N . THR D 4 254 ? 118.547 85.468 91.175 1.00 124.20 223 THR R N 1
ATOM 5445 C CA . THR D 4 254 ? 118.908 84.141 90.687 1.00 124.87 223 THR R CA 1
ATOM 5446 C C . THR D 4 254 ? 120.038 83.541 91.515 1.00 125.59 223 THR R C 1
ATOM 5447 O O . THR D 4 254 ? 119.982 82.365 91.896 1.00 126.29 223 THR R O 1
ATOM 5451 N N . ARG D 4 255 ? 121.069 84.338 91.815 1.00 126.54 224 ARG R N 1
ATOM 5452 C CA . ARG D 4 255 ? 122.167 83.833 92.634 1.00 126.31 224 ARG R CA 1
ATOM 5453 C C . ARG D 4 255 ? 121.692 83.478 94.038 1.00 126.13 224 ARG R C 1
ATOM 5454 O O . ARG D 4 255 ? 122.101 82.454 94.599 1.00 126.64 224 ARG R O 1
ATOM 5462 N N . GLN D 4 256 ? 120.827 84.311 94.624 1.00 129.05 225 GLN R N 1
ATOM 5463 C CA . GLN D 4 256 ? 120.315 84.016 95.960 1.00 129.73 225 GLN R CA 1
ATOM 5464 C C . GLN D 4 256 ? 119.482 82.739 95.965 1.00 130.42 225 GLN R C 1
ATOM 5465 O O . GLN D 4 256 ? 119.588 81.925 96.890 1.00 131.44 225 GLN R O 1
ATOM 5471 N N . GLU D 4 257 ? 118.647 82.547 94.942 1.00 145.57 226 GLU R N 1
ATOM 5472 C CA . GLU D 4 257 ? 117.847 81.330 94.854 1.00 146.34 226 GLU R CA 1
ATOM 5473 C C . GLU D 4 257 ? 118.732 80.103 94.673 1.00 147.25 226 GLU R C 1
ATOM 5474 O O . GLU D 4 257 ? 118.469 79.049 95.264 1.00 146.94 226 GLU R O 1
ATOM 5476 N N . LYS D 4 258 ? 119.782 80.219 93.856 1.00 163.29 227 LYS R N 1
ATOM 5477 C CA . LYS D 4 258 ? 120.701 79.099 93.672 1.00 163.46 227 LYS R CA 1
ATOM 5478 C C . LYS D 4 258 ? 121.426 78.763 94.969 1.00 163.85 227 LYS R C 1
ATOM 5479 O O . LYS D 4 258 ? 121.605 77.586 95.303 1.00 164.01 227 LYS R O 1
ATOM 5481 N N . MET D 4 259 ? 121.850 79.785 95.716 1.00 175.59 228 MET R N 1
ATOM 5482 C CA . MET D 4 259 ? 122.534 79.551 96.982 1.00 175.78 228 MET R CA 1
ATOM 5483 C C . MET D 4 259 ? 121.595 79.032 98.063 1.00 175.66 228 MET R C 1
ATOM 5484 O O . MET D 4 259 ? 122.056 78.370 98.999 1.00 175.89 228 MET R O 1
ATOM 5489 N N . LEU D 4 260 ? 120.295 79.323 97.962 1.00 162.63 229 LEU R N 1
ATOM 5490 C CA . LEU D 4 260 ? 119.348 78.842 98.963 1.00 162.31 229 LEU R CA 1
ATOM 5491 C C . LEU D 4 260 ? 119.279 77.320 98.976 1.00 162.66 229 LEU R C 1
ATOM 5492 O O . LEU D 4 260 ? 119.244 76.702 100.046 1.00 162.63 229 LEU R O 1
ATOM 5497 N N . CYS D 4 261 ? 119.260 76.700 97.800 1.00 178.14 230 CYS R N 1
ATOM 5498 C CA . CYS D 4 261 ? 119.195 75.247 97.704 1.00 178.54 230 CYS R CA 1
ATOM 5499 C C . CYS D 4 261 ? 120.536 74.613 98.060 1.00 178.51 230 CYS R C 1
ATOM 5500 O O . CYS D 4 261 ? 120.610 73.737 98.922 1.00 178.39 230 CYS R O 1
ATOM 5503 N N . LYS D 4 315 ? 108.065 83.431 91.311 1.00 107.32 284 LYS R N 1
ATOM 5504 C CA . LYS D 4 315 ? 109.508 83.536 91.128 1.00 106.72 284 LYS R CA 1
ATOM 5505 C C . LYS D 4 315 ? 109.905 84.936 90.673 1.00 107.06 284 LYS R C 1
ATOM 5506 O O . LYS D 4 315 ? 109.070 85.704 90.195 1.00 107.34 284 LYS R O 1
ATOM 5512 N N . ALA D 4 316 ? 111.190 85.261 90.833 1.00 125.79 285 ALA R N 1
ATOM 5513 C CA . ALA D 4 316 ? 111.687 86.562 90.400 1.00 126.27 285 ALA R CA 1
ATOM 5514 C C . ALA D 4 316 ? 111.594 86.717 88.888 1.00 126.15 285 ALA R C 1
ATOM 5515 O O . ALA D 4 316 ? 111.257 87.798 88.387 1.00 126.04 285 ALA R O 1
ATOM 5517 N N . ALA D 4 317 ? 111.896 85.648 88.147 1.00 119.65 286 ALA R N 1
ATOM 5518 C CA . ALA D 4 317 ? 111.895 85.725 86.691 1.00 119.18 286 ALA R CA 1
ATOM 5519 C C . ALA D 4 317 ? 110.510 86.060 86.154 1.00 119.04 286 ALA R C 1
ATOM 5520 O O . ALA D 4 317 ? 110.376 86.876 85.237 1.00 118.63 286 ALA R O 1
ATOM 5522 N N . LYS D 4 318 ? 109.468 85.443 86.716 1.00 121.34 287 LYS R N 1
ATOM 5523 C CA . LYS D 4 318 ? 108.112 85.692 86.235 1.00 121.08 287 LYS R CA 1
ATOM 5524 C C . LYS D 4 318 ? 107.712 87.149 86.438 1.00 120.96 287 LYS R C 1
ATOM 5525 O O . LYS D 4 318 ? 107.199 87.797 85.519 1.00 122.22 287 LYS R O 1
ATOM 5527 N N . THR D 4 319 ? 107.947 87.683 87.639 1.00 98.80 288 THR R N 1
ATOM 5528 C CA . THR D 4 319 ? 107.587 89.070 87.920 1.00 98.44 288 THR R CA 1
ATOM 5529 C C . THR D 4 319 ? 108.386 90.035 87.053 1.00 97.76 288 THR R C 1
ATOM 5530 O O . THR D 4 319 ? 107.829 90.991 86.493 1.00 97.54 288 THR R O 1
ATOM 5534 N N . LEU D 4 320 ? 109.695 89.798 86.928 1.00 93.44 289 LEU R N 1
ATOM 5535 C CA . LEU D 4 320 ? 110.530 90.679 86.118 1.00 93.30 289 LEU R CA 1
ATOM 5536 C C . LEU D 4 320 ? 110.097 90.657 84.658 1.00 94.30 289 LEU R C 1
ATOM 5537 O O . LEU D 4 320 ? 110.010 91.709 84.013 1.00 94.03 289 LEU R O 1
ATOM 5542 N N . GLY D 4 321 ? 109.810 89.468 84.123 1.00 113.55 290 GLY R N 1
ATOM 5543 C CA . GLY D 4 321 ? 109.347 89.378 82.751 1.00 113.28 290 GLY R CA 1
ATOM 5544 C C . GLY D 4 321 ? 107.999 90.038 82.546 1.00 112.83 290 GLY R C 1
ATOM 5545 O O . GLY D 4 321 ? 107.767 90.682 81.522 1.00 113.29 290 GLY R O 1
ATOM 5546 N N . ILE D 4 322 ? 107.094 89.894 83.518 1.00 110.62 291 ILE R N 1
ATOM 5547 C CA . ILE D 4 322 ? 105.782 90.526 83.409 1.00 110.30 291 ILE R CA 1
ATOM 5548 C C . ILE D 4 322 ? 105.927 92.042 83.365 1.00 110.32 291 ILE R C 1
ATOM 5549 O O . ILE D 4 322 ? 105.312 92.719 82.532 1.00 112.08 291 ILE R O 1
ATOM 5551 N N . ILE D 4 323 ? 106.755 92.596 84.255 1.00 77.48 292 ILE R N 1
ATOM 5552 C CA . ILE D 4 323 ? 106.945 94.045 84.287 1.00 76.53 292 ILE R CA 1
ATOM 5553 C C . ILE D 4 323 ? 107.600 94.525 82.996 1.00 76.22 292 ILE R C 1
ATOM 5554 O O . ILE D 4 323 ? 107.172 95.518 82.388 1.00 75.83 292 ILE R O 1
ATOM 5559 N N . MET D 4 324 ? 108.642 93.817 82.550 1.00 105.03 293 MET R N 1
ATOM 5560 C CA . MET D 4 324 ? 109.346 94.217 81.337 1.00 106.30 293 MET R CA 1
ATOM 5561 C C . MET D 4 324 ? 108.430 94.159 80.123 1.00 106.15 293 MET R C 1
ATOM 5562 O O . MET D 4 324 ? 108.480 95.040 79.258 1.00 106.15 293 MET R O 1
ATOM 5564 N N . GLY D 4 325 ? 107.592 93.124 80.033 1.00 116.61 294 GLY R N 1
ATOM 5565 C CA . GLY D 4 325 ? 106.639 93.054 78.940 1.00 117.32 294 GLY R CA 1
ATOM 5566 C C . GLY D 4 325 ? 105.622 94.176 78.992 1.00 116.62 294 GLY R C 1
ATOM 5567 O O . GLY D 4 325 ? 105.420 94.889 78.007 1.00 116.28 294 GLY R O 1
ATOM 5568 N N . ALA D 4 326 ? 104.996 94.372 80.157 1.00 107.44 295 ALA R N 1
ATOM 5569 C CA . ALA D 4 326 ? 103.993 95.420 80.299 1.00 107.39 295 ALA R CA 1
ATOM 5570 C C . ALA D 4 326 ? 104.558 96.802 80.010 1.00 107.62 295 ALA R C 1
ATOM 5571 O O . ALA D 4 326 ? 103.799 97.706 79.645 1.00 108.32 295 ALA R O 1
ATOM 5573 N N . PHE D 4 327 ? 105.869 96.989 80.164 1.00 86.16 296 PHE R N 1
ATOM 5574 C CA . PHE D 4 327 ? 106.471 98.262 79.780 1.00 84.91 296 PHE R CA 1
ATOM 5575 C C . PHE D 4 327 ? 106.778 98.307 78.284 1.00 84.81 296 PHE R C 1
ATOM 5576 O O . PHE D 4 327 ? 106.297 99.192 77.564 1.00 85.92 296 PHE R O 1
ATOM 5584 N N . ILE D 4 328 ? 107.571 97.349 77.798 1.00 85.12 297 ILE R N 1
ATOM 5585 C CA . ILE D 4 328 ? 108.106 97.426 76.441 1.00 85.41 297 ILE R CA 1
ATOM 5586 C C . ILE D 4 328 ? 107.005 97.198 75.412 1.00 86.55 297 ILE R C 1
ATOM 5587 O O . ILE D 4 328 ? 106.785 98.030 74.526 1.00 86.60 297 ILE R O 1
ATOM 5592 N N . LEU D 4 329 ? 106.288 96.076 75.518 1.00 116.75 298 LEU R N 1
ATOM 5593 C CA . LEU D 4 329 ? 105.293 95.732 74.509 1.00 117.81 298 LEU R CA 1
ATOM 5594 C C . LEU D 4 329 ? 104.167 96.753 74.416 1.00 118.21 298 LEU R C 1
ATOM 5595 O O . LEU D 4 329 ? 103.314 96.630 73.530 1.00 118.91 298 LEU R O 1
ATOM 5600 N N . CYS D 4 330 ? 104.140 97.749 75.303 1.00 120.93 299 CYS R N 1
ATOM 5601 C CA . CYS D 4 330 ? 103.146 98.808 75.249 1.00 121.20 299 CYS R CA 1
ATOM 5602 C C . CYS D 4 330 ? 103.726 100.184 74.956 1.00 120.21 299 CYS R C 1
ATOM 5603 O O . CYS D 4 330 ? 102.983 101.059 74.503 1.00 120.56 299 CYS R O 1
ATOM 5606 N N . TRP D 4 331 ? 105.021 100.403 75.197 1.00 81.11 300 TRP R N 1
ATOM 5607 C CA . TRP D 4 331 ? 105.622 101.703 74.922 1.00 79.61 300 TRP R CA 1
ATOM 5608 C C . TRP D 4 331 ? 106.510 101.734 73.686 1.00 80.96 300 TRP R C 1
ATOM 5609 O O . TRP D 4 331 ? 106.665 102.800 73.087 1.00 82.03 300 TRP R O 1
ATOM 5620 N N . LEU D 4 332 ? 107.098 100.603 73.294 1.00 95.09 301 LEU R N 1
ATOM 5621 C CA . LEU D 4 332 ? 108.074 100.601 72.205 1.00 95.39 301 LEU R CA 1
ATOM 5622 C C . LEU D 4 332 ? 107.504 101.036 70.860 1.00 96.32 301 LEU R C 1
ATOM 5623 O O . LEU D 4 332 ? 108.110 101.914 70.221 1.00 97.42 301 LEU R O 1
ATOM 5628 N N . PRO D 4 333 ? 106.382 100.488 70.364 1.00 104.84 302 PRO R N 1
ATOM 5629 C CA . PRO D 4 333 ? 105.953 100.845 68.998 1.00 105.61 302 PRO R CA 1
ATOM 5630 C C . PRO D 4 333 ? 105.692 102.328 68.805 1.00 106.33 302 PRO R C 1
ATOM 5631 O O . PRO D 4 333 ? 105.946 102.863 67.717 1.00 107.21 302 PRO R O 1
ATOM 5635 N N . PHE D 4 334 ? 105.198 103.013 69.839 1.00 116.46 303 PHE R N 1
ATOM 5636 C CA . PHE D 4 334 ? 104.979 104.451 69.734 1.00 116.73 303 PHE R CA 1
ATOM 5637 C C . PHE D 4 334 ? 106.296 105.172 69.466 1.00 116.94 303 PHE R C 1
ATOM 5638 O O . PHE D 4 334 ? 106.375 106.033 68.582 1.00 117.75 303 PHE R O 1
ATOM 5646 N N . PHE D 4 335 ? 107.352 104.808 70.196 1.00 113.73 304 PHE R N 1
ATOM 5647 C CA . PHE D 4 335 ? 108.638 105.466 69.998 1.00 114.20 304 PHE R CA 1
ATOM 5648 C C . PHE D 4 335 ? 109.290 105.047 68.685 1.00 115.28 304 PHE R C 1
ATOM 5649 O O . PHE D 4 335 ? 109.995 105.851 68.064 1.00 116.05 304 PHE R O 1
ATOM 5657 N N . LEU D 4 336 ? 109.063 103.809 68.240 1.00 132.78 305 LEU R N 1
ATOM 5658 C CA . LEU D 4 336 ? 109.539 103.416 66.917 1.00 133.11 305 LEU R CA 1
ATOM 5659 C C . LEU D 4 336 ? 108.894 104.268 65.832 1.00 133.90 305 LEU R C 1
ATOM 5660 O O . LEU D 4 336 ? 109.573 104.730 64.907 1.00 134.36 305 LEU R O 1
ATOM 5665 N N . TRP D 4 337 ? 107.582 104.500 65.938 1.00 141.39 306 TRP R N 1
ATOM 5666 C CA . TRP D 4 337 ? 106.916 105.418 65.020 1.00 141.69 306 TRP R CA 1
ATOM 5667 C C . TRP D 4 337 ? 107.483 106.826 65.127 1.00 141.58 306 TRP R C 1
ATOM 5668 O O . TRP D 4 337 ? 107.718 107.483 64.107 1.00 141.89 306 TRP R O 1
ATOM 5679 N N . TYR D 4 338 ? 107.708 107.302 66.351 1.00 129.96 307 TYR R N 1
ATOM 5680 C CA . TYR D 4 338 ? 108.217 108.645 66.589 1.00 129.68 307 TYR R CA 1
ATOM 5681 C C . TYR D 4 338 ? 109.639 108.850 66.087 1.00 130.05 307 TYR R C 1
ATOM 5682 O O . TYR D 4 338 ? 110.037 109.996 65.850 1.00 129.96 307 TYR R O 1
ATOM 5691 N N . VAL D 4 339 ? 110.415 107.779 65.936 1.00 162.90 308 VAL R N 1
ATOM 5692 C CA . VAL D 4 339 ? 111.816 107.919 65.555 1.00 163.67 308 VAL R CA 1
ATOM 5693 C C . VAL D 4 339 ? 112.033 107.544 64.093 1.00 164.29 308 VAL R C 1
ATOM 5694 O O . VAL D 4 339 ? 112.469 108.378 63.290 1.00 164.30 308 VAL R O 1
ATOM 5696 N N . SER D 4 340 ? 111.738 106.290 63.735 1.00 192.53 309 SER R N 1
ATOM 5697 C CA . SER D 4 340 ? 112.176 105.768 62.443 1.00 193.14 309 SER R CA 1
ATOM 5698 C C . SER D 4 340 ? 111.471 106.458 61.279 1.00 193.12 309 SER R C 1
ATOM 5699 O O . SER D 4 340 ? 112.123 106.928 60.339 1.00 193.28 309 SER R O 1
ATOM 5701 N N . ILE D 4 341 ? 110.139 106.527 61.321 1.00 186.59 310 ILE R N 1
ATOM 5702 C CA . ILE D 4 341 ? 109.389 107.019 60.167 1.00 186.60 310 ILE R CA 1
ATOM 5703 C C . ILE D 4 341 ? 109.579 108.521 59.991 1.00 186.14 310 ILE R C 1
ATOM 5704 O O . ILE D 4 341 ? 109.754 109.009 58.867 1.00 186.20 310 ILE R O 1
ATOM 5706 N N . THR D 4 342 ? 109.557 109.278 61.091 1.00 155.73 311 THR R N 1
ATOM 5707 C CA . THR D 4 342 ? 109.674 110.731 60.990 1.00 155.25 311 THR R CA 1
ATOM 5708 C C . THR D 4 342 ? 111.022 111.156 60.421 1.00 155.53 311 THR R C 1
ATOM 5709 O O . THR D 4 342 ? 111.108 112.183 59.737 1.00 155.51 311 THR R O 1
ATOM 5711 N N . MET D 4 343 ? 112.077 110.393 60.688 1.00 171.32 312 MET R N 1
ATOM 5712 C CA . MET D 4 343 ? 113.397 110.708 60.153 1.00 171.44 312 MET R CA 1
ATOM 5713 C C . MET D 4 343 ? 113.437 110.502 58.642 1.00 171.54 312 MET R C 1
ATOM 5714 O O . MET D 4 343 ? 112.653 109.730 58.089 1.00 171.60 312 MET R O 1
ATOM 5716 N N . LEU D 4 353 ? 95.212 106.092 61.512 1.00 163.06 322 LEU R N 1
ATOM 5717 C CA . LEU D 4 353 ? 94.499 105.027 62.207 1.00 163.13 322 LEU R CA 1
ATOM 5718 C C . LEU D 4 353 ? 95.407 104.325 63.212 1.00 162.93 322 LEU R C 1
ATOM 5719 O O . LEU D 4 353 ? 94.993 104.023 64.330 1.00 162.73 322 LEU R O 1
ATOM 5721 N N . VAL D 4 354 ? 96.651 104.069 62.800 1.00 157.48 323 VAL R N 1
ATOM 5722 C CA . VAL D 4 354 ? 97.600 103.381 63.670 1.00 157.31 323 VAL R CA 1
ATOM 5723 C C . VAL D 4 354 ? 97.951 104.247 64.874 1.00 157.13 323 VAL R C 1
ATOM 5724 O O . VAL D 4 354 ? 98.158 103.736 65.983 1.00 156.53 323 VAL R O 1
ATOM 5726 N N . VAL D 4 355 ? 98.026 105.566 64.674 1.00 155.25 324 VAL R N 1
ATOM 5727 C CA . VAL D 4 355 ? 98.388 106.479 65.756 1.00 155.05 324 VAL R CA 1
ATOM 5728 C C . VAL D 4 355 ? 97.420 106.338 66.922 1.00 154.52 324 VAL R C 1
ATOM 5729 O O . VAL D 4 355 ? 97.827 106.342 68.091 1.00 153.93 324 VAL R O 1
ATOM 5733 N N . ASP D 4 356 ? 96.125 106.217 66.622 1.00 154.73 325 ASP R N 1
ATOM 5734 C CA . ASP D 4 356 ? 95.138 106.023 67.678 1.00 154.83 325 ASP R CA 1
ATOM 5735 C C . ASP D 4 356 ? 95.408 104.739 68.449 1.00 154.38 325 ASP R C 1
ATOM 5736 O O . ASP D 4 356 ? 95.323 104.718 69.682 1.00 154.09 325 ASP R O 1
ATOM 5738 N N . LEU D 4 357 ? 95.744 103.658 67.740 1.00 149.33 326 LEU R N 1
ATOM 5739 C CA . LEU D 4 357 ? 96.022 102.395 68.414 1.00 149.12 326 LEU R CA 1
ATOM 5740 C C . LEU D 4 357 ? 97.228 102.515 69.336 1.00 148.37 326 LEU R C 1
ATOM 5741 O O . LEU D 4 357 ? 97.180 102.078 70.490 1.00 148.47 326 LEU R O 1
ATOM 5743 N N . LEU D 4 358 ? 98.320 103.113 68.850 1.00 126.19 327 LEU R N 1
ATOM 5744 C CA . LEU D 4 358 ? 99.506 103.250 69.694 1.00 126.04 327 LEU R CA 1
ATOM 5745 C C . LEU D 4 358 ? 99.222 104.128 70.907 1.00 125.86 327 LEU R C 1
ATOM 5746 O O . LEU D 4 358 ? 99.654 103.815 72.026 1.00 125.66 327 LEU R O 1
ATOM 5751 N N . PHE D 4 359 ? 98.490 105.227 70.707 1.00 116.44 328 PHE R N 1
ATOM 5752 C CA . PHE D 4 359 ? 98.141 106.093 71.828 1.00 116.29 328 PHE R CA 1
ATOM 5753 C C . PHE D 4 359 ? 97.298 105.347 72.853 1.00 116.00 328 PHE R C 1
ATOM 5754 O O . PHE D 4 359 ? 97.493 105.507 74.065 1.00 115.46 328 PHE R O 1
ATOM 5762 N N . TRP D 4 360 ? 96.358 104.521 72.388 1.00 122.87 329 TRP R N 1
ATOM 5763 C CA . TRP D 4 360 ? 95.510 103.787 73.319 1.00 123.03 329 TRP R CA 1
ATOM 5764 C C . TRP D 4 360 ? 96.279 102.702 74.064 1.00 123.20 329 TRP R C 1
ATOM 5765 O O . TRP D 4 360 ? 96.012 102.472 75.246 1.00 123.51 329 TRP R O 1
ATOM 5776 N N . ILE D 4 361 ? 97.231 102.029 73.410 1.00 127.61 330 ILE R N 1
ATOM 5777 C CA . ILE D 4 361 ? 98.064 101.072 74.143 1.00 127.66 330 ILE R CA 1
ATOM 5778 C C . ILE D 4 361 ? 98.914 101.789 75.185 1.00 127.52 330 ILE R C 1
ATOM 5779 O O . ILE D 4 361 ? 99.099 101.289 76.302 1.00 127.94 330 ILE R O 1
ATOM 5784 N N . GLY D 4 362 ? 99.449 102.963 74.843 1.00 102.47 331 GLY R N 1
ATOM 5785 C CA . GLY D 4 362 ? 100.195 103.727 75.833 1.00 101.56 331 GLY R CA 1
ATOM 5786 C C . GLY D 4 362 ? 99.342 104.129 77.022 1.00 101.72 331 GLY R C 1
ATOM 5787 O O . GLY D 4 362 ? 99.766 104.013 78.178 1.00 101.47 331 GLY R O 1
ATOM 5788 N N . TYR D 4 363 ? 98.119 104.593 76.755 1.00 129.00 332 TYR R N 1
ATOM 5789 C CA . TYR D 4 363 ? 97.213 104.967 77.836 1.00 129.96 332 TYR R CA 1
ATOM 5790 C C . TYR D 4 363 ? 96.827 103.756 78.678 1.00 129.90 332 TYR R C 1
ATOM 5791 O O . TYR D 4 363 ? 96.715 103.857 79.905 1.00 130.17 332 TYR R O 1
ATOM 5800 N N . LEU D 4 364 ? 96.619 102.603 78.039 1.00 118.43 333 LEU R N 1
ATOM 5801 C CA . LEU D 4 364 ? 96.306 101.387 78.780 1.00 118.14 333 LEU R CA 1
ATOM 5802 C C . LEU D 4 364 ? 97.470 100.973 79.670 1.00 118.51 333 LEU R C 1
ATOM 5803 O O . LEU D 4 364 ? 97.265 100.528 80.805 1.00 118.34 333 LEU R O 1
ATOM 5808 N N . ASN D 4 365 ? 98.701 101.099 79.168 1.00 132.85 334 ASN R N 1
ATOM 5809 C CA . ASN D 4 365 ? 99.866 100.806 79.997 1.00 133.16 334 ASN R CA 1
ATOM 5810 C C . ASN D 4 365 ? 99.935 101.746 81.192 1.00 132.45 334 ASN R C 1
ATOM 5811 O O . ASN D 4 365 ? 100.220 101.316 82.317 1.00 132.94 334 ASN R O 1
ATOM 5816 N N . SER D 4 366 ? 99.679 103.037 80.964 1.00 107.44 335 SER R N 1
ATOM 5817 C CA . SER D 4 366 ? 99.659 103.988 82.072 1.00 107.12 335 SER R CA 1
ATOM 5818 C C . SER D 4 366 ? 98.577 103.628 83.083 1.00 106.92 335 SER R C 1
ATOM 5819 O O . SER D 4 366 ? 98.764 103.798 84.294 1.00 106.96 335 SER R O 1
ATOM 5822 N N . SER D 4 367 ? 97.436 103.133 82.602 1.00 112.82 336 SER R N 1
ATOM 5823 C CA . SER D 4 367 ? 96.345 102.762 83.498 1.00 113.27 336 SER R CA 1
ATOM 5824 C C . SER D 4 367 ? 96.690 101.531 84.329 1.00 113.15 336 SER R C 1
ATOM 5825 O O . SER D 4 367 ? 96.414 101.493 85.534 1.00 113.60 336 SER R O 1
ATOM 5828 N N . LEU D 4 368 ? 97.286 100.513 83.708 1.00 115.27 337 LEU R N 1
ATOM 5829 C CA . LEU D 4 368 ? 97.544 99.253 84.396 1.00 115.55 337 LEU R CA 1
ATOM 5830 C C . LEU D 4 368 ? 98.892 99.202 85.105 1.00 115.79 337 LEU R C 1
ATOM 5831 O O . LEU D 4 368 ? 99.187 98.194 85.754 1.00 115.86 337 LEU R O 1
ATOM 5836 N N . ASN D 4 369 ? 99.725 100.235 84.989 1.00 132.39 338 ASN R N 1
ATOM 5837 C CA . ASN D 4 369 ? 100.950 100.259 85.786 1.00 132.73 338 ASN R CA 1
ATOM 5838 C C . ASN D 4 369 ? 100.682 100.281 87.289 1.00 132.25 338 ASN R C 1
ATOM 5839 O O . ASN D 4 369 ? 101.270 99.451 88.008 1.00 132.88 338 ASN R O 1
ATOM 5844 N N . PRO D 4 370 ? 99.840 101.175 87.833 1.00 111.54 339 PRO R N 1
ATOM 5845 C CA . PRO D 4 370 ? 99.666 101.199 89.297 1.00 111.54 339 PRO R CA 1
ATOM 5846 C C . PRO D 4 370 ? 99.115 99.909 89.878 1.00 112.07 339 PRO R C 1
ATOM 5847 O O . PRO D 4 370 ? 99.522 99.514 90.978 1.00 112.61 339 PRO R O 1
ATOM 5851 N N . VAL D 4 371 ? 98.200 99.237 89.176 1.00 125.93 340 VAL R N 1
ATOM 5852 C CA . VAL D 4 371 ? 97.581 98.044 89.746 1.00 126.68 340 VAL R CA 1
ATOM 5853 C C . VAL D 4 371 ? 98.614 96.936 89.930 1.00 126.84 340 VAL R C 1
ATOM 5854 O O . VAL D 4 371 ? 98.669 96.297 90.987 1.00 127.42 340 VAL R O 1
ATOM 5858 N N . ILE D 4 372 ? 99.470 96.711 88.930 1.00 117.81 341 ILE R N 1
ATOM 5859 C CA . ILE D 4 372 ? 100.504 95.691 89.073 1.00 117.97 341 ILE R CA 1
ATOM 5860 C C . ILE D 4 372 ? 101.570 96.143 90.066 1.00 118.01 341 ILE R C 1
ATOM 5861 O O . ILE D 4 372 ? 102.077 95.337 90.859 1.00 118.77 341 ILE R O 1
ATOM 5866 N N . TYR D 4 373 ? 101.909 97.438 90.066 1.00 108.48 342 TYR R N 1
ATOM 5867 C CA . TYR D 4 373 ? 102.940 97.923 90.976 1.00 108.18 342 TYR R CA 1
ATOM 5868 C C . TYR D 4 373 ? 102.498 97.877 92.431 1.00 109.31 342 TYR R C 1
ATOM 5869 O O . TYR D 4 373 ? 103.351 97.851 93.324 1.00 109.06 342 TYR R O 1
ATOM 5878 N N . ALA D 4 374 ? 101.192 97.869 92.689 1.00 147.37 343 ALA R N 1
ATOM 5879 C CA . ALA D 4 374 ? 100.681 97.696 94.042 1.00 147.89 343 ALA R CA 1
ATOM 5880 C C . ALA D 4 374 ? 100.374 96.246 94.385 1.00 148.32 343 ALA R C 1
ATOM 5881 O O . ALA D 4 374 ? 100.472 95.866 95.556 1.00 148.56 343 ALA R O 1
ATOM 5883 N N . TYR D 4 375 ? 100.009 95.425 93.398 1.00 148.40 344 TYR R N 1
ATOM 5884 C CA . TYR D 4 375 ? 99.716 94.024 93.677 1.00 148.32 344 TYR R CA 1
ATOM 5885 C C . TYR D 4 375 ? 100.985 93.208 93.884 1.00 148.19 344 TYR R C 1
ATOM 5886 O O . TYR D 4 375 ? 100.983 92.260 94.678 1.00 148.66 344 TYR R O 1
ATOM 5895 N N . PHE D 4 376 ? 102.070 93.554 93.187 1.00 146.70 345 PHE R N 1
ATOM 5896 C CA . PHE D 4 376 ? 103.275 92.731 93.237 1.00 147.18 345 PHE R CA 1
ATOM 5897 C C . PHE D 4 376 ? 103.889 92.717 94.634 1.00 147.52 345 PHE R C 1
ATOM 5898 O O . PHE D 4 376 ? 104.252 91.656 95.154 1.00 147.40 345 PHE R O 1
ATOM 5906 N N . ASN D 4 377 ? 104.010 93.885 95.259 1.00 151.26 346 ASN R N 1
ATOM 5907 C CA . ASN D 4 377 ? 104.701 93.964 96.538 1.00 151.21 346 ASN R CA 1
ATOM 5908 C C . ASN D 4 377 ? 103.769 93.621 97.703 1.00 151.74 346 ASN R C 1
ATOM 5909 O O . ASN D 4 377 ? 102.540 93.632 97.584 1.00 152.00 346 ASN R O 1
ATOM 5914 N N . ARG D 4 378 ? 104.384 93.286 98.841 1.00 166.05 347 ARG R N 1
ATOM 5915 C CA . ARG D 4 378 ? 103.635 92.877 100.025 1.00 166.58 347 ARG R CA 1
ATOM 5916 C C . ARG D 4 378 ? 102.975 94.057 100.728 1.00 167.18 347 ARG R C 1
ATOM 5917 O O . ARG D 4 378 ? 101.841 93.940 101.206 1.00 167.40 347 ARG R O 1
ATOM 5919 N N . GLU D 4 379 ? 103.668 95.196 100.808 1.00 188.52 348 GLU R N 1
ATOM 5920 C CA . GLU D 4 379 ? 103.198 96.303 101.633 1.00 188.86 348 GLU R CA 1
ATOM 5921 C C . GLU D 4 379 ? 101.914 96.934 101.109 1.00 188.99 348 GLU R C 1
ATOM 5922 O O . GLU D 4 379 ? 101.227 97.624 101.870 1.00 189.14 348 GLU R O 1
ATOM 5924 N N . PHE D 4 380 ? 101.570 96.718 99.839 1.00 181.02 349 PHE R N 1
ATOM 5925 C CA . PHE D 4 380 ? 100.355 97.284 99.271 1.00 180.95 349 PHE R CA 1
ATOM 5926 C C . PHE D 4 380 ? 99.231 96.271 99.105 1.00 181.04 349 PHE R C 1
ATOM 5927 O O . PHE D 4 380 ? 98.091 96.677 98.858 1.00 181.26 349 PHE R O 1
ATOM 5935 N N . ARG D 4 381 ? 99.513 94.972 99.232 1.00 185.02 350 ARG R N 1
ATOM 5936 C CA . ARG D 4 381 ? 98.441 93.983 99.181 1.00 185.27 350 ARG R CA 1
ATOM 5937 C C . ARG D 4 381 ? 97.487 94.149 100.358 1.00 185.74 350 ARG R C 1
ATOM 5938 O O . ARG D 4 381 ? 96.266 94.022 100.202 1.00 185.78 350 ARG R O 1
ATOM 5946 N N . GLN D 4 382 ? 98.027 94.430 101.546 1.00 216.07 351 GLN R N 1
ATOM 5947 C CA . GLN D 4 382 ? 97.175 94.696 102.701 1.00 216.54 351 GLN R CA 1
ATOM 5948 C C . GLN D 4 382 ? 96.331 95.945 102.484 1.00 216.45 351 GLN R C 1
ATOM 5949 O O . GLN D 4 382 ? 95.154 95.982 102.862 1.00 216.58 351 GLN R O 1
ATOM 5951 N N . ALA D 4 383 ? 96.917 96.982 101.879 1.00 205.09 352 ALA R N 1
ATOM 5952 C CA . ALA D 4 383 ? 96.154 98.188 101.575 1.00 204.99 352 ALA R CA 1
ATOM 5953 C C . ALA D 4 383 ? 95.036 97.898 100.581 1.00 205.09 352 ALA R C 1
ATOM 5954 O O . ALA D 4 383 ? 93.920 98.409 100.726 1.00 205.25 352 ALA R O 1
ATOM 5956 N N . PHE D 4 384 ? 95.319 97.082 99.563 1.00 194.56 353 PHE R N 1
ATOM 5957 C CA . PHE D 4 384 ? 94.282 96.698 98.609 1.00 194.42 353 PHE R CA 1
ATOM 5958 C C . PHE D 4 384 ? 93.165 95.919 99.291 1.00 194.66 353 PHE R C 1
ATOM 5959 O O . PHE D 4 384 ? 91.980 96.149 99.017 1.00 194.77 353 PHE R O 1
ATOM 5961 N N . LYS D 4 385 ? 93.522 94.991 100.182 1.00 203.82 354 LYS R N 1
ATOM 5962 C CA . LYS D 4 385 ? 92.507 94.234 100.908 1.00 203.81 354 LYS R CA 1
ATOM 5963 C C . LYS D 4 385 ? 91.657 95.149 101.781 1.00 203.92 354 LYS R C 1
ATOM 5964 O O . LYS D 4 385 ? 90.432 94.992 101.853 1.00 203.93 354 LYS R O 1
ATOM 5966 N N . GLU D 4 386 ? 92.290 96.113 102.453 1.00 206.47 355 GLU R N 1
ATOM 5967 C CA . GLU D 4 386 ? 91.545 97.043 103.295 1.00 206.55 355 GLU R CA 1
ATOM 5968 C C . GLU D 4 386 ? 90.623 97.930 102.465 1.00 206.67 355 GLU R C 1
ATOM 5969 O O . GLU D 4 386 ? 89.499 98.227 102.883 1.00 206.81 355 GLU R O 1
ATOM 5971 N N . THR D 4 387 ? 91.083 98.370 101.290 1.00 206.13 356 THR R N 1
ATOM 5972 C CA . THR D 4 387 ? 90.224 99.159 100.412 1.00 205.96 356 THR R CA 1
ATOM 5973 C C . THR D 4 387 ? 89.040 98.339 99.916 1.00 206.15 356 THR R C 1
ATOM 5974 O O . THR D 4 387 ? 87.916 98.847 99.828 1.00 206.20 356 THR R O 1
ATOM 5976 N N . LEU D 4 388 ? 89.275 97.068 99.577 1.00 211.70 357 LEU R N 1
ATOM 5977 C CA . LEU D 4 388 ? 88.176 96.197 99.172 1.00 211.77 357 LEU R CA 1
ATOM 5978 C C . LEU D 4 388 ? 87.182 96.007 100.311 1.00 212.12 357 LEU R C 1
ATOM 5979 O O . LEU D 4 388 ? 85.966 95.975 100.087 1.00 212.05 357 LEU R O 1
ATOM 5981 N N . GLN D 4 389 ? 87.684 95.869 101.541 1.00 237.87 358 GLN R N 1
ATOM 5982 C CA . GLN D 4 389 ? 86.801 95.765 102.697 1.00 238.18 358 GLN R CA 1
ATOM 5983 C C . GLN D 4 389 ? 85.983 97.038 102.883 1.00 238.25 358 GLN R C 1
ATOM 5984 O O . GLN D 4 389 ? 84.787 96.978 103.193 1.00 238.36 358 GLN R O 1
ATOM 5986 N N . ALA D 4 390 ? 86.611 98.199 102.697 1.00 227.56 359 ALA R N 1
ATOM 5987 C CA . ALA D 4 390 ? 85.932 99.477 102.864 1.00 227.37 359 ALA R CA 1
ATOM 5988 C C . ALA D 4 390 ? 85.079 99.864 101.662 1.00 227.22 359 ALA R C 1
ATOM 5989 O O . ALA D 4 390 ? 84.351 100.859 101.742 1.00 227.21 359 ALA R O 1
ATOM 5991 N N . ILE D 4 391 ? 85.153 99.107 100.568 1.00 214.71 360 ILE R N 1
ATOM 5992 C CA . ILE D 4 391 ? 84.390 99.379 99.350 1.00 214.56 360 ILE R CA 1
ATOM 5993 C C . ILE D 4 391 ? 84.667 100.788 98.833 1.00 214.41 360 ILE R C 1
ATOM 5994 O O . ILE D 4 391 ? 83.898 101.717 99.083 1.00 214.33 360 ILE R O 1
ATOM 5996 N N . VAL E 5 32 ? 119.996 129.213 139.086 1.00 113.48 2 VAL S N 1
ATOM 5997 C CA . VAL E 5 32 ? 120.060 129.828 137.767 1.00 113.90 2 VAL S CA 1
ATOM 5998 C C . VAL E 5 32 ? 120.286 131.330 137.900 1.00 114.21 2 VAL S C 1
ATOM 5999 O O . VAL E 5 32 ? 119.774 131.965 138.822 1.00 113.91 2 VAL S O 1
ATOM 6003 N N . GLN E 5 33 ? 121.055 131.895 136.972 1.00 135.02 3 GLN S N 1
ATOM 6004 C CA . GLN E 5 33 ? 121.423 133.302 137.013 1.00 135.14 3 GLN S CA 1
ATOM 6005 C C . GLN E 5 33 ? 121.217 133.932 135.645 1.00 135.03 3 GLN S C 1
ATOM 6006 O O . GLN E 5 33 ? 121.473 133.301 134.614 1.00 135.04 3 GLN S O 1
ATOM 6012 N N . LEU E 5 34 ? 120.753 135.179 135.646 1.00 122.43 4 LEU S N 1
ATOM 6013 C CA . LEU E 5 34 ? 120.601 135.978 134.436 1.00 122.17 4 LEU S CA 1
ATOM 6014 C C . LEU E 5 34 ? 121.441 137.237 134.593 1.00 122.45 4 LEU S C 1
ATOM 6015 O O . LEU E 5 34 ? 121.266 137.985 135.561 1.00 122.51 4 LEU S O 1
ATOM 6020 N N . VAL E 5 35 ? 122.346 137.470 133.647 1.00 130.54 5 VAL S N 1
ATOM 6021 C CA . VAL E 5 35 ? 123.249 138.615 133.677 1.00 130.58 5 VAL S CA 1
ATOM 6022 C C . VAL E 5 35 ? 122.932 139.509 132.488 1.00 130.87 5 VAL S C 1
ATOM 6023 O O . VAL E 5 35 ? 122.934 139.050 131.340 1.00 130.87 5 VAL S O 1
ATOM 6027 N N . GLU E 5 36 ? 122.665 140.782 132.761 1.00 145.00 6 GLU S N 1
ATOM 6028 C CA . GLU E 5 36 ? 122.322 141.754 131.732 1.00 145.09 6 GLU S CA 1
ATOM 6029 C C . GLU E 5 36 ? 123.428 142.793 131.624 1.00 145.02 6 GLU S C 1
ATOM 6030 O O . GLU E 5 36 ? 123.882 143.332 132.639 1.00 144.88 6 GLU S O 1
ATOM 6032 N N . SER E 5 37 ? 123.856 143.070 130.395 1.00 154.99 7 SER S N 1
ATOM 6033 C CA . SER E 5 37 ? 124.919 144.028 130.134 1.00 155.43 7 SER S CA 1
ATOM 6034 C C . SER E 5 37 ? 124.499 144.977 129.021 1.00 155.37 7 SER S C 1
ATOM 6035 O O . SER E 5 37 ? 123.782 144.595 128.091 1.00 154.96 7 SER S O 1
ATOM 6038 N N . GLY E 5 38 ? 124.958 146.224 129.129 1.00 160.71 8 GLY S N 1
ATOM 6039 C CA . GLY E 5 38 ? 124.666 147.274 128.182 1.00 160.69 8 GLY S CA 1
ATOM 6040 C C . GLY E 5 38 ? 124.235 148.531 128.903 1.00 160.86 8 GLY S C 1
ATOM 6041 O O . GLY E 5 38 ? 124.434 148.677 130.114 1.00 160.77 8 GLY S O 1
ATOM 6042 N N . GLY E 5 39 ? 123.636 149.449 128.148 1.00 172.48 9 GLY S N 1
ATOM 6043 C CA . GLY E 5 39 ? 123.133 150.684 128.712 1.00 172.74 9 GLY S CA 1
ATOM 6044 C C . GLY E 5 39 ? 124.178 151.779 128.782 1.00 173.02 9 GLY S C 1
ATOM 6045 O O . GLY E 5 39 ? 125.338 151.624 128.388 1.00 172.95 9 GLY S O 1
ATOM 6046 N N . GLY E 5 40 ? 123.742 152.922 129.305 1.00 193.13 10 GLY S N 1
ATOM 6047 C CA . GLY E 5 40 ? 124.553 154.109 129.451 1.00 193.58 10 GLY S CA 1
ATOM 6048 C C . GLY E 5 40 ? 123.827 155.322 128.919 1.00 193.51 10 GLY S C 1
ATOM 6049 O O . GLY E 5 40 ? 122.623 155.290 128.644 1.00 193.24 10 GLY S O 1
ATOM 6050 N N . LEU E 5 41 ? 124.569 156.416 128.768 1.00 193.53 11 LEU S N 1
ATOM 6051 C CA . LEU E 5 41 ? 124.036 157.663 128.232 1.00 193.31 11 LEU S CA 1
ATOM 6052 C C . LEU E 5 41 ? 124.619 157.892 126.843 1.00 193.23 11 LEU S C 1
ATOM 6053 O O . LEU E 5 41 ? 125.840 158.009 126.687 1.00 193.50 11 LEU S O 1
ATOM 6055 N N . VAL E 5 42 ? 123.746 157.935 125.836 1.00 180.89 12 VAL S N 1
ATOM 6056 C CA . VAL E 5 42 ? 124.145 158.140 124.450 1.00 180.93 12 VAL S CA 1
ATOM 6057 C C . VAL E 5 42 ? 123.213 159.161 123.813 1.00 181.07 12 VAL S C 1
ATOM 6058 O O . VAL E 5 42 ? 122.145 159.481 124.340 1.00 180.95 12 VAL S O 1
ATOM 6062 N N . GLN E 5 43 ? 123.638 159.674 122.662 1.00 194.74 13 GLN S N 1
ATOM 6063 C CA . GLN E 5 43 ? 122.825 160.624 121.923 1.00 194.86 13 GLN S CA 1
ATOM 6064 C C . GLN E 5 43 ? 121.589 159.931 121.350 1.00 194.77 13 GLN S C 1
ATOM 6065 O O . GLN E 5 43 ? 121.619 158.733 121.054 1.00 194.52 13 GLN S O 1
ATOM 6067 N N . PRO E 5 44 ? 120.487 160.661 121.188 1.00 191.74 14 PRO S N 1
ATOM 6068 C CA . PRO E 5 44 ? 119.277 160.054 120.626 1.00 191.40 14 PRO S CA 1
ATOM 6069 C C . PRO E 5 44 ? 119.463 159.682 119.162 1.00 191.22 14 PRO S C 1
ATOM 6070 O O . PRO E 5 44 ? 120.347 160.185 118.465 1.00 191.32 14 PRO S O 1
ATOM 6074 N N . GLY E 5 45 ? 118.600 158.783 118.701 1.00 178.93 15 GLY S N 1
ATOM 6075 C CA . GLY E 5 45 ? 118.673 158.300 117.333 1.00 178.87 15 GLY S CA 1
ATOM 6076 C C . GLY E 5 45 ? 119.906 157.478 117.027 1.00 178.74 15 GLY S C 1
ATOM 6077 O O . GLY E 5 45 ? 120.522 157.663 115.969 1.00 178.84 15 GLY S O 1
ATOM 6078 N N . GLY E 5 46 ? 120.282 156.572 117.926 1.00 175.28 16 GLY S N 1
ATOM 6079 C CA . GLY E 5 46 ? 121.440 155.727 117.712 1.00 175.40 16 GLY S CA 1
ATOM 6080 C C . GLY E 5 46 ? 121.134 154.250 117.850 1.00 175.42 16 GLY S C 1
ATOM 6081 O O . GLY E 5 46 ? 119.966 153.854 117.918 1.00 175.32 16 GLY S O 1
ATOM 6082 N N . SER E 5 47 ? 122.177 153.424 117.892 1.00 173.75 17 SER S N 1
ATOM 6083 C CA . SER E 5 47 ? 122.042 151.979 118.018 1.00 173.47 17 SER S CA 1
ATOM 6084 C C . SER E 5 47 ? 122.667 151.531 119.330 1.00 173.13 17 SER S C 1
ATOM 6085 O O . SER E 5 47 ? 123.800 151.911 119.642 1.00 173.18 17 SER S O 1
ATOM 6088 N N . ARG E 5 48 ? 121.930 150.726 120.094 1.00 152.68 18 ARG S N 1
ATOM 6089 C CA . ARG E 5 48 ? 122.397 150.237 121.384 1.00 152.32 18 ARG S CA 1
ATOM 6090 C C . ARG E 5 48 ? 122.238 148.726 121.462 1.00 151.87 18 ARG S C 1
ATOM 6091 O O . ARG E 5 48 ? 121.220 148.176 121.033 1.00 151.89 18 ARG S O 1
ATOM 6099 N N . LYS E 5 49 ? 123.245 148.067 122.026 1.00 137.54 19 LYS S N 1
ATOM 6100 C CA . LYS E 5 49 ? 123.282 146.618 122.156 1.00 137.25 19 LYS S CA 1
ATOM 6101 C C . LYS E 5 49 ? 123.086 146.233 123.615 1.00 137.35 19 LYS S C 1
ATOM 6102 O O . LYS E 5 49 ? 123.796 146.735 124.493 1.00 137.48 19 LYS S O 1
ATOM 6104 N N . LEU E 5 50 ? 122.126 145.348 123.871 1.00 127.73 20 LEU S N 1
ATOM 6105 C CA . LEU E 5 50 ? 121.902 144.797 125.201 1.00 127.70 20 LEU S CA 1
ATOM 6106 C C . LEU E 5 50 ? 122.051 143.285 125.141 1.00 128.24 20 LEU S C 1
ATOM 6107 O O . LEU E 5 50 ? 121.505 142.640 124.240 1.00 127.93 20 LEU S O 1
ATOM 6112 N N . SER E 5 51 ? 122.787 142.722 126.095 1.00 161.42 21 SER S N 1
ATOM 6113 C CA . SER E 5 51 ? 123.063 141.293 126.127 1.00 161.82 21 SER S CA 1
ATOM 6114 C C . SER E 5 51 ? 122.503 140.683 127.403 1.00 161.59 21 SER S C 1
ATOM 6115 O O . SER E 5 51 ? 122.645 141.252 128.490 1.00 161.16 21 SER S O 1
ATOM 6117 N N . CYS E 5 52 ? 121.865 139.522 127.263 1.00 172.05 22 CYS S N 1
ATOM 6118 C CA . CYS E 5 52 ? 121.302 138.785 128.391 1.00 172.24 22 CYS S CA 1
ATOM 6119 C C . CYS E 5 52 ? 121.839 137.361 128.343 1.00 172.29 22 CYS S C 1
ATOM 6120 O O . CYS E 5 52 ? 121.525 136.606 127.418 1.00 172.27 22 CYS S O 1
ATOM 6123 N N . SER E 5 53 ? 122.643 136.996 129.338 1.00 149.46 23 SER S N 1
ATOM 6124 C CA . SER E 5 53 ? 123.278 135.688 129.409 1.00 149.11 23 SER S CA 1
ATOM 6125 C C . SER E 5 53 ? 122.644 134.870 130.525 1.00 148.94 23 SER S C 1
ATOM 6126 O O . SER E 5 53 ? 122.464 135.369 131.642 1.00 148.76 23 SER S O 1
ATOM 6129 N N . ALA E 5 54 ? 122.311 133.620 130.220 1.00 142.85 24 ALA S N 1
ATOM 6130 C CA . ALA E 5 54 ? 121.718 132.698 131.178 1.00 142.67 24 ALA S CA 1
ATOM 6131 C C . ALA E 5 54 ? 122.750 131.654 131.578 1.00 142.82 24 ALA S C 1
ATOM 6132 O O . ALA E 5 54 ? 123.374 131.031 130.712 1.00 143.02 24 ALA S O 1
ATOM 6134 N N . SER E 5 55 ? 122.928 131.465 132.884 1.00 138.85 25 SER S N 1
ATOM 6135 C CA . SER E 5 55 ? 123.892 130.499 133.405 1.00 138.45 25 SER S CA 1
ATOM 6136 C C . SER E 5 55 ? 123.224 129.707 134.519 1.00 137.90 25 SER S C 1
ATOM 6137 O O . SER E 5 55 ? 123.004 130.236 135.612 1.00 138.30 25 SER S O 1
ATOM 6140 N N . GLY E 5 56 ? 122.904 128.445 134.244 1.00 105.00 26 GLY S N 1
ATOM 6141 C CA . GLY E 5 56 ? 122.297 127.589 135.243 1.00 104.65 26 GLY S CA 1
ATOM 6142 C C . GLY E 5 56 ? 121.216 126.682 134.693 1.00 104.46 26 GLY S C 1
ATOM 6143 O O . GLY E 5 56 ? 120.822 125.711 135.346 1.00 104.91 26 GLY S O 1
ATOM 6144 N N . PHE E 5 57 ? 120.727 126.986 133.493 1.00 93.54 27 PHE S N 1
ATOM 6145 C CA . PHE E 5 57 ? 119.675 126.192 132.877 1.00 92.88 27 PHE S CA 1
ATOM 6146 C C . PHE E 5 57 ? 119.831 126.242 131.365 1.00 93.12 27 PHE S C 1
ATOM 6147 O O . PHE E 5 57 ? 120.473 127.141 130.815 1.00 94.00 27 PHE S O 1
ATOM 6155 N N . ALA E 5 58 ? 119.233 125.259 130.698 1.00 83.80 28 ALA S N 1
ATOM 6156 C CA . ALA E 5 58 ? 119.271 125.173 129.240 1.00 84.07 28 ALA S CA 1
ATOM 6157 C C . ALA E 5 58 ? 118.221 126.121 128.677 1.00 83.33 28 ALA S C 1
ATOM 6158 O O . ALA E 5 58 ? 117.039 125.781 128.591 1.00 82.66 28 ALA S O 1
ATOM 6160 N N . PHE E 5 59 ? 118.655 127.319 128.285 1.00 95.66 29 PHE S N 1
ATOM 6161 C CA . PHE E 5 59 ? 117.740 128.327 127.765 1.00 96.18 29 PHE S CA 1
ATOM 6162 C C . PHE E 5 59 ? 117.392 128.112 126.298 1.00 95.83 29 PHE S C 1
ATOM 6163 O O . PHE E 5 59 ? 116.550 128.844 125.767 1.00 96.98 29 PHE S O 1
ATOM 6171 N N . SER E 5 60 ? 118.010 127.131 125.636 1.00 94.13 30 SER S N 1
ATOM 6172 C CA . SER E 5 60 ? 117.685 126.862 124.239 1.00 95.33 30 SER S CA 1
ATOM 6173 C C . SER E 5 60 ? 116.223 126.465 124.081 1.00 94.82 30 SER S C 1
ATOM 6174 O O . SER E 5 60 ? 115.541 126.930 123.159 1.00 95.22 30 SER S O 1
ATOM 6177 N N . SER E 5 61 ? 115.723 125.608 124.966 1.00 81.12 31 SER S N 1
ATOM 6178 C CA . SER E 5 61 ? 114.307 125.245 124.979 1.00 80.62 31 SER S CA 1
ATOM 6179 C C . SER E 5 61 ? 113.517 126.141 125.929 1.00 79.84 31 SER S C 1
ATOM 6180 O O . SER E 5 61 ? 112.776 125.673 126.792 1.00 79.64 31 SER S O 1
ATOM 6183 N N . PHE E 5 62 ? 113.675 127.452 125.762 1.00 78.65 32 PHE S N 1
ATOM 6184 C CA . PHE E 5 62 ? 113.022 128.429 126.623 1.00 78.20 32 PHE S CA 1
ATOM 6185 C C . PHE E 5 62 ? 112.653 129.654 125.803 1.00 78.61 32 PHE S C 1
ATOM 6186 O O . PHE E 5 62 ? 113.509 130.220 125.116 1.00 80.10 32 PHE S O 1
ATOM 6194 N N . GLY E 5 63 ? 111.389 130.058 125.876 1.00 71.94 33 GLY S N 1
ATOM 6195 C CA . GLY E 5 63 ? 111.011 131.352 125.351 1.00 71.85 33 GLY S CA 1
ATOM 6196 C C . GLY E 5 63 ? 111.562 132.471 126.213 1.00 71.27 33 GLY S C 1
ATOM 6197 O O . GLY E 5 63 ? 111.733 132.330 127.423 1.00 72.71 33 GLY S O 1
ATOM 6198 N N . MET E 5 64 ? 111.850 133.603 125.580 1.00 64.23 34 MET S N 1
ATOM 6199 C CA . MET E 5 64 ? 112.432 134.736 126.283 1.00 65.43 34 MET S CA 1
ATOM 6200 C C . MET E 5 64 ? 111.636 135.997 125.989 1.00 65.78 34 MET S C 1
ATOM 6201 O O . MET E 5 64 ? 111.048 136.147 124.914 1.00 66.21 34 MET S O 1
ATOM 6206 N N . HIS E 5 65 ? 111.613 136.901 126.965 1.00 66.75 35 HIS S N 1
ATOM 6207 C CA . HIS E 5 65 ? 110.873 138.149 126.858 1.00 66.61 35 HIS S CA 1
ATOM 6208 C C . HIS E 5 65 ? 111.748 139.315 127.291 1.00 68.44 35 HIS S C 1
ATOM 6209 O O . HIS E 5 65 ? 112.439 139.242 128.311 1.00 71.18 35 HIS S O 1
ATOM 6216 N N . TRP E 5 66 ? 111.707 140.389 126.507 1.00 83.28 36 TRP S N 1
ATOM 6217 C CA . TRP E 5 66 ? 112.318 141.662 126.861 1.00 83.88 36 TRP S CA 1
ATOM 6218 C C . TRP E 5 66 ? 111.217 142.625 127.282 1.00 84.23 36 TRP S C 1
ATOM 6219 O O . TRP E 5 66 ? 110.263 142.845 126.525 1.00 85.08 36 TRP S O 1
ATOM 6230 N N . VAL E 5 67 ? 111.354 143.192 128.483 1.00 79.84 37 VAL S N 1
ATOM 6231 C CA . VAL E 5 67 ? 110.386 144.120 129.054 1.00 80.35 37 VAL S CA 1
ATOM 6232 C C . VAL E 5 67 ? 111.133 145.371 129.498 1.00 81.75 37 VAL S C 1
ATOM 6233 O O . VAL E 5 67 ? 112.322 145.318 129.826 1.00 82.90 37 VAL S O 1
ATOM 6237 N N . ARG E 5 68 ? 110.433 146.504 129.509 1.00 100.11 38 ARG S N 1
ATOM 6238 C CA . ARG E 5 68 ? 111.010 147.773 129.932 1.00 100.33 38 ARG S CA 1
ATOM 6239 C C . ARG E 5 68 ? 110.222 148.338 131.106 1.00 101.03 38 ARG S C 1
ATOM 6240 O O . ARG E 5 68 ? 109.012 148.125 131.222 1.00 101.85 38 ARG S O 1
ATOM 6248 N N . GLN E 5 69 ? 110.921 149.064 131.978 1.00 126.09 39 GLN S N 1
ATOM 6249 C CA . GLN E 5 69 ? 110.329 149.667 133.166 1.00 126.70 39 GLN S CA 1
ATOM 6250 C C . GLN E 5 69 ? 110.776 151.117 133.250 1.00 127.57 39 GLN S C 1
ATOM 6251 O O . GLN E 5 69 ? 111.978 151.394 133.330 1.00 128.06 39 GLN S O 1
ATOM 6257 N N . ALA E 5 70 ? 109.815 152.035 133.219 1.00 139.83 40 ALA S N 1
ATOM 6258 C CA . ALA E 5 70 ? 110.099 153.455 133.312 1.00 140.21 40 ALA S CA 1
ATOM 6259 C C . ALA E 5 70 ? 110.415 153.845 134.753 1.00 140.95 40 ALA S C 1
ATOM 6260 O O . ALA E 5 70 ? 109.991 153.172 135.695 1.00 141.40 40 ALA S O 1
ATOM 6262 N N . PRO E 5 71 ? 111.169 154.930 134.952 1.00 157.53 41 PRO S N 1
ATOM 6263 C CA . PRO E 5 71 ? 111.501 155.343 136.327 1.00 158.10 41 PRO S CA 1
ATOM 6264 C C . PRO E 5 71 ? 110.287 155.647 137.189 1.00 158.13 41 PRO S C 1
ATOM 6265 O O . PRO E 5 71 ? 110.339 155.435 138.407 1.00 158.02 41 PRO S O 1
ATOM 6269 N N . GLU E 5 72 ? 109.192 156.139 136.600 1.00 171.00 42 GLU S N 1
ATOM 6270 C CA . GLU E 5 72 ? 108.013 156.516 137.372 1.00 171.05 42 GLU S CA 1
ATOM 6271 C C . GLU E 5 72 ? 106.743 155.839 136.864 1.00 170.57 42 GLU S C 1
ATOM 6272 O O . GLU E 5 72 ? 105.639 156.254 137.232 1.00 170.91 42 GLU S O 1
ATOM 6274 N N . LYS E 5 73 ? 106.871 154.809 136.031 1.00 137.91 43 LYS S N 1
ATOM 6275 C CA . LYS E 5 73 ? 105.728 154.073 135.508 1.00 137.55 43 LYS S CA 1
ATOM 6276 C C . LYS E 5 73 ? 105.955 152.580 135.720 1.00 137.19 43 LYS S C 1
ATOM 6277 O O . LYS E 5 73 ? 106.991 152.153 136.237 1.00 137.06 43 LYS S O 1
ATOM 6279 N N . GLY E 5 74 ? 104.965 151.780 135.316 1.00 116.04 44 GLY S N 1
ATOM 6280 C CA . GLY E 5 74 ? 105.059 150.340 135.417 1.00 114.75 44 GLY S CA 1
ATOM 6281 C C . GLY E 5 74 ? 105.788 149.724 134.235 1.00 114.18 44 GLY S C 1
ATOM 6282 O O . GLY E 5 74 ? 106.191 150.398 133.289 1.00 114.68 44 GLY S O 1
ATOM 6283 N N . LEU E 5 75 ? 105.959 148.406 134.308 1.00 89.04 45 LEU S N 1
ATOM 6284 C CA . LEU E 5 75 ? 106.643 147.686 133.244 1.00 88.67 45 LEU S CA 1
ATOM 6285 C C . LEU E 5 75 ? 105.819 147.714 131.960 1.00 88.46 45 LEU S C 1
ATOM 6286 O O . LEU E 5 75 ? 104.587 147.762 131.985 1.00 88.67 45 LEU S O 1
ATOM 6291 N N . GLU E 5 76 ? 106.519 147.689 130.828 1.00 96.28 46 GLU S N 1
ATOM 6292 C CA . GLU E 5 76 ? 105.890 147.661 129.514 1.00 96.30 46 GLU S CA 1
ATOM 6293 C C . GLU E 5 76 ? 106.559 146.591 128.666 1.00 96.26 46 GLU S C 1
ATOM 6294 O O . GLU E 5 76 ? 107.782 146.605 128.497 1.00 96.87 46 GLU S O 1
ATOM 6300 N N . TRP E 5 77 ? 105.757 145.672 128.133 1.00 78.34 47 TRP S N 1
ATOM 6301 C CA . TRP E 5 77 ? 106.293 144.594 127.315 1.00 77.18 47 TRP S CA 1
ATOM 6302 C C . TRP E 5 77 ? 106.906 145.147 126.035 1.00 77.17 47 TRP S C 1
ATOM 6303 O O . TRP E 5 77 ? 106.355 146.053 125.404 1.00 78.26 47 TRP S O 1
ATOM 6314 N N . VAL E 5 78 ? 108.056 144.595 125.652 1.00 66.42 48 VAL S N 1
ATOM 6315 C CA . VAL E 5 78 ? 108.789 145.035 124.467 1.00 66.11 48 VAL S CA 1
ATOM 6316 C C . VAL E 5 78 ? 108.805 143.954 123.390 1.00 66.09 48 VAL S C 1
ATOM 6317 O O . VAL E 5 78 ? 108.334 144.173 122.273 1.00 67.53 48 VAL S O 1
ATOM 6321 N N . ALA E 5 79 ? 109.343 142.777 123.706 1.00 68.61 49 ALA S N 1
ATOM 6322 C CA . ALA E 5 79 ? 109.514 141.760 122.676 1.00 68.71 49 ALA S CA 1
ATOM 6323 C C . ALA E 5 79 ? 109.476 140.368 123.289 1.00 69.72 49 ALA S C 1
ATOM 6324 O O . ALA E 5 79 ? 109.669 140.192 124.493 1.00 71.75 49 ALA S O 1
ATOM 6326 N N . TYR E 5 80 ? 109.236 139.376 122.432 1.00 55.49 50 TYR S N 1
ATOM 6327 C CA . TYR E 5 80 ? 109.215 137.979 122.843 1.00 55.81 50 TYR S CA 1
ATOM 6328 C C . TYR E 5 80 ? 109.745 137.113 121.710 1.00 56.11 50 TYR S C 1
ATOM 6329 O O . TYR E 5 80 ? 109.437 137.353 120.540 1.00 59.18 50 TYR S O 1
ATOM 6338 N N . ILE E 5 81 ? 110.542 136.108 122.068 1.00 66.09 51 ILE S N 1
ATOM 6339 C CA . ILE E 5 81 ? 111.065 135.126 121.126 1.00 67.11 51 ILE S CA 1
ATOM 6340 C C . ILE E 5 81 ? 110.726 133.737 121.644 1.00 69.48 51 ILE S C 1
ATOM 6341 O O . ILE E 5 81 ? 110.906 133.453 122.834 1.00 70.61 51 ILE S O 1
ATOM 6346 N N . SER E 5 82 ? 110.236 132.876 120.755 1.00 77.49 52 SER S N 1
ATOM 6347 C CA . SER E 5 82 ? 109.904 131.510 121.125 1.00 77.53 52 SER S CA 1
ATOM 6348 C C . SER E 5 82 ? 111.181 130.700 121.348 1.00 77.89 52 SER S C 1
ATOM 6349 O O . SER E 5 82 ? 112.301 131.171 121.129 1.00 78.44 52 SER S O 1
ATOM 6352 N N . SER E 5 83 ? 111.003 129.457 121.802 1.00 97.18 53 SER S N 1
ATOM 6353 C CA . SER E 5 83 ? 112.150 128.591 122.059 1.00 97.66 53 SER S CA 1
ATOM 6354 C C . SER E 5 83 ? 112.921 128.295 120.779 1.00 98.46 53 SER S C 1
ATOM 6355 O O . SER E 5 83 ? 114.157 128.325 120.768 1.00 99.21 53 SER S O 1
ATOM 6358 N N . GLY E 5 84 ? 112.211 128.008 119.691 1.00 97.67 54 GLY S N 1
ATOM 6359 C CA . GLY E 5 84 ? 112.832 127.718 118.419 1.00 97.63 54 GLY S CA 1
ATOM 6360 C C . GLY E 5 84 ? 113.057 128.906 117.516 1.00 97.87 54 GLY S C 1
ATOM 6361 O O . GLY E 5 84 ? 113.504 128.725 116.378 1.00 98.69 54 GLY S O 1
ATOM 6362 N N . SER E 5 85 ? 112.765 130.119 117.991 1.00 104.73 55 SER S N 1
ATOM 6363 C CA . SER E 5 85 ? 112.906 131.343 117.198 1.00 104.86 55 SER S CA 1
ATOM 6364 C C . SER E 5 85 ? 112.121 131.252 115.891 1.00 105.14 55 SER S C 1
ATOM 6365 O O . SER E 5 85 ? 112.574 131.706 114.839 1.00 104.83 55 SER S O 1
ATOM 6368 N N . GLY E 5 86 ? 110.932 130.658 115.960 1.00 115.80 56 GLY S N 1
ATOM 6369 C CA . GLY E 5 86 ? 110.091 130.512 114.789 1.00 115.97 56 GLY S CA 1
ATOM 6370 C C . GLY E 5 86 ? 109.133 131.670 114.603 1.00 115.90 56 GLY S C 1
ATOM 6371 O O . GLY E 5 86 ? 109.061 132.257 113.520 1.00 116.75 56 GLY S O 1
ATOM 6372 N N . THR E 5 87 ? 108.392 132.007 115.654 1.00 102.23 57 THR S N 1
ATOM 6373 C CA . THR E 5 87 ? 107.448 133.116 115.635 1.00 102.46 57 THR S CA 1
ATOM 6374 C C . THR E 5 87 ? 107.994 134.255 116.484 1.00 101.60 57 THR S C 1
ATOM 6375 O O . THR E 5 87 ? 108.412 134.039 117.626 1.00 100.96 57 THR S O 1
ATOM 6379 N N . ILE E 5 88 ? 107.988 135.460 115.923 1.00 86.76 58 ILE S N 1
ATOM 6380 C CA . ILE E 5 88 ? 108.506 136.651 116.584 1.00 85.54 58 ILE S CA 1
ATOM 6381 C C . ILE E 5 88 ? 107.379 137.666 116.694 1.00 85.77 58 ILE S C 1
ATOM 6382 O O . ILE E 5 88 ? 106.704 137.962 115.701 1.00 87.12 58 ILE S O 1
ATOM 6387 N N . TYR E 5 89 ? 107.177 138.195 117.897 1.00 70.40 59 TYR S N 1
ATOM 6388 C CA . TYR E 5 89 ? 106.141 139.181 118.162 1.00 70.46 59 TYR S CA 1
ATOM 6389 C C . TYR E 5 89 ? 106.769 140.439 118.745 1.00 70.26 59 TYR S C 1
ATOM 6390 O O . TYR E 5 89 ? 107.803 140.382 119.417 1.00 70.91 59 TYR S O 1
ATOM 6399 N N . TYR E 5 90 ? 106.134 141.578 118.481 1.00 80.62 60 TYR S N 1
ATOM 6400 C CA . TYR E 5 90 ? 106.671 142.872 118.865 1.00 81.28 60 TYR S CA 1
ATOM 6401 C C . TYR E 5 90 ? 105.585 143.709 119.525 1.00 82.47 60 TYR S C 1
ATOM 6402 O O . TYR E 5 90 ? 104.389 143.507 119.298 1.00 83.64 60 TYR S O 1
ATOM 6411 N N . ALA E 5 91 ? 106.020 144.655 120.353 1.00 89.15 61 ALA S N 1
ATOM 6412 C CA . ALA E 5 91 ? 105.094 145.579 120.987 1.00 89.78 61 ALA S CA 1
ATOM 6413 C C . ALA E 5 91 ? 104.459 146.496 119.948 1.00 91.42 61 ALA S C 1
ATOM 6414 O O . ALA E 5 91 ? 105.088 146.889 118.963 1.00 91.37 61 ALA S O 1
ATOM 6416 N N . ASP E 5 92 ? 103.188 146.834 120.178 1.00 123.73 62 ASP S N 1
ATOM 6417 C CA . ASP E 5 92 ? 102.469 147.680 119.232 1.00 123.71 62 ASP S CA 1
ATOM 6418 C C . ASP E 5 92 ? 103.005 149.106 119.225 1.00 123.83 62 ASP S C 1
ATOM 6419 O O . ASP E 5 92 ? 102.950 149.780 118.190 1.00 124.49 62 ASP S O 1
ATOM 6421 N N . THR E 5 93 ? 103.515 149.586 120.362 1.00 119.27 63 THR S N 1
ATOM 6422 C CA . THR E 5 93 ? 104.003 150.961 120.430 1.00 119.74 63 THR S CA 1
ATOM 6423 C C . THR E 5 93 ? 105.208 151.175 119.519 1.00 119.72 63 THR S C 1
ATOM 6424 O O . THR E 5 93 ? 105.277 152.179 118.801 1.00 120.26 63 THR S O 1
ATOM 6428 N N . VAL E 5 94 ? 106.165 150.249 119.531 1.00 112.18 64 VAL S N 1
ATOM 6429 C CA . VAL E 5 94 ? 107.353 150.325 118.687 1.00 112.31 64 VAL S CA 1
ATOM 6430 C C . VAL E 5 94 ? 107.548 148.968 118.027 1.00 112.66 64 VAL S C 1
ATOM 6431 O O . VAL E 5 94 ? 107.712 147.956 118.720 1.00 112.00 64 VAL S O 1
ATOM 6435 N N . LYS E 5 95 ? 107.540 148.944 116.696 1.00 121.62 65 LYS S N 1
ATOM 6436 C CA . LYS E 5 95 ? 107.709 147.709 115.940 1.00 121.24 65 LYS S CA 1
ATOM 6437 C C . LYS E 5 95 ? 108.930 147.735 115.036 1.00 121.55 65 LYS S C 1
ATOM 6438 O O . LYS E 5 95 ? 109.719 146.783 115.040 1.00 121.60 65 LYS S O 1
ATOM 6444 N N . GLY E 5 96 ? 109.113 148.800 114.260 1.00 129.63 66 GLY S N 1
ATOM 6445 C CA . GLY E 5 96 ? 110.193 148.883 113.301 1.00 129.64 66 GLY S CA 1
ATOM 6446 C C . GLY E 5 96 ? 111.505 149.427 113.815 1.00 129.82 66 GLY S C 1
ATOM 6447 O O . GLY E 5 96 ? 112.447 149.574 113.031 1.00 130.15 66 GLY S O 1
ATOM 6448 N N . ARG E 5 97 ? 111.606 149.734 115.105 1.00 141.85 67 ARG S N 1
ATOM 6449 C CA . ARG E 5 97 ? 112.815 150.303 115.689 1.00 142.26 67 ARG S CA 1
ATOM 6450 C C . ARG E 5 97 ? 113.355 149.420 116.807 1.00 142.45 67 ARG S C 1
ATOM 6451 O O . ARG E 5 97 ? 113.900 149.906 117.800 1.00 142.98 67 ARG S O 1
ATOM 6453 N N . PHE E 5 98 ? 113.214 148.105 116.653 1.00 120.63 68 PHE S N 1
ATOM 6454 C CA . PHE E 5 98 ? 113.699 147.151 117.639 1.00 119.93 68 PHE S CA 1
ATOM 6455 C C . PHE E 5 98 ? 114.119 145.877 116.923 1.00 119.47 68 PHE S C 1
ATOM 6456 O O . PHE E 5 98 ? 113.494 145.482 115.936 1.00 119.40 68 PHE S O 1
ATOM 6464 N N . THR E 5 99 ? 115.177 145.239 117.421 1.00 110.33 69 THR S N 1
ATOM 6465 C CA . THR E 5 99 ? 115.583 143.933 116.924 1.00 109.75 69 THR S CA 1
ATOM 6466 C C . THR E 5 99 ? 115.945 143.049 118.107 1.00 109.76 69 THR S C 1
ATOM 6467 O O . THR E 5 99 ? 116.451 143.532 119.120 1.00 110.45 69 THR S O 1
ATOM 6471 N N . ILE E 5 100 ? 115.689 141.752 117.976 1.00 95.47 70 ILE S N 1
ATOM 6472 C CA . ILE E 5 100 ? 115.974 140.815 119.058 1.00 95.93 70 ILE S CA 1
ATOM 6473 C C . ILE E 5 100 ? 116.351 139.471 118.452 1.00 96.16 70 ILE S C 1
ATOM 6474 O O . ILE E 5 100 ? 115.715 139.004 117.503 1.00 95.80 70 ILE S O 1
ATOM 6479 N N . SER E 5 101 ? 117.393 138.850 119.005 1.00 113.32 71 SER S N 1
ATOM 6480 C CA . SER E 5 101 ? 117.839 137.545 118.540 1.00 113.23 71 SER S CA 1
ATOM 6481 C C . SER E 5 101 ? 118.476 136.802 119.705 1.00 113.08 71 SER S C 1
ATOM 6482 O O . SER E 5 101 ? 118.776 137.383 120.749 1.00 113.34 71 SER S O 1
ATOM 6485 N N . ARG E 5 102 ? 118.678 135.499 119.518 1.00 109.27 72 ARG S N 1
ATOM 6486 C CA . ARG E 5 102 ? 119.298 134.668 120.538 1.00 109.67 72 ARG S CA 1
ATOM 6487 C C . ARG E 5 102 ? 120.327 133.753 119.889 1.00 110.99 72 ARG S C 1
ATOM 6488 O O . ARG E 5 102 ? 120.259 133.453 118.694 1.00 111.05 72 ARG S O 1
ATOM 6496 N N . ASP E 5 103 ? 121.290 133.314 120.698 1.00 148.70 73 ASP S N 1
ATOM 6497 C CA . ASP E 5 103 ? 122.353 132.416 120.244 1.00 149.19 73 ASP S CA 1
ATOM 6498 C C . ASP E 5 103 ? 122.537 131.344 121.313 1.00 148.85 73 ASP S C 1
ATOM 6499 O O . ASP E 5 103 ? 123.177 131.588 122.341 1.00 148.76 73 ASP S O 1
ATOM 6501 N N . ASP E 5 104 ? 121.968 130.162 121.069 1.00 134.97 74 ASP S N 1
ATOM 6502 C CA . ASP E 5 104 ? 122.068 129.074 122.041 1.00 134.91 74 ASP S CA 1
ATOM 6503 C C . ASP E 5 104 ? 123.505 128.640 122.309 1.00 135.07 74 ASP S C 1
ATOM 6504 O O . ASP E 5 104 ? 123.862 128.479 123.489 1.00 135.00 74 ASP S O 1
ATOM 6509 N N . PRO E 5 105 ? 124.366 128.417 121.306 1.00 144.24 75 PRO S N 1
ATOM 6510 C CA . PRO E 5 105 ? 125.759 128.059 121.625 1.00 144.46 75 PRO S CA 1
ATOM 6511 C C . PRO E 5 105 ? 126.486 129.113 122.441 1.00 144.36 75 PRO S C 1
ATOM 6512 O O . PRO E 5 105 ? 127.320 128.763 123.285 1.00 144.49 75 PRO S O 1
ATOM 6516 N N . LYS E 5 106 ? 126.196 130.395 122.217 1.00 149.00 76 LYS S N 1
ATOM 6517 C CA . LYS E 5 106 ? 126.842 131.462 122.970 1.00 149.51 76 LYS S CA 1
ATOM 6518 C C . LYS E 5 106 ? 126.220 131.683 124.342 1.00 149.69 76 LYS S C 1
ATOM 6519 O O . LYS E 5 106 ? 126.814 132.395 125.160 1.00 149.79 76 LYS S O 1
ATOM 6521 N N . ASN E 5 107 ? 125.049 131.097 124.607 1.00 143.48 77 ASN S N 1
ATOM 6522 C CA . ASN E 5 107 ? 124.356 131.243 125.889 1.00 143.08 77 ASN S CA 1
ATOM 6523 C C . ASN E 5 107 ? 124.092 132.712 126.213 1.00 143.16 77 ASN S C 1
ATOM 6524 O O . ASN E 5 107 ? 124.164 133.135 127.369 1.00 143.34 77 ASN S O 1
ATOM 6529 N N . THR E 5 108 ? 123.782 133.496 125.183 1.00 144.27 78 THR S N 1
ATOM 6530 C CA . THR E 5 108 ? 123.535 134.923 125.352 1.00 144.31 78 THR S CA 1
ATOM 6531 C C . THR E 5 108 ? 122.641 135.398 124.218 1.00 144.31 78 THR S C 1
ATOM 6532 O O . THR E 5 108 ? 122.874 135.048 123.057 1.00 144.13 78 THR S O 1
ATOM 6536 N N . LEU E 5 109 ? 121.627 136.189 124.554 1.00 134.21 79 LEU S N 1
ATOM 6537 C CA . LEU E 5 109 ? 120.716 136.761 123.576 1.00 133.98 79 LEU S CA 1
ATOM 6538 C C . LEU E 5 109 ? 120.930 138.267 123.493 1.00 133.78 79 LEU S C 1
ATOM 6539 O O . LEU E 5 109 ? 121.271 138.921 124.483 1.00 133.99 79 LEU S O 1
ATOM 6544 N N . PHE E 5 110 ? 120.729 138.811 122.296 1.00 133.95 80 PHE S N 1
ATOM 6545 C CA . PHE E 5 110 ? 121.062 140.193 121.994 1.00 134.29 80 PHE S CA 1
ATOM 6546 C C . PHE E 5 110 ? 119.820 140.973 121.580 1.00 134.50 80 PHE S C 1
ATOM 6547 O O . PHE E 5 110 ? 118.894 140.431 120.965 1.00 133.78 80 PHE S O 1
ATOM 6555 N N . LEU E 5 111 ? 119.815 142.257 121.937 1.00 135.51 81 LEU S N 1
ATOM 6556 C CA . LEU E 5 111 ? 118.738 143.177 121.600 1.00 134.76 81 LEU S CA 1
ATOM 6557 C C . LEU E 5 111 ? 119.345 144.456 121.038 1.00 135.40 81 LEU S C 1
ATOM 6558 O O . LEU E 5 111 ? 120.246 145.043 121.648 1.00 135.41 81 LEU S O 1
ATOM 6563 N N . GLN E 5 112 ? 118.842 144.878 119.880 1.00 133.39 82 GLN S N 1
ATOM 6564 C CA . GLN E 5 112 ? 119.381 145.985 119.101 1.00 133.38 82 GLN S CA 1
ATOM 6565 C C . GLN E 5 112 ? 118.381 147.132 119.056 1.00 133.70 82 GLN S C 1
ATOM 6566 O O . GLN E 5 112 ? 117.205 146.927 118.727 1.00 133.20 82 GLN S O 1
ATOM 6572 N N . MET E 5 113 ? 118.859 148.334 119.371 1.00 170.35 83 MET S N 1
ATOM 6573 C CA . MET E 5 113 ? 118.077 149.560 119.288 1.00 170.91 83 MET S CA 1
ATOM 6574 C C . MET E 5 113 ? 118.613 150.412 118.148 1.00 171.42 83 MET S C 1
ATOM 6575 O O . MET E 5 113 ? 119.816 150.689 118.091 1.00 171.31 83 MET S O 1
ATOM 6577 N N . THR E 5 114 ? 117.725 150.831 117.249 1.00 181.85 84 THR S N 1
ATOM 6578 C CA . THR E 5 114 ? 118.085 151.719 116.152 1.00 181.92 84 THR S CA 1
ATOM 6579 C C . THR E 5 114 ? 117.138 152.911 116.140 1.00 181.97 84 THR S C 1
ATOM 6580 O O . THR E 5 114 ? 115.932 152.754 116.357 1.00 181.71 84 THR S O 1
ATOM 6582 N N . SER E 5 115 ? 117.699 154.102 115.922 1.00 179.14 85 SER S N 1
ATOM 6583 C CA . SER E 5 115 ? 116.933 155.347 115.848 1.00 179.15 85 SER S CA 1
ATOM 6584 C C . SER E 5 115 ? 116.036 155.523 117.073 1.00 179.06 85 SER S C 1
ATOM 6585 O O . SER E 5 115 ? 114.871 155.914 116.975 1.00 178.70 85 SER S O 1
ATOM 6587 N N . LEU E 5 116 ? 116.595 155.223 118.242 1.00 179.86 86 LEU S N 1
ATOM 6588 C CA . LEU E 5 116 ? 115.840 155.320 119.483 1.00 179.77 86 LEU S CA 1
ATOM 6589 C C . LEU E 5 116 ? 115.539 156.776 119.823 1.00 179.65 86 LEU S C 1
ATOM 6590 O O . LEU E 5 116 ? 116.326 157.683 119.535 1.00 179.78 86 LEU S O 1
ATOM 6592 N N . ARG E 5 117 ? 114.384 156.993 120.444 1.00 164.78 87 ARG S N 1
ATOM 6593 C CA . ARG E 5 117 ? 113.970 158.322 120.862 1.00 164.69 87 ARG S CA 1
ATOM 6594 C C . ARG E 5 117 ? 114.468 158.589 122.283 1.00 164.72 87 ARG S C 1
ATOM 6595 O O . ARG E 5 117 ? 115.216 157.797 122.863 1.00 164.72 87 ARG S O 1
ATOM 6603 N N . SER E 5 118 ? 114.053 159.714 122.858 1.00 170.37 88 SER S N 1
ATOM 6604 C CA . SER E 5 118 ? 114.443 160.088 124.211 1.00 170.28 88 SER S CA 1
ATOM 6605 C C . SER E 5 118 ? 113.498 159.547 125.274 1.00 170.07 88 SER S C 1
ATOM 6606 O O . SER E 5 118 ? 113.758 159.736 126.467 1.00 169.99 88 SER S O 1
ATOM 6608 N N . GLU E 5 119 ? 112.413 158.883 124.877 1.00 159.66 89 GLU S N 1
ATOM 6609 C CA . GLU E 5 119 ? 111.456 158.343 125.833 1.00 159.64 89 GLU S CA 1
ATOM 6610 C C . GLU E 5 119 ? 111.889 157.010 126.427 1.00 159.32 89 GLU S C 1
ATOM 6611 O O . GLU E 5 119 ? 111.262 156.548 127.386 1.00 159.35 89 GLU S O 1
ATOM 6613 N N . ASP E 5 120 ? 112.934 156.386 125.892 1.00 148.14 90 ASP S N 1
ATOM 6614 C CA . ASP E 5 120 ? 113.395 155.088 126.385 1.00 147.69 90 ASP S CA 1
ATOM 6615 C C . ASP E 5 120 ? 114.482 155.237 127.446 1.00 147.88 90 ASP S C 1
ATOM 6616 O O . ASP E 5 120 ? 115.550 154.635 127.360 1.00 147.98 90 ASP S O 1
ATOM 6621 N N . THR E 5 121 ? 114.210 156.048 128.463 1.00 151.48 91 THR S N 1
ATOM 6622 C CA . THR E 5 121 ? 115.104 156.180 129.615 1.00 151.82 91 THR S CA 1
ATOM 6623 C C . THR E 5 121 ? 114.724 155.188 130.710 1.00 151.91 91 THR S C 1
ATOM 6624 O O . THR E 5 121 ? 114.462 155.551 131.856 1.00 151.81 91 THR S O 1
ATOM 6626 N N . ALA E 5 122 ? 114.691 153.910 130.346 1.00 151.34 92 ALA S N 1
ATOM 6627 C CA . ALA E 5 122 ? 114.088 152.870 131.165 1.00 150.88 92 ALA S CA 1
ATOM 6628 C C . ALA E 5 122 ? 115.117 151.813 131.545 1.00 150.68 92 ALA S C 1
ATOM 6629 O O . ALA E 5 122 ? 116.253 151.808 131.068 1.00 151.15 92 ALA S O 1
ATOM 6631 N N . MET E 5 123 ? 114.695 150.904 132.420 1.00 130.00 93 MET S N 1
ATOM 6632 C CA . MET E 5 123 ? 115.500 149.761 132.825 1.00 129.41 93 MET S CA 1
ATOM 6633 C C . MET E 5 123 ? 114.880 148.496 132.247 1.00 129.22 93 MET S C 1
ATOM 6634 O O . MET E 5 123 ? 113.669 148.285 132.359 1.00 129.63 93 MET S O 1
ATOM 6636 N N . TYR E 5 124 ? 115.706 147.666 131.620 1.00 116.19 94 TYR S N 1
ATOM 6637 C CA . TYR E 5 124 ? 115.239 146.524 130.851 1.00 115.82 94 TYR S CA 1
ATOM 6638 C C . TYR E 5 124 ? 115.425 145.229 131.631 1.00 115.57 94 TYR S C 1
ATOM 6639 O O . TYR E 5 124 ? 116.436 145.040 132.318 1.00 115.93 94 TYR S O 1
ATOM 6648 N N . TYR E 5 125 ? 114.435 144.345 131.518 1.00 103.76 95 TYR S N 1
ATOM 6649 C CA . TYR E 5 125 ? 114.440 143.025 132.134 1.00 103.53 95 TYR S CA 1
ATOM 6650 C C . TYR E 5 125 ? 114.315 141.966 131.048 1.00 103.00 95 TYR S C 1
ATOM 6651 O O . TYR E 5 125 ? 113.424 142.050 130.194 1.00 102.80 95 TYR S O 1
ATOM 6660 N N . CYS E 5 126 ? 115.193 140.968 131.086 1.00 120.91 96 CYS S N 1
ATOM 6661 C CA . CYS E 5 126 ? 115.085 139.793 130.229 1.00 121.17 96 CYS S CA 1
ATOM 6662 C C . CYS E 5 126 ? 114.631 138.624 131.092 1.00 121.15 96 CYS S C 1
ATOM 6663 O O . CYS E 5 126 ? 115.262 138.318 132.109 1.00 122.87 96 CYS S O 1
ATOM 6666 N N . VAL E 5 127 ? 113.532 137.985 130.696 1.00 81.12 97 VAL S N 1
ATOM 6667 C CA . VAL E 5 127 ? 112.922 136.936 131.502 1.00 80.57 97 VAL S CA 1
ATOM 6668 C C . VAL E 5 127 ? 112.732 135.686 130.657 1.00 80.06 97 VAL S C 1
ATOM 6669 O O . VAL E 5 127 ? 112.650 135.746 129.426 1.00 80.31 97 VAL S O 1
ATOM 6673 N N . ARG E 5 128 ? 112.665 134.547 131.336 1.00 78.30 98 ARG S N 1
ATOM 6674 C CA . ARG E 5 128 ? 112.460 133.248 130.717 1.00 77.88 98 ARG S CA 1
ATOM 6675 C C . ARG E 5 128 ? 111.025 132.781 130.926 1.00 77.91 98 ARG S C 1
ATOM 6676 O O . ARG E 5 128 ? 110.346 133.184 131.872 1.00 80.01 98 ARG S O 1
ATOM 6684 N N . SER E 5 129 ? 110.571 131.916 130.023 1.00 76.00 99 SER S N 1
ATOM 6685 C CA . SER E 5 129 ? 109.218 131.371 130.099 1.00 76.12 99 SER S CA 1
ATOM 6686 C C . SER E 5 129 ? 109.160 130.116 129.244 1.00 76.36 99 SER S C 1
ATOM 6687 O O . SER E 5 129 ? 109.468 130.169 128.049 1.00 77.58 99 SER S O 1
ATOM 6690 N N . ILE E 5 130 ? 108.770 128.998 129.848 1.00 61.21 100 ILE S N 1
ATOM 6691 C CA . ILE E 5 130 ? 108.629 127.723 129.154 1.00 62.00 100 ILE S CA 1
ATOM 6692 C C . ILE E 5 130 ? 107.143 127.408 129.050 1.00 61.71 100 ILE S C 1
ATOM 6693 O O . ILE E 5 130 ? 106.405 127.528 130.036 1.00 63.08 100 ILE S O 1
ATOM 6698 N N . TYR E 5 131 ? 106.702 127.025 127.855 1.00 63.10 101 TYR S N 1
ATOM 6699 C CA . TYR E 5 131 ? 105.286 126.843 127.561 1.00 63.39 101 TYR S CA 1
ATOM 6700 C C . TYR E 5 131 ? 104.990 125.371 127.306 1.00 64.57 101 TYR S C 1
ATOM 6701 O O . TYR E 5 131 ? 105.475 124.796 126.325 1.00 64.85 101 TYR S O 1
ATOM 6710 N N . TYR E 5 132 ? 104.196 124.771 128.187 1.00 73.79 102 TYR S N 1
ATOM 6711 C CA . TYR E 5 132 ? 103.613 123.451 127.971 1.00 73.36 102 TYR S CA 1
ATOM 6712 C C . TYR E 5 132 ? 102.402 123.332 128.892 1.00 73.79 102 TYR S C 1
ATOM 6713 O O . TYR E 5 132 ? 101.979 124.313 129.512 1.00 74.11 102 TYR S O 1
ATOM 6722 N N . TYR E 5 133 ? 101.838 122.131 128.982 1.00 62.33 103 TYR S N 1
ATOM 6723 C CA . TYR E 5 133 ? 100.661 121.927 129.817 1.00 61.58 103 TYR S CA 1
ATOM 6724 C C . TYR E 5 133 ? 101.053 121.975 131.288 1.00 62.70 103 TYR S C 1
ATOM 6725 O O . TYR E 5 133 ? 101.911 121.207 131.736 1.00 63.95 103 TYR S O 1
ATOM 6734 N N . GLY E 5 134 ? 100.416 122.866 132.040 1.00 70.56 104 GLY S N 1
ATOM 6735 C CA . GLY E 5 134 ? 100.744 123.037 133.444 1.00 70.69 104 GLY S CA 1
ATOM 6736 C C . GLY E 5 134 ? 102.128 123.600 133.687 1.00 71.06 104 GLY S C 1
ATOM 6737 O O . GLY E 5 134 ? 102.809 123.175 134.629 1.00 71.09 104 GLY S O 1
ATOM 6738 N N . SER E 5 135 ? 102.560 124.549 132.861 1.00 69.15 105 SER S N 1
ATOM 6739 C CA . SER E 5 135 ? 103.869 125.162 133.005 1.00 68.01 105 SER S CA 1
ATOM 6740 C C . SER E 5 135 ? 103.770 126.423 133.860 1.00 68.30 105 SER S C 1
ATOM 6741 O O . SER E 5 135 ? 102.692 126.824 134.305 1.00 69.75 105 SER S O 1
ATOM 6744 N N . SER E 5 136 ? 104.914 127.065 134.087 1.00 48.37 106 SER S N 1
ATOM 6745 C CA . SER E 5 136 ? 105.001 128.283 134.892 1.00 48.32 106 SER S CA 1
ATOM 6746 C C . SER E 5 136 ? 105.730 129.347 134.084 1.00 50.55 106 SER S C 1
ATOM 6747 O O . SER E 5 136 ? 106.931 129.582 134.281 1.00 51.74 106 SER S O 1
ATOM 6750 N N . PRO E 5 137 ? 105.037 130.006 133.158 1.00 63.46 107 PRO S N 1
ATOM 6751 C CA . PRO E 5 137 ? 105.682 131.056 132.363 1.00 62.66 107 PRO S CA 1
ATOM 6752 C C . PRO E 5 137 ? 106.103 132.232 133.228 1.00 64.74 107 PRO S C 1
ATOM 6753 O O . PRO E 5 137 ? 105.499 132.519 134.265 1.00 66.61 107 PRO S O 1
ATOM 6757 N N . PHE E 5 138 ? 107.160 132.915 132.782 1.00 68.30 108 PHE S N 1
ATOM 6758 C CA . PHE E 5 138 ? 107.720 134.067 133.492 1.00 67.49 108 PHE S CA 1
ATOM 6759 C C . PHE E 5 138 ? 108.158 133.684 134.904 1.00 68.42 108 PHE S C 1
ATOM 6760 O O . PHE E 5 138 ? 107.948 134.429 135.863 1.00 69.92 108 PHE S O 1
ATOM 6768 N N . ASP E 5 139 ? 108.769 132.504 135.032 1.00 81.57 109 ASP S N 1
ATOM 6769 C CA . ASP E 5 139 ? 109.169 132.010 136.346 1.00 82.60 109 ASP S CA 1
ATOM 6770 C C . ASP E 5 139 ? 110.270 132.871 136.956 1.00 84.11 109 ASP S C 1
ATOM 6771 O O . ASP E 5 139 ? 110.216 133.215 138.142 1.00 83.89 109 ASP S O 1
ATOM 6776 N N . PHE E 5 140 ? 111.275 133.231 136.162 1.00 84.51 110 PHE S N 1
ATOM 6777 C CA . PHE E 5 140 ? 112.435 133.966 136.645 1.00 83.58 110 PHE S CA 1
ATOM 6778 C C . PHE E 5 140 ? 112.573 135.279 135.887 1.00 83.68 110 PHE S C 1
ATOM 6779 O O . PHE E 5 140 ? 112.383 135.327 134.668 1.00 83.85 110 PHE S O 1
ATOM 6787 N N . TRP E 5 141 ? 112.906 136.340 136.617 1.00 87.19 111 TRP S N 1
ATOM 6788 C CA . TRP E 5 141 ? 113.093 137.667 136.050 1.00 87.57 111 TRP S CA 1
ATOM 6789 C C . TRP E 5 141 ? 114.543 138.098 136.215 1.00 88.21 111 TRP S C 1
ATOM 6790 O O . TRP E 5 141 ? 115.150 137.879 137.269 1.00 88.36 111 TRP S O 1
ATOM 6801 N N . GLY E 5 142 ? 115.095 138.709 135.172 1.00 116.65 112 GLY S N 1
ATOM 6802 C CA . GLY E 5 142 ? 116.466 139.170 135.216 1.00 117.48 112 GLY S CA 1
ATOM 6803 C C . GLY E 5 142 ? 116.638 140.394 136.096 1.00 117.94 112 GLY S C 1
ATOM 6804 O O . GLY E 5 142 ? 115.684 141.058 136.501 1.00 118.45 112 GLY S O 1
ATOM 6805 N N . GLN E 5 143 ? 117.905 140.693 136.398 1.00 116.16 113 GLN S N 1
ATOM 6806 C CA . GLN E 5 143 ? 118.213 141.830 137.260 1.00 115.99 113 GLN S CA 1
ATOM 6807 C C . GLN E 5 143 ? 117.796 143.147 136.615 1.00 116.65 113 GLN S C 1
ATOM 6808 O O . GLN E 5 143 ? 117.241 144.026 137.284 1.00 116.94 113 GLN S O 1
ATOM 6814 N N . GLY E 5 144 ? 118.053 143.301 135.318 1.00 112.87 114 GLY S N 1
ATOM 6815 C CA . GLY E 5 144 ? 117.674 144.510 134.613 1.00 112.95 114 GLY S CA 1
ATOM 6816 C C . GLY E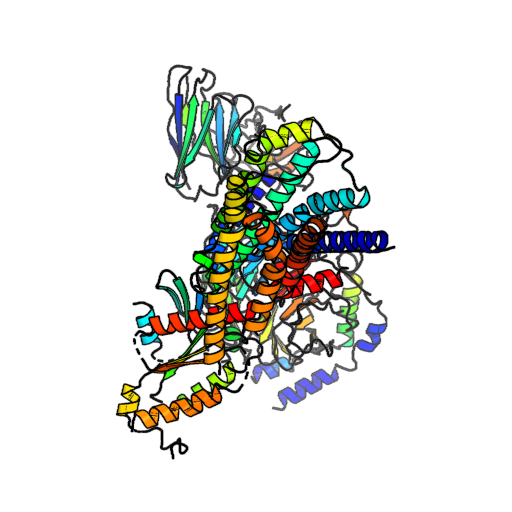 5 144 ? 118.789 145.529 134.520 1.00 113.21 114 GLY S C 1
ATOM 6817 O O . GLY E 5 144 ? 119.480 145.794 135.508 1.00 112.80 114 GLY S O 1
ATOM 6818 N N . THR E 5 145 ? 118.974 146.111 133.338 1.00 138.15 115 THR S N 1
ATOM 6819 C CA . THR E 5 145 ? 120.014 147.105 133.109 1.00 138.87 115 THR S CA 1
ATOM 6820 C C . THR E 5 145 ? 119.381 148.418 132.670 1.00 139.41 115 THR S C 1
ATOM 6821 O O . THR E 5 145 ? 118.454 148.430 131.857 1.00 139.25 115 THR S O 1
ATOM 6825 N N . THR E 5 146 ? 119.871 149.522 133.226 1.00 149.81 116 THR S N 1
ATOM 6826 C CA . THR E 5 146 ? 119.310 150.829 132.922 1.00 150.02 116 THR S CA 1
ATOM 6827 C C . THR E 5 146 ? 119.908 151.389 131.636 1.00 150.06 116 THR S C 1
ATOM 6828 O O . THR E 5 146 ? 121.054 151.101 131.281 1.00 150.16 116 THR S O 1
ATOM 6832 N N . LEU E 5 147 ? 119.115 152.199 130.937 1.00 147.65 117 LEU S N 1
ATOM 6833 C CA . LEU E 5 147 ? 119.574 152.866 129.727 1.00 147.71 117 LEU S CA 1
ATOM 6834 C C . LEU E 5 147 ? 118.768 154.145 129.559 1.00 147.79 117 LEU S C 1
ATOM 6835 O O . LEU E 5 147 ? 117.538 154.130 129.687 1.00 148.04 117 LEU S O 1
ATOM 6840 N N . THR E 5 148 ? 119.466 155.243 129.281 1.00 167.86 118 THR S N 1
ATOM 6841 C CA . THR E 5 148 ? 118.857 156.558 129.168 1.00 168.20 118 THR S CA 1
ATOM 6842 C C . THR E 5 148 ? 119.412 157.277 127.947 1.00 168.21 118 THR S C 1
ATOM 6843 O O . THR E 5 148 ? 120.506 156.976 127.464 1.00 168.38 118 THR S O 1
ATOM 6847 N N . VAL E 5 149 ? 118.637 158.237 127.452 1.00 164.90 119 VAL S N 1
ATOM 6848 C CA . VAL E 5 149 ? 119.040 159.032 126.300 1.00 164.94 119 VAL S CA 1
ATOM 6849 C C . VAL E 5 149 ? 120.158 159.995 126.681 1.00 165.20 119 VAL S C 1
ATOM 6850 O O . VAL E 5 149 ? 120.374 160.276 127.860 1.00 165.28 119 VAL S O 1
ATOM 6854 N N . SER E 5 166 ? 91.113 148.232 120.935 1.00 136.18 136 SER S N 1
ATOM 6855 C CA . SER E 5 166 ? 92.227 147.718 120.147 1.00 136.12 136 SER S CA 1
ATOM 6856 C C . SER E 5 166 ? 93.043 146.703 120.943 1.00 136.48 136 SER S C 1
ATOM 6857 O O . SER E 5 166 ? 93.332 145.609 120.458 1.00 136.23 136 SER S O 1
ATOM 6859 N N . ASP E 5 167 ? 93.412 147.073 122.167 1.00 146.84 137 ASP S N 1
ATOM 6860 C CA . ASP E 5 167 ? 94.195 146.215 123.043 1.00 146.30 137 ASP S CA 1
ATOM 6861 C C . ASP E 5 167 ? 93.566 146.189 124.428 1.00 145.94 137 ASP S C 1
ATOM 6862 O O . ASP E 5 167 ? 92.924 147.153 124.855 1.00 146.32 137 ASP S O 1
ATOM 6867 N N . ILE E 5 168 ? 93.758 145.071 125.127 1.00 110.17 138 ILE S N 1
ATOM 6868 C CA . ILE E 5 168 ? 93.210 144.923 126.470 1.00 109.41 138 ILE S CA 1
ATOM 6869 C C . ILE E 5 168 ? 94.021 145.774 127.437 1.00 108.99 138 ILE S C 1
ATOM 6870 O O . ILE E 5 168 ? 95.257 145.700 127.469 1.00 109.21 138 ILE S O 1
ATOM 6875 N N . VAL E 5 169 ? 93.329 146.591 128.232 1.00 111.69 139 VAL S N 1
ATOM 6876 C CA . VAL E 5 169 ? 93.974 147.462 129.205 1.00 112.00 139 VAL S CA 1
ATOM 6877 C C . VAL E 5 169 ? 93.371 147.203 130.579 1.00 112.72 139 VAL S C 1
ATOM 6878 O O . VAL E 5 169 ? 92.237 146.736 130.712 1.00 113.11 139 VAL S O 1
ATOM 6882 N N . MET E 5 170 ? 94.159 147.507 131.608 1.00 131.49 140 MET S N 1
ATOM 6883 C CA . MET E 5 170 ? 93.757 147.351 132.999 1.00 131.84 140 MET S CA 1
ATOM 6884 C C . MET E 5 170 ? 93.792 148.704 133.691 1.00 132.57 140 MET S C 1
ATOM 6885 O O . MET E 5 170 ? 94.718 149.494 133.484 1.00 132.12 140 MET S O 1
ATOM 6890 N N . THR E 5 171 ? 92.775 148.968 134.507 1.00 184.21 141 THR S N 1
ATOM 6891 C CA . THR E 5 171 ? 92.663 150.208 135.271 1.00 184.94 141 THR S CA 1
ATOM 6892 C C . THR E 5 171 ? 92.628 149.849 136.754 1.00 185.02 141 THR S C 1
ATOM 6893 O O . THR E 5 171 ? 91.590 149.427 137.273 1.00 185.03 141 THR S O 1
ATOM 6895 N N . GLN E 5 172 ? 93.761 150.013 137.432 1.00 181.95 142 GLN S N 1
ATOM 6896 C CA . GLN E 5 172 ? 93.852 149.774 138.871 1.00 181.98 142 GLN S CA 1
ATOM 6897 C C . GLN E 5 172 ? 93.552 151.086 139.584 1.00 182.18 142 GLN S C 1
ATOM 6898 O O . GLN E 5 172 ? 94.406 151.974 139.664 1.00 182.14 142 GLN S O 1
ATOM 6900 N N . ALA E 5 173 ? 92.326 151.213 140.100 1.00 193.84 143 ALA S N 1
ATOM 6901 C CA . ALA E 5 173 ? 91.919 152.452 140.754 1.00 193.89 143 ALA S CA 1
ATOM 6902 C C . ALA E 5 173 ? 92.746 152.722 142.005 1.00 193.87 143 ALA S C 1
ATOM 6903 O O . ALA E 5 173 ? 93.166 153.860 142.246 1.00 194.06 143 ALA S O 1
ATOM 6905 N N . THR E 5 174 ? 92.987 151.693 142.813 1.00 179.20 144 THR S N 1
ATOM 6906 C CA . THR E 5 174 ? 93.749 151.872 144.041 1.00 179.15 144 THR S CA 1
ATOM 6907 C C . THR E 5 174 ? 95.211 152.171 143.729 1.00 179.03 144 THR S C 1
ATOM 6908 O O . THR E 5 174 ? 95.814 151.563 142.840 1.00 178.89 144 THR S O 1
ATOM 6910 N N . SER E 5 175 ? 95.777 153.127 144.463 1.00 179.28 145 SER S N 1
ATOM 6911 C CA . SER E 5 175 ? 97.166 153.532 144.280 1.00 179.36 145 SER S CA 1
ATOM 6912 C C . SER E 5 175 ? 98.018 153.272 145.511 1.00 179.74 145 SER S C 1
ATOM 6913 O O . SER E 5 175 ? 99.073 152.635 145.405 1.00 179.75 145 SER S O 1
ATOM 6915 N N . SER E 5 176 ? 97.591 153.746 146.681 1.00 203.72 146 SER S N 1
ATOM 6916 C CA . SER E 5 176 ? 98.348 153.571 147.918 1.00 204.11 146 SER S CA 1
ATOM 6917 C C . SER E 5 176 ? 97.361 153.386 149.061 1.00 204.20 146 SER S C 1
ATOM 6918 O O . SER E 5 176 ? 96.687 154.341 149.462 1.00 204.36 146 SER S O 1
ATOM 6920 N N . VAL E 5 177 ? 97.276 152.166 149.583 1.00 206.66 147 VAL S N 1
ATOM 6921 C CA . VAL E 5 177 ? 96.381 151.857 150.696 1.00 206.82 147 VAL S CA 1
ATOM 6922 C C . VAL E 5 177 ? 97.209 151.364 151.877 1.00 206.95 147 VAL S C 1
ATOM 6923 O O . VAL E 5 177 ? 97.821 150.288 151.797 1.00 206.86 147 VAL S O 1
ATOM 6925 N N . PRO E 5 178 ? 97.269 152.110 152.977 1.00 216.71 148 PRO S N 1
ATOM 6926 C CA . PRO E 5 178 ? 98.014 151.637 154.148 1.00 216.79 148 PRO S CA 1
ATOM 6927 C C . PRO E 5 178 ? 97.377 150.394 154.750 1.00 216.92 148 PRO S C 1
ATOM 6928 O O . PRO E 5 178 ? 96.161 150.197 154.691 1.00 216.96 148 PRO S O 1
ATOM 6930 N N . VAL E 5 179 ? 98.224 149.549 155.338 1.00 221.56 149 VAL S N 1
ATOM 6931 C CA . VAL E 5 179 ? 97.788 148.296 155.938 1.00 221.69 149 VAL S CA 1
ATOM 6932 C C . VAL E 5 179 ? 98.408 148.166 157.322 1.00 221.95 149 VAL S C 1
ATOM 6933 O O . VAL E 5 179 ? 99.417 148.796 157.643 1.00 221.69 149 VAL S O 1
ATOM 6935 N N . THR E 5 180 ? 97.781 147.327 158.148 1.00 251.16 150 THR S N 1
ATOM 6936 C CA . THR E 5 180 ? 98.230 147.063 159.504 1.00 251.52 150 THR S CA 1
ATOM 6937 C C . THR E 5 180 ? 98.755 145.635 159.624 1.00 251.59 150 THR S C 1
ATOM 6938 O O . THR E 5 180 ? 98.319 144.745 158.887 1.00 251.40 150 THR S O 1
ATOM 6940 N N . PRO E 5 181 ? 99.703 145.388 160.529 1.00 256.94 151 PRO S N 1
ATOM 6941 C CA . PRO E 5 181 ? 100.213 144.022 160.705 1.00 256.91 151 PRO S CA 1
ATOM 6942 C C . PRO E 5 181 ? 99.113 143.065 161.142 1.00 257.01 151 PRO S C 1
ATOM 6943 O O . PRO E 5 181 ? 98.222 143.422 161.916 1.00 257.15 151 PRO S O 1
ATOM 6945 N N . GLY E 5 182 ? 99.188 141.838 160.638 1.00 251.63 152 GLY S N 1
ATOM 6946 C CA . GLY E 5 182 ? 98.194 140.827 160.967 1.00 251.48 152 GLY S CA 1
ATOM 6947 C C . GLY E 5 182 ? 96.798 141.159 160.490 1.00 251.39 152 GLY S C 1
ATOM 6948 O O . GLY E 5 182 ? 95.823 140.924 161.215 1.00 251.44 152 GLY S O 1
ATOM 6949 N N . GLU E 5 183 ? 96.677 141.703 159.281 1.00 239.93 153 GLU S N 1
ATOM 6950 C CA . GLU E 5 183 ? 95.389 142.067 158.709 1.00 239.77 153 GLU S CA 1
ATOM 6951 C C . GLU E 5 183 ? 95.308 141.566 157.275 1.00 239.42 153 GLU S C 1
ATOM 6952 O O . GLU E 5 183 ? 96.303 141.584 156.544 1.00 239.17 153 GLU S O 1
ATOM 6954 N N . SER E 5 184 ? 94.119 141.118 156.879 1.00 224.25 154 SER S N 1
ATOM 6955 C CA . SER E 5 184 ? 93.910 140.654 155.515 1.00 223.98 154 SER S CA 1
ATOM 6956 C C . SER E 5 184 ? 93.981 141.822 154.539 1.00 223.92 154 SER S C 1
ATOM 6957 O O . SER E 5 184 ? 93.466 142.911 154.808 1.00 224.16 154 SER S O 1
ATOM 6959 N N . VAL E 5 185 ? 94.624 141.588 153.398 1.00 199.57 155 VAL S N 1
ATOM 6960 C CA . VAL E 5 185 ? 94.802 142.600 152.363 1.00 199.29 155 VAL S CA 1
ATOM 6961 C C . VAL E 5 185 ? 94.135 142.104 151.089 1.00 198.78 155 VAL S C 1
ATOM 6962 O O . VAL E 5 185 ? 94.333 140.952 150.687 1.00 198.42 155 VAL S O 1
ATOM 6964 N N . SER E 5 186 ? 93.342 142.970 150.461 1.00 182.23 156 SER S N 1
ATOM 6965 C CA . SER E 5 186 ? 92.620 142.641 149.240 1.00 181.64 156 SER S CA 1
ATOM 6966 C C . SER E 5 186 ? 93.075 143.560 148.116 1.00 181.40 156 SER S C 1
ATOM 6967 O O . SER E 5 186 ? 93.072 144.786 148.271 1.00 181.73 156 SER S O 1
ATOM 6970 N N . ILE E 5 187 ? 93.464 142.965 146.991 1.00 155.88 157 ILE S N 1
ATOM 6971 C CA . ILE E 5 187 ? 93.875 143.710 145.806 1.00 155.61 157 ILE S CA 1
ATOM 6972 C C . ILE E 5 187 ? 92.966 143.319 144.650 1.00 155.61 157 ILE S C 1
ATOM 6973 O O . ILE E 5 187 ? 92.487 142.185 144.575 1.00 155.59 157 ILE S O 1
ATOM 6978 N N . SER E 5 188 ? 92.735 144.264 143.738 1.00 154.57 158 SER S N 1
ATOM 6979 C CA . SER E 5 188 ? 91.790 144.069 142.647 1.00 154.51 158 SER S CA 1
ATOM 6980 C C . SER E 5 188 ? 92.421 144.424 141.308 1.00 154.56 158 SER S C 1
ATOM 6981 O O . SER E 5 188 ? 93.175 145.396 141.202 1.00 154.92 158 SER S O 1
ATOM 6984 N N . CYS E 5 189 ? 92.103 143.624 140.290 1.00 157.99 159 CYS S N 1
ATOM 6985 C CA . CYS E 5 189 ? 92.474 143.890 138.907 1.00 158.08 159 CYS S CA 1
ATOM 6986 C C . CYS E 5 189 ? 91.232 143.783 138.036 1.00 158.08 159 CYS S C 1
ATOM 6987 O O . CYS E 5 189 ? 90.419 142.870 138.210 1.00 157.99 159 CYS S O 1
ATOM 6990 N N . ARG E 5 190 ? 91.088 144.718 137.101 1.00 158.84 160 ARG S N 1
ATOM 6991 C CA . ARG E 5 190 ? 89.938 144.772 136.208 1.00 158.84 160 ARG S CA 1
ATOM 6992 C C . ARG E 5 190 ? 90.410 144.661 134.767 1.00 158.79 160 ARG S C 1
ATOM 6993 O O . ARG E 5 190 ? 91.363 145.339 134.367 1.00 158.62 160 ARG S O 1
ATOM 6995 N N . SER E 5 191 ? 89.744 143.808 133.993 1.00 149.76 161 SER S N 1
ATOM 6996 C CA . SER E 5 191 ? 90.071 143.586 132.591 1.00 149.28 161 SER S CA 1
ATOM 6997 C C . SER E 5 191 ? 88.877 143.969 131.729 1.00 149.17 161 SER S C 1
ATOM 6998 O O . SER E 5 191 ? 87.748 143.547 132.003 1.00 149.37 161 SER S O 1
ATOM 7001 N N . SER E 5 192 ? 89.130 144.771 130.692 1.00 138.22 162 SER S N 1
ATOM 7002 C CA . SER E 5 192 ? 88.056 145.172 129.788 1.00 137.98 162 SER S CA 1
ATOM 7003 C C . SER E 5 192 ? 87.520 143.982 129.001 1.00 137.98 162 SER S C 1
ATOM 7004 O O . SER E 5 192 ? 86.308 143.871 128.783 1.00 138.18 162 SER S O 1
ATOM 7007 N N . LYS E 5 193 ? 88.402 143.087 128.569 1.00 124.65 163 LYS S N 1
ATOM 7008 C CA . LYS E 5 193 ? 88.021 141.919 127.789 1.00 124.30 163 LYS S CA 1
ATOM 7009 C C . LYS E 5 193 ? 88.014 140.681 128.677 1.00 124.80 163 LYS S C 1
ATOM 7010 O O . LYS E 5 193 ? 88.859 140.536 129.566 1.00 124.81 163 LYS S O 1
ATOM 7016 N N . SER E 5 194 ? 87.049 139.795 128.435 1.00 145.30 164 SER S N 1
ATOM 7017 C CA . SER E 5 194 ? 86.947 138.568 129.213 1.00 145.57 164 SER S CA 1
ATOM 7018 C C . SER E 5 194 ? 88.180 137.698 129.006 1.00 144.92 164 SER S C 1
ATOM 7019 O O . SER E 5 194 ? 88.653 137.516 127.881 1.00 144.72 164 SER S O 1
ATOM 7022 N N . LEU E 5 195 ? 88.700 137.157 130.106 1.00 116.45 165 LEU S N 1
ATOM 7023 C CA . LEU E 5 195 ? 89.904 136.339 130.086 1.00 115.84 165 LEU S CA 1
ATOM 7024 C C . LEU E 5 195 ? 89.602 134.846 130.086 1.00 115.71 165 LEU S C 1
ATOM 7025 O O . LEU E 5 195 ? 90.529 134.038 130.199 1.00 115.65 165 LEU S O 1
ATOM 7030 N N . LEU E 5 196 ? 88.335 134.462 129.963 1.00 117.95 166 LEU S N 1
ATOM 7031 C CA . LEU E 5 196 ? 87.946 133.057 129.970 1.00 117.70 166 LEU S CA 1
ATOM 7032 C C . LEU E 5 196 ? 87.961 132.525 128.542 1.00 117.45 166 LEU S C 1
ATOM 7033 O O . LEU E 5 196 ? 87.279 133.065 127.664 1.00 117.99 166 LEU S O 1
ATOM 7038 N N . HIS E 5 197 ? 88.737 131.470 128.314 1.00 107.57 167 HIS S N 1
ATOM 7039 C CA . HIS E 5 197 ? 88.848 130.844 127.008 1.00 107.67 167 HIS S CA 1
ATOM 7040 C C . HIS E 5 197 ? 87.968 129.597 126.950 1.00 108.16 167 HIS S C 1
ATOM 7041 O O . HIS E 5 197 ? 87.346 129.192 127.936 1.00 108.39 167 HIS S O 1
ATOM 7048 N N . SER E 5 198 ? 87.916 128.981 125.767 1.00 117.60 168 SER S N 1
ATOM 7049 C CA . SER E 5 198 ? 87.130 127.763 125.600 1.00 117.72 168 SER S CA 1
ATOM 7050 C C . SER E 5 198 ? 87.710 126.603 126.399 1.00 117.58 168 SER S C 1
ATOM 7051 O O . SER E 5 198 ? 86.964 125.717 126.831 1.00 117.77 168 SER S O 1
ATOM 7054 N N . ASN E 5 199 ? 89.030 126.586 126.597 1.00 106.80 169 ASN S N 1
ATOM 7055 C CA . ASN E 5 199 ? 89.648 125.520 127.380 1.00 106.38 169 ASN S CA 1
ATOM 7056 C C . ASN E 5 199 ? 89.180 125.557 128.830 1.00 106.30 169 ASN S C 1
ATOM 7057 O O . ASN E 5 199 ? 88.939 124.509 129.440 1.00 106.02 169 ASN S O 1
ATOM 7062 N N . GLY E 5 200 ? 89.045 126.755 129.398 1.00 115.57 170 GLY S N 1
ATOM 7063 C CA . GLY E 5 200 ? 88.601 126.919 130.767 1.00 115.89 170 GLY S CA 1
ATOM 7064 C C . GLY E 5 200 ? 89.631 127.502 131.709 1.00 115.96 170 GLY S C 1
ATOM 7065 O O . GLY E 5 200 ? 89.358 127.595 132.912 1.00 116.25 170 GLY S O 1
ATOM 7066 N N . ASN E 5 201 ? 90.800 127.895 131.213 1.00 104.33 171 ASN S N 1
ATOM 7067 C CA . ASN E 5 201 ? 91.854 128.474 132.033 1.00 104.34 171 ASN S CA 1
ATOM 7068 C C . ASN E 5 201 ? 91.997 129.954 131.706 1.00 103.69 171 ASN S C 1
ATOM 7069 O O . ASN E 5 201 ? 92.092 130.328 130.533 1.00 103.57 171 ASN S O 1
ATOM 7074 N N . THR E 5 202 ? 92.010 130.788 132.742 1.00 102.31 172 THR S N 1
ATOM 7075 C CA . THR E 5 202 ? 92.170 132.226 132.578 1.00 102.44 172 THR S CA 1
ATOM 7076 C C . THR E 5 202 ? 93.651 132.580 132.597 1.00 102.43 172 THR S C 1
ATOM 7077 O O . THR E 5 202 ? 94.374 132.205 133.525 1.00 102.79 172 THR S O 1
ATOM 7081 N N . TYR E 5 203 ? 94.097 133.304 131.569 1.00 82.70 173 TYR S N 1
ATOM 7082 C CA . TYR E 5 203 ? 95.510 133.653 131.420 1.00 81.16 173 TYR S CA 1
ATOM 7083 C C . TYR E 5 203 ? 95.772 134.981 132.126 1.00 81.76 173 TYR S C 1
ATOM 7084 O O . TYR E 5 203 ? 95.833 136.051 131.516 1.00 82.78 173 TYR S O 1
ATOM 7093 N N . LEU E 5 204 ? 95.933 134.901 133.445 1.00 84.22 174 LEU S N 1
ATOM 7094 C CA . LEU E 5 204 ? 96.270 136.057 134.263 1.00 83.87 174 LEU S CA 1
ATOM 7095 C C . LEU E 5 204 ? 97.428 135.707 135.186 1.00 83.63 174 LEU S C 1
ATOM 7096 O O . LEU E 5 204 ? 97.518 134.582 135.686 1.00 84.92 174 LEU S O 1
ATOM 7101 N N . TYR E 5 205 ? 98.309 136.680 135.408 1.00 68.91 175 TYR S N 1
ATOM 7102 C CA . TYR E 5 205 ? 99.525 136.470 136.179 1.00 69.53 175 TYR S CA 1
ATOM 7103 C C . TYR E 5 205 ? 99.755 137.644 137.121 1.00 71.40 175 TYR S C 1
ATOM 7104 O O . TYR E 5 205 ? 99.313 138.768 136.862 1.00 72.59 175 TYR S O 1
ATOM 7113 N N . TRP E 5 206 ? 100.466 137.370 138.213 1.00 104.53 176 TRP S N 1
ATOM 7114 C CA . TRP E 5 206 ? 100.796 138.364 139.225 1.00 105.39 176 TRP S CA 1
ATOM 7115 C C . TRP E 5 206 ? 102.309 138.453 139.369 1.00 105.77 176 TRP S C 1
ATOM 7116 O O . TRP E 5 206 ? 102.989 137.426 139.460 1.00 106.06 176 TRP S O 1
ATOM 7127 N N . PHE E 5 207 ? 102.829 139.678 139.392 1.00 101.59 177 PHE S N 1
ATOM 7128 C CA . PHE E 5 207 ? 104.265 139.948 139.366 1.00 101.64 177 PHE S CA 1
ATOM 7129 C C . PHE E 5 207 ? 104.636 141.008 140.392 1.00 103.17 177 PHE S C 1
ATOM 7130 O O . PHE E 5 207 ? 105.263 142.021 140.073 1.00 104.36 177 PHE S O 1
ATOM 7138 N N . LEU E 5 208 ? 104.211 140.797 141.637 1.00 125.38 178 LEU S N 1
ATOM 7139 C CA . LEU E 5 208 ? 104.475 141.734 142.724 1.00 126.00 178 LEU S CA 1
ATOM 7140 C C . LEU E 5 208 ? 105.936 142.165 142.751 1.00 126.18 178 LEU S C 1
ATOM 7141 O O . LEU E 5 208 ? 106.840 141.336 142.895 1.00 125.33 178 LEU S O 1
ATOM 7143 N N . GLN E 5 209 ? 106.156 143.468 142.610 1.00 152.41 179 GLN S N 1
ATOM 7144 C CA . GLN E 5 209 ? 107.494 144.045 142.586 1.00 152.50 179 GLN S CA 1
ATOM 7145 C C . GLN E 5 209 ? 107.974 144.324 144.004 1.00 153.17 179 GLN S C 1
ATOM 7146 O O . GLN E 5 209 ? 107.366 145.121 144.727 1.00 153.64 179 GLN S O 1
ATOM 7152 N N . ARG E 5 210 ? 109.062 143.670 144.394 1.00 168.27 180 ARG S N 1
ATOM 7153 C CA . ARG E 5 210 ? 109.743 144.035 145.621 1.00 168.68 180 ARG S CA 1
ATOM 7154 C C . ARG E 5 210 ? 110.409 145.400 145.447 1.00 168.38 180 ARG S C 1
ATOM 7155 O O . ARG E 5 210 ? 110.858 145.744 144.350 1.00 168.31 180 ARG S O 1
ATOM 7163 N N . PRO E 5 211 ? 110.487 146.201 146.513 1.00 156.27 181 PRO S N 1
ATOM 7164 C CA . PRO E 5 211 ? 111.024 147.572 146.358 1.00 156.36 181 PRO S CA 1
ATOM 7165 C C . PRO E 5 211 ? 112.544 147.618 146.217 1.00 156.51 181 PRO S C 1
ATOM 7166 O O . PRO E 5 211 ? 113.301 147.836 147.163 1.00 156.32 181 PRO S O 1
ATOM 7170 N N . GLY E 5 212 ? 113.011 147.403 144.989 1.00 160.96 182 GLY S N 1
ATOM 7171 C CA . GLY E 5 212 ? 114.425 147.526 144.692 1.00 160.76 182 GLY S CA 1
ATOM 7172 C C . GLY E 5 212 ? 114.986 146.456 143.777 1.00 160.57 182 GLY S C 1
ATOM 7173 O O . GLY E 5 212 ? 115.921 146.721 143.017 1.00 160.43 182 GLY S O 1
ATOM 7174 N N . GLN E 5 213 ? 114.434 145.247 143.834 1.00 154.62 183 GLN S N 1
ATOM 7175 C CA . GLN E 5 213 ? 114.932 144.134 143.035 1.00 154.34 183 GLN S CA 1
ATOM 7176 C C . GLN E 5 213 ? 113.903 143.746 141.970 1.00 153.94 183 GLN S C 1
ATOM 7177 O O . GLN E 5 213 ? 112.864 144.392 141.807 1.00 153.87 183 GLN S O 1
ATOM 7183 N N . SER E 5 214 ? 114.211 142.672 141.245 1.00 141.67 184 SER S N 1
ATOM 7184 C CA . SER E 5 214 ? 113.406 142.236 140.117 1.00 141.06 184 SER S CA 1
ATOM 7185 C C . SER E 5 214 ? 112.056 141.691 140.581 1.00 140.68 184 SER S C 1
ATOM 7186 O O . SER E 5 214 ? 111.903 141.282 141.735 1.00 141.23 184 SER S O 1
ATOM 7189 N N . PRO E 5 215 ? 111.055 141.688 139.699 1.00 106.73 185 PRO S N 1
ATOM 7190 C CA . PRO E 5 215 ? 109.755 141.118 140.067 1.00 106.65 185 PRO S CA 1
ATOM 7191 C C . PRO E 5 215 ? 109.845 139.623 140.326 1.00 106.61 185 PRO S C 1
ATOM 7192 O O . PRO E 5 215 ? 110.672 138.913 139.748 1.00 106.45 185 PRO S O 1
ATOM 7196 N N . GLN E 5 216 ? 108.971 139.150 141.211 1.00 114.59 186 GLN S N 1
ATOM 7197 C CA . GLN E 5 216 ? 108.870 137.738 141.550 1.00 114.44 186 GLN S CA 1
ATOM 7198 C C . GLN E 5 216 ? 107.476 137.241 141.196 1.00 114.00 186 GLN S C 1
ATOM 7199 O O . GLN E 5 216 ? 106.478 137.872 141.557 1.00 114.33 186 GLN S O 1
ATOM 7205 N N . LEU E 5 217 ? 107.414 136.117 140.486 1.00 77.56 187 LEU S N 1
ATOM 7206 C CA . LEU E 5 217 ? 106.134 135.518 140.133 1.00 76.67 187 LEU S CA 1
ATOM 7207 C C . LEU E 5 217 ? 105.466 134.949 141.379 1.00 78.08 187 LEU S C 1
ATOM 7208 O O . LEU E 5 217 ? 106.097 134.230 142.160 1.00 79.28 187 LEU S O 1
ATOM 7213 N N . LEU E 5 218 ? 104.186 135.269 141.568 1.00 104.36 188 LEU S N 1
ATOM 7214 C CA . LEU E 5 218 ? 103.441 134.801 142.729 1.00 105.30 188 LEU S CA 1
ATOM 7215 C C . LEU E 5 218 ? 102.332 133.827 142.350 1.00 105.52 188 LEU S C 1
ATOM 7216 O O . LEU E 5 218 ? 102.356 132.668 142.774 1.00 106.27 188 LEU S O 1
ATOM 7221 N N . ILE E 5 219 ? 101.373 134.261 141.536 1.00 95.30 189 ILE S N 1
ATOM 7222 C CA . ILE E 5 219 ? 100.265 133.432 141.070 1.00 94.91 189 ILE S CA 1
ATOM 7223 C C . ILE E 5 219 ? 100.323 133.387 139.550 1.00 94.66 189 ILE S C 1
ATOM 7224 O O . ILE E 5 219 ? 100.454 134.430 138.900 1.00 94.08 189 ILE S O 1
ATOM 7229 N N . TYR E 5 220 ? 100.225 132.186 138.986 1.00 86.09 190 TYR S N 1
ATOM 7230 C CA . TYR E 5 220 ? 100.132 132.009 137.545 1.00 84.82 190 TYR S CA 1
ATOM 7231 C C . TYR E 5 220 ? 98.826 131.308 137.197 1.00 85.14 190 TYR S C 1
ATOM 7232 O O . TYR E 5 220 ? 98.428 130.348 137.865 1.00 86.40 190 TYR S O 1
ATOM 7241 N N . ARG E 5 221 ? 98.161 131.811 136.155 1.00 75.53 191 ARG S N 1
ATOM 7242 C CA . ARG E 5 221 ? 96.856 131.336 135.693 1.00 75.57 191 ARG S CA 1
ATOM 7243 C C . ARG E 5 221 ? 95.757 131.536 136.733 1.00 77.32 191 ARG S C 1
ATOM 7244 O O . ARG E 5 221 ? 94.714 130.875 136.667 1.00 77.78 191 ARG S O 1
ATOM 7252 N N . MET E 5 222 ? 95.996 132.411 137.714 1.00 114.49 192 MET S N 1
ATOM 7253 C CA . MET E 5 222 ? 94.979 132.912 138.638 1.00 115.21 192 MET S CA 1
ATOM 7254 C C . MET E 5 222 ? 94.539 131.851 139.647 1.00 115.56 192 MET S C 1
ATOM 7255 O O . MET E 5 222 ? 93.908 132.172 140.661 1.00 115.70 192 MET S O 1
ATOM 7260 N N . SER E 5 223 ? 94.938 130.608 139.438 1.00 123.42 193 SER S N 1
ATOM 7261 C CA . SE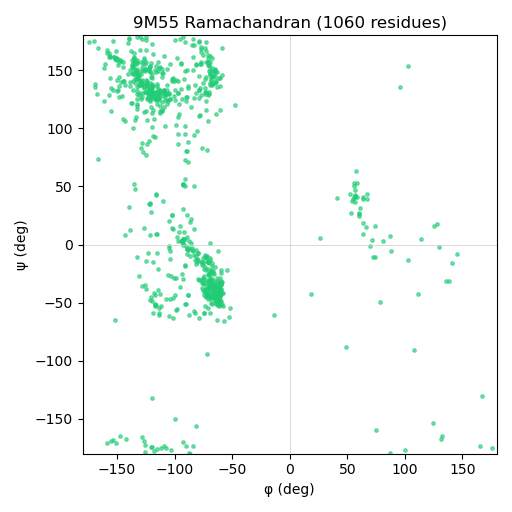R E 5 223 ? 94.501 129.541 140.332 1.00 123.80 193 SER S CA 1
ATOM 7262 C C . SER E 5 223 ? 95.647 128.703 140.875 1.00 123.98 193 SER S C 1
ATOM 7263 O O . SER E 5 223 ? 95.590 128.274 142.031 1.00 125.32 193 SER S O 1
ATOM 7266 N N . ASN E 5 224 ? 96.681 128.459 140.078 1.00 96.84 194 ASN S N 1
ATOM 7267 C CA . ASN E 5 224 ? 97.759 127.575 140.488 1.00 97.02 194 ASN S CA 1
ATOM 7268 C C . ASN E 5 224 ? 98.702 128.280 141.462 1.00 96.38 194 ASN S C 1
ATOM 7269 O O . ASN E 5 224 ? 98.659 129.499 141.650 1.00 95.44 194 ASN S O 1
ATOM 7274 N N . LEU E 5 225 ? 99.566 127.485 142.085 1.00 131.58 195 LEU S N 1
ATOM 7275 C CA . LEU E 5 225 ? 100.479 127.948 143.120 1.00 132.40 195 LEU S CA 1
ATOM 7276 C C . LEU E 5 225 ? 101.909 127.842 142.606 1.00 132.60 195 LEU S C 1
ATOM 7277 O O . LEU E 5 225 ? 102.314 126.789 142.101 1.00 133.08 195 LEU S O 1
ATOM 7279 N N . ALA E 5 226 ? 102.669 128.927 142.738 1.00 130.53 196 ALA S N 1
ATOM 7280 C CA . ALA E 5 226 ? 104.035 128.954 142.240 1.00 130.82 196 ALA S CA 1
ATOM 7281 C C . ALA E 5 226 ? 104.951 128.118 143.133 1.00 130.94 196 ALA S C 1
ATOM 7282 O O . ALA E 5 226 ? 104.580 127.686 144.228 1.00 131.24 196 ALA S O 1
ATOM 7284 N N . SER E 5 227 ? 106.169 127.886 142.640 1.00 120.78 197 SER S N 1
ATOM 7285 C CA . SER E 5 227 ? 107.139 127.053 143.341 1.00 121.01 197 SER S CA 1
ATOM 7286 C C . SER E 5 227 ? 107.525 127.650 144.689 1.00 121.23 197 SER S C 1
ATOM 7287 O O . SER E 5 227 ? 107.238 127.064 145.738 1.00 121.54 197 SER S O 1
ATOM 7290 N N . GLY E 5 228 ? 108.176 128.811 144.676 1.00 115.93 198 GLY S N 1
ATOM 7291 C CA . GLY E 5 228 ? 108.572 129.456 145.912 1.00 115.53 198 GLY S CA 1
ATOM 7292 C C . GLY E 5 228 ? 107.763 130.695 146.232 1.00 115.97 198 GLY S C 1
ATOM 7293 O O . GLY E 5 228 ? 108.005 131.765 145.665 1.00 115.99 198 GLY S O 1
ATOM 7294 N N . VAL E 5 229 ? 106.813 130.563 147.153 1.00 136.89 199 VAL S N 1
ATOM 7295 C CA . VAL E 5 229 ? 105.947 131.666 147.566 1.00 137.58 199 VAL S CA 1
ATOM 7296 C C . VAL E 5 229 ? 105.172 131.232 148.806 1.00 138.02 199 VAL S C 1
ATOM 7297 O O . VAL E 5 229 ? 104.724 130.079 148.880 1.00 137.90 199 VAL S O 1
ATOM 7301 N N . PRO E 5 230 ? 105.015 132.101 149.806 1.00 158.66 200 PRO S N 1
ATOM 7302 C CA . PRO E 5 230 ? 104.221 131.730 150.986 1.00 158.91 200 PRO S CA 1
ATOM 7303 C C . PRO E 5 230 ? 102.792 131.364 150.608 1.00 159.40 200 PRO S C 1
ATOM 7304 O O . PRO E 5 230 ? 102.207 131.931 149.683 1.00 159.38 200 PRO S O 1
ATOM 7308 N N . ASP E 5 231 ? 102.233 130.400 151.343 1.00 177.75 201 ASP S N 1
ATOM 7309 C CA . ASP E 5 231 ? 100.889 129.905 151.069 1.00 177.91 201 ASP S CA 1
ATOM 7310 C C . ASP E 5 231 ? 99.795 130.892 151.459 1.00 177.95 201 ASP S C 1
ATOM 7311 O O . ASP E 5 231 ? 98.633 130.667 151.104 1.00 177.95 201 ASP S O 1
ATOM 7313 N N . ARG E 5 232 ? 100.130 131.964 152.182 1.00 177.66 202 ARG S N 1
ATOM 7314 C CA . ARG E 5 232 ? 99.116 132.939 152.575 1.00 177.60 202 ARG S CA 1
ATOM 7315 C C . ARG E 5 232 ? 98.499 133.629 151.365 1.00 177.20 202 ARG S C 1
ATOM 7316 O O . ARG E 5 232 ? 97.341 134.057 151.418 1.00 177.33 202 ARG S O 1
ATOM 7318 N N . PHE E 5 233 ? 99.254 133.750 150.277 1.00 152.70 203 PHE S N 1
ATOM 7319 C CA . PHE E 5 233 ? 98.753 134.389 149.070 1.00 152.64 203 PHE S CA 1
ATOM 7320 C C . PHE E 5 233 ? 97.647 133.545 148.445 1.00 152.38 203 PHE S C 1
ATOM 7321 O O . PHE E 5 233 ? 97.754 132.318 148.366 1.00 152.28 203 PHE S O 1
ATOM 7329 N N . SER E 5 234 ? 96.579 134.204 147.998 1.00 143.04 204 SER S N 1
ATOM 7330 C CA . SER E 5 234 ? 95.513 133.494 147.305 1.00 142.56 204 SER S CA 1
ATOM 7331 C C . SER E 5 234 ? 94.934 134.388 146.220 1.00 142.33 204 SER S C 1
ATOM 7332 O O . SER E 5 234 ? 94.961 135.615 146.329 1.00 142.46 204 SER S O 1
ATOM 7335 N N . GLY E 5 235 ? 94.401 133.761 145.182 1.00 138.49 205 GLY S N 1
ATOM 7336 C CA . GLY E 5 235 ? 93.798 134.493 144.083 1.00 138.73 205 GLY S CA 1
ATOM 7337 C C . GLY E 5 235 ? 92.480 133.869 143.679 1.00 138.70 205 GLY S C 1
ATOM 7338 O O . GLY E 5 235 ? 92.294 132.653 143.752 1.00 138.57 205 GLY S O 1
ATOM 7339 N N . SER E 5 236 ? 91.559 134.725 143.244 1.00 151.64 206 SER S N 1
ATOM 7340 C CA . SER E 5 236 ? 90.237 134.282 142.821 1.00 151.72 206 SER S CA 1
ATOM 7341 C C . SER E 5 236 ? 89.686 135.280 141.812 1.00 151.95 206 SER S C 1
ATOM 7342 O O . SER E 5 236 ? 90.293 136.318 141.540 1.00 152.00 206 SER S O 1
ATOM 7345 N N . GLY E 5 237 ? 88.526 134.960 141.256 1.00 156.60 207 GLY S N 1
ATOM 7346 C CA . GLY E 5 237 ? 87.884 135.846 140.309 1.00 156.56 207 GLY S CA 1
ATOM 7347 C C . GLY E 5 237 ? 86.791 135.121 139.548 1.00 156.82 207 GLY S C 1
ATOM 7348 O O . GLY E 5 237 ? 86.452 133.976 139.846 1.00 156.81 207 GLY S O 1
ATOM 7349 N N . SER E 5 238 ? 86.248 135.824 138.553 1.00 177.40 208 SER S N 1
ATOM 7350 C CA . SER E 5 238 ? 85.183 135.287 137.719 1.00 177.82 208 SER S CA 1
ATOM 7351 C C . SER E 5 238 ? 85.402 135.489 136.227 1.00 177.92 208 SER S C 1
ATOM 7352 O O . SER E 5 238 ? 84.663 134.896 135.433 1.00 177.96 208 SER S O 1
ATOM 7355 N N . GLY E 5 239 ? 86.379 136.295 135.819 1.00 162.65 209 GLY S N 1
ATOM 7356 C CA . GLY E 5 239 ? 86.630 136.523 134.410 1.00 162.18 209 GLY S CA 1
ATOM 7357 C C . GLY E 5 239 ? 86.874 137.980 134.074 1.00 162.12 209 GLY S C 1
ATOM 7358 O O . GLY E 5 239 ? 87.629 138.293 133.149 1.00 161.57 209 GLY S O 1
ATOM 7359 N N . THR E 5 240 ? 86.240 138.881 134.820 1.00 173.90 210 THR S N 1
ATOM 7360 C CA . THR E 5 240 ? 86.397 140.318 134.627 1.00 173.94 210 THR S CA 1
ATOM 7361 C C . THR E 5 240 ? 87.111 141.003 135.779 1.00 173.68 210 THR S C 1
ATOM 7362 O O . THR E 5 240 ? 87.961 141.865 135.546 1.00 173.55 210 THR S O 1
ATOM 7366 N N . ALA E 5 241 ? 86.787 140.644 137.019 1.00 161.21 211 ALA S N 1
ATOM 7367 C CA . ALA E 5 241 ? 87.437 141.193 138.200 1.00 161.15 211 ALA S CA 1
ATOM 7368 C C . ALA E 5 241 ? 88.182 140.078 138.917 1.00 161.27 211 ALA S C 1
ATOM 7369 O O . ALA E 5 241 ? 87.605 139.022 139.198 1.00 161.01 211 ALA S O 1
ATOM 7371 N N . PHE E 5 242 ? 89.458 140.313 139.211 1.00 150.38 212 PHE S N 1
ATOM 7372 C CA . PHE E 5 242 ? 90.308 139.330 139.866 1.00 149.62 212 PHE S CA 1
ATOM 7373 C C . PHE E 5 242 ? 90.797 139.893 141.192 1.00 149.48 212 PHE S C 1
ATOM 7374 O O . PHE E 5 242 ? 91.223 141.050 141.268 1.00 149.59 212 PHE S O 1
ATOM 7382 N N . THR E 5 243 ? 90.733 139.070 142.235 1.00 159.01 213 THR S N 1
ATOM 7383 C CA . THR E 5 243 ? 91.023 139.494 143.596 1.00 159.13 213 THR S CA 1
ATOM 7384 C C . THR E 5 243 ? 92.175 138.685 144.177 1.00 158.96 213 THR S C 1
ATOM 7385 O O . THR E 5 243 ? 92.224 137.457 144.039 1.00 159.28 213 THR S O 1
ATOM 7387 N N . LEU E 5 244 ? 93.096 139.391 144.825 1.00 139.31 214 LEU S N 1
ATOM 7388 C CA . LEU E 5 244 ? 94.185 138.795 145.587 1.00 139.32 214 LEU S CA 1
ATOM 7389 C C . LEU E 5 244 ? 93.900 138.972 147.070 1.00 139.89 214 LEU S C 1
ATOM 7390 O O . LEU E 5 244 ? 93.620 140.089 147.521 1.00 139.90 214 LEU S O 1
ATOM 7395 N N . THR E 5 245 ? 93.987 137.876 147.819 1.00 160.36 215 THR S N 1
ATOM 7396 C CA . THR E 5 245 ? 93.758 137.868 149.257 1.00 160.81 215 THR S CA 1
ATOM 7397 C C . THR E 5 245 ? 95.047 137.488 149.972 1.00 160.83 215 THR S C 1
ATOM 7398 O O . THR E 5 245 ? 95.702 136.504 149.607 1.00 160.39 215 THR S O 1
ATOM 7400 N N . ILE E 5 246 ? 95.406 138.275 150.983 1.00 181.17 216 ILE S N 1
ATOM 7401 C CA . ILE E 5 246 ? 96.588 138.039 151.801 1.00 181.42 216 ILE S CA 1
ATOM 7402 C C . ILE E 5 246 ? 96.147 137.933 153.253 1.00 182.07 216 ILE S C 1
ATOM 7403 O O . ILE E 5 246 ? 95.470 138.831 153.768 1.00 182.41 216 ILE S O 1
ATOM 7408 N N . SER E 5 247 ? 96.532 136.839 153.911 1.00 195.66 217 SER S N 1
ATOM 7409 C CA . SER E 5 247 ? 96.159 136.633 155.307 1.00 195.93 217 SER S CA 1
ATOM 7410 C C . SER E 5 247 ? 97.094 137.388 156.245 1.00 196.27 217 SER S C 1
ATOM 7411 O O . SER E 5 247 ? 96.656 138.238 157.027 1.00 196.51 217 SER S O 1
ATOM 7413 N N . ARG E 5 248 ? 98.389 137.088 156.179 1.00 212.59 218 ARG S N 1
ATOM 7414 C CA . ARG E 5 248 ? 99.392 137.732 157.012 1.00 212.80 218 ARG S CA 1
ATOM 7415 C C . ARG E 5 248 ? 100.483 138.329 156.134 1.00 212.77 218 ARG S C 1
ATOM 7416 O O . ARG E 5 248 ? 100.767 137.830 155.041 1.00 212.73 218 ARG S O 1
ATOM 7418 N N . LEU E 5 249 ? 101.093 139.405 156.624 1.00 200.89 219 LEU S N 1
ATOM 7419 C CA . LEU E 5 249 ? 102.148 140.101 155.903 1.00 200.75 219 LEU S CA 1
ATOM 7420 C C . LEU E 5 249 ? 103.356 140.291 156.810 1.00 200.67 219 LEU S C 1
ATOM 7421 O O . LEU E 5 249 ? 103.249 140.276 158.039 1.00 200.86 219 LEU S O 1
ATOM 7426 N N . GLU E 5 250 ? 104.517 140.461 156.182 1.00 193.93 220 GLU S N 1
ATOM 7427 C CA . GLU E 5 250 ? 105.771 140.660 156.894 1.00 193.78 220 GLU S CA 1
ATOM 7428 C C . GLU E 5 250 ? 106.604 141.674 156.116 1.00 193.92 220 GLU S C 1
ATOM 7429 O O . GLU E 5 250 ? 106.108 142.348 155.208 1.00 193.86 220 GLU S O 1
ATOM 7431 N N . ALA E 5 251 ? 107.883 141.786 156.484 1.00 207.16 221 ALA S N 1
ATOM 7432 C CA . ALA E 5 251 ? 108.772 142.715 155.794 1.00 207.34 221 ALA S CA 1
ATOM 7433 C C . ALA E 5 251 ? 108.970 142.314 154.338 1.00 207.56 221 ALA S C 1
ATOM 7434 O O . ALA E 5 251 ? 109.008 143.173 153.448 1.00 207.57 221 ALA S O 1
ATOM 7436 N N . GLU E 5 252 ? 109.102 141.011 154.074 1.00 215.83 222 GLU S N 1
ATOM 7437 C CA . GLU E 5 252 ? 109.289 140.550 152.703 1.00 215.79 222 GLU S CA 1
ATOM 7438 C C . GLU E 5 252 ? 108.030 140.735 151.866 1.00 215.63 222 GLU S C 1
ATOM 7439 O O . GLU E 5 252 ? 108.115 140.840 150.637 1.00 215.65 222 GLU S O 1
ATOM 7441 N N . ASP E 5 253 ? 106.860 140.778 152.506 1.00 208.22 223 ASP S N 1
ATOM 7442 C CA . ASP E 5 253 ? 105.603 140.928 151.782 1.00 208.23 223 ASP S CA 1
ATOM 7443 C C . ASP E 5 253 ? 105.389 142.338 151.246 1.00 208.16 223 ASP S C 1
ATOM 7444 O O . ASP E 5 253 ? 104.465 142.542 150.451 1.00 207.88 223 ASP S O 1
ATOM 7446 N N . VAL E 5 254 ? 106.207 143.307 151.657 1.00 202.04 224 VAL S N 1
ATOM 7447 C CA . VAL E 5 254 ? 106.039 144.677 151.190 1.00 201.83 224 VAL S CA 1
ATOM 7448 C C . VAL E 5 254 ? 106.451 144.769 149.728 1.00 201.68 224 VAL S C 1
ATOM 7449 O O . VAL E 5 254 ? 107.545 144.336 149.344 1.00 201.56 224 VAL S O 1
ATOM 7451 N N . GLY E 5 255 ? 105.575 145.334 148.905 1.00 182.60 225 GLY S N 1
ATOM 7452 C CA . GLY E 5 255 ? 105.874 145.470 147.494 1.00 182.12 225 GLY S CA 1
ATOM 7453 C C . GLY E 5 255 ? 104.696 146.050 146.745 1.00 181.81 225 GLY S C 1
ATOM 7454 O O . GLY E 5 255 ? 103.683 146.430 147.336 1.00 181.97 225 GLY S O 1
ATOM 7455 N N . VAL E 5 256 ? 104.846 146.113 145.423 1.00 164.70 226 VAL S N 1
ATOM 7456 C CA . VAL E 5 256 ? 103.818 146.629 144.527 1.00 164.58 226 VAL S CA 1
ATOM 7457 C C . VAL E 5 256 ? 103.422 145.512 143.571 1.00 164.02 226 VAL S C 1
ATOM 7458 O O . VAL E 5 256 ? 104.284 144.918 142.914 1.00 163.81 226 VAL S O 1
ATOM 7462 N N . TYR E 5 257 ? 102.123 145.238 143.488 1.00 146.75 227 TYR S N 1
ATOM 7463 C CA . TYR E 5 257 ? 101.602 144.096 142.747 1.00 146.09 227 TYR S CA 1
ATOM 7464 C C . TYR E 5 257 ? 101.212 144.521 141.337 1.00 145.84 227 TYR S C 1
ATOM 7465 O O . TYR E 5 257 ? 100.547 145.545 141.154 1.00 146.35 227 TYR S O 1
ATOM 7474 N N . TYR E 5 258 ? 101.625 143.731 140.348 1.00 122.55 228 TYR S N 1
ATOM 7475 C CA . TYR E 5 258 ? 101.361 144.012 138.944 1.00 122.34 228 TYR S CA 1
ATOM 7476 C C . TYR E 5 258 ? 100.481 142.921 138.346 1.00 122.24 228 TYR S C 1
ATOM 7477 O O . TYR E 5 258 ? 100.551 141.755 138.744 1.00 121.81 228 TYR S O 1
ATOM 7486 N N . CYS E 5 259 ? 99.661 143.315 137.375 1.00 129.31 229 CYS S N 1
ATOM 7487 C CA . CYS E 5 259 ? 98.657 142.451 136.767 1.00 129.10 229 CYS S CA 1
ATOM 7488 C C . CYS E 5 259 ? 99.045 142.181 135.319 1.00 128.96 229 CYS S C 1
ATOM 7489 O O . CYS E 5 259 ? 99.383 143.114 134.583 1.00 129.10 229 CYS S O 1
ATOM 7492 N N . MET E 5 260 ? 98.999 140.910 134.910 1.00 108.52 230 MET S N 1
ATOM 7493 C CA . MET E 5 260 ? 99.394 140.503 133.568 1.00 108.46 230 MET S CA 1
ATOM 7494 C C . MET E 5 260 ? 98.299 139.676 132.913 1.00 107.87 230 MET S C 1
ATOM 7495 O O . MET E 5 260 ? 97.704 138.806 133.553 1.00 107.77 230 MET S O 1
ATOM 7500 N N . GLN E 5 261 ? 98.061 139.934 131.629 1.00 90.74 231 GLN S N 1
ATOM 7501 C CA . GLN E 5 261 ? 97.175 139.131 130.799 1.00 90.15 231 GLN S CA 1
ATOM 7502 C C . GLN E 5 261 ? 97.991 138.427 129.722 1.00 89.44 231 GLN S C 1
ATOM 7503 O O . GLN E 5 261 ? 99.048 138.910 129.306 1.00 90.70 231 GLN S O 1
ATOM 7509 N N . HIS E 5 262 ? 97.494 137.270 129.274 1.00 74.17 232 HIS S N 1
ATOM 7510 C CA . HIS E 5 262 ? 98.209 136.485 128.275 1.00 73.73 232 HIS S CA 1
ATOM 7511 C C . HIS E 5 262 ? 97.296 135.881 127.213 1.00 74.91 232 HIS S C 1
ATOM 7512 O O . HIS E 5 262 ? 97.745 135.002 126.467 1.00 74.74 232 HIS S O 1
ATOM 7519 N N . LEU E 5 263 ? 96.034 136.307 127.123 1.00 92.18 233 LEU S N 1
ATOM 7520 C CA . LEU E 5 263 ? 95.130 135.741 126.125 1.00 92.03 233 LEU S CA 1
ATOM 7521 C C . LEU E 5 263 ? 95.554 136.143 124.716 1.00 92.69 233 LEU S C 1
ATOM 7522 O O . LEU E 5 263 ? 95.681 135.294 123.826 1.00 92.59 233 LEU S O 1
ATOM 7527 N N . GLU E 5 264 ? 95.785 137.432 124.497 1.00 111.31 234 GLU S N 1
ATOM 7528 C CA . GLU E 5 264 ? 96.228 137.962 123.218 1.00 111.82 234 GLU S CA 1
ATOM 7529 C C . GLU E 5 264 ? 97.682 138.406 123.338 1.00 111.89 234 GLU S C 1
ATOM 7530 O O . GLU E 5 264 ? 98.337 138.181 124.361 1.00 112.69 234 GLU S O 1
ATOM 7532 N N . TYR E 5 265 ? 98.194 139.045 122.288 1.00 92.38 235 TYR S N 1
ATOM 7533 C CA . TYR E 5 265 ? 99.590 139.455 122.343 1.00 91.58 235 TYR S CA 1
ATOM 7534 C C . TYR E 5 265 ? 99.747 140.964 122.175 1.00 91.40 235 TYR S C 1
ATOM 7535 O O . TYR E 5 265 ? 100.711 141.415 121.547 1.00 91.42 235 TYR S O 1
ATOM 7544 N N . PRO E 5 266 ? 98.828 141.781 122.701 1.00 97.70 236 PRO S N 1
ATOM 7545 C CA . PRO E 5 266 ? 99.236 143.103 123.164 1.00 97.37 236 PRO S CA 1
ATOM 7546 C C . PRO E 5 266 ? 100.243 143.040 124.297 1.00 96.65 236 PRO S C 1
ATOM 7547 O O . PRO E 5 266 ? 101.212 143.810 124.314 1.00 97.28 236 PRO S O 1
ATOM 7551 N N . LEU E 5 267 ? 100.030 142.123 125.245 1.00 77.52 237 LEU S N 1
ATOM 7552 C CA . LEU E 5 267 ? 100.874 141.972 126.429 1.00 76.73 237 LEU S CA 1
ATOM 7553 C C . LEU E 5 267 ? 100.971 143.279 127.214 1.00 77.16 237 LEU S C 1
ATOM 7554 O O . LEU E 5 267 ? 102.056 143.744 127.567 1.00 77.62 237 LEU S O 1
ATOM 7559 N N . THR E 5 268 ? 99.812 143.872 127.487 1.00 89.57 238 THR S N 1
ATOM 7560 C CA . THR E 5 268 ? 99.746 145.131 128.217 1.00 90.48 238 THR S CA 1
ATOM 7561 C C . THR E 5 268 ? 99.686 144.870 129.718 1.00 90.06 238 THR S C 1
ATOM 7562 O O . THR E 5 268 ? 98.930 144.011 130.180 1.00 89.48 238 THR S O 1
ATOM 7564 N N . PHE E 5 269 ? 100.488 145.615 130.476 1.00 90.36 239 PHE S N 1
ATOM 7565 C CA . PHE E 5 269 ? 100.520 145.520 131.927 1.00 89.57 239 PHE S CA 1
ATOM 7566 C C . PHE E 5 269 ? 99.472 146.437 132.555 1.00 90.57 239 PHE S C 1
ATOM 7567 O O . PHE E 5 269 ? 98.719 147.133 131.870 1.00 90.75 239 PHE S O 1
ATOM 7575 N N . GLY E 5 270 ? 99.427 146.436 133.880 1.00 116.70 240 GLY S N 1
ATOM 7576 C CA . GLY E 5 270 ? 98.513 147.251 134.652 1.00 117.79 240 GLY S CA 1
ATOM 7577 C C . GLY E 5 270 ? 99.168 148.503 135.196 1.00 117.79 240 GLY S C 1
ATOM 7578 O O . GLY E 5 270 ? 100.106 149.051 134.606 1.00 117.58 240 GLY S O 1
ATOM 7579 N N . ALA E 5 271 ? 98.667 148.963 136.342 1.00 143.60 241 ALA S N 1
ATOM 7580 C CA . ALA E 5 271 ? 99.164 150.171 136.990 1.00 143.92 241 ALA S CA 1
ATOM 7581 C C . ALA E 5 271 ? 99.979 149.874 138.242 1.00 144.36 241 ALA S C 1
ATOM 7582 O O . ALA E 5 271 ? 101.065 150.433 138.422 1.00 143.98 241 ALA S O 1
ATOM 7584 N N . GLY E 5 272 ? 99.480 149.009 139.110 1.00 174.75 242 GLY S N 1
ATOM 7585 C CA . GLY E 5 272 ? 100.178 148.671 140.333 1.00 174.83 242 GLY S CA 1
ATOM 7586 C C . GLY E 5 272 ? 99.579 149.361 141.545 1.00 175.71 242 GLY S C 1
ATOM 7587 O O . GLY E 5 272 ? 98.971 150.433 141.452 1.00 175.69 242 GLY S O 1
ATOM 7588 N N . THR E 5 273 ? 99.752 148.734 142.707 1.00 198.37 243 THR S N 1
ATOM 7589 C CA . THR E 5 273 ? 99.229 149.250 143.966 1.00 198.78 243 THR S CA 1
ATOM 7590 C C . THR E 5 273 ? 100.339 149.261 145.005 1.00 198.64 243 THR S C 1
ATOM 7591 O O . THR E 5 273 ? 101.028 148.254 145.193 1.00 198.40 243 THR S O 1
ATOM 7595 N N . LYS E 5 274 ? 100.500 150.393 145.683 1.00 198.29 244 LYS S N 1
ATOM 7596 C CA . LYS E 5 274 ? 101.529 150.564 146.699 1.00 198.42 244 LYS S CA 1
ATOM 7597 C C . LYS E 5 274 ? 100.945 150.322 148.084 1.00 198.75 244 LYS S C 1
ATOM 7598 O O . LYS E 5 274 ? 99.809 150.713 148.368 1.00 198.80 244 LYS S O 1
ATOM 7600 N N . LEU E 5 275 ? 101.726 149.671 148.942 1.00 207.67 245 LEU S N 1
ATOM 7601 C CA . LEU E 5 275 ? 101.331 149.407 150.318 1.00 207.85 245 LEU S CA 1
ATOM 7602 C C . LEU E 5 275 ? 102.461 149.806 151.255 1.00 208.11 245 LEU S C 1
ATOM 7603 O O . LEU E 5 275 ? 103.640 149.629 150.933 1.00 208.05 245 LEU S O 1
ATOM 7608 N N . GLU E 5 276 ? 102.094 150.350 152.413 1.00 226.44 246 GLU S N 1
ATOM 7609 C CA . GLU E 5 276 ? 103.055 150.774 153.419 1.00 226.63 246 GLU S CA 1
ATOM 7610 C C . GLU E 5 276 ? 102.620 150.268 154.787 1.00 226.46 246 GLU S C 1
ATOM 7611 O O . GLU E 5 276 ? 101.426 150.124 155.064 1.00 226.43 246 GLU S O 1
ATOM 7613 N N . LEU E 5 277 ? 103.604 149.999 155.639 1.00 208.56 247 LEU S N 1
ATOM 7614 C CA . LEU E 5 277 ? 103.337 149.508 156.985 1.00 208.44 247 LEU S CA 1
ATOM 7615 C C . LEU E 5 277 ? 103.613 150.588 158.027 1.00 208.40 247 LEU S C 1
ATOM 7616 O O . LEU E 5 277 ? 103.844 151.748 157.686 1.00 208.32 247 LEU S O 1
#